Protein AF-A0A962QPH1-F1 (afdb_monomer)

pLDDT: mean 70.01, std 15.35, range [24.09, 95.12]

Structure (mmCIF, N/CA/C/O backbone):
data_AF-A0A962QPH1-F1
#
_entry.id   AF-A0A962QPH1-F1
#
loop_
_atom_site.group_PDB
_atom_site.id
_atom_site.type_symbol
_atom_site.label_atom_id
_atom_site.label_alt_id
_atom_site.label_comp_id
_atom_site.label_asym_id
_atom_site.label_entity_id
_atom_site.label_seq_id
_atom_site.pdbx_PDB_ins_code
_atom_site.Cartn_x
_atom_site.Cartn_y
_atom_site.Cartn_z
_atom_site.occupancy
_atom_site.B_iso_or_equiv
_atom_site.auth_seq_id
_atom_site.auth_comp_id
_atom_site.auth_asym_id
_atom_site.auth_atom_id
_atom_site.pdbx_PDB_model_num
ATOM 1 N N . MET A 1 1 ? -40.836 22.077 -41.519 1.00 28.80 1 MET A N 1
ATOM 2 C CA . MET A 1 1 ? -39.819 23.009 -41.000 1.00 28.80 1 MET A CA 1
ATOM 3 C C . MET A 1 1 ? -38.719 22.123 -40.472 1.00 28.80 1 MET A C 1
ATOM 5 O O . MET A 1 1 ? -39.053 21.139 -39.829 1.00 28.80 1 MET A O 1
ATOM 9 N N . SER A 1 2 ? -37.485 22.363 -40.892 1.00 32.47 2 SER A N 1
ATOM 10 C CA . SER A 1 2 ? -36.321 21.589 -40.469 1.00 32.47 2 SER A CA 1
ATOM 11 C C . SER A 1 2 ? -35.942 22.021 -39.058 1.00 32.47 2 SER A C 1
ATOM 13 O O . SER A 1 2 ? -35.520 23.163 -38.880 1.00 32.47 2 SER A O 1
ATOM 15 N N . ASP A 1 3 ? -36.113 21.134 -38.082 1.00 41.00 3 ASP A N 1
ATOM 16 C CA . ASP A 1 3 ? -35.457 21.298 -36.787 1.00 41.00 3 ASP A CA 1
ATOM 17 C C . ASP A 1 3 ? -33.961 21.064 -37.017 1.00 41.00 3 ASP A C 1
ATOM 19 O O . ASP A 1 3 ? -33.535 19.955 -37.335 1.00 41.00 3 ASP A O 1
ATOM 23 N N . SER A 1 4 ? -33.175 22.136 -36.934 1.00 51.09 4 SER A N 1
ATOM 24 C CA . SER A 1 4 ? -31.719 22.057 -36.835 1.00 51.09 4 SER A CA 1
ATOM 25 C C . SER A 1 4 ? -31.343 21.414 -35.502 1.00 51.09 4 SER A C 1
ATOM 27 O O . SER A 1 4 ? -31.945 21.767 -34.485 1.00 51.09 4 SER A O 1
ATOM 29 N N . ALA A 1 5 ? -30.344 20.529 -35.499 1.00 55.12 5 ALA A N 1
ATOM 30 C CA . ALA A 1 5 ? -29.856 19.886 -34.281 1.00 55.12 5 ALA A CA 1
ATOM 31 C C . ALA A 1 5 ? -29.507 20.924 -33.199 1.00 55.12 5 ALA A C 1
ATOM 33 O O . ALA A 1 5 ? -28.904 21.965 -33.478 1.00 55.12 5 ALA A O 1
ATOM 34 N N . SER A 1 6 ? -29.909 20.648 -31.961 1.00 59.88 6 SER A N 1
ATOM 35 C CA . SER A 1 6 ? -29.541 21.462 -30.803 1.00 59.88 6 SER A CA 1
ATOM 36 C C . SER A 1 6 ? -28.065 21.271 -30.428 1.00 59.88 6 SER A C 1
ATOM 38 O O . SER A 1 6 ? -27.432 20.282 -30.798 1.00 59.88 6 SER A O 1
ATOM 40 N N . SER A 1 7 ? -27.500 22.212 -29.663 1.00 57.78 7 SER A N 1
ATOM 41 C CA . SER A 1 7 ? -26.081 22.159 -29.270 1.00 57.78 7 SER A CA 1
ATOM 42 C C . SER A 1 7 ? -25.725 20.916 -28.440 1.00 57.78 7 SER A C 1
ATOM 44 O O . SER A 1 7 ? -24.586 20.463 -28.489 1.00 57.78 7 SER A O 1
ATOM 46 N N . GLU A 1 8 ? -26.688 20.352 -27.705 1.00 59.31 8 GLU A N 1
ATOM 47 C CA . GLU A 1 8 ? -26.529 19.108 -26.936 1.00 59.31 8 GLU A CA 1
ATOM 48 C C . GLU A 1 8 ? -26.624 17.858 -27.832 1.00 59.31 8 GLU A C 1
ATOM 50 O O . GLU A 1 8 ? -25.923 16.871 -27.600 1.00 59.31 8 GLU A O 1
ATOM 55 N N . GLU A 1 9 ? -27.433 17.907 -28.898 1.00 64.00 9 GLU A N 1
ATOM 56 C CA . GLU A 1 9 ? -27.499 16.843 -29.909 1.00 64.00 9 GLU A CA 1
ATOM 57 C C . GLU A 1 9 ? -26.217 16.776 -30.745 1.00 64.00 9 GLU A C 1
ATOM 59 O O . GLU A 1 9 ? -25.763 15.678 -31.044 1.00 64.00 9 GLU A O 1
ATOM 64 N N . MET A 1 10 ? -25.588 17.912 -31.070 1.00 66.62 10 MET A N 1
ATOM 65 C CA . MET A 1 10 ? -24.279 17.929 -31.745 1.00 66.62 10 MET A CA 1
ATOM 66 C C . MET A 1 10 ? -23.187 17.245 -30.909 1.00 66.62 10 MET A C 1
ATOM 68 O O . MET A 1 10 ? -22.389 16.486 -31.456 1.00 66.62 10 MET A O 1
ATOM 72 N N . ALA A 1 11 ? -23.183 17.455 -29.588 1.00 67.81 11 ALA A N 1
ATOM 73 C CA . ALA A 1 11 ? -22.262 16.773 -28.679 1.00 67.81 11 ALA A CA 1
ATOM 74 C C . ALA A 1 11 ? -22.521 15.254 -28.627 1.00 67.81 11 ALA A C 1
ATOM 76 O O . ALA A 1 11 ? -21.581 14.471 -28.727 1.00 67.81 11 ALA A O 1
ATOM 77 N N . HIS A 1 12 ? -23.789 14.827 -28.562 1.00 71.81 12 HIS A N 1
ATOM 78 C CA . HIS A 1 12 ? -24.142 13.402 -28.633 1.00 71.81 12 HIS A CA 1
ATOM 79 C C . HIS A 1 12 ? -23.788 12.764 -29.984 1.00 71.81 12 HIS A C 1
ATOM 81 O O . HIS A 1 12 ? -23.304 11.639 -30.010 1.00 71.81 12 HIS A O 1
ATOM 87 N N . LEU A 1 13 ? -23.996 13.463 -31.104 1.00 77.69 13 LEU A N 1
ATOM 88 C CA . LEU A 1 13 ? -23.674 12.966 -32.447 1.00 77.69 13 LEU A CA 1
ATOM 89 C C . LEU A 1 13 ? -22.158 12.826 -32.665 1.00 77.69 13 LEU A C 1
ATOM 91 O O . LEU A 1 13 ? -21.734 11.867 -33.308 1.00 77.69 13 LEU A O 1
ATOM 95 N N . ARG A 1 14 ? -21.348 13.721 -32.082 1.00 80.44 14 ARG A N 1
ATOM 96 C CA . ARG A 1 14 ? -19.876 13.615 -32.047 1.00 80.44 14 ARG A CA 1
ATOM 97 C C . ARG A 1 14 ? -19.361 12.421 -31.229 1.00 80.44 14 ARG A C 1
ATOM 99 O O . ARG A 1 14 ? -18.218 12.039 -31.427 1.00 80.44 14 ARG A O 1
ATOM 106 N N . ALA A 1 15 ? -20.183 11.803 -30.376 1.00 76.94 15 ALA A N 1
ATOM 107 C CA . ALA A 1 15 ? -19.844 10.575 -29.646 1.00 76.94 15 ALA A CA 1
ATOM 108 C C . ALA A 1 15 ? -20.251 9.275 -30.381 1.00 76.94 15 ALA A C 1
ATOM 110 O O . ALA A 1 15 ? -20.117 8.184 -29.827 1.00 76.94 15 ALA A O 1
ATOM 111 N N . LEU A 1 16 ? -20.782 9.364 -31.609 1.00 81.94 16 LEU A N 1
ATOM 112 C CA . LEU A 1 16 ? -21.211 8.202 -32.396 1.00 81.94 16 LEU A CA 1
ATOM 113 C C . LEU A 1 16 ? -20.153 7.788 -33.425 1.00 81.94 16 LEU A C 1
ATOM 115 O O . LEU A 1 16 ? -19.468 8.611 -34.031 1.00 81.94 16 LEU A O 1
ATOM 119 N N . VAL A 1 17 ? -20.064 6.489 -33.692 1.00 79.31 17 VAL A N 1
ATOM 120 C CA . VAL A 1 17 ? -19.130 5.893 -34.653 1.00 79.31 17 VAL A CA 1
ATOM 121 C C . VAL A 1 17 ? -19.835 5.658 -35.997 1.00 79.31 17 VAL A C 1
ATOM 123 O O . VAL A 1 17 ? -20.943 5.108 -36.017 1.00 79.31 17 VAL A O 1
ATOM 126 N N . PRO A 1 18 ? -19.244 6.023 -37.150 1.00 76.50 18 PRO A N 1
ATOM 127 C CA . PRO A 1 18 ? -17.973 6.730 -37.368 1.00 76.50 18 PRO A CA 1
ATOM 128 C C . PRO A 1 18 ? -18.123 8.266 -37.490 1.00 76.50 18 PRO A C 1
ATOM 130 O O . PRO A 1 18 ? -17.310 8.911 -38.143 1.00 76.50 18 PRO A O 1
ATOM 133 N N . LEU A 1 19 ? -19.174 8.875 -36.924 1.00 82.38 19 LEU A N 1
ATOM 134 C CA . LEU A 1 19 ? -19.415 10.323 -37.048 1.00 82.38 19 LEU A CA 1
ATOM 135 C C . LEU A 1 19 ? -18.350 11.178 -36.341 1.00 82.38 19 LEU A C 1
ATOM 137 O O . LEU A 1 19 ? -18.074 12.279 -36.807 1.00 82.38 19 LEU A O 1
ATOM 141 N N . HIS A 1 20 ? -17.736 10.668 -35.269 1.00 77.25 20 HIS A N 1
ATOM 142 C CA . HIS A 1 20 ? -16.643 11.331 -34.545 1.00 77.25 20 HIS A CA 1
ATOM 143 C C . HIS A 1 20 ? -15.417 11.641 -35.426 1.00 77.25 20 HIS A C 1
ATOM 145 O O . HIS A 1 20 ? -14.725 12.622 -35.176 1.00 77.25 20 HIS A O 1
ATOM 151 N N . ALA A 1 21 ? -15.166 10.832 -36.464 1.00 71.00 21 ALA A N 1
ATOM 152 C CA . ALA A 1 21 ? -14.008 10.957 -37.351 1.00 71.00 21 ALA A CA 1
ATOM 153 C C . ALA A 1 21 ? -14.200 12.001 -38.472 1.00 71.00 21 ALA A C 1
ATOM 155 O O . ALA A 1 21 ? -13.317 12.192 -39.308 1.00 71.00 21 ALA A O 1
ATOM 156 N N . LEU A 1 22 ? -15.362 12.665 -38.534 1.00 78.06 22 LEU A N 1
ATOM 157 C CA . LEU A 1 22 ? -15.633 13.720 -39.508 1.00 78.06 22 LEU A CA 1
ATOM 158 C C . LEU A 1 22 ? -15.338 15.107 -38.906 1.00 78.06 22 LEU A C 1
ATOM 160 O O . LEU A 1 22 ? -15.873 15.423 -37.842 1.00 78.06 22 LEU A O 1
ATOM 164 N N . PRO A 1 23 ? -14.576 15.982 -39.594 1.00 79.81 23 PRO A N 1
ATOM 165 C CA . PRO A 1 23 ? -14.408 17.372 -39.173 1.00 79.81 23 PRO A CA 1
ATOM 166 C C . PRO A 1 23 ? -15.752 18.116 -39.200 1.00 79.81 23 PRO A C 1
ATOM 168 O O . PRO A 1 23 ? -16.632 17.782 -39.999 1.00 79.81 23 PRO A O 1
ATOM 171 N N . ASP A 1 24 ? -15.901 19.146 -38.357 1.00 76.69 24 ASP A N 1
ATOM 172 C CA . ASP A 1 24 ? -17.190 19.816 -38.099 1.00 76.69 24 ASP A CA 1
ATOM 173 C C . ASP A 1 24 ? -17.921 20.279 -39.368 1.00 76.69 24 ASP A C 1
ATOM 175 O O . ASP A 1 24 ? -19.138 20.123 -39.459 1.00 76.69 24 ASP A O 1
ATOM 179 N N . ASP A 1 25 ? -17.196 20.783 -40.370 1.00 77.19 25 ASP A N 1
ATOM 180 C CA . ASP A 1 25 ? -17.778 21.222 -41.644 1.00 77.19 25 ASP A CA 1
ATOM 181 C C . ASP A 1 25 ? -18.417 20.049 -42.418 1.00 77.19 25 ASP A C 1
ATOM 183 O O . ASP A 1 25 ? -19.544 20.147 -42.912 1.00 77.19 25 ASP A O 1
ATOM 187 N N . ALA A 1 26 ? -17.728 18.904 -42.480 1.00 78.75 26 ALA A N 1
ATOM 188 C CA . ALA A 1 26 ? -18.207 17.699 -43.161 1.00 78.75 26 ALA A CA 1
ATOM 189 C C . ALA A 1 26 ? -19.339 17.009 -42.382 1.00 78.75 26 ALA A C 1
ATOM 191 O O . ALA A 1 26 ? -20.299 16.515 -42.982 1.00 78.75 26 ALA A O 1
ATOM 192 N N . LEU A 1 27 ? -19.254 17.011 -41.047 1.00 83.31 27 LEU A N 1
ATOM 193 C CA . LEU A 1 27 ? -20.319 16.533 -40.170 1.00 83.31 27 LEU A CA 1
ATOM 194 C C . LEU A 1 27 ? -21.574 17.412 -40.314 1.00 83.31 27 LEU A C 1
ATOM 196 O O . LEU A 1 27 ? -22.674 16.885 -40.482 1.00 83.31 27 LEU A O 1
ATOM 200 N N . GLY A 1 28 ? -21.420 18.738 -40.351 1.00 81.06 28 GLY A N 1
ATOM 201 C CA . GLY A 1 28 ? -22.505 19.691 -40.593 1.00 81.06 28 GLY A CA 1
ATOM 202 C C . GLY A 1 28 ? -23.234 19.438 -41.918 1.00 81.06 28 GLY A C 1
ATOM 203 O O . GLY A 1 28 ? -24.456 19.269 -41.926 1.00 81.06 28 GLY A O 1
ATOM 204 N N . GLU A 1 29 ? -22.496 19.309 -43.028 1.00 80.81 29 GLU A N 1
ATOM 205 C CA . GLU A 1 29 ? -23.070 18.997 -44.350 1.00 80.81 29 GLU A CA 1
ATOM 206 C C . GLU A 1 29 ? -23.838 17.664 -44.406 1.00 80.81 29 GLU A C 1
ATOM 208 O O . GLU A 1 29 ? -24.753 17.505 -45.232 1.00 80.81 29 GLU A O 1
ATOM 213 N N . LEU A 1 30 ? -23.429 16.679 -43.601 1.00 84.88 30 LEU A N 1
ATOM 214 C CA . LEU A 1 30 ? -24.085 15.377 -43.507 1.00 84.88 30 LEU A CA 1
ATOM 215 C C . LEU A 1 30 ? -25.366 15.470 -42.667 1.00 84.88 30 LEU A C 1
ATOM 217 O O . LEU A 1 30 ? -26.404 14.932 -43.062 1.00 84.88 30 LEU A O 1
ATOM 221 N N . LEU A 1 31 ? -25.318 16.190 -41.545 1.00 82.62 31 LEU A N 1
ATOM 222 C CA . LEU A 1 31 ? -26.444 16.347 -40.625 1.00 82.62 31 LEU A CA 1
ATOM 223 C C . LEU A 1 31 ? -27.575 17.218 -41.195 1.00 82.62 31 LEU A C 1
ATOM 225 O O . LEU A 1 31 ? -28.736 16.932 -40.910 1.00 82.62 31 LEU A O 1
ATOM 229 N N . GLU A 1 32 ? -27.292 18.176 -42.088 1.00 81.25 32 GLU A N 1
ATOM 230 C CA . GLU A 1 32 ? -28.337 18.870 -42.871 1.00 81.25 32 GLU A CA 1
ATOM 231 C C . GLU A 1 32 ? -29.208 17.913 -43.712 1.00 81.25 32 GLU A C 1
ATOM 233 O O . GLU A 1 32 ? -30.347 18.238 -44.061 1.00 81.25 32 GLU A O 1
ATOM 238 N N . LYS A 1 33 ? -28.673 16.734 -44.059 1.00 81.94 33 LYS A N 1
ATOM 239 C CA . LYS A 1 33 ? -29.328 15.713 -44.895 1.00 81.94 33 LYS A CA 1
ATOM 240 C C . LYS A 1 33 ? -29.845 14.520 -44.077 1.00 81.94 33 LYS A C 1
ATOM 242 O O . LYS A 1 33 ? -30.539 13.664 -44.631 1.00 81.94 33 LYS A O 1
ATOM 247 N N . ALA A 1 34 ? -29.540 14.463 -42.781 1.00 86.12 34 ALA A N 1
ATOM 248 C CA . ALA A 1 34 ? -30.037 13.445 -41.863 1.00 86.12 34 ALA A CA 1
ATOM 249 C C . ALA A 1 34 ? -31.529 13.652 -41.541 1.00 86.12 34 ALA A C 1
ATOM 251 O O . ALA A 1 34 ? -32.063 14.761 -41.620 1.00 86.12 34 ALA A O 1
ATOM 252 N N . ARG A 1 35 ? -32.226 12.578 -41.150 1.00 88.88 35 ARG A N 1
ATOM 253 C CA . ARG A 1 35 ? -33.617 12.651 -40.672 1.00 88.88 35 ARG A CA 1
ATOM 254 C C . ARG A 1 35 ? -33.708 12.245 -39.210 1.00 88.88 35 ARG A C 1
ATOM 256 O O . ARG A 1 35 ? -33.376 11.118 -38.858 1.00 88.88 35 ARG A O 1
ATOM 263 N N . PHE A 1 36 ? -34.211 13.150 -38.381 1.00 87.50 36 PHE A N 1
ATOM 264 C CA . PHE A 1 36 ? -34.447 12.910 -36.961 1.00 87.50 36 PHE A CA 1
ATOM 265 C C . PHE A 1 36 ? -35.917 12.549 -36.732 1.00 87.50 36 PHE A C 1
ATOM 267 O O . PHE A 1 36 ? -36.816 13.263 -37.179 1.00 87.50 36 PHE A O 1
ATOM 274 N N . GLU A 1 37 ? -36.172 11.431 -36.054 1.00 89.06 37 GLU A N 1
ATOM 275 C CA . GLU A 1 37 ? -37.522 10.897 -35.848 1.00 89.06 37 GLU A CA 1
ATOM 276 C C . GLU A 1 37 ? -37.738 10.511 -34.376 1.00 89.06 37 GLU A C 1
ATOM 278 O O . GLU A 1 37 ? -36.904 9.845 -33.761 1.00 89.06 37 GLU A O 1
ATOM 283 N N . SER A 1 38 ? -38.881 10.902 -33.803 1.00 90.69 38 SER A N 1
ATOM 284 C CA . SER A 1 38 ? -39.322 10.443 -32.479 1.00 90.69 38 SER A CA 1
ATOM 285 C C . SER A 1 38 ? -40.368 9.342 -32.629 1.00 90.69 38 SER A C 1
ATOM 287 O O . SER A 1 38 ? -41.447 9.556 -33.188 1.00 90.69 38 SER A O 1
ATOM 289 N N . ILE A 1 39 ? -40.051 8.151 -32.126 1.00 90.81 39 ILE A N 1
ATOM 290 C CA . ILE A 1 39 ? -40.844 6.933 -32.289 1.00 90.81 39 ILE A CA 1
ATOM 291 C C . ILE A 1 39 ? -41.424 6.526 -30.936 1.00 90.81 39 ILE A C 1
ATOM 293 O O . ILE A 1 39 ? -40.703 6.260 -29.977 1.00 90.81 39 ILE A O 1
ATOM 297 N N . ALA A 1 40 ? -42.753 6.455 -30.871 1.00 90.25 40 ALA A N 1
ATOM 298 C CA . ALA A 1 40 ? -43.462 6.084 -29.654 1.00 90.25 40 ALA A CA 1
ATOM 299 C C . ALA A 1 40 ? -43.276 4.600 -29.283 1.00 90.25 40 ALA A C 1
ATOM 301 O O . ALA A 1 40 ? -43.168 3.719 -30.147 1.00 90.25 40 ALA A O 1
ATOM 302 N N . LYS A 1 41 ? -43.334 4.322 -27.980 1.00 91.25 41 LYS A N 1
ATOM 303 C CA . LYS A 1 41 ? -43.199 3.001 -27.365 1.00 91.25 41 LYS A CA 1
ATOM 304 C C . LYS A 1 41 ? -43.996 1.906 -28.077 1.00 91.25 41 LYS A C 1
ATOM 306 O O . LYS A 1 41 ? -45.202 2.007 -28.296 1.00 91.25 41 LYS A O 1
ATOM 311 N N . GLY A 1 42 ? -43.316 0.797 -28.362 1.00 85.00 42 GLY A N 1
ATOM 312 C CA . GLY A 1 42 ? -43.878 -0.411 -28.965 1.00 85.00 42 GLY A CA 1
ATOM 313 C C . GLY A 1 42 ? -43.905 -0.427 -30.496 1.00 85.00 42 GLY A C 1
ATOM 314 O O . GLY A 1 42 ? -44.264 -1.458 -31.066 1.00 85.00 42 GLY A O 1
ATOM 315 N N . ARG A 1 43 ? -43.523 0.665 -31.172 1.00 93.19 43 ARG A N 1
ATOM 316 C CA . ARG A 1 43 ? -43.414 0.728 -32.641 1.00 93.19 43 ARG A CA 1
ATOM 317 C C . ARG A 1 43 ? -42.089 0.125 -33.125 1.00 93.19 43 ARG A C 1
ATOM 319 O O . ARG A 1 43 ? -41.092 0.149 -32.406 1.00 93.19 43 ARG A O 1
ATOM 326 N N . MET A 1 44 ? -42.094 -0.426 -34.338 1.00 90.06 44 MET A N 1
ATOM 327 C CA . MET A 1 44 ? -40.883 -0.912 -35.009 1.00 90.06 44 MET A CA 1
ATOM 328 C C . MET A 1 44 ? -40.111 0.274 -35.601 1.00 90.06 44 MET A C 1
ATOM 330 O O . MET A 1 44 ? -40.731 1.175 -36.163 1.00 90.06 44 MET A O 1
ATOM 334 N N . LEU A 1 45 ? -38.784 0.265 -35.468 1.00 90.62 45 LEU A N 1
ATOM 335 C CA . LEU A 1 45 ? -37.865 1.209 -36.119 1.00 90.62 45 LEU A CA 1
ATOM 336 C C . LEU A 1 45 ? -37.498 0.717 -37.529 1.00 90.62 45 LEU A C 1
ATOM 338 O O . LEU A 1 45 ? -37.338 1.523 -38.446 1.00 90.62 45 LEU A O 1
ATOM 342 N N . PHE A 1 46 ? -37.357 -0.606 -37.660 1.00 90.94 46 PHE A N 1
ATOM 343 C CA . PHE A 1 46 ? -37.101 -1.363 -38.885 1.00 90.94 46 PHE A CA 1
ATOM 344 C C . PHE A 1 46 ? -37.396 -2.857 -38.664 1.00 90.94 46 PHE A C 1
ATOM 346 O O . PHE A 1 46 ? -37.452 -3.323 -37.517 1.00 90.94 46 PHE A O 1
ATOM 353 N N . GLU A 1 47 ? -37.562 -3.607 -39.751 1.00 90.25 47 GLU A N 1
ATOM 354 C CA . GLU A 1 47 ? -37.855 -5.042 -39.758 1.00 90.25 47 GLU A CA 1
ATOM 355 C C . GLU A 1 47 ? -36.702 -5.879 -40.346 1.00 90.25 47 GLU A C 1
ATOM 357 O O . GLU A 1 47 ? -35.856 -5.416 -41.112 1.00 90.25 47 GLU A O 1
ATOM 362 N N . GLN A 1 48 ? -36.649 -7.148 -39.941 1.00 89.38 48 GLN A N 1
ATOM 363 C CA . GLN A 1 48 ? -35.694 -8.130 -40.444 1.00 89.38 48 GLN A CA 1
ATOM 364 C C . GLN A 1 48 ? -35.965 -8.392 -41.932 1.00 89.38 48 GLN A C 1
ATOM 366 O O . GLN A 1 48 ? -37.066 -8.792 -42.308 1.00 89.38 48 GLN A O 1
ATOM 371 N N . GLY A 1 49 ? -34.948 -8.192 -42.769 1.00 83.12 49 GLY A N 1
ATOM 372 C CA . GLY A 1 49 ? -35.043 -8.236 -44.228 1.00 83.12 49 GLY A CA 1
ATOM 373 C C . GLY A 1 49 ? -34.977 -6.867 -44.912 1.00 83.12 49 GLY A C 1
ATOM 374 O O . GLY A 1 49 ? -34.813 -6.835 -46.130 1.00 83.12 49 GLY A O 1
ATOM 375 N N . ASP A 1 50 ? -35.059 -5.759 -44.168 1.00 86.88 50 ASP A N 1
ATOM 376 C CA . ASP A 1 50 ? -34.995 -4.408 -44.738 1.00 86.88 50 ASP A CA 1
ATOM 377 C C . ASP A 1 50 ? -33.659 -4.132 -45.460 1.00 86.88 50 ASP A C 1
ATOM 379 O O . ASP A 1 50 ? -32.586 -4.532 -45.000 1.00 86.88 50 ASP A O 1
ATOM 383 N N . THR A 1 51 ? -33.730 -3.425 -46.594 1.00 85.62 51 THR A N 1
ATOM 384 C CA . THR A 1 51 ? -32.581 -3.033 -47.439 1.00 85.62 51 THR A CA 1
ATOM 385 C C . THR A 1 51 ? -32.562 -1.532 -47.757 1.00 85.62 51 THR A C 1
ATOM 387 O O . THR A 1 51 ? -32.064 -1.123 -48.807 1.00 85.62 51 THR A O 1
ATOM 390 N N . ASP A 1 52 ? -33.149 -0.693 -46.905 1.00 79.94 52 ASP A N 1
ATOM 391 C CA . ASP A 1 52 ? -32.920 0.753 -46.933 1.00 79.94 52 ASP A CA 1
ATOM 392 C C . ASP A 1 52 ? -31.451 1.037 -46.599 1.00 79.94 52 ASP A C 1
ATOM 394 O O . ASP A 1 52 ? -30.924 0.580 -45.586 1.00 79.94 52 ASP A O 1
ATOM 398 N N . HIS A 1 53 ? -30.785 1.803 -47.465 1.00 83.06 53 HIS A N 1
ATOM 399 C CA . HIS A 1 53 ? -29.381 2.202 -47.324 1.00 83.06 53 HIS A CA 1
ATOM 400 C C . HIS A 1 53 ? -29.211 3.319 -46.278 1.00 83.06 53 HIS A C 1
ATOM 402 O O . HIS A 1 53 ? -28.590 4.346 -46.531 1.00 83.06 53 HIS A O 1
ATOM 408 N N . GLU A 1 54 ? -29.827 3.136 -45.112 1.00 87.44 54 GLU A N 1
ATOM 409 C CA . GLU A 1 54 ? -29.868 4.104 -44.024 1.00 87.44 54 GLU A CA 1
ATOM 410 C C . GLU A 1 54 ? -29.342 3.469 -42.736 1.00 87.44 54 GLU A C 1
ATOM 412 O O . GLU A 1 54 ? -29.848 2.447 -42.253 1.00 87.44 54 GLU A O 1
ATOM 417 N N . HIS A 1 55 ? -28.333 4.112 -42.160 1.00 89.81 55 HIS A N 1
ATOM 418 C CA . HIS A 1 55 ? -27.865 3.839 -40.815 1.00 89.81 55 HIS A CA 1
ATOM 419 C C . HIS A 1 55 ? -28.793 4.511 -39.806 1.00 89.81 55 HIS A C 1
ATOM 421 O O . HIS A 1 55 ? -29.153 5.680 -39.954 1.00 89.81 55 HIS A O 1
ATOM 427 N N . VAL A 1 56 ? -29.200 3.745 -38.792 1.00 90.94 56 VAL A N 1
ATOM 428 C CA . VAL A 1 56 ? -30.136 4.183 -37.755 1.00 90.94 56 VAL A CA 1
ATOM 429 C C . VAL A 1 56 ? -29.393 4.253 -36.430 1.00 90.94 56 VAL A C 1
ATOM 431 O O . VAL A 1 56 ? -28.953 3.227 -35.918 1.00 90.94 56 VAL A O 1
ATOM 434 N N . TYR A 1 57 ? -29.280 5.453 -35.874 1.00 91.38 57 TYR A N 1
ATOM 435 C CA . TYR A 1 57 ? -28.643 5.719 -34.586 1.00 91.38 57 TYR A CA 1
ATOM 436 C C . TYR A 1 57 ? -29.691 6.011 -33.514 1.00 91.38 57 TYR A C 1
ATOM 438 O O . TYR A 1 57 ? -30.705 6.655 -33.797 1.00 91.38 57 TYR A O 1
ATOM 446 N N . LEU A 1 58 ? -29.450 5.549 -32.285 1.00 91.44 58 LEU A N 1
ATOM 447 C CA . LEU A 1 58 ? -30.315 5.793 -31.130 1.00 91.44 58 LEU A CA 1
ATOM 448 C C . LEU A 1 58 ? -29.771 6.974 -30.321 1.00 91.44 58 LEU A C 1
ATOM 450 O O . LEU A 1 58 ? -28.736 6.847 -29.678 1.00 91.44 58 LEU A O 1
ATOM 454 N N . LEU A 1 59 ? -30.480 8.103 -30.346 1.00 88.94 59 LEU A N 1
ATOM 455 C CA . LEU A 1 59 ? -30.077 9.321 -29.635 1.00 88.94 59 LEU A CA 1
ATOM 456 C C . LEU A 1 59 ? -30.641 9.380 -28.214 1.00 88.94 59 LEU A C 1
ATOM 458 O O . LEU A 1 59 ? -29.964 9.845 -27.309 1.00 88.94 59 LEU A O 1
ATOM 462 N N . ASP A 1 60 ? -31.880 8.919 -28.022 1.00 88.31 60 ASP A N 1
ATOM 463 C CA . ASP A 1 60 ? -32.545 8.898 -26.714 1.00 88.31 60 ASP A CA 1
ATOM 464 C C . ASP A 1 60 ? -33.510 7.705 -26.596 1.00 88.31 60 ASP A C 1
ATOM 466 O O . ASP A 1 60 ? -34.091 7.240 -27.585 1.00 88.31 60 ASP A O 1
ATOM 470 N N . GLY A 1 61 ? -33.703 7.232 -25.366 1.00 88.94 61 GLY A N 1
ATOM 471 C CA . GLY A 1 61 ? -34.573 6.123 -24.994 1.00 88.94 61 GLY A CA 1
ATOM 472 C C . GLY A 1 61 ? -33.928 4.738 -25.131 1.00 88.94 61 GLY A C 1
ATOM 473 O O . GLY A 1 61 ? -32.712 4.576 -25.171 1.00 88.94 61 GLY A O 1
ATOM 474 N N . SER A 1 62 ? -34.758 3.693 -25.155 1.00 91.12 62 SER A N 1
ATOM 475 C CA . SER A 1 62 ? -34.314 2.296 -25.247 1.00 91.12 62 SER A CA 1
ATOM 476 C C . SER A 1 62 ? -35.147 1.479 -26.228 1.00 91.12 62 SER A C 1
ATOM 478 O O . SER A 1 62 ? -36.356 1.689 -26.393 1.00 91.12 62 SER A O 1
ATOM 480 N N . ILE A 1 63 ? -34.502 0.498 -26.855 1.00 94.69 63 ILE A N 1
ATOM 481 C CA . ILE A 1 63 ? -35.087 -0.402 -27.848 1.00 94.69 63 ILE A CA 1
ATOM 482 C C . ILE A 1 63 ? -34.882 -1.872 -27.459 1.00 94.69 63 ILE A C 1
ATOM 484 O O . ILE A 1 63 ? -34.284 -2.209 -26.437 1.00 94.69 63 ILE A O 1
ATOM 488 N N . VAL A 1 64 ? -35.429 -2.763 -28.279 1.00 92.88 64 VAL A N 1
ATOM 489 C CA . VAL A 1 64 ? -35.215 -4.207 -28.217 1.00 92.88 64 VAL A CA 1
ATOM 490 C C . VAL A 1 64 ? -34.954 -4.719 -29.628 1.00 92.88 64 VAL A C 1
ATOM 492 O O . VAL A 1 64 ? -35.759 -4.454 -30.527 1.00 92.88 64 VAL A O 1
ATOM 495 N N . LEU A 1 65 ? -33.863 -5.460 -29.806 1.00 91.50 65 LEU A N 1
ATOM 496 C CA . LEU A 1 65 ? -33.533 -6.165 -31.041 1.00 91.50 65 LEU A CA 1
ATOM 497 C C . LEU A 1 65 ? -34.163 -7.563 -31.029 1.00 91.50 65 LEU A C 1
ATOM 499 O O . LEU A 1 65 ? -34.175 -8.265 -30.013 1.00 91.50 65 LEU A O 1
ATOM 503 N N . LEU A 1 66 ? -34.751 -7.939 -32.162 1.00 87.00 66 LEU A N 1
ATOM 504 C CA . LEU A 1 66 ? -35.600 -9.114 -32.323 1.00 87.00 66 LEU A CA 1
ATOM 505 C C . LEU A 1 66 ? -35.132 -9.948 -33.522 1.00 87.00 66 LEU A C 1
ATOM 507 O O . LEU A 1 66 ? -35.018 -9.423 -34.628 1.00 87.00 66 LEU A O 1
ATOM 511 N N . SER A 1 67 ? -34.958 -11.253 -33.326 1.00 86.00 67 SER A N 1
ATOM 512 C CA . SER A 1 67 ? -34.755 -12.237 -34.399 1.00 86.00 67 SER A CA 1
ATOM 513 C C . SER A 1 67 ? -35.816 -13.323 -34.253 1.00 86.00 67 SER A C 1
ATOM 515 O O . SER A 1 67 ? -36.068 -13.783 -33.140 1.00 86.00 67 SER A O 1
ATOM 517 N N . ASP A 1 68 ? -36.542 -13.640 -35.329 1.00 78.19 68 ASP A N 1
ATOM 518 C CA . ASP A 1 68 ? -37.668 -14.595 -35.324 1.00 78.19 68 ASP A CA 1
ATOM 519 C C . ASP A 1 68 ? -38.696 -14.371 -34.188 1.00 78.19 68 ASP A C 1
ATOM 521 O O . ASP A 1 68 ? -39.348 -15.291 -33.690 1.00 78.19 68 ASP A O 1
ATOM 525 N N . ARG A 1 69 ? -38.886 -13.097 -33.803 1.00 71.50 69 ARG A N 1
ATOM 526 C CA . ARG A 1 69 ? -39.714 -12.601 -32.676 1.00 71.50 69 ARG A CA 1
ATOM 527 C C . ARG A 1 69 ? -39.192 -12.914 -31.266 1.00 71.50 69 ARG A C 1
ATOM 529 O O . ARG A 1 69 ? -39.812 -12.453 -30.305 1.00 71.50 69 ARG A O 1
ATOM 536 N N . ALA A 1 70 ? -38.077 -13.624 -31.120 1.00 71.25 70 ALA A N 1
ATOM 537 C CA . ALA A 1 70 ? -37.347 -13.711 -29.860 1.00 71.25 70 ALA A CA 1
ATOM 538 C C . ALA A 1 70 ? -36.576 -12.407 -29.607 1.00 71.25 70 ALA A C 1
ATOM 540 O O . ALA A 1 70 ? -36.088 -11.773 -30.541 1.00 71.25 70 ALA A O 1
ATOM 541 N N . VAL A 1 71 ? -36.480 -11.994 -28.341 1.00 86.38 71 VAL A N 1
ATOM 542 C CA . VAL A 1 71 ? -35.628 -10.870 -27.929 1.00 86.38 71 VAL A CA 1
ATOM 543 C C . VAL A 1 71 ? -34.189 -11.355 -27.911 1.00 86.38 71 VAL A C 1
ATOM 545 O O . VAL A 1 71 ? -33.871 -12.233 -27.115 1.00 86.38 71 VAL A O 1
ATOM 548 N N . VAL A 1 72 ? -33.356 -10.782 -28.777 1.00 83.06 72 VAL A N 1
ATOM 549 C CA . VAL A 1 72 ? -31.917 -11.063 -28.815 1.00 83.06 72 VAL A CA 1
ATOM 550 C C . VAL A 1 72 ? -31.187 -10.121 -27.865 1.00 83.06 72 VAL A C 1
ATOM 552 O O . VAL A 1 72 ? -30.398 -10.581 -27.053 1.00 83.06 72 VAL A O 1
ATOM 555 N N . ASP A 1 73 ? -31.502 -8.822 -27.920 1.00 80.50 73 ASP A N 1
ATOM 556 C CA . ASP A 1 73 ? -30.756 -7.797 -27.184 1.00 80.50 73 ASP A CA 1
ATOM 557 C C . ASP A 1 73 ? -31.607 -6.544 -26.853 1.00 80.50 73 ASP A C 1
ATOM 559 O O . ASP A 1 73 ? -32.730 -6.385 -27.352 1.00 80.50 73 ASP A O 1
ATOM 563 N N . LYS A 1 74 ? -31.114 -5.663 -25.971 1.00 88.31 74 LYS A N 1
ATOM 564 C CA . LYS A 1 74 ? -31.774 -4.447 -25.466 1.00 88.31 74 LYS A CA 1
ATOM 565 C C . LYS A 1 74 ? -30.803 -3.258 -25.409 1.00 88.31 74 LYS A C 1
ATOM 567 O O . LYS A 1 74 ? -30.250 -2.952 -24.356 1.00 88.31 74 LYS A O 1
ATOM 572 N N . VAL A 1 75 ? -30.702 -2.523 -26.509 1.00 88.25 75 VAL A N 1
ATOM 573 C CA . VAL A 1 75 ? -29.863 -1.319 -26.613 1.00 88.25 75 VAL A CA 1
ATOM 574 C C . VAL A 1 75 ? -30.551 -0.101 -25.974 1.00 88.25 75 VAL A C 1
ATOM 576 O O . VAL A 1 75 ? -31.760 0.099 -26.142 1.00 88.25 75 VAL A O 1
ATOM 579 N N . SER A 1 76 ? -29.791 0.722 -25.246 1.00 89.94 76 SER A N 1
ATOM 580 C CA . SER A 1 76 ? -30.251 1.988 -24.644 1.00 89.94 76 SER A CA 1
ATOM 581 C C . SER A 1 76 ? -29.320 3.135 -25.046 1.00 89.94 76 SER A C 1
ATOM 583 O O . SER A 1 76 ? -28.119 2.916 -25.179 1.00 89.94 76 SER A O 1
ATOM 585 N N . ALA A 1 77 ? -29.854 4.339 -25.251 1.00 84.31 77 ALA A N 1
ATOM 586 C CA . ALA A 1 77 ? -29.048 5.515 -25.577 1.00 84.31 77 ALA A CA 1
ATOM 587 C C . ALA A 1 77 ? -27.943 5.738 -24.527 1.00 84.31 77 ALA A C 1
ATOM 589 O O . ALA A 1 77 ? -28.169 5.513 -23.337 1.00 84.31 77 ALA A O 1
ATOM 590 N N . GLY A 1 78 ? -26.750 6.127 -24.981 1.00 77.69 78 GLY A N 1
ATOM 591 C CA . GLY A 1 78 ? -25.566 6.301 -24.131 1.00 77.69 78 GLY A CA 1
ATOM 592 C C . GLY A 1 78 ? -24.827 5.015 -23.731 1.00 77.69 78 GLY A C 1
ATOM 593 O O . GLY A 1 78 ? -23.777 5.121 -23.114 1.00 77.69 78 GLY A O 1
ATOM 594 N N . SER A 1 79 ? -25.322 3.818 -24.079 1.00 80.69 79 SER A N 1
ATOM 595 C CA . SER A 1 79 ? -24.532 2.576 -23.959 1.00 80.69 79 SER A CA 1
ATOM 596 C C . SER A 1 79 ? -23.602 2.378 -25.158 1.00 80.69 79 SER A C 1
ATOM 598 O O . SER A 1 79 ? -23.894 2.873 -26.249 1.00 80.69 79 SER A O 1
ATOM 600 N N . ASP A 1 80 ? -22.534 1.597 -25.001 1.00 71.25 80 ASP A N 1
ATOM 601 C CA . ASP A 1 80 ? -21.510 1.415 -26.044 1.00 71.25 80 ASP A CA 1
ATOM 602 C C . ASP A 1 80 ? -22.092 0.829 -27.335 1.00 71.25 80 ASP A C 1
ATOM 604 O O . ASP A 1 80 ? -21.805 1.293 -28.435 1.00 71.25 80 ASP A O 1
ATOM 608 N N . THR A 1 81 ? -23.042 -0.102 -27.212 1.00 75.69 81 THR A N 1
ATOM 609 C CA . THR A 1 81 ? -23.790 -0.652 -28.359 1.00 75.69 81 THR A CA 1
ATOM 610 C C . THR A 1 81 ? -24.655 0.382 -29.096 1.00 75.69 81 THR A C 1
ATOM 612 O O . THR A 1 81 ? -24.983 0.174 -30.264 1.00 75.69 81 THR A O 1
ATOM 615 N N . ALA A 1 82 ? -25.011 1.504 -28.458 1.00 83.25 82 ALA A N 1
ATOM 616 C CA . ALA A 1 82 ? -25.734 2.616 -29.079 1.00 83.25 82 ALA A CA 1
ATOM 617 C C . ALA A 1 82 ? -24.815 3.648 -29.758 1.00 83.25 82 ALA A C 1
ATOM 619 O O . ALA A 1 82 ? -25.315 4.439 -30.561 1.00 83.25 82 ALA A O 1
ATOM 620 N N . ARG A 1 83 ? -23.494 3.623 -29.498 1.00 81.50 83 ARG A N 1
ATOM 621 C CA . ARG A 1 83 ? -22.506 4.439 -30.233 1.00 81.50 83 ARG A CA 1
ATOM 622 C C . ARG A 1 83 ? -22.436 4.052 -31.720 1.00 81.50 83 ARG A C 1
ATOM 624 O O . ARG A 1 83 ? -22.084 4.883 -32.554 1.00 81.50 83 ARG A O 1
ATOM 631 N N . PHE A 1 84 ? -22.816 2.821 -32.069 1.00 82.12 84 PHE A N 1
ATOM 632 C CA . PHE A 1 84 ? -22.769 2.263 -33.427 1.00 82.12 84 PHE A CA 1
ATOM 633 C C . PHE A 1 84 ? -24.148 2.237 -34.124 1.00 82.12 84 PHE A C 1
ATOM 635 O O . PHE A 1 84 ? -25.189 2.192 -33.462 1.00 82.12 84 PHE A O 1
ATOM 642 N N . PRO A 1 85 ? -24.201 2.206 -35.473 1.00 87.44 85 PRO A N 1
ATOM 643 C CA . PRO A 1 85 ? -25.462 2.124 -36.203 1.00 87.44 85 PRO A CA 1
ATOM 644 C C . PRO A 1 85 ? -26.148 0.760 -36.030 1.00 87.44 85 PRO A C 1
ATOM 646 O O . PRO A 1 85 ? -25.590 -0.305 -36.323 1.00 87.44 85 PRO A O 1
ATOM 649 N N . LEU A 1 86 ? -27.412 0.810 -35.606 1.00 87.25 86 LEU A N 1
ATOM 650 C CA . LEU A 1 86 ? -28.221 -0.345 -35.227 1.00 87.25 86 LEU A CA 1
ATOM 651 C C . LEU A 1 86 ? -28.446 -1.306 -36.403 1.00 87.25 86 LEU A C 1
ATOM 653 O O . LEU A 1 86 ? -29.056 -0.937 -37.408 1.00 87.25 86 LEU A O 1
ATOM 657 N N . ALA A 1 87 ? -28.014 -2.562 -36.241 1.00 80.38 87 ALA A N 1
ATOM 658 C CA . ALA A 1 87 ? -28.191 -3.650 -37.211 1.00 80.38 87 ALA A CA 1
ATOM 659 C C . ALA A 1 87 ? -27.839 -3.252 -38.666 1.00 80.38 87 ALA A C 1
ATOM 661 O O . ALA A 1 87 ? -28.586 -3.538 -39.602 1.00 80.38 87 ALA A O 1
ATOM 662 N N . HIS A 1 88 ? -26.691 -2.590 -38.846 1.00 78.38 88 HIS A N 1
ATOM 663 C CA . HIS A 1 88 ? -26.240 -1.981 -40.106 1.00 78.38 88 HIS A CA 1
ATOM 664 C C . HIS A 1 88 ? -26.050 -2.945 -41.299 1.00 78.38 88 HIS A C 1
ATOM 666 O O . HIS A 1 88 ? -25.956 -2.488 -42.436 1.00 78.38 88 HIS A O 1
ATOM 672 N N . GLN A 1 89 ? -25.970 -4.261 -41.072 1.00 75.75 89 GLN A N 1
ATOM 673 C CA . GLN A 1 89 ? -25.768 -5.259 -42.130 1.00 75.75 89 GLN A CA 1
ATOM 674 C C . GLN A 1 89 ? -27.051 -5.452 -42.951 1.00 75.75 89 GLN A C 1
ATOM 676 O O . GLN A 1 89 ? -28.051 -5.916 -42.411 1.00 75.75 89 GLN A O 1
ATOM 681 N N . LEU A 1 90 ? -27.018 -5.144 -44.252 1.00 78.69 90 LEU A N 1
ATOM 682 C CA . LEU A 1 90 ? -28.162 -5.292 -45.165 1.00 78.69 90 LEU A CA 1
ATOM 683 C C . LEU A 1 90 ? -28.101 -6.626 -45.944 1.00 78.69 90 LEU A C 1
ATOM 685 O O . LEU A 1 90 ? -27.024 -6.982 -46.423 1.00 78.69 90 LEU A O 1
ATOM 689 N N . PRO A 1 91 ? -29.227 -7.344 -46.153 1.00 82.75 91 PRO A N 1
ATOM 690 C CA . PRO A 1 91 ? -30.549 -7.111 -45.565 1.00 82.75 91 PRO A CA 1
ATOM 691 C C . PRO A 1 91 ? -30.538 -7.298 -44.041 1.00 82.75 91 PRO A C 1
ATOM 693 O O . PRO A 1 91 ? -29.908 -8.234 -43.543 1.00 82.75 91 PRO A O 1
ATOM 696 N N . ARG A 1 92 ? -31.248 -6.427 -43.306 1.00 85.31 92 ARG A N 1
ATOM 697 C CA . ARG A 1 92 ? -31.183 -6.369 -41.835 1.00 85.31 92 ARG A CA 1
ATOM 698 C C . ARG A 1 92 ? -31.452 -7.734 -41.205 1.00 85.31 92 ARG A C 1
ATOM 700 O O . ARG A 1 92 ? -32.544 -8.283 -41.332 1.00 85.31 92 ARG A O 1
ATOM 707 N N . LYS A 1 93 ? -30.467 -8.279 -40.485 1.00 82.19 93 LYS A N 1
ATOM 708 C CA . LYS A 1 93 ? -30.560 -9.607 -39.839 1.00 82.19 93 LYS A CA 1
ATOM 709 C C . LYS A 1 93 ? -31.528 -9.654 -38.647 1.00 82.19 93 LYS A C 1
ATOM 711 O O . LYS A 1 93 ? -31.887 -10.738 -38.196 1.00 82.19 93 LYS A O 1
ATOM 716 N N . GLN A 1 94 ? -31.940 -8.498 -38.130 1.00 90.44 94 GLN A N 1
ATOM 717 C CA . GLN A 1 94 ? -32.782 -8.348 -36.943 1.00 90.44 94 GLN A CA 1
ATOM 718 C C . GLN A 1 94 ? -33.773 -7.191 -37.132 1.00 90.44 94 GLN A C 1
ATOM 720 O O . GLN A 1 94 ? -33.527 -6.275 -37.913 1.00 90.44 94 GLN A O 1
ATOM 725 N N . SER A 1 95 ? -34.879 -7.219 -36.389 1.00 91.19 95 SER A N 1
ATOM 726 C CA . SER A 1 95 ? -35.856 -6.123 -36.313 1.00 91.19 95 SER A CA 1
ATOM 727 C C . SER A 1 95 ? -35.654 -5.317 -35.028 1.00 91.19 95 SER A C 1
ATOM 729 O O . SER A 1 95 ? -35.430 -5.913 -33.976 1.00 91.19 95 SER A O 1
ATOM 731 N N . ALA A 1 96 ? -35.818 -3.996 -35.058 1.00 92.75 96 ALA A N 1
ATOM 732 C CA . ALA A 1 96 ? -35.719 -3.148 -33.865 1.00 92.75 96 ALA A CA 1
ATOM 733 C C . ALA A 1 96 ? -37.089 -2.613 -33.432 1.00 92.75 96 ALA A C 1
ATOM 735 O O . ALA A 1 96 ? -37.856 -2.112 -34.256 1.00 92.75 96 ALA A O 1
ATOM 736 N N . ARG A 1 97 ? -37.397 -2.667 -32.129 1.00 93.81 97 ARG A N 1
ATOM 737 C CA . ARG A 1 97 ? -38.656 -2.159 -31.553 1.00 93.81 97 ARG A CA 1
ATOM 738 C C . ARG A 1 97 ? -38.420 -1.226 -30.369 1.00 93.81 97 ARG A C 1
ATOM 740 O O . ARG A 1 97 ? -37.722 -1.593 -29.430 1.00 93.81 97 ARG A O 1
ATOM 747 N N . ALA A 1 98 ? -39.085 -0.074 -30.362 1.00 95.06 98 ALA A N 1
ATOM 748 C CA . ALA A 1 98 ? -39.044 0.897 -29.272 1.00 95.06 98 ALA A CA 1
ATOM 749 C C . ALA A 1 98 ? -39.596 0.304 -27.956 1.00 95.06 98 ALA A C 1
ATOM 751 O O . ALA A 1 98 ? -40.716 -0.218 -27.920 1.00 95.06 98 ALA A O 1
ATOM 752 N N . LYS A 1 99 ? -38.818 0.369 -26.868 1.00 91.19 99 LYS A N 1
ATOM 753 C CA . LYS A 1 99 ? -39.176 -0.121 -25.518 1.00 91.19 99 LYS A CA 1
ATOM 754 C C . LYS A 1 99 ? -39.712 1.006 -24.633 1.00 91.19 99 LYS A C 1
ATOM 756 O O . LYS A 1 99 ? -40.643 0.791 -23.850 1.00 91.19 99 LYS A O 1
ATOM 761 N N . THR A 1 100 ? -39.134 2.191 -24.775 1.00 92.62 100 THR A N 1
ATOM 762 C CA . THR A 1 100 ? -39.669 3.487 -24.332 1.00 92.62 100 THR A CA 1
ATOM 763 C C . THR A 1 100 ? -40.130 4.271 -25.560 1.00 92.62 100 THR A C 1
ATOM 765 O O . THR A 1 100 ? -40.114 3.732 -26.666 1.00 92.62 100 THR A O 1
ATOM 768 N N . ASP A 1 101 ? -40.545 5.523 -25.387 1.00 90.81 101 ASP A N 1
ATOM 769 C CA . ASP A 1 101 ? -40.436 6.473 -26.494 1.00 90.81 101 ASP A CA 1
ATOM 770 C C . ASP A 1 101 ? -38.935 6.673 -26.790 1.00 90.81 101 ASP A C 1
ATOM 772 O O . ASP A 1 101 ? -38.116 6.585 -25.868 1.00 90.81 101 ASP A O 1
ATOM 776 N N . VAL A 1 102 ? -38.566 6.818 -28.064 1.00 93.38 102 VAL A N 1
ATOM 777 C CA . VAL A 1 102 ? -37.164 6.904 -28.511 1.00 93.38 102 VAL A CA 1
ATOM 778 C C . VAL A 1 102 ? -36.974 8.007 -29.547 1.00 93.38 102 VAL A C 1
ATOM 780 O O . VAL A 1 102 ? -37.881 8.275 -30.340 1.00 93.38 102 VAL A O 1
ATOM 783 N N . ARG A 1 103 ? -35.789 8.618 -29.579 1.00 91.19 103 ARG A N 1
ATOM 784 C CA . ARG A 1 103 ? -35.363 9.576 -30.614 1.00 91.19 103 ARG A CA 1
ATOM 785 C C . ARG A 1 103 ? -34.236 8.937 -31.419 1.00 91.19 103 ARG A C 1
ATOM 787 O O . ARG A 1 103 ? -33.285 8.419 -30.836 1.00 91.19 103 ARG A O 1
ATOM 794 N N . ILE A 1 104 ? -34.358 8.938 -32.742 1.00 92.06 104 ILE A N 1
ATOM 795 C CA . ILE A 1 104 ? -33.385 8.324 -33.653 1.00 92.06 104 ILE A CA 1
ATOM 796 C C . ILE A 1 104 ? -32.916 9.305 -34.725 1.00 92.06 104 ILE A C 1
ATOM 798 O O . ILE A 1 104 ? -33.661 10.210 -35.107 1.00 92.06 104 ILE A O 1
ATOM 802 N N . ALA A 1 105 ? -31.714 9.074 -35.249 1.00 90.31 105 ALA A N 1
ATOM 803 C CA . ALA A 1 105 ? -31.224 9.688 -36.480 1.00 90.31 105 ALA A CA 1
ATOM 804 C C . ALA A 1 105 ? -31.102 8.630 -37.584 1.00 90.31 105 ALA A C 1
ATOM 806 O O . ALA A 1 105 ? -30.522 7.565 -37.371 1.00 90.31 105 ALA A O 1
ATOM 807 N N . ARG A 1 106 ? -31.644 8.929 -38.767 1.00 91.38 106 ARG A N 1
ATOM 808 C CA . ARG A 1 106 ? -31.467 8.169 -40.009 1.00 91.38 106 ARG A CA 1
ATOM 809 C C . ARG A 1 106 ? -30.515 8.933 -40.924 1.00 91.38 106 ARG A C 1
ATOM 811 O O . ARG A 1 106 ? -30.821 10.057 -41.325 1.00 91.38 106 ARG A O 1
ATOM 818 N N . ILE A 1 107 ? -29.378 8.323 -41.242 1.00 91.06 107 ILE A N 1
ATOM 819 C CA . ILE A 1 107 ? -28.312 8.892 -42.078 1.00 91.06 107 ILE A CA 1
ATOM 820 C C . ILE A 1 107 ? -28.108 7.967 -43.283 1.00 91.06 107 ILE A C 1
ATOM 822 O O . ILE A 1 107 ? -28.041 6.750 -43.116 1.00 91.06 107 ILE A O 1
ATOM 826 N N . ASP A 1 108 ? -28.031 8.520 -44.495 1.00 88.81 108 ASP A N 1
ATOM 827 C CA . ASP A 1 108 ? -27.764 7.731 -45.704 1.00 88.81 108 ASP A CA 1
ATOM 828 C C . ASP A 1 108 ? -26.344 7.147 -45.640 1.00 88.81 108 ASP A C 1
ATOM 830 O O . ASP A 1 108 ? -25.363 7.880 -45.480 1.00 88.81 108 ASP A O 1
ATOM 834 N N . SER A 1 109 ? -26.234 5.822 -45.755 1.00 82.81 109 SER A N 1
ATOM 835 C CA . SER A 1 109 ? -24.963 5.113 -45.601 1.00 82.81 109 SER A CA 1
ATOM 836 C C . SER A 1 109 ? -23.942 5.508 -46.668 1.00 82.81 109 SER A C 1
ATOM 838 O O . SER A 1 109 ? -22.748 5.515 -46.395 1.00 82.81 109 SER A O 1
ATOM 840 N N . ARG A 1 110 ? -24.395 5.864 -47.878 1.00 82.44 110 ARG A N 1
ATOM 841 C CA . ARG A 1 110 ? -23.514 6.252 -48.988 1.00 82.44 110 ARG A CA 1
ATOM 842 C C . ARG A 1 110 ? -22.971 7.656 -48.775 1.00 82.44 110 ARG A C 1
ATOM 844 O O . ARG A 1 110 ? -21.780 7.859 -48.942 1.00 82.44 110 ARG A O 1
ATOM 851 N N . LEU A 1 111 ? -23.814 8.594 -48.334 1.00 82.62 111 LEU A N 1
ATOM 852 C CA . LEU A 1 111 ? -23.361 9.953 -48.011 1.00 82.62 111 LEU A CA 1
ATOM 853 C C . LEU A 1 111 ? -22.357 9.965 -46.850 1.00 82.62 111 LEU A C 1
ATOM 855 O O . LEU A 1 111 ? -21.428 10.769 -46.873 1.00 82.62 111 LEU A O 1
ATOM 859 N N . LEU A 1 112 ? -22.520 9.069 -45.870 1.00 82.38 112 LEU A N 1
ATOM 860 C CA . LEU A 1 112 ? -21.549 8.880 -44.792 1.00 82.38 112 LEU A CA 1
ATOM 861 C C . LEU A 1 112 ? -20.227 8.289 -45.311 1.00 82.38 112 LEU A C 1
ATOM 863 O O . LEU A 1 112 ? -19.171 8.850 -45.031 1.00 82.38 112 LEU A O 1
ATOM 867 N N . SER A 1 113 ? -20.265 7.215 -46.108 1.00 76.25 113 SER A N 1
ATOM 868 C CA . SER A 1 113 ? -19.054 6.651 -46.729 1.00 76.25 113 SER A CA 1
ATOM 869 C C . SER A 1 113 ? -18.328 7.663 -47.625 1.00 76.25 113 SER A C 1
ATOM 871 O O . SER A 1 113 ? -17.113 7.798 -47.523 1.00 76.25 113 SER A O 1
ATOM 873 N N . ASP A 1 114 ? -19.062 8.422 -48.443 1.00 75.69 114 ASP A N 1
ATOM 874 C CA . ASP A 1 114 ? -18.511 9.471 -49.308 1.00 75.69 114 ASP A CA 1
ATOM 875 C C . ASP A 1 114 ? -17.938 10.651 -48.505 1.00 75.69 114 ASP A C 1
ATOM 877 O O . ASP A 1 114 ? -17.084 11.374 -49.013 1.00 75.69 114 ASP A O 1
ATOM 881 N N . ALA A 1 115 ? -18.429 10.917 -47.289 1.00 75.94 115 ALA A N 1
ATOM 882 C CA . ALA A 1 115 ? -17.859 11.928 -46.397 1.00 75.94 115 ALA A CA 1
ATOM 883 C C . ALA A 1 115 ? -16.528 11.444 -45.804 1.00 75.94 115 ALA A C 1
ATOM 885 O O . ALA A 1 115 ? -15.524 12.130 -45.957 1.00 75.94 115 ALA A O 1
ATOM 886 N N . LEU A 1 116 ? -16.500 10.233 -45.238 1.00 71.75 116 LEU A N 1
ATOM 887 C CA . LEU A 1 116 ? -15.292 9.627 -44.660 1.00 71.75 116 LEU A CA 1
ATOM 888 C C . LEU A 1 116 ? -14.178 9.466 -45.705 1.00 71.75 116 LEU A C 1
ATOM 890 O O . LEU A 1 116 ? -13.035 9.835 -45.460 1.00 71.75 116 LEU A O 1
ATOM 894 N N . ALA A 1 117 ? -14.516 8.994 -46.909 1.00 68.88 117 ALA A N 1
ATOM 895 C CA . ALA A 1 117 ? -13.553 8.811 -47.997 1.00 68.88 117 ALA A CA 1
ATOM 896 C C . ALA A 1 117 ? -12.964 10.128 -48.541 1.00 68.88 117 ALA A C 1
ATOM 898 O O . ALA A 1 117 ? -11.919 10.104 -49.187 1.00 68.88 117 ALA A O 1
ATOM 899 N N . ARG A 1 118 ? -13.611 11.280 -48.300 1.00 63.78 118 ARG A N 1
ATOM 900 C CA . ARG A 1 118 ? -13.076 12.606 -48.663 1.00 63.78 118 ARG A CA 1
ATOM 901 C C . ARG A 1 118 ? -12.116 13.176 -47.615 1.00 63.78 118 ARG A C 1
ATOM 903 O O . ARG A 1 118 ? -11.391 14.113 -47.932 1.00 63.78 118 ARG A O 1
ATOM 910 N N . THR A 1 119 ? -12.076 12.604 -46.414 1.00 58.03 119 THR A N 1
ATOM 911 C CA . THR A 1 119 ? -11.232 13.039 -45.292 1.00 58.03 119 THR A CA 1
ATOM 912 C C . THR A 1 119 ? -9.999 12.135 -45.164 1.00 58.03 119 THR A C 1
ATOM 914 O O . THR A 1 119 ? -9.696 11.628 -44.092 1.00 58.03 119 THR A O 1
ATOM 917 N N . GLN A 1 120 ? -9.270 11.900 -46.266 1.00 48.22 120 GLN A N 1
ATOM 918 C CA . GLN A 1 120 ? -8.041 11.079 -46.290 1.00 48.22 120 GLN A CA 1
ATOM 919 C C . GLN A 1 120 ? -6.810 11.782 -45.674 1.00 48.22 120 GLN A C 1
ATOM 921 O O . GLN A 1 120 ? -5.722 11.808 -46.238 1.00 48.22 120 GLN A O 1
ATOM 926 N N . THR A 1 121 ? -6.995 12.308 -44.469 1.00 39.12 121 THR A N 1
ATOM 927 C CA . THR A 1 121 ? -5.959 12.519 -43.454 1.00 39.12 121 THR A CA 1
ATOM 928 C C . THR A 1 121 ? -6.466 11.822 -42.196 1.00 39.12 121 THR A C 1
ATOM 930 O O . THR A 1 121 ? -6.977 12.466 -41.282 1.00 39.12 121 THR A O 1
ATOM 933 N N . VAL A 1 122 ? -6.432 10.487 -42.209 1.00 33.25 122 VAL A N 1
ATOM 934 C CA . VAL A 1 122 ? -6.809 9.673 -41.049 1.00 33.25 122 VAL A CA 1
ATOM 935 C C . VAL A 1 122 ? -5.550 9.418 -40.240 1.00 33.25 122 VAL A C 1
ATOM 937 O O . VAL A 1 122 ? -4.839 8.441 -40.463 1.00 33.25 122 VAL A O 1
ATOM 940 N N . ASP A 1 123 ? -5.299 10.330 -39.309 1.00 29.94 123 ASP A N 1
ATOM 941 C CA . ASP A 1 123 ? -4.644 9.975 -38.058 1.00 29.94 123 ASP A CA 1
ATOM 942 C C . ASP A 1 123 ? -5.524 8.921 -37.363 1.00 29.94 123 ASP A C 1
ATOM 944 O O . ASP A 1 123 ? -6.727 9.133 -37.170 1.00 29.94 123 ASP A O 1
ATOM 948 N N . TYR A 1 124 ? -4.966 7.744 -37.080 1.00 34.53 124 TYR A N 1
ATOM 949 C CA . TYR A 1 124 ? -5.721 6.599 -36.564 1.00 34.53 124 TYR A CA 1
ATOM 950 C C . TYR A 1 124 ? -5.786 6.669 -35.033 1.00 34.53 124 TYR A C 1
ATOM 952 O O . TYR A 1 124 ? -5.296 5.787 -34.331 1.00 34.53 124 TYR A O 1
ATOM 960 N N . GLN A 1 125 ? -6.392 7.738 -34.505 1.00 31.58 125 GLN A N 1
ATOM 961 C CA . GLN A 1 125 ? -6.567 7.903 -33.062 1.00 31.58 125 GLN A CA 1
ATOM 962 C C . GLN A 1 125 ? -7.541 6.853 -32.516 1.00 31.58 125 GLN A C 1
ATOM 964 O O . GLN A 1 125 ? -8.763 6.998 -32.582 1.00 31.58 125 GLN A O 1
ATOM 969 N N . VAL A 1 126 ? -6.981 5.783 -31.951 1.00 36.47 126 VAL A N 1
ATOM 970 C CA . VAL A 1 126 ? -7.704 4.799 -31.140 1.00 36.47 126 VAL A CA 1
ATOM 971 C C . VAL A 1 126 ? -7.898 5.388 -29.740 1.00 36.47 126 VAL A C 1
ATOM 973 O O . VAL A 1 126 ? -7.193 5.051 -28.796 1.00 36.47 126 VAL A O 1
ATOM 976 N N . SER A 1 127 ? -8.852 6.310 -29.612 1.00 33.50 127 SER A N 1
ATOM 977 C CA . SER A 1 127 ? -9.196 6.989 -28.357 1.00 33.50 127 SER A CA 1
ATOM 978 C C . SER A 1 127 ? -10.610 6.634 -27.881 1.00 33.50 127 SER A C 1
ATOM 980 O O . SER A 1 127 ? -11.512 7.464 -27.892 1.00 33.50 127 SER A O 1
ATOM 982 N N . ASP A 1 128 ? -10.794 5.359 -27.506 1.00 33.31 128 ASP A N 1
ATOM 983 C CA . ASP A 1 128 ? -11.753 4.879 -26.486 1.00 33.31 128 ASP A CA 1
ATOM 984 C C . ASP A 1 128 ? -11.669 3.334 -26.359 1.00 33.31 128 ASP A C 1
ATOM 986 O O . ASP A 1 128 ? -12.591 2.600 -26.720 1.00 33.31 128 ASP A O 1
ATOM 990 N N . LEU A 1 129 ? -10.548 2.822 -25.834 1.00 37.41 129 LEU A N 1
ATOM 991 C CA . LEU A 1 129 ? -10.478 1.476 -25.243 1.00 37.41 129 LEU A CA 1
ATOM 992 C C . LEU A 1 129 ? -10.582 1.609 -23.718 1.00 37.41 129 LEU A C 1
ATOM 994 O O . LEU A 1 129 ? -9.584 1.600 -23.005 1.00 37.41 129 LEU A O 1
ATOM 998 N N . GLY A 1 130 ? -11.810 1.784 -23.229 1.00 33.38 130 GLY A N 1
ATOM 999 C CA . GLY A 1 130 ? -12.116 1.665 -21.804 1.00 33.38 130 GLY A CA 1
ATOM 1000 C C . GLY A 1 130 ? -12.371 0.203 -21.433 1.00 33.38 130 GLY A C 1
ATOM 1001 O O . GLY A 1 130 ? -13.216 -0.429 -22.063 1.00 33.38 130 GLY A O 1
ATOM 1002 N N . ASP A 1 131 ? -11.650 -0.299 -20.426 1.00 45.12 131 ASP A N 1
ATOM 1003 C CA . ASP A 1 131 ? -11.819 -1.590 -19.736 1.00 45.12 131 ASP A CA 1
ATOM 1004 C C . ASP A 1 131 ? -12.363 -2.763 -20.578 1.00 45.12 131 ASP A C 1
ATOM 1006 O O . ASP A 1 131 ? -13.514 -3.189 -20.439 1.00 45.12 131 ASP A O 1
ATOM 1010 N N . ALA A 1 132 ? -11.484 -3.363 -21.382 1.00 32.62 132 ALA A N 1
ATOM 1011 C CA . ALA A 1 132 ? -11.678 -4.707 -21.919 1.00 32.62 132 ALA A CA 1
ATOM 1012 C C . ALA A 1 132 ? -10.369 -5.509 -21.848 1.00 32.62 132 ALA A C 1
ATOM 1014 O O . ALA A 1 132 ? -9.487 -5.364 -22.691 1.00 32.62 132 ALA A O 1
ATOM 1015 N N . SER A 1 133 ? -10.248 -6.371 -20.836 1.00 44.69 133 SER A N 1
ATOM 1016 C CA . SER A 1 133 ? -9.337 -7.517 -20.905 1.00 44.69 133 SER A CA 1
ATOM 1017 C C . SER A 1 133 ? -9.883 -8.552 -21.894 1.00 44.69 133 SER A C 1
ATOM 1019 O O . SER A 1 133 ? -11.099 -8.718 -21.968 1.00 44.69 133 SER A O 1
ATOM 1021 N N . GLU A 1 134 ? -8.975 -9.311 -22.513 1.00 40.19 134 GLU A N 1
ATOM 1022 C CA . GLU A 1 134 ? -9.189 -10.265 -23.620 1.00 40.19 134 GLU A CA 1
ATOM 1023 C C . GLU A 1 134 ? -9.175 -9.601 -25.022 1.00 40.19 134 GLU A C 1
ATOM 1025 O O . GLU A 1 134 ? -10.064 -8.842 -25.399 1.00 40.19 134 GLU A O 1
ATOM 1030 N N . ASP A 1 135 ? -8.139 -9.970 -25.794 1.00 47.88 135 ASP A N 1
ATOM 1031 C CA . ASP A 1 135 ? -8.018 -9.893 -27.263 1.00 47.88 135 ASP A CA 1
ATOM 1032 C C . ASP A 1 135 ? -7.484 -8.628 -27.979 1.00 47.88 135 ASP A C 1
ATOM 1034 O O . ASP A 1 135 ? -7.995 -8.202 -29.018 1.00 47.88 135 ASP A O 1
ATOM 1038 N N . ASP A 1 136 ? -6.299 -8.160 -27.563 1.00 64.75 136 ASP A N 1
ATOM 1039 C CA . ASP A 1 136 ? -5.442 -7.259 -28.370 1.00 64.75 136 ASP A CA 1
ATOM 1040 C C . ASP A 1 136 ? -4.907 -7.906 -29.678 1.00 64.75 136 ASP A C 1
ATOM 1042 O O . ASP A 1 136 ? -4.386 -7.232 -30.570 1.00 64.75 136 ASP A O 1
ATOM 1046 N N . TRP A 1 137 ? -5.109 -9.218 -29.881 1.00 66.19 137 TRP A N 1
ATOM 1047 C CA . TRP A 1 137 ? -4.764 -9.878 -31.149 1.00 66.19 137 TRP A CA 1
ATOM 1048 C C . TRP A 1 137 ? -5.508 -9.282 -32.349 1.00 66.19 137 TRP A C 1
ATOM 1050 O O . TRP A 1 137 ? -5.000 -9.342 -33.469 1.00 66.19 137 TRP A O 1
ATOM 1060 N N . MET A 1 138 ? -6.684 -8.679 -32.139 1.00 64.75 138 MET A N 1
ATOM 1061 C CA . MET A 1 138 ? -7.413 -7.975 -33.196 1.00 64.75 138 MET A CA 1
ATOM 1062 C C . MET A 1 138 ? -6.644 -6.746 -33.697 1.00 64.75 138 MET A C 1
ATOM 1064 O O . MET A 1 138 ? -6.606 -6.512 -34.907 1.00 64.75 138 MET A O 1
ATOM 1068 N N . SER A 1 139 ? -5.998 -6.000 -32.793 1.00 68.38 139 SER A N 1
ATOM 1069 C CA . SER A 1 139 ? -5.123 -4.869 -33.120 1.00 68.38 139 SER A CA 1
ATOM 1070 C C . SER A 1 139 ? -3.925 -5.352 -33.932 1.00 68.38 139 SER A C 1
ATOM 1072 O O . SER A 1 139 ? -3.697 -4.868 -35.041 1.00 68.38 139 SER A O 1
ATOM 1074 N N . MET A 1 140 ? -3.220 -6.376 -33.436 1.00 68.94 140 MET A N 1
ATOM 1075 C CA . MET A 1 140 ? -2.042 -6.952 -34.099 1.00 68.94 140 MET A CA 1
ATOM 1076 C C . MET A 1 140 ? -2.375 -7.491 -35.500 1.00 68.94 140 MET A C 1
ATOM 1078 O O . MET A 1 140 ? -1.654 -7.242 -36.469 1.00 68.94 140 MET A O 1
ATOM 1082 N N . LEU A 1 141 ? -3.511 -8.183 -35.639 1.00 70.50 141 LEU A N 1
ATOM 1083 C CA . LEU A 1 141 ? -3.970 -8.739 -36.910 1.00 70.50 141 LEU A CA 1
ATOM 1084 C C . LEU A 1 141 ? -4.329 -7.636 -37.926 1.00 70.50 141 LEU A C 1
ATOM 1086 O O . LEU A 1 141 ? -4.041 -7.786 -39.112 1.00 70.50 141 LEU A O 1
ATOM 1090 N N . LEU A 1 142 ? -4.918 -6.520 -37.479 1.00 71.75 142 LEU A N 1
ATOM 1091 C CA . LEU A 1 142 ? -5.225 -5.356 -38.326 1.00 71.75 142 LEU A CA 1
ATOM 1092 C C . LEU A 1 142 ? -3.989 -4.505 -38.670 1.00 71.75 142 LEU A C 1
ATOM 1094 O O . LEU A 1 142 ? -3.951 -3.882 -39.732 1.00 71.75 142 LEU A O 1
ATOM 1098 N N . GLN A 1 143 ? -2.978 -4.484 -37.801 1.00 69.06 143 GLN A N 1
ATOM 1099 C CA . GLN A 1 143 ? -1.707 -3.789 -38.028 1.00 69.06 143 GLN A CA 1
ATOM 1100 C C . GLN A 1 143 ? -0.766 -4.551 -38.979 1.00 69.06 143 GLN A C 1
ATOM 1102 O O . GLN A 1 143 ? 0.134 -3.948 -39.562 1.00 69.06 143 GLN A O 1
ATOM 1107 N N . SER A 1 144 ? -0.988 -5.852 -39.200 1.00 68.69 144 SER A N 1
ATOM 1108 C CA . SER A 1 144 ? -0.208 -6.651 -40.152 1.00 68.69 144 SER A CA 1
ATOM 1109 C C . SER A 1 144 ? -0.289 -6.093 -41.583 1.00 68.69 144 SER A C 1
ATOM 1111 O O . SER A 1 144 ? -1.370 -6.006 -42.176 1.00 68.69 144 SER A O 1
ATOM 1113 N N . ARG A 1 145 ? 0.873 -5.786 -42.183 1.00 65.62 145 ARG A N 1
ATOM 1114 C CA . ARG A 1 145 ? 0.998 -5.225 -43.548 1.00 65.62 145 ARG A CA 1
ATOM 1115 C C . ARG A 1 145 ? 0.251 -6.038 -44.611 1.00 65.62 145 ARG A C 1
ATOM 1117 O O . ARG A 1 145 ? -0.336 -5.465 -45.524 1.00 65.62 145 ARG A O 1
ATOM 1124 N N . VAL A 1 146 ? 0.233 -7.365 -44.467 1.00 66.44 146 VAL A N 1
ATOM 1125 C CA . VAL A 1 146 ? -0.465 -8.281 -45.382 1.00 66.44 146 VAL A CA 1
ATOM 1126 C C . VAL A 1 146 ? -1.983 -8.067 -45.336 1.00 66.44 146 VAL A C 1
ATOM 1128 O O . VAL A 1 146 ? -2.639 -8.126 -46.372 1.00 66.44 146 VAL A O 1
ATOM 1131 N N . LEU A 1 147 ? -2.558 -7.779 -44.164 1.00 69.88 147 LEU A N 1
ATOM 1132 C CA . LEU A 1 147 ? -4.006 -7.607 -43.996 1.00 69.88 147 LEU A CA 1
ATOM 1133 C C . LEU A 1 147 ? -4.493 -6.178 -44.242 1.00 69.88 147 LEU A C 1
ATOM 1135 O O . LEU A 1 147 ? -5.632 -6.017 -44.675 1.00 69.88 147 LEU A O 1
ATOM 1139 N N . GLN A 1 148 ? -3.633 -5.166 -44.102 1.00 69.31 148 GLN A N 1
ATOM 1140 C CA . GLN A 1 148 ? -3.919 -3.802 -44.575 1.00 69.31 148 GLN A CA 1
ATOM 1141 C C . GLN A 1 148 ? -4.197 -3.747 -46.089 1.00 69.31 148 GLN A C 1
ATOM 1143 O O . GLN A 1 148 ? -4.947 -2.891 -46.556 1.00 69.31 148 GLN A O 1
ATOM 1148 N N . GLN A 1 149 ? -3.616 -4.674 -46.857 1.00 67.56 149 GLN A N 1
ATOM 1149 C CA . GLN A 1 149 ? -3.794 -4.782 -48.308 1.00 67.56 149 GLN A CA 1
ATOM 1150 C C . GLN A 1 149 ? -4.954 -5.713 -48.718 1.00 67.56 149 GLN A C 1
ATOM 1152 O O . GLN A 1 149 ? -5.372 -5.715 -49.878 1.00 67.56 149 GLN A O 1
ATOM 1157 N N . VAL A 1 150 ? -5.515 -6.494 -47.786 1.00 74.25 150 VAL A N 1
ATOM 1158 C CA . VAL A 1 150 ? -6.665 -7.370 -48.056 1.00 74.25 150 VAL A CA 1
ATOM 1159 C C . VAL A 1 150 ? -7.957 -6.537 -48.097 1.00 74.25 150 VAL A C 1
ATOM 1161 O O . VAL A 1 150 ? -8.199 -5.730 -47.200 1.00 74.25 150 VAL A O 1
ATOM 1164 N N . PRO A 1 151 ? -8.855 -6.735 -49.085 1.00 72.25 151 PRO A N 1
ATOM 1165 C CA . PRO A 1 151 ? -10.116 -5.998 -49.145 1.00 72.25 151 PRO A CA 1
ATOM 1166 C C . PRO A 1 151 ? -10.938 -6.129 -47.855 1.00 72.25 151 PRO A C 1
ATOM 1168 O O . PRO A 1 151 ? -11.139 -7.234 -47.352 1.00 72.25 151 PRO A O 1
ATOM 1171 N N . ALA A 1 152 ? -11.505 -5.025 -47.360 1.00 67.81 152 ALA A N 1
ATOM 1172 C CA . ALA A 1 152 ? -12.215 -4.984 -46.074 1.00 67.81 152 ALA A CA 1
ATOM 1173 C C . ALA A 1 152 ? -13.356 -6.021 -45.925 1.00 67.81 152 ALA A C 1
ATOM 1175 O O . ALA A 1 152 ? -13.630 -6.493 -44.822 1.00 67.81 152 ALA A O 1
ATOM 1176 N N . SER A 1 153 ? -13.992 -6.444 -47.027 1.00 69.19 153 SER A N 1
ATOM 1177 C CA . SER A 1 153 ? -14.996 -7.525 -47.023 1.00 69.19 153 SER A CA 1
ATOM 1178 C C . SER A 1 153 ? -14.432 -8.903 -46.655 1.00 69.19 153 SER A C 1
ATOM 1180 O O . SER A 1 153 ? -15.183 -9.788 -46.242 1.00 69.19 153 SER A O 1
ATOM 1182 N N . ASN A 1 154 ? -13.127 -9.100 -46.834 1.00 73.44 154 ASN A N 1
ATOM 1183 C CA . ASN A 1 154 ? -12.417 -10.326 -46.500 1.00 73.44 154 ASN A CA 1
ATOM 1184 C C . ASN A 1 154 ? -11.825 -10.272 -45.092 1.00 73.44 154 ASN A C 1
ATOM 1186 O O . ASN A 1 154 ? -11.863 -11.299 -44.427 1.00 73.44 154 ASN A O 1
ATOM 1190 N N . ILE A 1 155 ? -11.390 -9.106 -44.597 1.00 76.25 155 ILE A N 1
ATOM 1191 C CA . ILE A 1 155 ? -10.890 -8.941 -43.216 1.00 76.25 155 ILE A CA 1
ATOM 1192 C C . ILE A 1 155 ? -11.915 -9.471 -42.198 1.00 76.25 155 ILE A C 1
ATOM 1194 O O . ILE A 1 155 ? -11.580 -10.314 -41.369 1.00 76.25 155 ILE A O 1
ATOM 1198 N N . GLN A 1 156 ? -13.197 -9.103 -42.335 1.00 71.81 156 GLN A N 1
ATOM 1199 C CA . GLN A 1 156 ? -14.264 -9.642 -41.475 1.00 71.81 156 GLN A CA 1
ATOM 1200 C C . GLN A 1 156 ? -14.387 -11.177 -41.567 1.00 71.81 156 GLN A C 1
ATOM 1202 O O . GLN A 1 156 ? -14.715 -11.836 -40.583 1.00 71.81 156 GLN A O 1
ATOM 1207 N N . ARG A 1 157 ? -14.139 -11.771 -42.740 1.00 74.12 157 ARG A N 1
ATOM 1208 C CA . ARG A 1 157 ? -14.175 -13.231 -42.919 1.00 74.12 157 ARG A CA 1
ATOM 1209 C C . ARG A 1 157 ? -12.943 -13.905 -42.315 1.00 74.12 157 ARG A C 1
ATOM 1211 O O . ARG A 1 157 ? -13.104 -14.978 -41.748 1.00 74.12 157 ARG A O 1
ATOM 1218 N N . VAL A 1 158 ? -11.763 -13.281 -42.383 1.00 78.50 158 VAL A N 1
ATOM 1219 C CA . VAL A 1 158 ? -10.539 -13.753 -41.709 1.00 78.50 158 VAL A CA 1
ATOM 1220 C C . VAL A 1 158 ? -10.766 -13.776 -40.198 1.00 78.50 158 VAL A C 1
ATOM 1222 O O . VAL A 1 158 ? -10.601 -14.826 -39.586 1.00 78.50 158 VAL A O 1
ATOM 1225 N N . MET A 1 159 ? -11.277 -12.681 -39.623 1.00 76.69 159 MET A N 1
ATOM 1226 C CA . MET A 1 159 ? -11.651 -12.595 -38.201 1.00 76.69 159 MET A CA 1
ATOM 1227 C C . MET A 1 159 ? -12.645 -13.684 -37.763 1.00 76.69 159 MET A C 1
ATOM 1229 O O . MET A 1 159 ? -12.601 -14.133 -36.627 1.00 76.69 159 MET A O 1
ATOM 1233 N N . MET A 1 160 ? -13.543 -14.122 -38.652 1.00 75.94 160 MET A N 1
ATOM 1234 C CA . MET A 1 160 ? -14.516 -15.188 -38.367 1.00 75.94 160 MET A CA 1
ATOM 1235 C C . MET A 1 160 ? -14.001 -16.617 -38.618 1.00 75.94 160 MET A C 1
ATOM 1237 O O . MET A 1 160 ? -14.731 -17.560 -38.314 1.00 75.94 160 MET A O 1
ATOM 1241 N N . SER A 1 161 ? -12.811 -16.785 -39.207 1.00 80.44 161 SER A N 1
ATOM 1242 C CA . SER A 1 161 ? -12.274 -18.093 -39.638 1.00 80.44 161 SER A CA 1
ATOM 1243 C C . SER A 1 161 ? -10.924 -18.440 -38.999 1.00 80.44 161 SER A C 1
ATOM 1245 O O . SER A 1 161 ? -10.398 -19.526 -39.233 1.00 80.44 161 SER A O 1
ATOM 1247 N N . VAL A 1 162 ? -10.351 -17.525 -38.215 1.00 85.62 162 VAL A N 1
ATOM 1248 C CA . VAL A 1 162 ? -9.113 -17.743 -37.464 1.00 85.62 162 VAL A CA 1
ATOM 1249 C C . VAL A 1 162 ? -9.406 -18.466 -36.145 1.00 85.62 162 VAL A C 1
ATOM 1251 O O . VAL A 1 162 ? -10.405 -18.192 -35.483 1.00 85.62 162 VAL A O 1
ATOM 1254 N N . GLU A 1 163 ? -8.543 -19.405 -35.764 1.00 87.62 163 GLU A N 1
ATOM 1255 C CA . GLU A 1 163 ? -8.624 -20.148 -34.504 1.00 87.62 163 GLU A CA 1
ATOM 1256 C C . GLU A 1 163 ? -7.447 -19.764 -33.597 1.00 87.62 163 GLU A C 1
ATOM 1258 O O . GLU A 1 163 ? -6.294 -19.911 -33.998 1.00 87.62 163 GLU A O 1
ATOM 1263 N N . GLN A 1 164 ? -7.719 -19.317 -32.371 1.00 87.75 164 GLN A N 1
ATOM 1264 C CA . GLN A 1 164 ? -6.702 -19.104 -31.334 1.00 87.75 164 GLN A CA 1
ATOM 1265 C C . GLN A 1 164 ? -6.376 -20.434 -30.641 1.00 87.75 164 GLN A C 1
ATOM 1267 O O . GLN A 1 164 ? -7.272 -21.226 -30.336 1.00 87.75 164 GLN A O 1
ATOM 1272 N N . VAL A 1 165 ? -5.088 -20.703 -30.433 1.00 91.00 165 VAL A N 1
ATOM 1273 C CA . VAL A 1 165 ? -4.575 -21.956 -29.870 1.00 91.00 165 VAL A CA 1
ATOM 1274 C C . VAL A 1 165 ? -3.462 -21.647 -28.870 1.00 91.00 165 VAL A C 1
ATOM 1276 O O . VAL A 1 165 ? -2.421 -21.110 -29.243 1.00 91.00 165 VAL A O 1
ATOM 1279 N N . GLU A 1 166 ? -3.673 -22.023 -27.610 1.00 90.19 166 GLU A N 1
ATOM 1280 C CA . GLU A 1 166 ? -2.636 -22.039 -26.570 1.00 90.19 166 GLU A CA 1
ATOM 1281 C C . GLU A 1 166 ? -1.585 -23.118 -26.874 1.00 90.19 166 GLU A C 1
ATOM 1283 O O . GLU A 1 166 ? -1.925 -24.234 -27.284 1.00 90.19 166 GLU A O 1
ATOM 1288 N N . VAL A 1 167 ? -0.307 -22.791 -26.673 1.00 90.94 167 VAL A N 1
ATOM 1289 C CA . VAL A 1 167 ? 0.844 -23.641 -27.008 1.00 90.94 167 VAL A CA 1
ATOM 1290 C C . VAL A 1 167 ? 1.922 -23.542 -25.923 1.00 90.94 167 VAL A C 1
ATOM 1292 O O . VAL A 1 167 ? 2.202 -22.456 -25.418 1.00 90.94 167 VAL A O 1
ATOM 1295 N N . ALA A 1 168 ? 2.528 -24.666 -25.535 1.00 91.31 168 ALA A N 1
ATOM 1296 C CA . ALA A 1 168 ? 3.493 -24.711 -24.435 1.00 91.31 168 ALA A CA 1
ATOM 1297 C C . ALA A 1 168 ? 4.949 -24.656 -24.927 1.00 91.31 168 ALA A C 1
ATOM 1299 O O . ALA A 1 168 ? 5.268 -25.053 -26.049 1.00 91.31 168 ALA A O 1
ATOM 1300 N N . SER A 1 169 ? 5.866 -24.217 -24.062 1.00 92.19 169 SER A N 1
ATOM 1301 C CA . SER A 1 169 ? 7.309 -24.261 -24.307 1.00 92.19 169 SER A CA 1
ATOM 1302 C C . SER A 1 169 ? 7.759 -25.685 -24.661 1.00 92.19 169 SER A C 1
ATOM 1304 O O . SER A 1 169 ? 7.519 -26.645 -23.925 1.00 92.19 169 SER A O 1
ATOM 1306 N N . GLY A 1 170 ? 8.434 -25.823 -25.803 1.00 87.69 170 GLY A N 1
ATOM 1307 C CA . GLY A 1 170 ? 8.870 -27.102 -26.363 1.00 87.69 170 GLY A CA 1
ATOM 1308 C C . GLY A 1 170 ? 7.892 -27.769 -27.338 1.00 87.69 170 GLY A C 1
ATOM 1309 O O . GLY A 1 170 ? 8.276 -28.778 -27.933 1.00 87.69 170 GLY A O 1
ATOM 1310 N N . ASP A 1 171 ? 6.684 -27.235 -27.552 1.00 90.31 171 ASP A N 1
ATOM 1311 C CA . ASP A 1 171 ? 5.763 -27.761 -28.568 1.00 90.31 171 ASP A CA 1
ATOM 1312 C C . ASP A 1 171 ? 6.254 -27.452 -29.992 1.00 90.31 171 ASP A C 1
ATOM 1314 O O . ASP A 1 171 ? 6.543 -26.306 -30.340 1.00 90.31 171 ASP A O 1
ATOM 1318 N N . ASP A 1 172 ? 6.305 -28.476 -30.850 1.00 91.50 172 ASP A N 1
ATOM 1319 C CA . ASP A 1 172 ? 6.555 -28.313 -32.285 1.00 91.50 172 ASP A CA 1
ATOM 1320 C C . ASP A 1 172 ? 5.242 -27.979 -33.008 1.00 91.50 172 ASP A C 1
ATOM 1322 O O . ASP A 1 172 ? 4.423 -28.865 -33.266 1.00 91.50 172 ASP A O 1
ATOM 1326 N N . LEU A 1 173 ? 5.053 -26.712 -33.372 1.00 90.00 173 LEU A N 1
ATOM 1327 C CA . LEU A 1 173 ? 3.866 -26.234 -34.096 1.00 90.00 173 LEU A CA 1
ATOM 1328 C C . LEU A 1 173 ? 3.846 -26.701 -35.552 1.00 90.00 173 LEU A C 1
ATOM 1330 O O . LEU A 1 173 ? 2.793 -26.943 -36.142 1.00 90.00 173 LEU A O 1
ATOM 1334 N N . ILE A 1 174 ? 5.039 -26.813 -36.131 1.00 90.88 174 ILE A N 1
ATOM 1335 C CA . ILE A 1 174 ? 5.301 -27.295 -37.482 1.00 90.88 174 ILE A CA 1
ATOM 1336 C C . ILE A 1 174 ? 6.539 -28.183 -37.406 1.00 90.88 174 ILE A C 1
ATOM 1338 O O . ILE A 1 174 ? 7.512 -27.809 -36.758 1.00 90.88 174 ILE A O 1
ATOM 1342 N N . ARG A 1 175 ? 6.556 -29.316 -38.114 1.00 89.81 175 ARG A N 1
ATOM 1343 C CA . ARG A 1 175 ? 7.755 -30.154 -38.269 1.00 89.81 175 ARG A CA 1
ATOM 1344 C C . ARG A 1 175 ? 8.196 -30.238 -39.720 1.00 89.81 175 ARG A C 1
ATOM 1346 O O . ARG A 1 175 ? 7.371 -30.347 -40.623 1.00 89.81 175 ARG A O 1
ATOM 1353 N N . GLN A 1 176 ? 9.506 -30.220 -39.943 1.00 87.56 176 GLN A N 1
ATOM 1354 C CA . GLN A 1 176 ? 10.094 -30.390 -41.267 1.00 87.56 176 GLN A CA 1
ATOM 1355 C C . GLN A 1 176 ? 9.681 -31.740 -41.883 1.00 87.56 176 GLN A C 1
ATOM 1357 O O . GLN A 1 176 ? 9.855 -32.794 -41.274 1.00 87.56 176 GLN A O 1
ATOM 1362 N N . GLY A 1 177 ? 9.170 -31.708 -43.115 1.00 83.19 177 GLY A N 1
ATOM 1363 C CA . GLY A 1 177 ? 8.704 -32.882 -43.860 1.00 83.19 177 GLY A CA 1
ATOM 1364 C C . GLY A 1 177 ? 7.207 -33.196 -43.745 1.00 83.19 177 GLY A C 1
ATOM 1365 O O . GLY A 1 177 ? 6.719 -33.994 -44.547 1.00 83.19 177 GLY A O 1
ATOM 1366 N N . ASP A 1 178 ? 6.473 -32.558 -42.830 1.00 85.06 178 ASP A N 1
ATOM 1367 C CA . ASP A 1 178 ? 5.014 -32.708 -42.717 1.00 85.06 178 ASP A CA 1
ATOM 1368 C C . ASP A 1 178 ? 4.265 -31.961 -43.848 1.00 85.06 178 ASP A C 1
ATOM 1370 O O . ASP A 1 178 ? 4.857 -31.131 -44.550 1.00 85.06 178 ASP A O 1
ATOM 1374 N N . PRO A 1 179 ? 2.969 -32.245 -44.088 1.00 82.56 179 PRO A N 1
ATOM 1375 C CA . PRO A 1 179 ? 2.145 -31.467 -45.015 1.00 82.56 179 PRO A CA 1
ATOM 1376 C C . PRO A 1 179 ? 1.851 -30.034 -44.520 1.00 82.56 179 PRO A C 1
ATOM 1378 O O . PRO A 1 179 ? 1.994 -29.686 -43.345 1.00 82.56 179 PRO A O 1
ATOM 1381 N N . GLY A 1 180 ? 1.465 -29.168 -45.461 1.00 81.50 180 GLY A N 1
ATOM 1382 C CA . GLY A 1 180 ? 1.035 -27.798 -45.191 1.00 81.50 180 GLY A CA 1
ATOM 1383 C C . GLY A 1 180 ? -0.471 -27.707 -44.948 1.00 81.50 180 GLY A C 1
ATOM 1384 O O . GLY A 1 180 ? -1.226 -27.647 -45.917 1.00 81.50 180 GLY A O 1
ATOM 1385 N N . ASP A 1 181 ? -0.879 -27.642 -43.677 1.00 83.75 181 ASP A N 1
ATOM 1386 C CA . ASP A 1 181 ? -2.298 -27.708 -43.281 1.00 83.75 181 ASP A CA 1
ATOM 1387 C C . ASP A 1 181 ? -2.885 -26.351 -42.828 1.00 83.75 181 ASP A C 1
ATOM 1389 O O . ASP A 1 181 ? -4.024 -26.022 -43.162 1.00 83.75 181 ASP A O 1
ATOM 1393 N N . TYR A 1 182 ? -2.096 -25.549 -42.101 1.00 90.94 182 TYR A N 1
ATOM 1394 C CA . TYR A 1 182 ? -2.484 -24.243 -41.543 1.00 90.94 182 TYR A CA 1
ATOM 1395 C C . TYR A 1 182 ? -1.403 -23.172 -41.762 1.00 90.94 182 TYR A C 1
ATOM 1397 O O . TYR A 1 182 ? -0.207 -23.488 -41.841 1.00 90.94 182 TYR A O 1
ATOM 1405 N N . TYR A 1 183 ? -1.840 -21.916 -41.826 1.00 88.88 183 TYR A N 1
ATOM 1406 C CA . TYR A 1 183 ? -1.037 -20.701 -41.662 1.00 88.88 183 TYR A CA 1
ATOM 1407 C C . TYR A 1 183 ? -1.092 -20.280 -40.194 1.00 88.88 183 TYR A C 1
ATOM 1409 O O . TYR A 1 183 ? -2.153 -20.421 -39.588 1.00 88.88 183 TYR A O 1
ATOM 1417 N N . TYR A 1 184 ? 0.004 -19.773 -39.633 1.00 90.75 184 TYR A N 1
ATOM 1418 C CA . TYR A 1 184 ? 0.087 -19.389 -38.224 1.00 90.75 184 TYR A CA 1
ATOM 1419 C C . TYR A 1 184 ? 0.576 -17.949 -38.068 1.00 90.75 184 TYR A C 1
ATOM 1421 O O . TYR A 1 184 ? 1.388 -17.473 -38.859 1.00 90.75 184 TYR A O 1
ATOM 1429 N N . MET A 1 185 ? 0.113 -17.285 -37.015 1.00 88.06 185 MET A N 1
ATOM 1430 C CA . MET A 1 185 ? 0.610 -16.002 -36.527 1.00 88.06 185 MET A CA 1
ATOM 1431 C C . MET A 1 185 ? 0.772 -16.106 -35.013 1.00 88.06 185 MET A C 1
ATOM 1433 O O . MET A 1 185 ? -0.148 -16.536 -34.318 1.00 88.06 185 MET A O 1
ATOM 1437 N N . LEU A 1 186 ? 1.949 -15.757 -34.507 1.00 87.88 186 LEU A N 1
ATOM 1438 C CA . LEU A 1 186 ? 2.252 -15.789 -33.082 1.00 87.88 186 LEU A CA 1
ATOM 1439 C C . LEU A 1 186 ? 1.649 -14.543 -32.427 1.00 87.88 186 LEU A C 1
ATOM 1441 O O . LEU A 1 186 ? 1.990 -13.433 -32.816 1.00 87.88 186 LEU A O 1
ATOM 1445 N N . THR A 1 187 ? 0.742 -14.695 -31.463 1.00 85.81 187 THR A N 1
ATOM 1446 C CA . THR A 1 187 ? 0.176 -13.554 -30.715 1.00 85.81 187 THR A CA 1
ATOM 1447 C C . THR A 1 187 ? 0.846 -13.365 -29.364 1.00 85.81 187 THR A C 1
ATOM 1449 O O . THR A 1 187 ? 0.819 -12.268 -28.816 1.00 85.81 187 THR A O 1
ATOM 1452 N N . LYS A 1 188 ? 1.475 -14.413 -28.819 1.00 84.56 188 LYS A N 1
ATOM 1453 C CA . LYS A 1 188 ? 2.112 -14.384 -27.499 1.00 84.56 188 LYS A CA 1
ATOM 1454 C C . LYS A 1 188 ? 3.202 -15.445 -27.388 1.00 84.56 188 LYS A C 1
ATOM 1456 O O . LYS A 1 188 ? 3.056 -16.537 -27.931 1.00 84.56 188 LYS A O 1
ATOM 1461 N N . GLY A 1 189 ? 4.256 -15.148 -26.631 1.00 88.19 189 GLY A N 1
ATOM 1462 C CA . GLY A 1 189 ? 5.427 -16.018 -26.479 1.00 88.19 189 GLY A CA 1
ATOM 1463 C C . GLY A 1 189 ? 6.437 -15.862 -27.622 1.00 88.19 189 GLY A C 1
ATOM 1464 O O . GLY A 1 189 ? 6.348 -14.939 -28.430 1.00 88.19 189 GLY A O 1
ATOM 1465 N N . ARG A 1 190 ? 7.423 -16.763 -27.678 1.00 90.06 190 ARG A N 1
ATOM 1466 C CA . ARG A 1 190 ? 8.469 -16.801 -28.716 1.00 90.06 190 ARG A CA 1
ATOM 1467 C C . ARG A 1 190 ? 8.635 -18.214 -29.266 1.00 90.06 190 ARG A C 1
ATOM 1469 O O . ARG A 1 190 ? 8.568 -19.183 -28.507 1.00 90.06 190 ARG A O 1
ATOM 1476 N N . ALA A 1 191 ? 8.919 -18.330 -30.559 1.00 91.56 191 ALA A N 1
ATOM 1477 C CA . ALA A 1 191 ? 9.181 -19.598 -31.242 1.00 91.56 191 ALA A CA 1
ATOM 1478 C C . ALA A 1 191 ? 10.525 -19.573 -31.982 1.00 91.56 191 ALA A C 1
ATOM 1480 O O . ALA A 1 191 ? 11.083 -18.514 -32.247 1.00 91.56 191 ALA A O 1
ATOM 1481 N N . VAL A 1 192 ? 11.052 -20.743 -32.332 1.00 90.75 192 VAL A N 1
ATOM 1482 C CA . VAL A 1 192 ? 12.325 -20.891 -33.041 1.00 90.75 192 VAL A CA 1
ATOM 1483 C C . VAL A 1 192 ? 12.170 -21.747 -34.289 1.00 90.75 192 VAL A C 1
ATOM 1485 O O . VAL A 1 192 ? 11.601 -22.838 -34.246 1.00 90.75 192 VAL A O 1
ATOM 1488 N N . VAL A 1 193 ? 12.700 -21.258 -35.408 1.00 89.25 193 VAL A N 1
ATOM 1489 C CA . VAL A 1 193 ? 12.705 -21.950 -36.699 1.00 89.25 193 VAL A CA 1
ATOM 1490 C C . VAL A 1 193 ? 14.023 -22.700 -36.850 1.00 89.25 193 VAL A C 1
ATOM 1492 O O . VAL A 1 193 ? 15.097 -22.099 -36.875 1.00 89.25 193 VAL A O 1
ATOM 1495 N N . ARG A 1 194 ? 13.955 -24.024 -36.980 1.00 87.62 194 ARG A N 1
ATOM 1496 C CA . ARG A 1 194 ? 15.114 -24.914 -37.123 1.00 87.62 194 ARG A CA 1
ATOM 1497 C C . ARG A 1 194 ? 14.984 -25.779 -38.366 1.00 87.62 194 ARG A C 1
ATOM 1499 O O . ARG A 1 194 ? 13.904 -26.272 -38.674 1.00 87.62 194 ARG A O 1
ATOM 1506 N N . ARG A 1 195 ? 16.093 -26.016 -39.062 1.00 83.44 195 ARG A N 1
ATOM 1507 C CA . ARG A 1 195 ? 16.155 -26.918 -40.216 1.00 83.44 195 ARG A CA 1
ATOM 1508 C C . ARG A 1 195 ? 17.214 -27.987 -40.001 1.00 83.44 195 ARG A C 1
ATOM 1510 O O . ARG A 1 195 ? 18.380 -27.680 -39.755 1.00 83.44 195 ARG A O 1
ATOM 1517 N N . ASP A 1 196 ? 16.815 -29.242 -40.141 1.00 79.38 196 ASP A N 1
ATOM 1518 C CA . ASP A 1 196 ? 17.721 -30.382 -40.113 1.00 79.38 196 ASP A CA 1
ATOM 1519 C C . ASP A 1 196 ? 18.573 -30.413 -41.386 1.00 79.38 196 ASP A C 1
ATOM 1521 O O . ASP A 1 196 ? 18.063 -30.477 -42.511 1.00 79.38 196 ASP A O 1
ATOM 1525 N N . ALA A 1 197 ? 19.895 -30.377 -41.207 1.00 64.88 197 ALA A N 1
ATOM 1526 C CA . ALA A 1 197 ? 20.849 -30.464 -42.302 1.00 64.88 197 ALA A CA 1
ATOM 1527 C C . ALA A 1 197 ? 20.984 -31.911 -42.811 1.00 64.88 197 ALA A C 1
ATOM 1529 O O . ALA A 1 197 ? 21.284 -32.827 -42.040 1.00 64.88 197 ALA A O 1
ATOM 1530 N N . ALA A 1 198 ? 20.875 -32.102 -44.132 1.00 56.91 198 ALA A N 1
ATOM 1531 C CA . ALA A 1 198 ? 21.021 -33.407 -44.795 1.00 56.91 198 ALA A CA 1
ATOM 1532 C C . ALA A 1 198 ? 22.368 -34.113 -44.506 1.00 56.91 198 ALA A C 1
ATOM 1534 O O . ALA A 1 198 ? 22.463 -35.337 -44.583 1.00 56.91 198 ALA A O 1
ATOM 1535 N N . ASP A 1 199 ? 23.392 -33.343 -44.128 1.00 55.19 199 ASP A N 1
ATOM 1536 C CA . ASP A 1 199 ? 24.753 -33.791 -43.808 1.00 55.19 199 ASP A CA 1
ATOM 1537 C C . ASP A 1 199 ? 24.892 -34.492 -42.438 1.00 55.19 199 ASP A C 1
ATOM 1539 O O . ASP A 1 199 ? 25.984 -34.947 -42.093 1.00 55.19 199 ASP A O 1
ATOM 1543 N N . GLY A 1 200 ? 23.840 -34.524 -41.610 1.00 54.03 200 GLY A N 1
ATOM 1544 C CA . GLY A 1 200 ? 23.898 -35.100 -40.258 1.00 54.03 200 GLY A CA 1
ATOM 1545 C C . GLY A 1 200 ? 24.655 -34.250 -39.225 1.00 54.03 200 GLY A C 1
ATOM 1546 O O . GLY A 1 200 ? 25.084 -34.773 -38.198 1.00 54.03 200 GLY A O 1
ATOM 1547 N N . LYS A 1 201 ? 24.820 -32.942 -39.476 1.00 54.34 201 LYS A N 1
ATOM 1548 C CA . LYS A 1 201 ? 25.498 -31.981 -38.577 1.00 54.34 201 LYS A CA 1
ATOM 1549 C C . LYS A 1 201 ? 24.614 -31.433 -37.439 1.00 54.34 201 LYS A C 1
ATOM 1551 O O . LYS A 1 201 ? 25.075 -30.588 -36.681 1.00 54.34 201 LYS A O 1
ATOM 1556 N N . GLY A 1 202 ? 23.387 -31.937 -37.300 1.00 56.28 202 GLY A N 1
ATOM 1557 C CA . GLY A 1 202 ? 22.384 -31.457 -36.342 1.00 56.28 202 GLY A CA 1
ATOM 1558 C C . GLY A 1 202 ? 21.472 -30.357 -36.910 1.00 56.28 202 GLY A C 1
ATOM 1559 O O . GLY A 1 202 ? 21.699 -29.900 -38.036 1.00 56.28 202 GLY A O 1
ATOM 1560 N N . PRO A 1 203 ? 20.429 -29.958 -36.157 1.00 71.25 203 PRO A N 1
ATOM 1561 C CA . PRO A 1 203 ? 19.524 -28.882 -36.545 1.00 71.25 203 PRO A CA 1
ATOM 1562 C C . PRO A 1 203 ? 20.250 -27.534 -36.552 1.00 71.25 203 PRO A C 1
ATOM 1564 O O . PRO A 1 203 ? 20.939 -27.178 -35.596 1.00 71.25 203 PRO A O 1
ATOM 1567 N N . CYS A 1 204 ? 20.072 -26.776 -37.630 1.00 75.81 204 CYS A N 1
ATOM 1568 C CA . CYS A 1 204 ? 20.547 -25.405 -37.765 1.00 75.81 204 CYS A CA 1
ATOM 1569 C C . CYS A 1 204 ? 19.396 -24.442 -37.454 1.00 75.81 204 CYS A C 1
ATOM 1571 O O . CYS A 1 204 ? 18.311 -24.564 -38.023 1.00 75.81 204 CYS A O 1
ATOM 1573 N N . GLU A 1 205 ? 19.625 -23.511 -36.534 1.00 80.38 205 GLU A N 1
ATOM 1574 C CA . GLU A 1 205 ? 18.679 -22.447 -36.197 1.00 80.38 205 GLU A CA 1
ATOM 1575 C C . GLU A 1 205 ? 18.705 -21.364 -37.283 1.00 80.38 205 GLU A C 1
ATOM 1577 O O . GLU A 1 205 ? 19.781 -20.927 -37.690 1.00 80.38 205 GLU A O 1
ATOM 1582 N N . LEU A 1 206 ? 17.531 -20.993 -37.798 1.00 76.38 206 LEU A N 1
ATOM 1583 C CA . LEU A 1 206 ? 17.378 -20.094 -38.947 1.00 76.38 206 LEU A CA 1
ATOM 1584 C C . LEU A 1 206 ? 16.829 -18.718 -38.564 1.00 76.38 206 LEU A C 1
ATOM 1586 O O . LEU A 1 206 ? 17.216 -17.728 -39.177 1.00 76.38 206 LEU A O 1
ATOM 1590 N N . ALA A 1 207 ? 15.901 -18.673 -37.607 1.00 77.12 207 ALA A N 1
ATOM 1591 C CA . ALA A 1 207 ? 15.249 -17.460 -37.123 1.00 77.12 207 ALA A CA 1
ATOM 1592 C C . ALA A 1 207 ? 14.558 -17.724 -35.776 1.00 77.12 207 ALA A C 1
ATOM 1594 O O . ALA A 1 207 ? 14.197 -18.864 -35.473 1.00 77.12 207 ALA A O 1
ATOM 1595 N N . THR A 1 208 ? 14.306 -16.656 -35.025 1.00 85.00 208 THR A N 1
ATOM 1596 C CA . THR A 1 208 ? 13.434 -16.642 -33.844 1.00 85.00 208 THR A CA 1
ATOM 1597 C C . THR A 1 208 ? 12.245 -15.745 -34.162 1.00 85.00 208 THR A C 1
ATOM 1599 O O . THR A 1 208 ? 12.438 -14.688 -34.752 1.00 85.00 208 THR A O 1
ATOM 1602 N N . LEU A 1 209 ? 11.042 -16.186 -33.803 1.00 86.06 209 LEU A N 1
ATOM 1603 C CA . LEU A 1 209 ? 9.773 -15.506 -34.064 1.00 86.06 209 LEU A CA 1
ATOM 1604 C C . LEU A 1 209 ? 9.203 -14.957 -32.751 1.00 86.06 209 LEU A C 1
ATOM 1606 O O . LEU A 1 209 ? 9.269 -15.640 -31.720 1.00 86.06 209 LEU A O 1
ATOM 1610 N N . GLY A 1 210 ? 8.639 -13.755 -32.795 1.00 84.88 210 GLY A N 1
ATOM 1611 C CA . GLY A 1 210 ? 7.958 -13.083 -31.689 1.00 84.88 210 GLY A CA 1
ATOM 1612 C C . GLY A 1 210 ? 6.493 -12.738 -31.997 1.00 84.88 210 GLY A C 1
ATOM 1613 O O . GLY A 1 210 ? 5.978 -13.078 -33.063 1.00 84.88 210 GLY A O 1
ATOM 1614 N N . PRO A 1 211 ? 5.789 -12.087 -31.056 1.00 84.38 211 PRO A N 1
ATOM 1615 C CA . PRO A 1 211 ? 4.406 -11.663 -31.252 1.00 84.38 211 PRO A CA 1
ATOM 1616 C C . PRO A 1 211 ? 4.252 -10.737 -32.470 1.00 84.38 211 PRO A C 1
ATOM 1618 O O . PRO A 1 211 ? 5.001 -9.777 -32.622 1.00 84.38 211 PRO A O 1
ATOM 1621 N N . GLY A 1 212 ? 3.281 -11.030 -33.335 1.00 76.31 212 GLY A N 1
ATOM 1622 C CA . GLY A 1 212 ? 3.063 -10.381 -34.631 1.00 76.31 212 GLY A CA 1
ATOM 1623 C C . GLY A 1 212 ? 3.657 -11.143 -35.824 1.00 76.31 212 GLY A C 1
ATOM 1624 O O . GLY A 1 212 ? 3.133 -11.015 -36.934 1.00 76.31 212 GLY A O 1
ATOM 1625 N N . ASP A 1 213 ? 4.681 -11.981 -35.618 1.00 80.31 213 ASP A N 1
ATOM 1626 C CA . ASP A 1 213 ? 5.298 -12.750 -36.703 1.00 80.31 213 ASP A CA 1
ATOM 1627 C C . ASP A 1 213 ? 4.378 -13.865 -37.211 1.00 80.31 213 ASP A C 1
ATOM 1629 O O . ASP A 1 213 ? 3.763 -14.615 -36.443 1.00 80.31 213 ASP A O 1
ATOM 1633 N N . ALA A 1 214 ? 4.344 -14.027 -38.533 1.00 84.06 214 ALA A N 1
ATOM 1634 C CA . ALA A 1 214 ? 3.601 -15.083 -39.202 1.00 84.06 214 ALA A CA 1
ATOM 1635 C C . ALA A 1 214 ? 4.518 -16.118 -39.861 1.00 84.06 214 ALA A C 1
ATOM 1637 O O . ALA A 1 214 ? 5.642 -15.827 -40.273 1.00 84.06 214 ALA A O 1
ATOM 1638 N N . PHE A 1 215 ? 4.039 -17.360 -39.936 1.00 87.00 215 PHE A N 1
ATOM 1639 C CA . PHE A 1 215 ? 4.816 -18.481 -40.446 1.00 87.00 215 PHE A CA 1
ATOM 1640 C C . PHE A 1 215 ? 3.945 -19.633 -40.964 1.00 87.00 215 PHE A C 1
ATOM 1642 O O . PHE A 1 215 ? 2.798 -19.853 -40.567 1.00 87.00 215 PHE A O 1
ATOM 1649 N N . GLY A 1 216 ? 4.533 -20.437 -41.848 1.00 82.25 216 GLY A N 1
ATOM 1650 C CA . GLY A 1 216 ? 3.899 -21.627 -42.410 1.00 82.25 216 GLY A CA 1
ATOM 1651 C C . GLY A 1 216 ? 3.141 -21.384 -43.717 1.00 82.25 216 GLY A C 1
ATOM 1652 O O . GLY A 1 216 ? 2.562 -22.325 -44.247 1.00 82.25 216 GLY A O 1
ATOM 1653 N N . GLU A 1 217 ? 3.195 -20.187 -44.285 1.00 82.50 217 GLU A N 1
ATOM 1654 C CA . GLU A 1 217 ? 2.708 -19.835 -45.621 1.00 82.50 217 GLU A CA 1
ATOM 1655 C C . GLU A 1 217 ? 3.321 -20.709 -46.732 1.00 82.50 217 GLU A C 1
ATOM 1657 O O . GLU A 1 217 ? 2.617 -21.201 -47.615 1.00 82.50 217 GLU A O 1
ATOM 1662 N N . GLU A 1 218 ? 4.627 -20.986 -46.662 1.00 77.00 218 GLU A N 1
ATOM 1663 C CA . GLU A 1 218 ? 5.402 -21.551 -47.775 1.00 77.00 218 GLU A CA 1
ATOM 1664 C C . GLU A 1 218 ? 4.869 -22.909 -48.276 1.00 77.00 218 GLU A C 1
ATOM 1666 O O . GLU A 1 218 ? 4.734 -23.130 -49.481 1.00 77.00 218 GLU A O 1
ATOM 1671 N N . ALA A 1 219 ? 4.492 -23.810 -47.362 1.00 79.12 219 ALA A N 1
ATOM 1672 C CA . ALA A 1 219 ? 3.957 -25.139 -47.693 1.00 79.12 219 ALA A CA 1
ATOM 1673 C C . ALA A 1 219 ? 2.483 -25.117 -48.149 1.00 79.12 219 ALA A C 1
ATOM 1675 O O . ALA A 1 219 ? 2.000 -26.067 -48.769 1.00 79.12 219 ALA A O 1
ATOM 1676 N N . LEU A 1 220 ? 1.754 -24.034 -47.865 1.00 81.69 220 LEU A N 1
ATOM 1677 C CA . LEU A 1 220 ? 0.383 -23.845 -48.349 1.00 81.69 220 LEU A CA 1
ATOM 1678 C C . LEU A 1 220 ? 0.388 -23.418 -49.817 1.00 81.69 220 LEU A C 1
ATOM 1680 O O . LEU A 1 220 ? -0.480 -23.847 -50.573 1.00 81.69 220 LEU A O 1
ATOM 1684 N N . LEU A 1 221 ? 1.384 -22.615 -50.206 1.00 74.62 221 LEU A N 1
ATOM 1685 C CA . LEU A 1 221 ? 1.478 -21.975 -51.520 1.00 74.62 221 LEU A CA 1
ATOM 1686 C C . LEU A 1 221 ? 2.303 -22.771 -52.546 1.00 74.62 221 LEU A C 1
ATOM 1688 O O . LEU A 1 221 ? 2.030 -22.704 -53.742 1.00 74.62 221 LEU A O 1
ATOM 1692 N N . SER A 1 222 ? 3.305 -23.535 -52.099 1.00 65.25 222 SER A N 1
ATOM 1693 C CA . SER A 1 222 ? 4.238 -24.260 -52.982 1.00 65.25 222 SER A CA 1
ATOM 1694 C C . SER A 1 222 ? 3.893 -25.739 -53.231 1.00 65.25 222 SER A C 1
ATOM 1696 O O . SER A 1 222 ? 4.649 -26.421 -53.929 1.00 65.25 222 SER A O 1
ATOM 1698 N N . ASP A 1 223 ? 2.810 -26.251 -52.626 1.00 64.38 223 ASP A N 1
ATOM 1699 C CA . ASP A 1 223 ? 2.430 -27.682 -52.560 1.00 64.38 223 ASP A CA 1
ATOM 1700 C C . ASP A 1 223 ? 3.593 -28.634 -52.190 1.00 64.38 223 ASP A C 1
ATOM 1702 O O . ASP A 1 223 ? 3.596 -29.826 -52.511 1.00 64.38 223 ASP A O 1
ATOM 1706 N N . SER A 1 224 ? 4.591 -28.101 -51.482 1.00 72.50 224 SER A N 1
ATOM 1707 C CA . SER A 1 224 ? 5.767 -28.820 -50.995 1.00 72.50 224 SER A CA 1
ATOM 1708 C C . SER A 1 224 ? 5.654 -29.061 -49.481 1.00 72.50 224 SER A C 1
ATOM 1710 O O . SER A 1 224 ? 4.989 -28.281 -48.794 1.00 72.50 224 SER A O 1
ATOM 1712 N N . PRO A 1 225 ? 6.281 -30.117 -48.926 1.00 81.50 225 PRO A N 1
ATOM 1713 C CA . PRO A 1 225 ? 6.297 -30.342 -47.481 1.00 81.50 225 PRO A CA 1
ATOM 1714 C C . PRO A 1 225 ? 6.943 -29.183 -46.713 1.00 81.50 225 PRO A C 1
ATOM 1716 O O . PRO A 1 225 ? 7.755 -28.435 -47.260 1.00 81.50 225 PRO A O 1
ATOM 1719 N N . ARG A 1 226 ? 6.628 -29.074 -45.419 1.00 85.88 226 ARG A N 1
ATOM 1720 C CA . ARG A 1 226 ? 7.221 -28.100 -44.490 1.00 85.88 226 ARG A CA 1
ATOM 1721 C C . ARG A 1 226 ? 8.754 -28.133 -44.570 1.00 85.88 226 ARG A C 1
ATOM 1723 O O . ARG A 1 226 ? 9.368 -29.185 -44.393 1.00 85.88 226 ARG A O 1
ATOM 1730 N N . ASN A 1 227 ? 9.377 -26.984 -44.828 1.00 79.94 227 ASN A N 1
ATOM 1731 C CA . ASN A 1 227 ? 10.817 -26.881 -45.102 1.00 79.94 227 ASN A CA 1
ATOM 1732 C C . ASN A 1 227 ? 11.705 -26.796 -43.840 1.00 79.94 227 ASN A C 1
ATOM 1734 O O . ASN A 1 227 ? 12.930 -26.891 -43.941 1.00 79.94 227 ASN A O 1
ATOM 1738 N N . SER A 1 228 ? 11.088 -26.573 -42.678 1.00 84.38 228 SER A N 1
ATOM 1739 C CA . SER A 1 228 ? 11.719 -26.312 -41.381 1.00 84.38 228 SER A CA 1
ATOM 1740 C C . SER A 1 228 ? 10.746 -26.724 -40.266 1.00 84.38 228 SER A C 1
ATOM 1742 O O . SER A 1 228 ? 9.533 -26.761 -40.483 1.00 84.38 228 SER A O 1
ATOM 1744 N N . THR A 1 229 ? 11.271 -27.026 -39.085 1.00 90.06 229 THR A N 1
ATOM 1745 C CA . THR A 1 229 ? 10.519 -27.226 -37.840 1.00 90.06 229 THR A CA 1
ATOM 1746 C C . THR A 1 229 ? 10.399 -25.886 -37.113 1.00 90.06 229 THR A C 1
ATOM 1748 O O . THR A 1 229 ? 11.367 -25.129 -37.072 1.00 90.06 229 THR A O 1
ATOM 1751 N N . VAL A 1 230 ? 9.234 -25.588 -36.539 1.00 92.56 230 VAL A N 1
ATOM 1752 C CA . VAL A 1 230 ? 9.004 -24.412 -35.689 1.00 92.56 230 VAL A CA 1
ATOM 1753 C C . VAL A 1 230 ? 8.588 -24.903 -34.309 1.00 92.56 230 VAL A C 1
ATOM 1755 O O . VAL A 1 230 ? 7.529 -25.516 -34.177 1.00 92.56 230 VAL A O 1
ATOM 1758 N N . SER A 1 231 ? 9.426 -24.650 -33.305 1.00 92.81 231 SER A N 1
ATOM 1759 C CA . SER A 1 231 ? 9.216 -25.091 -31.919 1.00 92.81 231 SER A CA 1
ATOM 1760 C C . SER A 1 231 ? 9.025 -23.886 -31.000 1.00 92.81 231 SER A C 1
ATOM 1762 O O . SER A 1 231 ? 9.753 -22.902 -31.123 1.00 92.81 231 SER A O 1
ATOM 1764 N N . MET A 1 232 ? 8.102 -23.951 -30.046 1.00 95.12 232 MET A N 1
ATOM 1765 C CA . MET A 1 232 ? 7.945 -22.910 -29.028 1.00 95.12 232 MET A CA 1
ATOM 1766 C C . MET A 1 232 ? 9.151 -22.877 -28.079 1.00 95.12 232 MET A C 1
ATOM 1768 O O . MET A 1 232 ? 9.605 -23.915 -27.596 1.00 95.12 232 MET A O 1
ATOM 1772 N N . LEU A 1 233 ? 9.663 -21.680 -27.786 1.00 89.19 233 LEU A N 1
ATOM 1773 C CA . LEU A 1 233 ? 10.679 -21.443 -26.753 1.00 89.19 233 LEU A CA 1
ATOM 1774 C C . LEU A 1 233 ? 10.041 -21.124 -25.394 1.00 89.19 233 LEU A C 1
ATOM 1776 O O . LEU A 1 233 ? 10.597 -21.462 -24.352 1.00 89.19 233 LEU A O 1
ATOM 1780 N N . GLN A 1 234 ? 8.873 -20.488 -25.404 1.00 89.19 234 GLN A N 1
ATOM 1781 C CA . GLN A 1 234 ? 8.117 -20.055 -24.227 1.00 89.19 234 GLN A CA 1
ATOM 1782 C C . GLN A 1 234 ? 6.656 -20.489 -24.371 1.00 89.19 234 GLN A C 1
ATOM 1784 O O . GLN A 1 234 ? 6.210 -20.749 -25.487 1.00 89.19 234 GLN A O 1
ATOM 1789 N N . ASP A 1 235 ? 5.919 -20.551 -23.263 1.00 89.31 235 ASP A N 1
ATOM 1790 C CA . ASP A 1 235 ? 4.462 -20.702 -23.311 1.00 89.31 235 ASP A CA 1
ATOM 1791 C C . ASP A 1 235 ? 3.854 -19.489 -24.034 1.00 89.31 235 ASP A C 1
ATOM 1793 O O . ASP A 1 235 ? 4.334 -18.358 -23.893 1.00 89.31 235 ASP A O 1
ATOM 1797 N N . GLY A 1 236 ? 2.831 -19.719 -24.851 1.00 90.19 236 GLY A N 1
ATOM 1798 C CA . GLY A 1 236 ? 2.341 -18.716 -25.783 1.00 90.19 236 GLY A CA 1
ATOM 1799 C C . GLY A 1 236 ? 1.010 -19.068 -26.430 1.00 90.19 236 GLY A C 1
ATOM 1800 O O . GLY A 1 236 ? 0.346 -20.042 -26.080 1.00 90.19 236 GLY A O 1
ATOM 1801 N N . GLU A 1 237 ? 0.624 -18.244 -27.394 1.00 90.56 237 GLU A N 1
ATOM 1802 C CA . GLU A 1 237 ? -0.636 -18.356 -28.121 1.00 90.56 237 GLU A CA 1
ATOM 1803 C C . GLU A 1 237 ? -0.374 -18.087 -29.602 1.00 90.56 237 GLU A C 1
ATOM 1805 O O . GLU A 1 237 ? 0.391 -17.187 -29.964 1.00 90.56 237 GLU A O 1
ATOM 1810 N N . VAL A 1 238 ? -1.005 -18.884 -30.462 1.00 91.44 238 VAL A N 1
ATOM 1811 C CA . VAL A 1 238 ? -0.971 -18.700 -31.913 1.00 91.44 238 VAL A CA 1
ATOM 1812 C C . VAL A 1 238 ? -2.378 -18.605 -32.473 1.00 91.44 238 VAL A C 1
ATOM 1814 O O . VAL A 1 238 ? -3.258 -19.400 -32.145 1.00 91.44 238 VAL A O 1
ATOM 1817 N N . LEU A 1 239 ? -2.571 -17.668 -33.390 1.00 90.38 239 LEU A N 1
ATOM 1818 C CA . LEU A 1 239 ? -3.678 -17.694 -34.329 1.00 90.38 239 LEU A CA 1
ATOM 1819 C C . LEU A 1 239 ? -3.320 -18.647 -35.469 1.00 90.38 239 LEU A C 1
ATOM 1821 O O . LEU A 1 239 ? -2.225 -18.563 -36.026 1.00 90.38 239 LEU A O 1
ATOM 1825 N N . ARG A 1 240 ? -4.242 -19.529 -35.856 1.00 91.88 240 ARG A N 1
ATOM 1826 C CA . ARG A 1 240 ? -4.109 -20.369 -37.051 1.00 91.88 240 ARG A CA 1
ATOM 1827 C C . ARG A 1 240 ? -5.287 -20.198 -38.003 1.00 91.88 240 ARG A C 1
ATOM 1829 O O . ARG A 1 240 ? -6.431 -20.071 -37.580 1.00 91.88 240 ARG A O 1
ATOM 1836 N N . LEU A 1 241 ? -5.004 -20.241 -39.300 1.00 89.44 241 LEU A N 1
ATOM 1837 C CA . LEU A 1 241 ? -5.988 -20.165 -40.381 1.00 89.44 241 LEU A CA 1
ATOM 1838 C C . LEU A 1 241 ? -5.828 -21.385 -41.297 1.00 89.44 241 LEU A C 1
ATOM 1840 O O . LEU A 1 241 ? -4.703 -21.794 -41.590 1.00 89.44 241 LEU A O 1
ATOM 1844 N N . SER A 1 242 ? -6.936 -21.995 -41.726 1.00 89.75 242 SER A N 1
ATOM 1845 C CA . SER A 1 242 ? -6.898 -23.203 -42.565 1.00 89.75 242 SER A CA 1
ATOM 1846 C C . SER A 1 242 ? -6.256 -22.928 -43.936 1.00 89.75 242 SER A C 1
ATOM 1848 O O . SER A 1 242 ? -6.308 -21.798 -44.427 1.00 89.75 242 SER A O 1
ATOM 1850 N N . LYS A 1 243 ? -5.681 -23.946 -44.602 1.00 84.69 243 LYS A N 1
ATOM 1851 C CA . LYS A 1 243 ? -5.164 -23.796 -45.981 1.00 84.69 243 LYS A CA 1
ATOM 1852 C C . LYS A 1 243 ? -6.218 -23.236 -46.949 1.00 84.69 243 LYS A C 1
ATOM 1854 O O . LYS A 1 243 ? -5.870 -22.435 -47.812 1.00 84.69 243 LYS A O 1
ATOM 1859 N N . GLU A 1 244 ? -7.478 -23.653 -46.820 1.00 83.12 244 GLU A N 1
ATOM 1860 C CA . GLU A 1 244 ? -8.569 -23.205 -47.699 1.00 83.12 244 GLU A CA 1
ATOM 1861 C C . GLU A 1 244 ? -8.901 -21.724 -47.452 1.00 83.12 244 GLU A C 1
ATOM 1863 O O . GLU A 1 244 ? -8.898 -20.929 -48.393 1.00 83.12 244 GLU A O 1
ATOM 1868 N N . ASP A 1 245 ? -9.077 -21.324 -46.190 1.00 85.44 245 ASP A N 1
ATOM 1869 C CA . ASP A 1 245 ? -9.399 -19.940 -45.826 1.00 85.44 245 ASP A CA 1
ATOM 1870 C C . ASP A 1 245 ? -8.224 -18.983 -46.079 1.00 85.44 245 ASP A C 1
ATOM 1872 O O . ASP A 1 245 ? -8.424 -17.866 -46.551 1.00 85.44 245 ASP A O 1
ATOM 1876 N N . PHE A 1 246 ? -6.981 -19.413 -45.842 1.00 85.12 246 PHE A N 1
ATOM 1877 C CA . PHE A 1 246 ? -5.787 -18.629 -46.171 1.00 85.12 246 PHE A CA 1
ATOM 1878 C C . PHE A 1 246 ? -5.697 -18.336 -47.676 1.00 85.12 246 PHE A C 1
ATOM 1880 O O . PHE A 1 246 ? -5.444 -17.194 -48.074 1.00 85.12 246 PHE A O 1
ATOM 1887 N N . LEU A 1 247 ? -5.960 -19.342 -48.518 1.00 79.75 247 LEU A N 1
ATOM 1888 C CA . LEU A 1 247 ? -5.961 -19.178 -49.969 1.00 79.75 247 LEU A CA 1
ATOM 1889 C C . LEU A 1 247 ? -7.088 -18.249 -50.442 1.00 79.75 247 LEU A C 1
ATOM 1891 O O . LEU A 1 247 ? -6.823 -17.340 -51.228 1.00 79.75 247 LEU A O 1
ATOM 1895 N N . ASP A 1 248 ? -8.317 -18.434 -49.960 1.00 80.12 248 ASP A N 1
ATOM 1896 C CA . ASP A 1 248 ? -9.490 -17.691 -50.444 1.00 80.12 248 ASP A CA 1
ATOM 1897 C C . ASP A 1 248 ? -9.643 -16.279 -49.857 1.00 80.12 248 ASP A C 1
ATOM 1899 O O . ASP A 1 248 ? -10.189 -15.394 -50.525 1.00 80.12 248 ASP A O 1
ATOM 1903 N N . LEU A 1 249 ? -9.206 -16.051 -48.615 1.00 80.31 249 LEU A N 1
ATOM 1904 C CA . LEU A 1 249 ? -9.435 -14.790 -47.899 1.00 80.31 249 LEU A CA 1
ATOM 1905 C C . LEU A 1 249 ? -8.254 -13.825 -47.968 1.00 80.31 249 LEU A C 1
ATOM 1907 O O . LEU A 1 249 ? -8.490 -12.617 -48.032 1.00 80.31 249 LEU A O 1
ATOM 1911 N N . ILE A 1 250 ? -7.023 -14.349 -47.952 1.00 79.00 250 ILE A N 1
ATOM 1912 C CA . ILE A 1 250 ? -5.788 -13.556 -47.861 1.00 79.00 250 ILE A CA 1
ATOM 1913 C C . ILE A 1 250 ? -5.009 -13.627 -49.175 1.00 79.00 250 ILE A C 1
ATOM 1915 O O . ILE A 1 250 ? -4.840 -12.613 -49.841 1.00 79.00 250 ILE A O 1
ATOM 1919 N N . HIS A 1 251 ? -4.576 -14.815 -49.594 1.00 76.69 251 HIS A N 1
ATOM 1920 C CA . HIS A 1 251 ? -3.613 -14.947 -50.688 1.00 76.69 251 HIS A CA 1
ATOM 1921 C C . HIS A 1 251 ? -4.194 -14.627 -52.078 1.00 76.69 251 HIS A C 1
ATOM 1923 O O . HIS A 1 251 ? -3.668 -13.765 -52.775 1.00 76.69 251 HIS A O 1
ATOM 1929 N N . ASN A 1 252 ? -5.285 -15.276 -52.505 1.00 77.69 252 ASN A N 1
ATOM 1930 C CA . ASN A 1 252 ? -5.853 -15.050 -53.844 1.00 77.69 252 ASN A CA 1
ATOM 1931 C C . ASN A 1 252 ? -6.297 -13.586 -54.101 1.00 77.69 252 ASN A C 1
ATOM 1933 O O . ASN A 1 252 ? -6.107 -13.124 -55.225 1.00 77.69 252 ASN A O 1
ATOM 1937 N N . PRO A 1 253 ? -6.858 -12.844 -53.121 1.00 71.88 253 PRO A N 1
ATOM 1938 C CA . PRO A 1 253 ? -7.193 -11.422 -53.272 1.00 71.88 253 PRO A CA 1
ATOM 1939 C C . PRO A 1 253 ? -6.001 -10.464 -53.405 1.00 71.88 253 PRO A C 1
ATOM 1941 O O . PRO A 1 253 ? -6.190 -9.379 -53.948 1.00 71.88 253 PRO A O 1
ATOM 1944 N N . LEU A 1 254 ? -4.814 -10.835 -52.908 1.00 71.62 254 LEU A N 1
ATOM 1945 C CA . LEU A 1 254 ? -3.607 -9.993 -52.932 1.00 71.62 254 LEU A CA 1
ATOM 1946 C C . LEU A 1 254 ? -2.808 -10.091 -54.244 1.00 71.62 254 LEU A C 1
ATOM 1948 O O . LEU A 1 254 ? -1.918 -9.281 -54.481 1.00 71.62 254 LEU A O 1
ATOM 1952 N N . LEU A 1 255 ? -3.083 -11.082 -55.097 1.00 77.88 255 LEU A N 1
ATOM 1953 C CA . LEU A 1 255 ? -2.275 -11.346 -56.289 1.00 77.88 255 LEU A CA 1
ATOM 1954 C C . LEU A 1 255 ? -2.815 -10.657 -57.549 1.00 77.88 255 LEU A C 1
ATOM 1956 O O . LEU A 1 255 ? -3.832 -11.085 -58.104 1.00 77.88 255 LEU A O 1
ATOM 1960 N N . ASP A 1 256 ? -2.058 -9.699 -58.096 1.00 81.94 256 ASP A N 1
ATOM 1961 C CA . ASP A 1 256 ? -2.257 -9.229 -59.475 1.00 81.94 256 ASP A CA 1
ATOM 1962 C C . ASP A 1 256 ? -1.784 -10.305 -60.471 1.00 81.94 256 ASP A C 1
ATOM 1964 O O . ASP A 1 256 ? -0.598 -10.441 -60.793 1.00 81.94 256 ASP A O 1
ATOM 1968 N N . ARG A 1 257 ? -2.729 -11.142 -60.911 1.00 84.62 257 ARG A N 1
ATOM 1969 C CA . ARG A 1 257 ? -2.508 -12.214 -61.890 1.00 84.62 257 ARG A CA 1
ATOM 1970 C C . ARG A 1 257 ? -2.717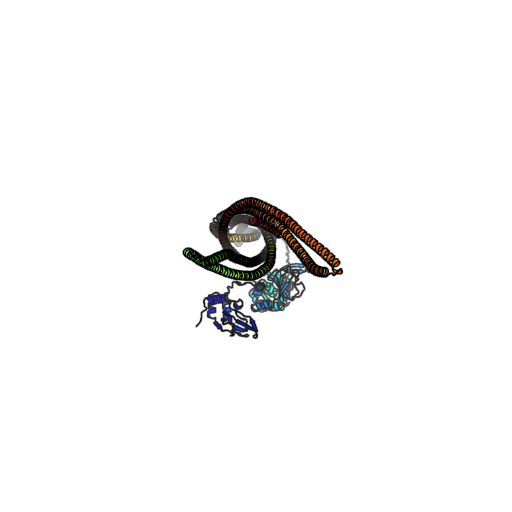 -11.677 -63.298 1.00 84.62 257 ARG A C 1
ATOM 1972 O O . ARG A 1 257 ? -3.828 -11.294 -63.661 1.00 84.62 257 ARG A O 1
ATOM 1979 N N . ILE A 1 258 ? -1.663 -11.727 -64.105 1.00 86.44 258 ILE A N 1
ATOM 1980 C CA . ILE A 1 258 ? -1.646 -11.164 -65.455 1.00 86.44 258 ILE A CA 1
ATOM 1981 C C . ILE A 1 258 ? -1.252 -12.213 -66.496 1.00 86.44 258 ILE A C 1
ATOM 1983 O O . ILE A 1 258 ? -0.435 -13.098 -66.238 1.00 86.44 258 ILE A O 1
ATOM 1987 N N . ASP A 1 259 ? -1.838 -12.122 -67.691 1.00 86.81 259 ASP A N 1
ATOM 1988 C CA . ASP A 1 259 ? -1.452 -12.976 -68.817 1.00 86.81 259 ASP A CA 1
ATOM 1989 C C . ASP A 1 259 ? -0.111 -12.535 -69.436 1.00 86.81 259 ASP A C 1
ATOM 1991 O O . ASP A 1 259 ? 0.404 -11.452 -69.157 1.00 86.81 259 ASP A O 1
ATOM 1995 N N . MET A 1 260 ? 0.461 -13.369 -70.311 1.00 83.31 260 MET A N 1
ATOM 1996 C CA . MET A 1 260 ? 1.747 -13.089 -70.969 1.00 83.31 260 MET A CA 1
ATOM 1997 C C . MET A 1 260 ? 1.754 -11.771 -71.770 1.00 83.31 260 MET A C 1
ATOM 1999 O O . MET A 1 260 ? 2.799 -11.136 -71.904 1.00 83.31 260 MET A O 1
ATOM 2003 N N . GLN A 1 261 ? 0.608 -11.334 -72.303 1.00 81.12 261 GLN A N 1
ATOM 2004 C CA . GLN A 1 261 ? 0.523 -10.109 -73.096 1.00 81.12 261 GLN A CA 1
ATOM 2005 C C . GLN A 1 261 ? 0.517 -8.863 -72.197 1.00 81.12 261 GLN A C 1
ATOM 2007 O O . GLN A 1 261 ? 1.200 -7.884 -72.505 1.00 81.12 261 GLN A O 1
ATOM 2012 N N . ALA A 1 262 ? -0.212 -8.903 -71.081 1.00 83.38 262 ALA A N 1
ATOM 2013 C CA . ALA A 1 262 ? -0.191 -7.862 -70.057 1.00 83.38 262 ALA A CA 1
ATOM 2014 C C . ALA A 1 262 ? 1.163 -7.805 -69.326 1.00 83.38 262 ALA A C 1
ATOM 2016 O O . ALA A 1 262 ? 1.690 -6.718 -69.095 1.00 83.38 262 ALA A O 1
ATOM 2017 N N . ALA A 1 263 ? 1.762 -8.962 -69.039 1.00 85.50 263 ALA A N 1
ATOM 2018 C CA . ALA A 1 263 ? 3.084 -9.089 -68.436 1.00 85.50 263 ALA A CA 1
ATOM 2019 C C . ALA A 1 263 ? 4.184 -8.442 -69.289 1.00 85.50 263 ALA A C 1
ATOM 2021 O O . ALA A 1 263 ? 4.909 -7.577 -68.798 1.00 85.50 263 ALA A O 1
ATOM 2022 N N . GLN A 1 264 ? 4.243 -8.765 -70.587 1.00 82.19 264 GLN A N 1
ATOM 2023 C CA . GLN A 1 264 ? 5.183 -8.108 -71.498 1.00 82.19 264 GLN A CA 1
ATOM 2024 C C . GLN A 1 264 ? 4.929 -6.595 -71.576 1.00 82.19 264 GLN A C 1
ATOM 2026 O O . GLN A 1 264 ? 5.879 -5.822 -71.560 1.00 82.19 264 GLN A O 1
ATOM 2031 N N . ALA A 1 265 ? 3.666 -6.152 -71.579 1.00 83.38 265 ALA A N 1
ATOM 2032 C CA . ALA A 1 265 ? 3.346 -4.726 -71.591 1.00 83.38 265 ALA A CA 1
ATOM 2033 C C . ALA A 1 265 ? 3.803 -3.986 -70.318 1.00 83.38 265 ALA A C 1
ATOM 2035 O O . ALA A 1 265 ? 4.158 -2.813 -70.420 1.00 83.38 265 ALA A O 1
ATOM 2036 N N . LYS A 1 266 ? 3.817 -4.630 -69.138 1.00 83.56 266 LYS A N 1
ATOM 2037 C CA . LYS A 1 266 ? 4.411 -4.050 -67.917 1.00 83.56 266 LYS A CA 1
ATOM 2038 C C . LYS A 1 266 ? 5.941 -3.988 -68.006 1.00 83.56 266 LYS A C 1
ATOM 2040 O O . LYS A 1 266 ? 6.528 -2.977 -67.631 1.00 83.56 266 LYS A O 1
ATOM 2045 N N . VAL A 1 267 ? 6.589 -5.018 -68.553 1.00 86.25 267 VAL A N 1
ATOM 2046 C CA . VAL A 1 267 ? 8.054 -5.036 -68.748 1.00 86.25 267 VAL A CA 1
ATOM 2047 C C . VAL A 1 267 ? 8.506 -3.991 -69.771 1.00 86.25 267 VAL A C 1
ATOM 2049 O O . VAL A 1 267 ? 9.463 -3.262 -69.524 1.00 86.25 267 VAL A O 1
ATOM 2052 N N . ASP A 1 268 ? 7.750 -3.799 -70.854 1.00 82.94 268 ASP A N 1
ATOM 2053 C CA . ASP A 1 268 ? 7.971 -2.719 -71.828 1.00 82.94 268 ASP A CA 1
ATOM 2054 C C . ASP A 1 268 ? 7.819 -1.307 -71.206 1.00 82.94 268 ASP A C 1
ATOM 2056 O O . ASP A 1 268 ? 8.292 -0.324 -71.780 1.00 82.94 268 ASP A O 1
ATOM 2060 N N . GLN A 1 269 ? 7.169 -1.195 -70.039 1.00 80.19 269 GLN A N 1
ATOM 2061 C CA . GLN A 1 269 ? 7.022 0.035 -69.245 1.00 80.19 269 GLN A CA 1
ATOM 2062 C C . GLN A 1 269 ? 8.074 0.178 -68.127 1.00 80.19 269 GLN A C 1
ATOM 2064 O O . GLN A 1 269 ? 8.062 1.188 -67.427 1.00 80.19 269 GLN A O 1
ATOM 2069 N N . GLY A 1 270 ? 8.998 -0.780 -67.980 1.00 79.88 270 GLY A N 1
ATOM 2070 C CA . GLY A 1 270 ? 10.099 -0.734 -67.009 1.00 79.88 270 GLY A CA 1
ATOM 2071 C C . GLY A 1 270 ? 10.053 -1.790 -65.901 1.00 79.88 270 GLY A C 1
ATOM 2072 O O . GLY A 1 270 ? 10.950 -1.799 -65.062 1.00 79.88 270 GLY A O 1
ATOM 2073 N N . ALA A 1 271 ? 9.057 -2.683 -65.883 1.00 85.94 271 ALA A N 1
ATOM 2074 C CA . ALA A 1 271 ? 9.048 -3.809 -64.949 1.00 85.94 271 ALA A CA 1
ATOM 2075 C C . ALA A 1 271 ? 10.138 -4.850 -65.274 1.00 85.94 271 ALA A C 1
ATOM 2077 O O . ALA A 1 271 ? 10.564 -4.984 -66.421 1.00 85.94 271 ALA A O 1
ATOM 2078 N N . ILE A 1 272 ? 10.554 -5.631 -64.276 1.00 88.56 272 ILE A N 1
ATOM 2079 C CA . ILE A 1 272 ? 11.632 -6.625 -64.401 1.00 88.56 272 ILE A CA 1
ATOM 2080 C C . ILE A 1 272 ? 11.063 -8.044 -64.286 1.00 88.56 272 ILE A C 1
ATOM 2082 O O . ILE A 1 272 ? 10.290 -8.347 -63.379 1.00 88.56 272 ILE A O 1
ATOM 2086 N N . TRP A 1 273 ? 11.456 -8.946 -65.188 1.00 91.19 273 TRP A N 1
ATOM 2087 C CA . TRP A 1 273 ? 11.104 -10.367 -65.095 1.00 91.19 273 TRP A CA 1
ATOM 2088 C C . TRP A 1 273 ? 11.877 -11.053 -63.953 1.00 91.19 273 TRP A C 1
ATOM 2090 O O . TRP A 1 273 ? 13.104 -10.968 -63.901 1.00 91.19 273 TRP A O 1
ATOM 2100 N N . LEU A 1 274 ? 11.187 -11.796 -63.085 1.00 90.00 274 LEU A N 1
ATOM 2101 C CA . LEU A 1 274 ? 11.792 -12.535 -61.971 1.00 90.00 274 LEU A CA 1
ATOM 2102 C C . LEU A 1 274 ? 11.521 -14.042 -62.114 1.00 90.00 274 LEU A C 1
ATOM 2104 O O . LEU A 1 274 ? 10.376 -14.492 -62.030 1.00 90.00 274 LEU A O 1
ATOM 2108 N N . ASP A 1 275 ? 12.575 -14.825 -62.353 1.00 89.00 275 ASP A N 1
ATOM 2109 C CA . ASP A 1 275 ? 12.484 -16.279 -62.526 1.00 89.00 275 ASP A CA 1
ATOM 2110 C C . ASP A 1 275 ? 12.792 -17.009 -61.214 1.00 89.00 275 ASP A C 1
ATOM 2112 O O . ASP A 1 275 ? 13.930 -16.974 -60.737 1.00 89.00 275 ASP A O 1
ATOM 2116 N N . LEU A 1 276 ? 11.788 -17.702 -60.664 1.00 88.38 276 LEU A N 1
ATOM 2117 C CA . LEU A 1 276 ? 11.892 -18.435 -59.396 1.00 88.38 276 LEU A CA 1
ATOM 2118 C C . LEU A 1 276 ? 12.219 -19.933 -59.556 1.00 88.38 276 LEU A C 1
ATOM 2120 O O . LEU A 1 276 ? 12.055 -20.722 -58.617 1.00 88.38 276 LEU A O 1
ATOM 2124 N N . ARG A 1 277 ? 12.631 -20.357 -60.754 1.00 87.00 277 ARG A N 1
ATOM 2125 C CA . ARG A 1 277 ? 13.116 -21.719 -61.036 1.00 87.00 277 ARG A CA 1
ATOM 2126 C C . ARG A 1 277 ? 14.571 -21.890 -60.585 1.00 87.00 277 ARG A C 1
ATOM 2128 O O . ARG A 1 277 ? 15.238 -20.915 -60.239 1.00 87.00 277 ARG A O 1
ATOM 2135 N N . SER A 1 278 ? 15.071 -23.128 -60.566 1.00 81.56 278 SER A N 1
ATOM 2136 C CA . SER A 1 278 ? 16.479 -23.360 -60.221 1.00 81.56 278 SER A CA 1
ATOM 2137 C C . SER A 1 278 ? 17.406 -22.730 -61.265 1.00 81.56 278 SER A C 1
ATOM 2139 O O . SER A 1 278 ? 17.043 -22.610 -62.436 1.00 81.56 278 SER A O 1
ATOM 2141 N N . SER A 1 279 ? 18.624 -22.366 -60.863 1.00 82.56 279 SER A N 1
ATOM 2142 C CA . SER A 1 279 ? 19.594 -21.755 -61.781 1.00 82.56 279 SER A CA 1
ATOM 2143 C C . SER A 1 279 ? 19.953 -22.671 -62.956 1.00 82.56 279 SER A C 1
ATOM 2145 O O . SER A 1 279 ? 20.150 -22.185 -64.060 1.00 82.56 279 SER A O 1
ATOM 2147 N N . GLU A 1 280 ? 19.909 -23.995 -62.768 1.00 75.25 280 GLU A N 1
ATOM 2148 C CA . GLU A 1 280 ? 20.041 -24.973 -63.860 1.00 75.25 280 GLU A CA 1
ATOM 2149 C C . GLU A 1 280 ? 18.925 -24.819 -64.915 1.00 75.25 280 GLU A C 1
ATOM 2151 O O . GLU A 1 280 ? 19.200 -24.816 -66.111 1.00 75.25 280 GLU A O 1
ATOM 2156 N N . GLN A 1 281 ? 17.668 -24.633 -64.491 1.00 78.62 281 GLN A N 1
ATOM 2157 C CA . GLN A 1 281 ? 16.528 -24.439 -65.401 1.00 78.62 281 GLN A CA 1
ATOM 2158 C C . GLN A 1 281 ? 16.560 -23.070 -66.093 1.00 78.62 281 GLN A C 1
ATOM 2160 O O . GLN A 1 281 ? 16.153 -22.950 -67.250 1.00 78.62 281 GLN A O 1
ATOM 2165 N N . TYR A 1 282 ? 17.050 -22.047 -65.392 1.00 82.06 282 TYR A N 1
ATOM 2166 C CA . TYR A 1 282 ? 17.274 -20.716 -65.947 1.00 82.06 282 TYR A CA 1
ATOM 2167 C C . TYR A 1 282 ? 18.381 -20.731 -67.016 1.00 82.06 282 TYR A C 1
ATOM 2169 O O . TYR A 1 282 ? 18.182 -20.202 -68.112 1.00 82.06 282 TYR A O 1
ATOM 2177 N N . ASP A 1 283 ? 19.513 -21.387 -66.743 1.00 79.69 283 ASP A N 1
ATOM 2178 C CA . ASP A 1 283 ? 20.627 -21.543 -67.688 1.00 79.69 283 ASP A CA 1
ATOM 2179 C C . ASP A 1 283 ? 20.226 -22.351 -68.938 1.00 79.69 283 ASP A C 1
ATOM 2181 O O . ASP A 1 283 ? 20.713 -22.075 -70.038 1.00 79.69 283 ASP A O 1
ATOM 2185 N N . GLU A 1 284 ? 19.314 -23.323 -68.801 1.00 78.62 284 GLU A N 1
ATOM 2186 C CA . GLU A 1 284 ? 18.740 -24.062 -69.933 1.00 78.62 284 GLU A CA 1
ATOM 2187 C C . GLU A 1 284 ? 17.834 -23.186 -70.819 1.00 78.62 284 GLU A C 1
ATOM 2189 O O . GLU A 1 284 ? 17.951 -23.232 -72.049 1.00 78.62 284 GLU A O 1
ATOM 2194 N N . SER A 1 285 ? 16.926 -22.394 -70.230 1.00 79.50 285 SER A N 1
ATOM 2195 C CA . SER A 1 285 ? 16.119 -21.395 -70.953 1.00 79.50 285 SER A CA 1
ATOM 2196 C C . SER A 1 285 ? 15.419 -20.412 -70.009 1.00 79.50 285 SER A C 1
ATOM 2198 O O . SER A 1 285 ? 14.792 -20.838 -69.046 1.00 79.50 285 SER A O 1
ATOM 2200 N N . HIS A 1 286 ? 15.429 -19.113 -70.321 1.00 86.19 286 HIS A N 1
ATOM 2201 C CA . HIS A 1 286 ? 14.760 -18.055 -69.546 1.00 86.19 286 HIS A CA 1
ATOM 2202 C C . HIS A 1 286 ? 14.231 -16.929 -70.450 1.00 86.19 286 HIS A C 1
ATOM 2204 O O . HIS A 1 286 ? 14.668 -16.779 -71.595 1.00 86.19 286 HIS A O 1
ATOM 2210 N N . LEU A 1 287 ? 13.300 -16.113 -69.937 1.00 83.44 287 LEU A N 1
ATOM 2211 C CA . LEU A 1 287 ? 12.834 -14.912 -70.640 1.00 83.44 287 LEU A CA 1
ATOM 2212 C C . LEU A 1 287 ? 13.946 -13.850 -70.748 1.00 83.44 287 LEU A C 1
ATOM 2214 O O . LEU A 1 287 ? 14.620 -13.584 -69.752 1.00 83.44 287 LEU A O 1
ATOM 2218 N N . PRO A 1 288 ? 14.128 -13.189 -71.909 1.00 77.19 288 PRO A N 1
ATOM 2219 C CA . PRO A 1 288 ? 15.139 -12.145 -72.069 1.00 77.19 288 PRO A CA 1
ATOM 2220 C C . PRO A 1 288 ? 14.983 -11.008 -71.050 1.00 77.19 288 PRO A C 1
ATOM 2222 O O . PRO A 1 288 ? 13.911 -10.419 -70.930 1.00 77.19 288 PRO A O 1
ATOM 2225 N N . GLY A 1 289 ? 16.068 -10.683 -70.342 1.00 78.56 289 GLY A N 1
ATOM 2226 C CA . GLY A 1 289 ? 16.071 -9.651 -69.299 1.00 78.56 289 GLY A CA 1
ATOM 2227 C C . GLY A 1 289 ? 15.516 -10.103 -67.944 1.00 78.56 289 GLY A C 1
ATOM 2228 O O . GLY A 1 289 ? 15.356 -9.264 -67.063 1.00 78.56 289 GLY A O 1
ATOM 2229 N N . ALA A 1 290 ? 15.227 -11.395 -67.761 1.00 85.88 290 ALA A N 1
ATOM 2230 C CA . ALA A 1 290 ? 14.907 -11.939 -66.447 1.00 85.88 290 ALA A CA 1
ATOM 2231 C C . ALA A 1 290 ? 16.120 -11.971 -65.514 1.00 85.88 290 ALA A C 1
ATOM 2233 O O . ALA A 1 290 ? 17.257 -12.117 -65.958 1.00 85.88 290 ALA A O 1
ATOM 2234 N N . ILE A 1 291 ? 15.852 -11.878 -64.212 1.00 87.38 291 ILE A N 1
ATOM 2235 C CA . ILE A 1 291 ? 16.823 -12.146 -63.152 1.00 87.38 291 ILE A CA 1
ATOM 2236 C C . ILE A 1 291 ? 16.397 -13.433 -62.441 1.00 87.38 291 ILE A C 1
ATOM 2238 O O . ILE A 1 291 ? 15.221 -13.603 -62.110 1.00 87.38 291 ILE A O 1
ATOM 2242 N N . ASN A 1 292 ? 17.336 -14.355 -62.221 1.00 88.50 292 ASN A N 1
ATOM 2243 C CA . ASN A 1 292 ? 17.066 -15.590 -61.491 1.00 88.50 292 ASN A CA 1
ATOM 2244 C C . ASN A 1 292 ? 17.237 -15.383 -59.986 1.00 88.50 292 ASN A C 1
ATOM 2246 O O . ASN A 1 292 ? 18.335 -15.092 -59.520 1.00 88.50 292 ASN A O 1
ATOM 2250 N N . PHE A 1 293 ? 16.162 -15.616 -59.241 1.00 85.38 293 PHE A N 1
ATOM 2251 C CA . PHE A 1 293 ? 16.186 -15.773 -57.792 1.00 85.38 293 PHE A CA 1
ATOM 2252 C C . PHE A 1 293 ? 15.437 -17.067 -57.470 1.00 85.38 293 PHE A C 1
ATOM 2254 O O . PHE A 1 293 ? 14.216 -17.027 -57.318 1.00 85.38 293 PHE A O 1
ATOM 2261 N N . PRO A 1 294 ? 16.123 -18.225 -57.414 1.00 83.62 294 PRO A N 1
ATOM 2262 C CA . PRO A 1 294 ? 15.487 -19.496 -57.091 1.00 83.62 294 PRO A CA 1
ATOM 2263 C C . PRO A 1 294 ? 14.618 -19.374 -55.838 1.00 83.62 294 PRO A C 1
ATOM 2265 O O . PRO A 1 294 ? 15.026 -18.762 -54.849 1.00 83.62 294 PRO A O 1
ATOM 2268 N N . PHE A 1 295 ? 13.411 -19.944 -55.874 1.00 81.12 295 PHE A N 1
ATOM 2269 C CA . PHE A 1 295 ? 12.435 -19.796 -54.789 1.00 81.12 295 PHE A CA 1
ATOM 2270 C C . PHE A 1 295 ? 13.031 -20.126 -53.407 1.00 81.12 295 PHE A C 1
ATOM 2272 O O . PHE A 1 295 ? 12.778 -19.431 -52.427 1.00 81.12 295 PHE A O 1
ATOM 2279 N N . GLU A 1 296 ? 13.889 -21.144 -53.357 1.00 69.00 296 GLU A N 1
ATOM 2280 C CA . GLU A 1 296 ? 14.568 -21.633 -52.160 1.00 69.00 296 GLU A CA 1
ATOM 2281 C C . GLU A 1 296 ? 15.566 -20.626 -51.534 1.00 69.00 296 GLU A C 1
ATOM 2283 O O . GLU A 1 296 ? 15.900 -20.763 -50.355 1.00 69.00 296 GLU A O 1
ATOM 2288 N N . SER A 1 297 ? 16.038 -19.617 -52.281 1.00 69.06 297 SER A N 1
ATOM 2289 C CA . SER A 1 297 ? 16.932 -18.549 -51.793 1.00 69.06 297 SER A CA 1
ATOM 2290 C C . SER A 1 297 ? 16.281 -17.160 -51.732 1.00 69.06 297 SER A C 1
ATOM 2292 O O . SER A 1 297 ? 16.826 -16.264 -51.081 1.00 69.06 297 SER A O 1
ATOM 2294 N N . LEU A 1 298 ? 15.093 -16.987 -52.328 1.00 77.25 298 LEU A N 1
ATOM 2295 C CA . LEU A 1 298 ? 14.363 -15.715 -52.409 1.00 77.25 298 LEU A CA 1
ATOM 2296 C C . LEU A 1 298 ? 14.219 -15.017 -51.044 1.00 77.25 298 LEU A C 1
ATOM 2298 O O . LEU A 1 298 ? 14.485 -13.823 -50.944 1.00 77.25 298 LEU A O 1
ATOM 2302 N N . ARG A 1 299 ? 13.889 -15.758 -49.975 1.00 69.75 299 ARG A N 1
ATOM 2303 C CA . ARG A 1 299 ? 13.670 -15.205 -48.618 1.00 69.75 299 ARG A CA 1
ATOM 2304 C C . ARG A 1 299 ? 14.891 -14.471 -48.038 1.00 69.75 299 ARG A C 1
ATOM 2306 O O . ARG A 1 299 ? 14.717 -13.547 -47.251 1.00 69.75 299 ARG A O 1
ATOM 2313 N N . TYR A 1 300 ? 16.103 -14.865 -48.436 1.00 63.38 300 TYR A N 1
ATOM 2314 C CA . TYR A 1 300 ? 17.364 -14.265 -47.974 1.00 63.38 300 TYR A CA 1
ATOM 2315 C C . TYR A 1 300 ? 17.921 -13.222 -48.947 1.00 63.38 300 TYR A C 1
ATOM 2317 O O . TYR A 1 300 ? 18.686 -12.352 -48.547 1.00 63.38 300 TYR A O 1
ATOM 2325 N N . GLN A 1 301 ? 17.562 -13.317 -50.228 1.00 66.75 301 GLN A N 1
ATOM 2326 C CA . GLN A 1 301 ? 18.130 -12.486 -51.291 1.00 66.75 301 GLN A CA 1
ATOM 2327 C C . GLN A 1 301 ? 17.189 -11.361 -51.757 1.00 66.75 301 GLN A C 1
ATOM 2329 O O . GLN A 1 301 ? 17.646 -10.444 -52.436 1.00 66.75 301 GLN A O 1
ATOM 2334 N N . ALA A 1 302 ? 15.911 -11.372 -51.360 1.00 66.00 302 ALA A N 1
ATOM 2335 C CA . ALA A 1 302 ? 14.931 -10.332 -51.691 1.00 66.00 302 ALA A CA 1
ATOM 2336 C C . ALA A 1 302 ? 15.365 -8.912 -51.278 1.00 66.00 302 ALA A C 1
ATOM 2338 O O . ALA A 1 302 ? 14.993 -7.956 -51.944 1.00 66.00 302 ALA A O 1
ATOM 2339 N N . ALA A 1 303 ? 16.206 -8.768 -50.246 1.00 66.62 303 ALA A N 1
ATOM 2340 C CA . ALA A 1 303 ? 16.778 -7.481 -49.831 1.00 66.62 303 ALA A CA 1
ATOM 2341 C C . ALA A 1 303 ? 17.728 -6.843 -50.872 1.00 66.62 303 ALA A C 1
ATOM 2343 O O . ALA A 1 303 ? 18.084 -5.679 -50.738 1.00 66.62 303 ALA A O 1
ATOM 2344 N N . SER A 1 304 ? 18.141 -7.588 -51.907 1.00 68.62 304 SER A N 1
ATOM 2345 C CA . SER A 1 304 ? 18.924 -7.062 -53.039 1.00 68.62 304 SER A CA 1
ATOM 2346 C C . SER A 1 304 ? 18.069 -6.583 -54.222 1.00 68.62 304 SER A C 1
ATOM 2348 O O . SER A 1 304 ? 18.612 -6.103 -55.217 1.00 68.62 304 SER A O 1
ATOM 2350 N N . LEU A 1 305 ? 16.740 -6.711 -54.134 1.00 75.44 305 LEU A N 1
ATOM 2351 C CA . LEU A 1 305 ? 15.806 -6.148 -55.106 1.00 75.44 305 LEU A CA 1
ATOM 2352 C C . LEU A 1 305 ? 15.567 -4.666 -54.785 1.00 75.44 305 LEU A C 1
ATOM 2354 O O . LEU A 1 305 ? 15.400 -4.295 -53.626 1.00 75.44 305 LEU A O 1
ATOM 2358 N N . ALA A 1 306 ? 15.526 -3.816 -55.813 1.00 72.44 306 ALA A N 1
ATOM 2359 C CA . ALA A 1 306 ? 15.192 -2.402 -55.655 1.00 72.44 306 ALA A CA 1
ATOM 2360 C C . ALA A 1 306 ? 13.743 -2.250 -55.132 1.00 72.44 306 ALA A C 1
ATOM 2362 O O . ALA A 1 306 ? 12.850 -2.805 -55.785 1.00 72.44 306 ALA A O 1
ATOM 2363 N N . PRO A 1 307 ? 13.498 -1.510 -54.025 1.00 64.75 307 PRO A N 1
ATOM 2364 C CA . PRO A 1 307 ? 12.174 -1.403 -53.398 1.00 64.75 307 PRO A CA 1
ATOM 2365 C C . PRO A 1 307 ? 11.081 -0.834 -54.312 1.00 64.75 307 PRO A C 1
ATOM 2367 O O . PRO A 1 307 ? 9.980 -1.373 -54.353 1.00 64.75 307 PRO A O 1
ATOM 2370 N N . ASP A 1 308 ? 11.410 0.191 -55.105 1.00 69.50 308 ASP A N 1
ATOM 2371 C CA . ASP A 1 308 ? 10.472 0.868 -56.018 1.00 69.50 308 ASP A CA 1
ATOM 2372 C C . ASP A 1 308 ? 10.288 0.143 -57.371 1.00 69.50 308 ASP A C 1
ATOM 2374 O O . ASP A 1 308 ? 9.648 0.657 -58.292 1.00 69.50 308 ASP A O 1
ATOM 2378 N N . GLY A 1 309 ? 10.905 -1.030 -57.545 1.00 72.00 309 GLY A N 1
ATOM 2379 C CA . GLY A 1 309 ? 10.826 -1.807 -58.780 1.00 72.00 309 GLY A CA 1
ATOM 2380 C C . GLY A 1 309 ? 9.541 -2.631 -58.869 1.00 72.00 309 GLY A C 1
ATOM 2381 O O . GLY A 1 309 ? 9.199 -3.343 -57.931 1.00 72.00 309 GLY A O 1
ATOM 2382 N N . HIS A 1 310 ? 8.869 -2.609 -60.024 1.00 85.94 310 HIS A N 1
ATOM 2383 C CA . HIS A 1 310 ? 7.777 -3.545 -60.314 1.00 85.94 310 HIS A CA 1
ATOM 2384 C C . HIS A 1 310 ? 8.340 -4.855 -60.884 1.00 85.94 310 HIS A C 1
ATOM 2386 O O . HIS A 1 310 ? 9.002 -4.832 -61.929 1.00 85.94 310 HIS A O 1
ATOM 2392 N N . TYR A 1 311 ? 8.057 -6.002 -60.260 1.00 90.44 311 TYR A N 1
ATOM 2393 C CA . TYR A 1 311 ? 8.574 -7.305 -60.715 1.00 90.44 311 TYR A CA 1
ATOM 2394 C C . TYR A 1 311 ? 7.472 -8.238 -61.222 1.00 90.44 311 TYR A C 1
ATOM 2396 O O . TYR A 1 311 ? 6.438 -8.419 -60.583 1.00 90.44 311 TYR A O 1
ATOM 2404 N N . VAL A 1 312 ? 7.712 -8.902 -62.354 1.00 90.50 312 VAL A N 1
ATOM 2405 C CA . VAL A 1 312 ? 6.793 -9.904 -62.908 1.00 90.50 312 VAL A CA 1
ATOM 2406 C C . VAL A 1 312 ? 7.357 -11.307 -62.702 1.00 90.50 312 VAL A C 1
ATOM 2408 O O . VAL A 1 312 ? 8.329 -11.710 -63.346 1.00 90.50 312 VAL A O 1
ATOM 2411 N N . LEU A 1 313 ? 6.740 -12.054 -61.790 1.00 91.75 313 LEU A N 1
ATOM 2412 C CA . LEU A 1 313 ? 7.209 -13.348 -61.305 1.00 91.75 313 LEU A CA 1
ATOM 2413 C C . LEU A 1 313 ? 6.686 -14.504 -62.159 1.00 91.75 313 LEU A C 1
ATOM 2415 O O . LEU A 1 313 ? 5.492 -14.576 -62.469 1.00 91.75 313 LEU A O 1
ATOM 2419 N N . TYR A 1 314 ? 7.557 -15.472 -62.458 1.00 90.56 314 TYR A N 1
ATOM 2420 C CA . TYR A 1 314 ? 7.167 -16.712 -63.131 1.00 90.56 314 TYR A CA 1
ATOM 2421 C C . TYR A 1 314 ? 7.876 -17.971 -62.606 1.00 90.56 314 TYR A C 1
ATOM 2423 O O . TYR A 1 314 ? 8.866 -17.935 -61.878 1.00 90.56 314 TYR A O 1
ATOM 2431 N N . SER A 1 315 ? 7.287 -19.121 -62.942 1.00 86.12 315 SER A N 1
ATOM 2432 C CA . SER A 1 315 ? 7.783 -20.472 -62.648 1.00 86.12 315 SER A CA 1
ATOM 2433 C C . SER A 1 315 ? 7.126 -21.485 -63.602 1.00 86.12 315 SER A C 1
ATOM 2435 O O . SER A 1 315 ? 6.259 -21.106 -64.388 1.00 86.12 315 SER A O 1
ATOM 2437 N N . ASN A 1 316 ? 7.475 -22.776 -63.525 1.00 77.56 316 ASN A N 1
ATOM 2438 C CA . ASN A 1 316 ? 6.957 -23.811 -64.443 1.00 77.56 316 ASN A CA 1
ATOM 2439 C C . ASN A 1 316 ? 5.426 -24.001 -64.423 1.00 77.56 316 ASN A C 1
ATOM 2441 O O . ASN A 1 316 ? 4.839 -24.441 -65.410 1.00 77.56 316 ASN A O 1
ATOM 2445 N N . THR A 1 317 ? 4.775 -23.734 -63.288 1.00 67.62 317 THR A N 1
ATOM 2446 C CA . THR A 1 317 ? 3.338 -24.011 -63.071 1.00 67.62 317 THR A CA 1
ATOM 2447 C C . THR A 1 317 ? 2.589 -22.862 -62.391 1.00 67.62 317 THR A C 1
ATOM 2449 O O . THR A 1 317 ? 1.426 -23.017 -62.028 1.00 67.62 317 THR A O 1
ATOM 2452 N N . GLY A 1 318 ? 3.242 -21.718 -62.173 1.00 68.75 318 GLY A N 1
ATOM 2453 C CA . GLY A 1 318 ? 2.680 -20.565 -61.462 1.00 68.75 318 GLY A CA 1
ATOM 2454 C C . GLY A 1 318 ? 2.724 -20.671 -59.931 1.00 68.75 318 GLY A C 1
ATOM 2455 O O . GLY A 1 318 ? 2.985 -19.665 -59.286 1.00 68.75 318 GLY A O 1
ATOM 2456 N N . GLY A 1 319 ? 2.574 -21.860 -59.333 1.00 71.81 319 GLY A N 1
ATOM 2457 C CA . GLY A 1 319 ? 2.481 -22.020 -57.866 1.00 71.81 319 GLY A CA 1
ATOM 2458 C C . GLY A 1 319 ? 3.650 -21.410 -57.076 1.00 71.81 319 GLY A C 1
ATOM 2459 O O . GLY A 1 319 ? 3.435 -20.626 -56.156 1.00 71.81 319 GLY A O 1
ATOM 2460 N N . ARG A 1 320 ? 4.901 -21.657 -57.497 1.00 79.00 320 ARG A N 1
ATOM 2461 C CA . ARG A 1 320 ? 6.087 -21.024 -56.881 1.00 79.00 320 ARG A CA 1
ATOM 2462 C C . ARG A 1 320 ? 6.133 -19.505 -57.090 1.00 79.00 320 ARG A C 1
ATOM 2464 O O . ARG A 1 320 ? 6.624 -18.797 -56.224 1.00 79.00 320 ARG A O 1
ATOM 2471 N N . ALA A 1 321 ? 5.608 -19.006 -58.212 1.00 82.69 321 ALA A N 1
ATOM 2472 C CA . ALA A 1 321 ? 5.518 -17.569 -58.490 1.00 82.69 321 ALA A CA 1
ATOM 2473 C C . ALA A 1 321 ? 4.470 -16.876 -57.607 1.00 82.69 321 ALA A C 1
ATOM 2475 O O . ALA A 1 321 ? 4.713 -15.774 -57.135 1.00 82.69 321 ALA A O 1
ATOM 2476 N N . MET A 1 322 ? 3.354 -17.551 -57.317 1.00 79.50 322 MET A N 1
ATOM 2477 C CA . MET A 1 322 ? 2.344 -17.095 -56.355 1.00 79.50 322 MET A CA 1
ATOM 2478 C C . MET A 1 322 ? 2.921 -17.060 -54.929 1.00 79.50 322 MET A C 1
ATOM 2480 O O . MET A 1 322 ? 2.833 -16.037 -54.256 1.00 79.50 322 MET A O 1
ATOM 2484 N N . ALA A 1 323 ? 3.621 -18.125 -54.519 1.00 75.25 323 ALA A N 1
ATOM 2485 C CA . ALA A 1 323 ? 4.326 -18.178 -53.238 1.00 75.25 323 ALA A CA 1
ATOM 2486 C C . ALA A 1 323 ? 5.400 -17.081 -53.095 1.00 75.25 323 ALA A C 1
ATOM 2488 O O . ALA A 1 323 ? 5.502 -16.442 -52.052 1.00 75.25 323 ALA A O 1
ATOM 2489 N N . GLY A 1 324 ? 6.189 -16.842 -54.149 1.00 80.19 324 GLY A N 1
ATOM 2490 C CA . GLY A 1 324 ? 7.212 -15.796 -54.158 1.00 80.19 324 GLY A CA 1
ATOM 2491 C C . GLY A 1 324 ? 6.629 -14.384 -54.152 1.00 80.19 324 GLY A C 1
ATOM 2492 O O . GLY A 1 324 ? 7.182 -13.512 -53.493 1.00 80.19 324 GLY A O 1
ATOM 2493 N N . ALA A 1 325 ? 5.492 -14.164 -54.820 1.00 85.00 325 ALA A N 1
ATOM 2494 C CA . ALA A 1 325 ? 4.810 -12.875 -54.804 1.00 85.00 325 ALA A CA 1
ATOM 2495 C C . ALA A 1 325 ? 4.346 -12.508 -53.391 1.00 85.00 325 ALA A C 1
ATOM 2497 O O . ALA A 1 325 ? 4.607 -11.397 -52.948 1.00 85.00 325 ALA A O 1
ATOM 2498 N N . PHE A 1 326 ? 3.763 -13.453 -52.647 1.00 80.25 326 PHE A N 1
ATOM 2499 C CA . PHE A 1 326 ? 3.367 -13.228 -51.253 1.00 80.25 326 PHE A CA 1
ATOM 2500 C C . PHE A 1 326 ? 4.547 -12.770 -50.367 1.00 80.25 326 PHE A C 1
ATOM 2502 O O . PHE A 1 326 ? 4.423 -11.782 -49.648 1.00 80.25 326 PHE A O 1
ATOM 2509 N N . LEU A 1 327 ? 5.715 -13.418 -50.488 1.00 77.19 327 LEU A N 1
ATOM 2510 C CA . LEU A 1 327 ? 6.935 -13.077 -49.731 1.00 77.19 327 LEU A CA 1
ATOM 2511 C C . LEU A 1 327 ? 7.539 -11.700 -50.081 1.00 77.19 327 LEU A C 1
ATOM 2513 O O . LEU A 1 327 ? 8.270 -11.123 -49.272 1.00 77.19 327 LEU A O 1
ATOM 2517 N N . LEU A 1 328 ? 7.280 -11.191 -51.290 1.00 82.00 328 LEU A N 1
ATOM 2518 C CA . LEU A 1 328 ? 7.728 -9.866 -51.736 1.00 82.00 328 LEU A CA 1
ATOM 2519 C C . LEU A 1 328 ? 6.715 -8.770 -51.365 1.00 82.00 328 LEU A C 1
ATOM 2521 O O . LEU A 1 328 ? 7.122 -7.703 -50.908 1.00 82.00 328 LEU A O 1
ATOM 2525 N N . ILE A 1 329 ? 5.414 -9.069 -51.446 1.00 80.94 329 ILE A N 1
ATOM 2526 C CA . ILE A 1 329 ? 4.318 -8.193 -50.998 1.00 80.94 329 ILE A CA 1
ATOM 2527 C C . ILE A 1 329 ? 4.416 -7.914 -49.491 1.00 80.94 329 ILE A C 1
ATOM 2529 O O . ILE A 1 329 ? 4.289 -6.768 -49.068 1.00 80.94 329 ILE A O 1
ATOM 2533 N N . GLU A 1 330 ? 4.725 -8.933 -48.681 1.00 72.81 330 GLU A N 1
ATOM 2534 C CA . GLU A 1 330 ? 4.995 -8.799 -47.238 1.00 72.81 330 GLU A CA 1
ATOM 2535 C C . GLU A 1 330 ? 6.106 -7.767 -46.941 1.00 72.81 330 GLU A C 1
ATOM 2537 O O . GLU A 1 330 ? 6.042 -7.026 -45.958 1.00 72.81 330 GLU A O 1
ATOM 2542 N N . ARG A 1 331 ? 7.099 -7.666 -47.837 1.00 72.94 331 ARG A N 1
ATOM 2543 C CA . ARG A 1 331 ? 8.210 -6.701 -47.773 1.00 72.94 331 ARG A CA 1
ATOM 2544 C C . ARG A 1 331 ? 7.896 -5.337 -48.395 1.00 72.94 331 ARG A C 1
ATOM 2546 O O . ARG A 1 331 ? 8.737 -4.449 -48.319 1.00 72.94 331 ARG A O 1
ATOM 2553 N N . GLY A 1 332 ? 6.703 -5.148 -48.960 1.00 73.25 332 GLY A N 1
ATOM 2554 C CA . GLY A 1 332 ? 6.286 -3.903 -49.612 1.00 73.25 332 GLY A CA 1
ATOM 2555 C C . GLY A 1 332 ? 6.774 -3.734 -51.055 1.00 73.25 332 GLY A C 1
ATOM 2556 O O . GLY A 1 332 ? 6.687 -2.630 -51.580 1.00 73.25 332 GLY A O 1
ATOM 2557 N N . ILE A 1 333 ? 7.273 -4.796 -51.697 1.00 81.38 333 ILE A N 1
ATOM 2558 C CA . ILE A 1 333 ? 7.714 -4.765 -53.100 1.00 81.38 333 ILE A CA 1
ATOM 2559 C C . ILE A 1 333 ? 6.510 -5.040 -54.012 1.00 81.38 333 ILE A C 1
ATOM 2561 O O . ILE A 1 333 ? 5.800 -6.031 -53.827 1.00 81.38 333 ILE A O 1
ATOM 2565 N N . ASP A 1 334 ? 6.297 -4.185 -55.015 1.00 81.81 334 ASP A N 1
ATOM 2566 C CA . ASP A 1 334 ? 5.192 -4.314 -55.971 1.00 81.81 334 ASP A CA 1
ATOM 2567 C C . ASP A 1 334 ? 5.480 -5.394 -57.030 1.00 81.81 334 ASP A C 1
ATOM 2569 O O . ASP A 1 334 ? 6.526 -5.412 -57.691 1.00 81.81 334 ASP A O 1
ATOM 2573 N N . VAL A 1 335 ? 4.546 -6.333 -57.185 1.00 89.06 335 VAL A N 1
ATOM 2574 C CA . VAL A 1 335 ? 4.738 -7.543 -57.988 1.00 89.06 335 VAL A CA 1
ATOM 2575 C C . VAL A 1 335 ? 3.481 -7.970 -58.733 1.00 89.06 335 VAL A C 1
ATOM 2577 O O . VAL A 1 335 ? 2.346 -7.719 -58.333 1.00 89.06 335 VAL A O 1
ATOM 2580 N N . SER A 1 336 ? 3.670 -8.704 -59.824 1.00 89.38 336 SER A N 1
ATOM 2581 C CA . SER A 1 336 ? 2.588 -9.390 -60.533 1.00 89.38 336 SER A CA 1
ATOM 2582 C C . SER A 1 336 ? 2.987 -10.803 -60.916 1.00 89.38 336 SER A C 1
ATOM 2584 O O . SER A 1 336 ? 4.154 -11.087 -61.175 1.00 89.38 336 SER A O 1
ATOM 2586 N N . VAL A 1 337 ? 2.011 -11.705 -60.973 1.00 89.00 337 VAL A N 1
ATOM 2587 C CA . VAL A 1 337 ? 2.253 -13.124 -61.254 1.00 89.00 337 VAL A CA 1
ATOM 2588 C C . VAL A 1 337 ? 1.818 -13.462 -62.670 1.00 89.00 337 VAL A C 1
ATOM 2590 O O . VAL A 1 337 ? 0.656 -13.270 -63.033 1.00 89.00 337 VAL A O 1
ATOM 2593 N N . LEU A 1 338 ? 2.738 -14.035 -63.450 1.00 87.56 338 LEU A N 1
ATOM 2594 C CA . LEU A 1 338 ? 2.437 -14.558 -64.778 1.00 87.56 338 LEU A CA 1
ATOM 2595 C C . LEU A 1 338 ? 1.528 -15.794 -64.681 1.00 87.56 338 LEU A C 1
ATOM 2597 O O . LEU A 1 338 ? 1.929 -16.867 -64.213 1.00 87.56 338 LEU A O 1
ATOM 2601 N N . GLU A 1 339 ? 0.296 -15.657 -65.162 1.00 80.69 339 GLU A N 1
ATOM 2602 C CA . GLU A 1 339 ? -0.708 -16.712 -65.105 1.00 80.69 339 GLU A CA 1
ATOM 2603 C C . GLU A 1 339 ? -0.354 -17.904 -66.013 1.00 80.69 339 GLU A C 1
ATOM 2605 O O . GLU A 1 339 ? -0.128 -17.767 -67.213 1.00 80.69 339 GLU A O 1
ATOM 2610 N N . GLY A 1 340 ? -0.344 -19.107 -65.430 1.00 71.81 340 GLY A N 1
ATOM 2611 C CA . GLY A 1 340 ? -0.072 -20.367 -66.134 1.00 71.81 340 GLY A CA 1
ATOM 2612 C C . GLY A 1 340 ? 1.402 -20.785 -66.188 1.00 71.81 340 GLY A C 1
ATOM 2613 O O . GLY A 1 340 ? 1.671 -21.945 -66.504 1.00 71.81 340 GLY A O 1
ATOM 2614 N N . GLY A 1 341 ? 2.331 -19.898 -65.815 1.00 78.88 341 GLY A N 1
ATOM 2615 C CA . GLY A 1 341 ? 3.769 -20.173 -65.826 1.00 78.88 341 GLY A CA 1
ATOM 2616 C C . GLY A 1 341 ? 4.383 -20.252 -67.229 1.00 78.88 341 GLY A C 1
ATOM 2617 O O . GLY A 1 341 ? 3.760 -19.872 -68.218 1.00 78.88 341 GLY A O 1
ATOM 2618 N N . ILE A 1 342 ? 5.618 -20.755 -67.315 1.00 77.62 342 ILE A N 1
ATOM 2619 C CA . ILE A 1 342 ? 6.353 -20.949 -68.580 1.00 77.62 342 ILE A CA 1
ATOM 2620 C C . ILE A 1 342 ? 6.706 -22.424 -68.757 1.00 77.62 342 ILE A C 1
ATOM 2622 O O . ILE A 1 342 ? 7.019 -23.116 -67.791 1.00 77.62 342 ILE A O 1
ATOM 2626 N N . ARG A 1 343 ? 6.640 -22.915 -69.998 1.00 65.62 343 ARG A N 1
ATOM 2627 C CA . ARG A 1 343 ? 6.975 -24.299 -70.356 1.00 65.62 343 ARG A CA 1
ATOM 2628 C C . ARG A 1 343 ? 8.315 -24.369 -71.075 1.00 65.62 343 ARG A C 1
ATOM 2630 O O . ARG A 1 343 ? 8.601 -23.543 -71.942 1.00 65.62 343 ARG A O 1
ATOM 2637 N N . ASP A 1 344 ? 9.086 -25.406 -70.766 1.00 52.25 344 ASP A N 1
ATOM 2638 C CA . ASP A 1 344 ? 10.393 -25.650 -71.375 1.00 52.25 344 ASP A CA 1
ATOM 2639 C C . ASP A 1 344 ? 10.280 -25.723 -72.912 1.00 52.25 344 ASP A C 1
ATOM 2641 O O . ASP A 1 344 ? 9.584 -26.581 -73.466 1.00 52.25 344 ASP A O 1
ATOM 2645 N N . GLY A 1 345 ? 10.961 -24.801 -73.603 1.00 52.44 345 GLY A N 1
ATOM 2646 C CA . GLY A 1 345 ? 10.983 -24.697 -75.068 1.00 52.44 345 GLY A CA 1
ATOM 2647 C C . GLY A 1 345 ? 10.318 -23.453 -75.681 1.00 52.44 345 GLY A C 1
ATOM 2648 O O . GLY A 1 345 ? 10.391 -23.287 -76.901 1.00 52.44 345 GLY A O 1
ATOM 2649 N N . GLU A 1 346 ? 9.709 -22.561 -74.894 1.00 46.56 346 GLU A N 1
ATOM 2650 C CA . GLU A 1 346 ? 9.113 -21.307 -75.391 1.00 46.56 346 GLU A CA 1
ATOM 2651 C C . GLU A 1 346 ? 10.066 -20.094 -75.278 1.00 46.56 346 GLU A C 1
ATOM 2653 O O . GLU A 1 346 ? 9.886 -19.245 -74.415 1.00 46.56 346 GLU A O 1
ATOM 2658 N N . THR A 1 347 ? 11.089 -20.026 -76.151 1.00 39.16 347 THR A N 1
ATOM 2659 C CA . THR A 1 347 ? 11.865 -18.844 -76.658 1.00 39.16 347 THR A CA 1
ATOM 2660 C C . THR A 1 347 ? 13.254 -19.304 -77.160 1.00 39.16 347 THR A C 1
ATOM 2662 O O . THR A 1 347 ? 13.678 -20.414 -76.847 1.00 39.16 347 THR A O 1
ATOM 2665 N N . GLY A 1 348 ? 13.980 -18.525 -77.987 1.00 34.16 348 GLY A N 1
ATOM 2666 C CA . GLY A 1 348 ? 15.349 -18.927 -78.375 1.00 34.16 348 GLY A CA 1
ATOM 2667 C C . GLY A 1 348 ? 16.106 -18.089 -79.420 1.00 34.16 348 GLY A C 1
ATOM 2668 O O . GLY A 1 348 ? 15.565 -17.146 -79.990 1.00 34.16 348 GLY A O 1
ATOM 2669 N N . SER A 1 349 ? 17.336 -18.553 -79.729 1.00 29.55 349 SER A N 1
ATOM 2670 C CA . SER A 1 349 ? 18.271 -18.100 -80.796 1.00 29.55 349 SER A CA 1
ATOM 2671 C C . SER A 1 349 ? 18.994 -16.752 -80.537 1.00 29.55 349 SER A C 1
ATOM 2673 O O . SER A 1 349 ? 18.343 -15.788 -80.170 1.00 29.55 349 SER A O 1
ATOM 2675 N N . THR A 1 350 ? 20.299 -16.510 -80.780 1.00 31.25 350 THR A N 1
ATOM 2676 C CA . THR A 1 350 ? 21.490 -17.302 -81.214 1.00 31.25 350 THR A CA 1
ATOM 2677 C C . THR A 1 350 ? 22.746 -16.401 -81.175 1.00 31.25 350 THR A C 1
ATOM 2679 O O . THR A 1 350 ? 22.621 -15.216 -81.472 1.00 31.25 350 THR A O 1
ATOM 2682 N N . ALA A 1 351 ? 23.962 -16.954 -81.025 1.00 26.22 351 ALA A N 1
ATOM 2683 C CA . ALA A 1 351 ? 25.212 -16.303 -81.475 1.00 26.22 351 ALA A CA 1
ATOM 2684 C C . ALA A 1 351 ? 26.271 -17.337 -81.933 1.00 26.22 351 ALA A C 1
ATOM 2686 O O . ALA A 1 351 ? 26.314 -18.447 -81.408 1.00 26.22 351 ALA A O 1
ATOM 2687 N N . ALA A 1 352 ? 27.105 -16.999 -82.930 1.00 25.75 352 ALA A N 1
ATOM 2688 C CA . ALA A 1 352 ? 28.049 -17.927 -83.580 1.00 25.75 352 ALA A CA 1
ATOM 2689 C C . ALA A 1 352 ? 29.384 -17.260 -83.996 1.00 25.75 352 ALA A C 1
ATOM 2691 O O . ALA A 1 352 ? 29.437 -16.052 -84.216 1.00 25.75 352 ALA A O 1
ATOM 2692 N N . ALA A 1 353 ? 30.446 -18.064 -84.155 1.00 29.06 353 ALA A N 1
ATOM 2693 C CA . ALA A 1 353 ? 31.823 -17.632 -84.458 1.00 29.06 353 ALA A CA 1
ATOM 2694 C C . ALA A 1 353 ? 32.349 -18.106 -85.845 1.00 29.06 353 ALA A C 1
ATOM 2696 O O . ALA A 1 353 ? 31.868 -19.117 -86.360 1.00 29.06 353 ALA A O 1
ATOM 2697 N N . PRO A 1 354 ? 33.364 -17.430 -86.440 1.00 34.88 354 PRO A N 1
ATOM 2698 C CA . PRO A 1 354 ? 34.212 -17.986 -87.512 1.00 34.88 354 PRO A CA 1
ATOM 2699 C C . PRO A 1 354 ? 35.735 -17.991 -87.186 1.00 34.88 354 PRO A C 1
ATOM 2701 O O . PRO A 1 354 ? 36.116 -18.002 -86.019 1.00 34.88 354 PRO A O 1
ATOM 2704 N N . THR A 1 355 ? 36.632 -18.168 -88.178 1.00 25.92 355 THR A N 1
ATOM 2705 C CA . THR A 1 355 ? 37.901 -18.926 -87.990 1.00 25.92 355 THR A CA 1
ATOM 2706 C C . THR A 1 355 ? 39.068 -18.524 -88.930 1.00 25.92 355 THR A C 1
ATOM 2708 O O . THR A 1 355 ? 38.840 -18.341 -90.117 1.00 25.92 355 THR A O 1
ATOM 2711 N N . GLN A 1 356 ? 40.298 -18.461 -88.374 1.00 29.59 356 GLN A N 1
ATOM 2712 C CA . GLN A 1 356 ? 41.675 -18.635 -88.939 1.00 29.59 356 GLN A CA 1
ATOM 2713 C C . GLN A 1 356 ? 42.031 -18.316 -90.424 1.00 29.59 356 GLN A C 1
ATOM 2715 O O . GLN A 1 356 ? 41.384 -18.800 -91.345 1.00 29.59 356 GLN A O 1
ATOM 2720 N N . SER A 1 357 ? 43.244 -17.761 -90.660 1.00 26.66 357 SER A N 1
ATOM 2721 C CA . SER A 1 357 ? 44.426 -18.455 -91.276 1.00 26.66 357 SER A CA 1
ATOM 2722 C C . SER A 1 357 ? 45.394 -17.543 -92.091 1.00 26.66 357 SER A C 1
ATOM 2724 O O . SER A 1 357 ? 45.081 -16.393 -92.381 1.00 26.66 357 SER A O 1
ATOM 2726 N N . ALA A 1 358 ? 46.597 -18.044 -92.431 1.00 26.59 358 ALA A N 1
ATOM 2727 C CA . ALA A 1 358 ? 47.799 -17.301 -92.879 1.00 26.59 358 ALA A CA 1
ATOM 2728 C C . ALA A 1 358 ? 48.286 -17.593 -94.332 1.00 26.59 358 ALA A C 1
ATOM 2730 O O . ALA A 1 358 ? 47.859 -18.584 -94.918 1.00 26.59 358 ALA A O 1
ATOM 2731 N N . ALA A 1 359 ? 49.257 -16.800 -94.856 1.00 25.64 359 ALA A N 1
ATOM 2732 C CA . ALA A 1 359 ? 50.606 -17.255 -95.323 1.00 25.64 359 ALA A CA 1
ATOM 2733 C C . ALA A 1 359 ? 51.267 -16.559 -96.567 1.00 25.64 359 ALA A C 1
ATOM 2735 O O . ALA A 1 359 ? 50.699 -16.527 -97.652 1.00 25.64 359 ALA A O 1
ATOM 2736 N N . ALA A 1 360 ? 52.561 -16.210 -96.397 1.00 24.09 360 ALA A N 1
ATOM 2737 C CA . ALA A 1 360 ? 53.733 -16.360 -97.307 1.00 24.09 360 ALA A CA 1
ATOM 2738 C C . ALA A 1 360 ? 53.984 -15.519 -98.605 1.00 24.09 360 ALA A C 1
ATOM 2740 O O . ALA A 1 360 ? 53.115 -15.294 -99.439 1.00 24.09 360 ALA A O 1
ATOM 2741 N N . ALA A 1 361 ? 55.276 -15.184 -98.811 1.00 30.36 361 ALA A N 1
ATOM 2742 C CA . ALA A 1 361 ? 55.940 -14.694 -100.046 1.00 30.36 361 ALA A CA 1
ATOM 2743 C C . ALA A 1 361 ? 56.968 -15.743 -100.565 1.00 30.36 361 ALA A C 1
ATOM 2745 O O . ALA A 1 361 ? 57.170 -16.731 -99.849 1.00 30.36 361 ALA A O 1
ATOM 2746 N N . PRO A 1 362 ? 57.621 -15.607 -101.758 1.00 37.31 362 PRO A N 1
ATOM 2747 C CA . PRO A 1 362 ? 59.058 -15.204 -101.757 1.00 37.31 362 PRO A CA 1
ATOM 2748 C C . PRO A 1 362 ? 59.722 -14.670 -103.079 1.00 37.31 362 PRO A C 1
ATOM 2750 O O . PRO A 1 362 ? 59.211 -14.831 -104.183 1.00 37.31 362 PRO A O 1
ATOM 2753 N N . SER A 1 363 ? 61.000 -14.259 -102.939 1.00 26.64 363 SER A N 1
ATOM 2754 C CA . SER A 1 363 ? 62.174 -14.479 -103.842 1.00 26.64 363 SER A CA 1
ATOM 2755 C C . SER A 1 363 ? 62.552 -13.529 -105.008 1.00 26.64 363 SER A C 1
ATOM 2757 O O . SER A 1 363 ? 61.730 -13.084 -105.801 1.00 26.64 363 SER A O 1
ATOM 2759 N N . VAL A 1 364 ? 63.876 -13.310 -105.108 1.00 36.00 364 VAL A N 1
ATOM 2760 C CA . VAL A 1 364 ? 64.681 -12.540 -106.091 1.00 36.00 364 VAL A CA 1
ATOM 2761 C C . VAL A 1 364 ? 65.688 -13.500 -106.763 1.00 36.00 364 VAL A C 1
ATOM 2763 O O . VAL A 1 364 ? 65.955 -14.561 -106.192 1.00 36.00 364 VAL A O 1
ATOM 2766 N N . PRO A 1 365 ? 66.260 -13.170 -107.940 1.00 33.56 365 PRO A N 1
ATOM 2767 C CA . PRO A 1 365 ? 67.660 -13.551 -108.209 1.00 33.56 365 PRO A CA 1
ATOM 2768 C C . PRO A 1 365 ? 68.540 -12.478 -108.903 1.00 33.56 365 PRO A C 1
ATOM 2770 O O . PRO A 1 365 ? 68.045 -11.559 -109.555 1.00 33.56 365 PRO A O 1
ATOM 2773 N N . ASP A 1 366 ? 69.858 -12.648 -108.745 1.00 26.62 366 ASP A N 1
ATOM 2774 C CA . ASP A 1 366 ? 70.981 -11.755 -109.111 1.00 26.62 366 ASP A CA 1
ATOM 2775 C C . ASP A 1 366 ? 71.385 -11.738 -110.612 1.00 26.62 366 ASP A C 1
ATOM 2777 O O . ASP A 1 366 ? 70.910 -12.569 -111.384 1.00 26.62 366 ASP A O 1
ATOM 2781 N N . ASP A 1 367 ? 72.302 -10.833 -111.026 1.00 28.75 367 ASP A N 1
ATOM 2782 C CA . ASP A 1 367 ? 73.719 -11.176 -111.362 1.00 28.75 367 ASP A CA 1
ATOM 2783 C C . ASP A 1 367 ? 74.607 -9.923 -111.682 1.00 28.75 367 ASP A C 1
ATOM 2785 O O . ASP A 1 367 ? 74.119 -8.799 -111.819 1.00 28.75 367 ASP A O 1
ATOM 2789 N N . HIS A 1 368 ? 75.934 -10.103 -111.757 1.00 28.22 368 HIS A N 1
ATOM 2790 C CA . HIS A 1 368 ? 76.998 -9.098 -111.561 1.00 28.22 368 HIS A CA 1
ATOM 2791 C C . HIS A 1 368 ? 77.627 -8.424 -112.811 1.00 28.22 368 HIS A C 1
ATOM 2793 O O . HIS A 1 368 ? 77.760 -9.049 -113.859 1.00 28.22 368 HIS A O 1
ATOM 2799 N N . LEU A 1 369 ? 78.164 -7.192 -112.626 1.00 32.12 369 LEU A N 1
ATOM 2800 C CA . LEU A 1 369 ? 79.498 -6.630 -113.031 1.00 32.12 369 LEU A CA 1
ATOM 2801 C C . LEU A 1 369 ? 79.496 -5.079 -112.839 1.00 32.12 369 LEU A C 1
ATOM 2803 O O . LEU A 1 369 ? 78.427 -4.483 -112.849 1.00 32.12 369 LEU A O 1
ATOM 2807 N N . ALA A 1 370 ? 80.580 -4.292 -112.691 1.00 32.94 370 ALA A N 1
ATOM 2808 C CA . ALA A 1 370 ? 82.024 -4.492 -112.448 1.00 32.94 370 ALA A CA 1
ATOM 2809 C C . ALA A 1 370 ? 82.575 -3.244 -111.684 1.00 32.94 370 ALA A C 1
ATOM 2811 O O . ALA A 1 370 ? 82.267 -2.107 -112.028 1.00 32.94 370 ALA A O 1
ATOM 2812 N N . HIS A 1 371 ? 83.322 -3.351 -110.581 1.00 36.41 371 HIS A N 1
ATOM 2813 C CA . HIS A 1 371 ? 84.764 -3.664 -110.490 1.00 36.41 371 HIS A CA 1
ATOM 2814 C C . HIS A 1 371 ? 85.773 -2.682 -111.146 1.00 36.41 371 HIS A C 1
ATOM 2816 O O . HIS A 1 371 ? 86.903 -3.055 -111.446 1.00 36.41 371 HIS A O 1
ATOM 2822 N N . ALA A 1 372 ? 85.419 -1.394 -111.261 1.00 41.81 372 ALA A N 1
ATOM 2823 C CA . ALA A 1 372 ? 86.407 -0.298 -111.374 1.00 41.81 372 ALA A CA 1
ATOM 2824 C C . ALA A 1 372 ? 86.191 0.879 -110.393 1.00 41.81 372 ALA A C 1
ATOM 2826 O O . ALA A 1 372 ? 87.091 1.692 -110.216 1.00 41.81 372 ALA A O 1
ATOM 2827 N N . ARG A 1 373 ? 85.032 0.956 -109.719 1.00 45.03 373 ARG A N 1
ATOM 2828 C CA . ARG A 1 373 ? 84.690 2.009 -108.734 1.00 45.03 373 ARG A CA 1
ATOM 2829 C C . ARG A 1 373 ? 84.946 1.621 -107.270 1.00 45.03 373 ARG A C 1
ATOM 2831 O O . ARG A 1 373 ? 84.736 2.428 -106.376 1.00 45.03 373 ARG A O 1
ATOM 2838 N N . ILE A 1 374 ? 85.371 0.383 -107.022 1.00 46.28 374 ILE A N 1
ATOM 2839 C CA . ILE A 1 374 ? 85.330 -0.215 -105.682 1.00 46.28 374 ILE A CA 1
ATOM 2840 C C . ILE A 1 374 ? 86.433 0.316 -104.753 1.00 46.28 374 ILE A C 1
ATOM 2842 O O . ILE A 1 374 ? 86.130 0.595 -103.607 1.00 46.28 374 ILE A O 1
ATOM 2846 N N . ARG A 1 375 ? 87.654 0.604 -105.227 1.00 43.16 375 ARG A N 1
ATOM 2847 C CA . ARG A 1 375 ? 88.746 1.049 -104.329 1.00 43.16 375 ARG A CA 1
ATOM 2848 C C . ARG A 1 375 ? 88.598 2.456 -103.739 1.00 43.16 375 ARG A C 1
ATOM 2850 O O . ARG A 1 375 ? 89.146 2.714 -102.676 1.00 43.16 375 ARG A O 1
ATOM 2857 N N . GLU A 1 376 ? 87.868 3.359 -104.397 1.00 46.88 376 GLU A N 1
ATOM 2858 C CA . GLU A 1 376 ? 87.487 4.653 -103.793 1.00 46.88 376 GLU A CA 1
ATOM 2859 C C . GLU A 1 376 ? 86.231 4.536 -102.917 1.00 46.88 376 GLU A C 1
ATOM 2861 O O . GLU A 1 376 ? 86.029 5.355 -102.021 1.00 46.88 376 GLU A O 1
ATOM 2866 N N . ALA A 1 377 ? 85.395 3.519 -103.154 1.00 48.44 377 ALA A N 1
ATOM 2867 C CA . ALA A 1 377 ? 84.262 3.206 -102.292 1.00 48.44 377 ALA A CA 1
ATOM 2868 C C . ALA A 1 377 ? 84.712 2.500 -101.002 1.00 48.44 377 ALA A C 1
ATOM 2870 O O . ALA A 1 377 ? 84.188 2.826 -99.950 1.00 48.44 377 ALA A O 1
ATOM 2871 N N . GLU A 1 378 ? 85.710 1.611 -101.056 1.00 46.28 378 GLU A N 1
ATOM 2872 C CA . GLU A 1 378 ? 86.265 0.879 -99.905 1.00 46.28 378 GLU A CA 1
ATOM 2873 C C . GLU A 1 378 ? 86.832 1.833 -98.840 1.00 46.28 378 GLU A C 1
ATOM 2875 O O . GLU A 1 378 ? 86.456 1.727 -97.678 1.00 46.28 378 GLU A O 1
ATOM 2880 N N . GLN A 1 379 ? 87.635 2.837 -99.221 1.00 51.00 379 GLN A N 1
ATOM 2881 C CA . GLN A 1 379 ? 88.185 3.796 -98.245 1.00 51.00 379 GLN A CA 1
ATOM 2882 C C . GLN A 1 379 ? 87.123 4.723 -97.632 1.00 51.00 379 GLN A C 1
ATOM 2884 O O . GLN A 1 379 ? 87.226 5.085 -96.464 1.00 51.00 379 GLN A O 1
ATOM 2889 N N . ARG A 1 380 ? 86.082 5.096 -98.393 1.00 51.41 380 ARG A N 1
ATOM 2890 C CA . ARG A 1 380 ? 84.937 5.846 -97.845 1.00 51.41 380 ARG A CA 1
ATOM 2891 C C . ARG A 1 380 ? 84.003 4.966 -97.018 1.00 51.41 380 ARG A C 1
ATOM 2893 O O . ARG A 1 380 ? 83.379 5.476 -96.096 1.00 51.41 380 ARG A O 1
ATOM 2900 N N . ALA A 1 381 ? 83.908 3.676 -97.334 1.00 50.78 381 ALA A N 1
ATOM 2901 C CA . ALA A 1 381 ? 83.133 2.710 -96.570 1.00 50.78 381 ALA A CA 1
ATOM 2902 C C . ALA A 1 381 ? 83.771 2.466 -95.200 1.00 50.78 381 ALA A C 1
ATOM 2904 O O . ALA A 1 381 ? 83.056 2.577 -94.218 1.00 50.78 381 ALA A O 1
ATOM 2905 N N . GLU A 1 382 ? 85.090 2.254 -95.102 1.00 55.59 382 GLU A N 1
ATOM 2906 C CA . GLU A 1 382 ? 85.774 2.106 -93.802 1.00 55.59 382 GLU A CA 1
ATOM 2907 C C . GLU A 1 382 ? 85.591 3.349 -92.902 1.00 55.59 382 GLU A C 1
ATOM 2909 O O . GLU A 1 382 ? 85.287 3.221 -91.715 1.00 55.59 382 GLU A O 1
ATOM 2914 N N . GLU A 1 383 ? 85.697 4.559 -93.465 1.00 55.91 383 GLU A N 1
ATOM 2915 C CA . GLU A 1 383 ? 85.537 5.824 -92.724 1.00 55.91 383 GLU A CA 1
ATOM 2916 C C . GLU A 1 383 ? 84.068 6.111 -92.325 1.00 55.91 383 GLU A C 1
ATOM 2918 O O . GLU A 1 383 ? 83.801 6.709 -91.278 1.00 55.91 383 GLU A O 1
ATOM 2923 N N . LEU A 1 384 ? 83.097 5.641 -93.120 1.00 53.41 384 LEU A N 1
ATOM 2924 C CA . LEU A 1 384 ? 81.674 5.637 -92.760 1.00 53.41 384 LEU A CA 1
ATOM 2925 C C . LEU A 1 384 ? 81.328 4.532 -91.752 1.00 53.41 384 LEU A C 1
ATOM 2927 O O . LEU A 1 384 ? 80.471 4.753 -90.904 1.00 53.41 384 LEU A O 1
ATOM 2931 N N . GLU A 1 385 ? 81.987 3.375 -91.803 1.00 56.22 385 GLU A N 1
ATOM 2932 C CA . GLU A 1 385 ? 81.716 2.218 -90.945 1.00 56.22 385 GLU A CA 1
ATOM 2933 C C . GLU A 1 385 ? 82.233 2.433 -89.511 1.00 56.22 385 GLU A C 1
ATOM 2935 O O . GLU A 1 385 ? 81.548 2.059 -88.559 1.00 56.22 385 GLU A O 1
ATOM 2940 N N . GLU A 1 386 ? 83.379 3.102 -89.315 1.00 59.69 386 GLU A N 1
ATOM 2941 C CA . GLU A 1 386 ? 83.775 3.576 -87.974 1.00 59.69 386 GLU A CA 1
ATOM 2942 C C . GLU A 1 386 ? 82.791 4.616 -87.418 1.00 59.69 386 GLU A C 1
ATOM 2944 O O . GLU A 1 386 ? 82.437 4.565 -86.238 1.00 59.69 386 GLU A O 1
ATOM 2949 N N . ARG A 1 387 ? 82.300 5.535 -88.261 1.00 56.91 387 ARG A N 1
ATOM 2950 C CA . ARG A 1 387 ? 81.295 6.528 -87.852 1.00 56.91 387 ARG A CA 1
ATOM 2951 C C . ARG A 1 387 ? 79.944 5.893 -87.523 1.00 56.91 387 ARG A C 1
ATOM 2953 O O . ARG A 1 387 ? 79.340 6.294 -86.532 1.00 56.91 387 ARG A O 1
ATOM 2960 N N . LEU A 1 388 ? 79.502 4.889 -88.283 1.00 54.75 388 LEU A N 1
ATOM 2961 C CA . LEU A 1 388 ? 78.288 4.129 -87.975 1.00 54.75 388 LEU A CA 1
ATOM 2962 C C . LEU A 1 388 ? 78.427 3.424 -86.625 1.00 54.75 388 LEU A C 1
ATOM 2964 O O . LEU A 1 388 ? 77.592 3.633 -85.755 1.00 54.75 388 LEU A O 1
ATOM 2968 N N . LYS A 1 389 ? 79.536 2.708 -86.394 1.00 58.31 389 LYS A N 1
ATOM 2969 C CA . LYS A 1 389 ? 79.804 2.011 -85.123 1.00 58.31 389 LYS A CA 1
ATOM 2970 C C . LYS A 1 389 ? 79.893 2.955 -83.922 1.00 58.31 389 LYS A C 1
ATOM 2972 O O . LYS A 1 389 ? 79.571 2.552 -82.807 1.00 58.31 389 LYS A O 1
ATOM 2977 N N . ALA A 1 390 ? 80.329 4.200 -84.119 1.00 60.81 390 ALA A N 1
ATOM 2978 C CA . ALA A 1 390 ? 80.300 5.222 -83.074 1.00 60.81 390 ALA A CA 1
ATOM 2979 C C . ALA A 1 390 ? 78.864 5.686 -82.758 1.00 60.81 390 ALA A C 1
ATOM 2981 O O . ALA A 1 390 ? 78.511 5.804 -81.588 1.00 60.81 390 ALA A O 1
ATOM 2982 N N . VAL A 1 391 ? 78.025 5.894 -83.779 1.00 52.84 391 VAL A N 1
ATOM 2983 C CA . VAL A 1 391 ? 76.607 6.271 -83.616 1.00 52.84 391 VAL A CA 1
ATOM 2984 C C . VAL A 1 391 ? 75.771 5.117 -83.046 1.00 52.84 391 VAL A C 1
ATOM 2986 O O . VAL A 1 391 ? 74.916 5.344 -82.194 1.00 52.84 391 VAL A O 1
ATOM 2989 N N . GLU A 1 392 ? 76.035 3.878 -83.460 1.00 54.06 392 GLU A N 1
ATOM 2990 C CA . GLU A 1 392 ? 75.358 2.677 -82.956 1.00 54.06 392 GLU A CA 1
ATOM 2991 C C . GLU A 1 392 ? 75.660 2.423 -81.476 1.00 54.06 392 GLU A C 1
ATOM 2993 O O . GLU A 1 392 ? 74.748 2.057 -80.744 1.00 54.06 392 GLU A O 1
ATOM 2998 N N . ARG A 1 393 ? 76.887 2.699 -81.006 1.00 59.91 393 ARG A N 1
ATOM 2999 C CA . ARG A 1 393 ? 77.212 2.657 -79.569 1.00 59.91 393 ARG A CA 1
ATOM 3000 C C . ARG A 1 393 ? 76.434 3.696 -78.771 1.00 59.91 393 ARG A C 1
ATOM 3002 O O . ARG A 1 393 ? 75.786 3.329 -77.807 1.00 59.91 393 ARG A O 1
ATOM 3009 N N . VAL A 1 394 ? 76.407 4.954 -79.221 1.00 59.56 394 VAL A N 1
ATOM 3010 C CA . VAL A 1 394 ? 75.627 6.011 -78.547 1.00 59.56 394 VAL A CA 1
ATOM 3011 C C . VAL A 1 394 ? 74.128 5.678 -78.524 1.00 59.56 394 VAL A C 1
ATOM 3013 O O . VAL A 1 394 ? 73.456 5.965 -77.538 1.00 59.56 394 VAL A O 1
ATOM 3016 N N . LYS A 1 395 ? 73.598 5.026 -79.571 1.00 49.12 395 LYS A N 1
ATOM 3017 C CA . LYS A 1 395 ? 72.230 4.486 -79.556 1.00 49.12 395 LYS A CA 1
ATOM 3018 C C . LYS A 1 395 ? 72.051 3.352 -78.546 1.00 49.12 395 LYS A C 1
ATOM 3020 O O . LYS A 1 395 ? 71.058 3.369 -77.833 1.00 49.12 395 LYS A O 1
ATOM 3025 N N . GLN A 1 396 ? 72.974 2.392 -78.489 1.00 56.31 396 GLN A N 1
ATOM 3026 C CA . GLN A 1 396 ? 72.904 1.266 -77.551 1.00 56.31 396 GLN A CA 1
ATOM 3027 C C . GLN A 1 396 ? 73.001 1.728 -76.096 1.00 56.31 396 GLN A C 1
ATOM 3029 O O . GLN A 1 396 ? 72.154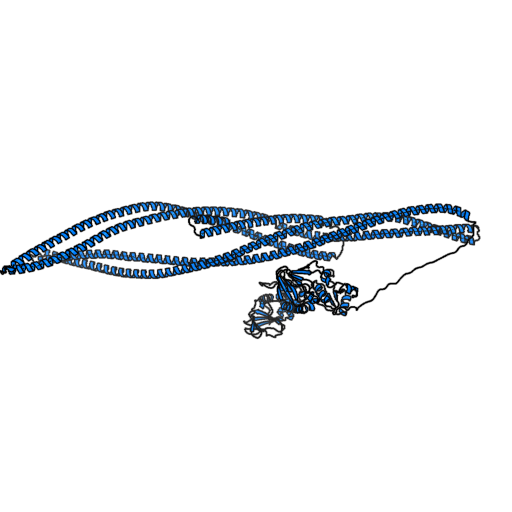 1.339 -75.302 1.00 56.31 396 GLN A O 1
ATOM 3034 N N . ASP A 1 397 ? 73.945 2.613 -75.772 1.00 58.59 397 ASP A N 1
ATOM 3035 C CA . ASP A 1 397 ? 74.111 3.169 -74.425 1.00 58.59 397 ASP A CA 1
ATOM 3036 C C . ASP A 1 397 ? 72.821 3.898 -73.977 1.00 58.59 397 ASP A C 1
ATOM 3038 O O . ASP A 1 397 ? 72.284 3.621 -72.905 1.00 58.59 397 ASP A O 1
ATOM 3042 N N . ALA A 1 398 ? 72.243 4.746 -74.841 1.00 54.19 398 ALA A N 1
ATOM 3043 C CA . ALA A 1 398 ? 70.979 5.440 -74.563 1.00 54.19 398 ALA A CA 1
ATOM 3044 C C . ALA A 1 398 ? 69.757 4.498 -74.484 1.00 54.19 398 ALA A C 1
ATOM 3046 O O . ALA A 1 398 ? 68.783 4.784 -73.785 1.00 54.19 398 ALA A O 1
ATOM 3047 N N . GLU A 1 399 ? 69.772 3.377 -75.208 1.00 50.12 399 GLU A N 1
ATOM 3048 C CA . GLU A 1 399 ? 68.688 2.392 -75.199 1.00 50.12 399 GLU A CA 1
ATOM 3049 C C . GLU A 1 399 ? 68.767 1.452 -73.981 1.00 50.12 399 GLU A C 1
ATOM 3051 O O . GLU A 1 399 ? 67.723 1.080 -73.440 1.00 50.12 399 GLU A O 1
ATOM 3056 N N . GLU A 1 400 ? 69.971 1.152 -73.480 1.00 60.53 400 GLU A N 1
ATOM 3057 C CA . GLU A 1 400 ? 70.188 0.480 -72.191 1.00 60.53 400 GLU A CA 1
ATOM 3058 C C . GLU A 1 400 ? 69.791 1.378 -71.006 1.00 60.53 400 GLU A C 1
ATOM 3060 O O . GLU A 1 400 ? 69.067 0.916 -70.119 1.00 60.53 400 GLU A O 1
ATOM 3065 N N . GLU A 1 401 ? 70.167 2.665 -71.007 1.00 59.28 401 GLU A N 1
ATOM 3066 C CA . GLU A 1 401 ? 69.712 3.636 -69.995 1.00 59.28 401 GLU A CA 1
ATOM 3067 C C . GLU A 1 401 ? 68.176 3.759 -69.987 1.00 59.28 401 GLU A C 1
ATOM 3069 O O . GLU A 1 401 ? 67.549 3.665 -68.926 1.00 59.28 401 GLU A O 1
ATOM 3074 N N . ARG A 1 402 ? 67.542 3.851 -71.167 1.00 53.84 402 ARG A N 1
ATOM 3075 C CA . ARG A 1 402 ? 66.073 3.872 -71.296 1.00 53.84 402 ARG A CA 1
ATOM 3076 C C . ARG A 1 402 ? 65.417 2.597 -70.757 1.00 53.84 402 ARG A C 1
ATOM 3078 O O . ARG A 1 402 ? 64.386 2.678 -70.090 1.00 53.84 402 ARG A O 1
ATOM 3085 N N . GLN A 1 403 ? 65.992 1.419 -71.019 1.00 57.81 403 GLN A N 1
ATOM 3086 C CA . GLN A 1 403 ? 65.461 0.157 -70.488 1.00 57.81 403 GLN A CA 1
ATOM 3087 C C . GLN A 1 403 ? 65.602 0.053 -68.965 1.00 57.81 403 GLN A C 1
ATOM 3089 O O . GLN A 1 403 ? 64.676 -0.436 -68.315 1.00 57.81 403 GLN A O 1
ATOM 3094 N N . GLN A 1 404 ? 66.704 0.537 -68.380 1.00 62.91 404 GLN A N 1
ATOM 3095 C CA . GLN A 1 404 ? 66.847 0.595 -66.921 1.00 62.91 404 GLN A CA 1
ATOM 3096 C C . GLN A 1 404 ? 65.823 1.545 -66.289 1.00 62.91 404 GLN A C 1
ATOM 3098 O O . GLN A 1 404 ? 65.221 1.194 -65.273 1.00 62.91 404 GLN A O 1
ATOM 3103 N N . HIS A 1 405 ? 65.567 2.704 -66.902 1.00 56.25 405 HIS A N 1
ATOM 3104 C CA . HIS A 1 405 ? 64.582 3.657 -66.388 1.00 56.25 405 HIS A CA 1
ATOM 3105 C C . HIS A 1 405 ? 63.149 3.093 -66.441 1.00 56.25 405 HIS A C 1
ATOM 3107 O O . HIS A 1 405 ? 62.463 3.066 -65.420 1.00 56.25 405 HIS A O 1
ATOM 3113 N N . LEU A 1 406 ? 62.741 2.503 -67.572 1.00 52.28 406 LEU A N 1
ATOM 3114 C CA . LEU A 1 406 ? 61.445 1.816 -67.710 1.00 52.28 406 LEU A CA 1
ATOM 3115 C C . LEU A 1 406 ? 61.259 0.659 -66.710 1.00 52.28 406 LEU A C 1
ATOM 3117 O O . LEU A 1 406 ? 60.140 0.396 -66.269 1.00 52.28 406 LEU A O 1
ATOM 3121 N N . GLN A 1 407 ? 62.333 -0.042 -66.329 1.00 61.91 407 GLN A N 1
ATOM 3122 C CA . GLN A 1 407 ? 62.268 -1.066 -65.279 1.00 61.91 407 GLN A CA 1
ATOM 3123 C C . GLN A 1 407 ? 62.078 -0.463 -63.880 1.00 61.91 407 GLN A C 1
ATOM 3125 O O . GLN A 1 407 ? 61.326 -1.025 -63.084 1.00 61.91 407 GLN A O 1
ATOM 3130 N N . GLN A 1 408 ? 62.708 0.678 -63.581 1.00 59.09 408 GLN A N 1
ATOM 3131 C CA . GLN A 1 408 ? 62.526 1.383 -62.306 1.00 59.09 408 GLN A CA 1
ATOM 3132 C C . GLN A 1 408 ? 61.099 1.925 -62.153 1.00 59.09 408 GLN A C 1
ATOM 3134 O O . GLN A 1 408 ? 60.491 1.724 -61.101 1.00 59.09 408 GLN A O 1
ATOM 3139 N N . VAL A 1 409 ? 60.533 2.536 -63.202 1.00 50.97 409 VAL A N 1
ATOM 3140 C CA . VAL A 1 409 ? 59.151 3.049 -63.174 1.00 50.97 409 VAL A CA 1
ATOM 3141 C C . VAL A 1 409 ? 58.144 1.908 -63.004 1.00 50.97 409 VAL A C 1
ATOM 3143 O O . VAL A 1 409 ? 57.294 1.972 -62.118 1.00 50.97 409 VAL A O 1
ATOM 3146 N N . ARG A 1 410 ? 58.283 0.806 -63.757 1.00 56.69 410 ARG A N 1
ATOM 3147 C CA . ARG A 1 410 ? 57.413 -0.376 -63.594 1.00 56.69 410 ARG A CA 1
ATOM 3148 C C . ARG A 1 410 ? 57.476 -0.967 -62.186 1.00 56.69 410 ARG A C 1
ATOM 3150 O O . ARG A 1 410 ? 56.434 -1.284 -61.623 1.00 56.69 410 ARG A O 1
ATOM 3157 N N . ALA A 1 411 ? 58.666 -1.057 -61.590 1.00 62.94 411 ALA A N 1
ATOM 3158 C CA . ALA A 1 411 ? 58.815 -1.528 -60.214 1.00 62.94 411 ALA A CA 1
ATOM 3159 C C . ALA A 1 411 ? 58.121 -0.604 -59.192 1.00 62.94 411 ALA A C 1
ATOM 3161 O O . ALA A 1 411 ? 57.531 -1.099 -58.232 1.00 62.94 411 ALA A O 1
ATOM 3162 N N . ALA A 1 412 ? 58.146 0.717 -59.407 1.00 55.88 412 ALA A N 1
ATOM 3163 C CA . ALA A 1 412 ? 57.434 1.678 -58.564 1.00 55.88 412 ALA A CA 1
ATOM 3164 C C . ALA A 1 412 ? 55.903 1.560 -58.707 1.00 55.88 412 ALA A C 1
ATOM 3166 O O . ALA A 1 412 ? 55.197 1.557 -57.698 1.00 55.88 412 ALA A O 1
ATOM 3167 N N . VAL A 1 413 ? 55.392 1.386 -59.933 1.00 55.03 413 VAL A N 1
ATOM 3168 C CA . VAL A 1 413 ? 53.957 1.165 -60.202 1.00 55.03 413 VAL A CA 1
ATOM 3169 C C . VAL A 1 413 ? 53.470 -0.154 -59.590 1.00 55.03 413 VAL A C 1
ATOM 3171 O O . VAL A 1 413 ? 52.426 -0.177 -58.939 1.00 55.03 413 VAL A O 1
ATOM 3174 N N . ASP A 1 414 ? 54.234 -1.241 -59.721 1.00 59.53 414 ASP A N 1
ATOM 3175 C CA . ASP A 1 414 ? 53.910 -2.528 -59.089 1.00 59.53 414 ASP A CA 1
ATOM 3176 C C . ASP A 1 414 ? 53.920 -2.435 -57.553 1.00 59.53 414 ASP A C 1
ATOM 3178 O O . ASP A 1 414 ? 53.104 -3.077 -56.887 1.00 59.53 414 ASP A O 1
ATOM 3182 N N . GLN A 1 415 ? 54.814 -1.628 -56.971 1.00 59.34 415 GLN A N 1
ATOM 3183 C CA . GLN A 1 415 ? 54.845 -1.383 -55.528 1.00 59.34 415 GLN A CA 1
ATOM 3184 C C . GLN A 1 415 ? 53.630 -0.566 -55.056 1.00 59.34 415 GLN A C 1
ATOM 3186 O O . GLN A 1 415 ? 53.063 -0.884 -54.011 1.00 59.34 415 GLN A O 1
ATOM 3191 N N . ALA A 1 416 ? 53.204 0.442 -55.823 1.00 53.41 416 ALA A N 1
ATOM 3192 C CA . ALA A 1 416 ? 51.997 1.216 -55.532 1.00 53.41 416 ALA A CA 1
ATOM 3193 C C . ALA A 1 416 ? 50.728 0.348 -55.624 1.00 53.41 416 ALA A C 1
ATOM 3195 O O . ALA A 1 416 ? 49.912 0.362 -54.705 1.00 53.41 416 ALA A O 1
ATOM 3196 N N . ARG A 1 417 ? 50.605 -0.486 -56.669 1.00 55.03 417 ARG A N 1
ATOM 3197 C CA . ARG A 1 417 ? 49.482 -1.431 -56.830 1.00 55.03 417 ARG A CA 1
ATOM 3198 C C . ARG A 1 417 ? 49.368 -2.422 -55.669 1.00 55.03 417 ARG A C 1
ATOM 3200 O O . ARG A 1 417 ? 48.259 -2.715 -55.245 1.00 55.03 417 ARG A O 1
ATOM 3207 N N . ARG A 1 418 ? 50.488 -2.928 -55.137 1.00 63.78 418 ARG A N 1
ATOM 3208 C CA . ARG A 1 418 ? 50.466 -3.840 -53.974 1.00 63.78 418 ARG A CA 1
ATOM 3209 C C . ARG A 1 418 ? 49.976 -3.153 -52.706 1.00 63.78 418 ARG A C 1
ATOM 3211 O O . ARG A 1 418 ? 49.109 -3.707 -52.046 1.00 63.78 418 ARG A O 1
ATOM 3218 N N . LYS A 1 419 ? 50.467 -1.942 -52.418 1.00 60.66 419 LYS A N 1
ATOM 3219 C CA . LYS A 1 419 ? 49.970 -1.145 -51.287 1.00 60.66 419 LYS A CA 1
ATOM 3220 C C . LYS A 1 419 ? 48.472 -0.864 -51.403 1.00 60.66 419 LYS A C 1
ATOM 3222 O O . LYS A 1 419 ? 47.778 -0.944 -50.400 1.00 60.66 419 LYS A O 1
ATOM 3227 N N . LEU A 1 420 ? 47.974 -0.555 -52.605 1.00 53.22 420 LEU A N 1
ATOM 3228 C CA . LEU A 1 420 ? 46.546 -0.314 -52.823 1.00 53.22 420 LEU A CA 1
ATOM 3229 C C . LEU A 1 420 ? 45.715 -1.550 -52.446 1.00 53.22 420 LEU A C 1
ATOM 3231 O O . LEU A 1 420 ? 44.803 -1.431 -51.641 1.00 53.22 420 LEU A O 1
ATOM 3235 N N . VAL A 1 421 ? 46.101 -2.737 -52.929 1.00 65.25 421 VAL A N 1
ATOM 3236 C CA . VAL A 1 421 ? 45.423 -4.006 -52.595 1.00 65.25 421 VAL A CA 1
ATOM 3237 C C . VAL A 1 421 ? 45.512 -4.334 -51.099 1.00 65.25 421 VAL A C 1
ATOM 3239 O O . VAL A 1 421 ? 44.507 -4.713 -50.511 1.00 65.25 421 VAL A O 1
ATOM 3242 N N . GLU A 1 422 ? 46.673 -4.142 -50.460 1.00 61.00 422 GLU A N 1
ATOM 3243 C CA . GLU A 1 422 ? 46.825 -4.318 -49.002 1.00 61.00 422 GLU A CA 1
ATOM 3244 C C . GLU A 1 422 ? 45.899 -3.367 -48.211 1.00 61.00 422 GLU A C 1
ATOM 3246 O O . GLU A 1 422 ? 45.342 -3.762 -47.190 1.00 61.00 422 GLU A O 1
ATOM 3251 N N . THR A 1 423 ? 45.682 -2.141 -48.703 1.00 55.34 423 THR A N 1
ATOM 3252 C CA . THR A 1 423 ? 44.794 -1.148 -48.064 1.00 55.34 423 THR A CA 1
ATOM 3253 C C . THR A 1 423 ? 43.309 -1.453 -48.318 1.00 55.34 423 THR A C 1
ATOM 3255 O O . THR A 1 423 ? 42.482 -1.277 -47.428 1.00 55.34 423 THR A O 1
ATOM 3258 N N . GLU A 1 424 ? 42.949 -1.952 -49.507 1.00 52.28 424 GLU A N 1
ATOM 3259 C CA . GLU A 1 424 ? 41.594 -2.446 -49.814 1.00 52.28 424 GLU A CA 1
ATOM 3260 C C . GLU A 1 424 ? 41.220 -3.681 -48.978 1.00 52.28 424 GLU A C 1
ATOM 3262 O O . GLU A 1 424 ? 40.060 -3.841 -48.591 1.00 52.28 424 GLU A O 1
ATOM 3267 N N . GLU A 1 425 ? 42.189 -4.557 -48.696 1.00 63.16 425 GLU A N 1
ATOM 3268 C CA . GLU A 1 425 ? 42.003 -5.744 -47.857 1.00 63.16 425 GLU A CA 1
ATOM 3269 C C . GLU A 1 425 ? 41.816 -5.352 -46.380 1.00 63.16 425 GLU A C 1
ATOM 3271 O O . GLU A 1 425 ? 40.862 -5.814 -45.755 1.00 63.16 425 GLU A O 1
ATOM 3276 N N . GLN A 1 426 ? 42.610 -4.404 -45.864 1.00 54.88 426 GLN A N 1
ATOM 3277 C CA . GLN A 1 426 ? 42.427 -3.817 -44.525 1.00 54.88 426 GLN A CA 1
ATOM 3278 C C . GLN A 1 426 ? 41.062 -3.129 -44.368 1.00 54.88 426 GLN A C 1
ATOM 3280 O O . GLN A 1 426 ? 40.306 -3.482 -43.464 1.00 54.88 426 GLN A O 1
ATOM 3285 N N . LYS A 1 427 ? 40.673 -2.273 -45.325 1.00 53.75 427 LYS A N 1
ATOM 3286 C CA . LYS A 1 427 ? 39.345 -1.633 -45.356 1.00 53.75 427 LYS A CA 1
ATOM 3287 C C . LYS A 1 427 ? 38.200 -2.656 -45.339 1.00 53.75 427 LYS A C 1
ATOM 3289 O O . LYS A 1 427 ? 37.154 -2.404 -44.744 1.00 53.75 427 LYS A O 1
ATOM 3294 N N . ARG A 1 428 ? 38.372 -3.817 -45.984 1.00 55.41 428 ARG A N 1
ATOM 3295 C CA . ARG A 1 428 ? 37.396 -4.922 -45.941 1.00 55.41 428 ARG A CA 1
ATOM 3296 C C . ARG A 1 428 ? 37.313 -5.589 -44.572 1.00 55.41 428 ARG A C 1
ATOM 3298 O O . ARG A 1 428 ? 36.209 -5.914 -44.144 1.00 55.41 428 ARG A O 1
ATOM 3305 N N . GLU A 1 429 ? 38.440 -5.801 -43.899 1.00 54.00 429 GLU A N 1
ATOM 3306 C CA . GLU A 1 429 ? 38.454 -6.345 -42.536 1.00 54.00 429 GLU A CA 1
ATOM 3307 C C . GLU A 1 429 ? 37.844 -5.354 -41.529 1.00 54.00 429 GLU A C 1
ATOM 3309 O O . GLU A 1 429 ? 37.053 -5.770 -40.681 1.00 54.00 429 GLU A O 1
ATOM 3314 N N . ALA A 1 430 ? 38.116 -4.052 -41.677 1.00 51.81 430 ALA A N 1
ATOM 3315 C CA . ALA A 1 430 ? 37.511 -2.986 -40.877 1.00 51.81 430 ALA A CA 1
ATOM 3316 C C . ALA A 1 430 ? 35.986 -2.893 -41.081 1.00 51.81 430 ALA A C 1
ATOM 3318 O O . ALA A 1 430 ? 35.238 -2.914 -40.103 1.00 51.81 430 ALA A O 1
ATOM 3319 N N . LEU A 1 431 ? 35.505 -2.898 -42.332 1.00 50.53 431 LEU A N 1
ATOM 3320 C CA . LEU A 1 431 ? 34.067 -2.938 -42.647 1.00 50.53 431 LEU A CA 1
ATOM 3321 C C . LEU A 1 431 ? 33.381 -4.189 -42.076 1.00 50.53 431 LEU A C 1
ATOM 3323 O O . LEU A 1 431 ? 32.324 -4.077 -41.462 1.00 50.53 431 LEU A O 1
ATOM 3327 N N . ALA A 1 432 ? 33.994 -5.370 -42.190 1.00 56.34 432 ALA A N 1
ATOM 3328 C CA . ALA A 1 432 ? 33.439 -6.599 -41.616 1.00 56.34 432 ALA A CA 1
ATOM 3329 C C . ALA A 1 432 ? 33.419 -6.585 -40.071 1.00 56.34 432 ALA A C 1
ATOM 3331 O O . ALA A 1 432 ? 32.525 -7.163 -39.447 1.00 56.34 432 ALA A O 1
ATOM 3332 N N . ALA A 1 433 ? 34.389 -5.922 -39.430 1.00 51.16 433 ALA A N 1
ATOM 3333 C CA . ALA A 1 433 ? 34.380 -5.692 -37.986 1.00 51.16 433 ALA A CA 1
ATOM 3334 C C . ALA A 1 433 ? 33.288 -4.688 -37.574 1.00 51.16 433 ALA A C 1
ATOM 3336 O O . ALA A 1 433 ? 32.622 -4.898 -36.557 1.00 51.16 433 ALA A O 1
ATOM 3337 N N . GLN A 1 434 ? 33.067 -3.650 -38.385 1.00 51.06 434 GLN A N 1
ATOM 3338 C CA . GLN A 1 434 ? 32.022 -2.648 -38.203 1.00 51.06 434 GLN A CA 1
ATOM 3339 C C . GLN A 1 434 ? 30.618 -3.258 -38.341 1.00 51.06 434 GLN A C 1
ATOM 3341 O O . GLN A 1 434 ? 29.821 -3.132 -37.416 1.00 51.06 434 GLN A O 1
ATOM 3346 N N . GLU A 1 435 ? 30.335 -3.997 -39.420 1.00 54.47 435 GLU A N 1
ATOM 3347 C CA . GLU A 1 435 ? 29.075 -4.739 -39.615 1.00 54.47 435 GLU A CA 1
ATOM 3348 C C . GLU A 1 435 ? 28.785 -5.685 -38.440 1.00 54.47 435 GLU A C 1
ATOM 3350 O O . GLU A 1 435 ? 27.671 -5.730 -37.917 1.00 54.47 435 GLU A O 1
ATOM 3355 N N . LYS A 1 436 ? 29.806 -6.410 -37.965 1.00 53.47 436 LYS A N 1
ATOM 3356 C CA . LYS A 1 436 ? 29.670 -7.303 -36.810 1.00 53.47 436 LYS A CA 1
ATOM 3357 C C . LYS A 1 436 ? 29.345 -6.548 -35.517 1.00 53.47 436 LYS A C 1
ATOM 3359 O O . LYS A 1 436 ? 28.608 -7.070 -34.685 1.00 53.47 436 LYS A O 1
ATOM 3364 N N . ALA A 1 437 ? 29.903 -5.358 -35.319 1.00 51.53 437 ALA A N 1
ATOM 3365 C CA . ALA A 1 437 ? 29.615 -4.547 -34.144 1.00 51.53 437 ALA A CA 1
ATOM 3366 C C . ALA A 1 437 ? 28.217 -3.913 -34.199 1.00 51.53 437 ALA A C 1
ATOM 3368 O O . ALA A 1 437 ? 27.539 -3.925 -33.177 1.00 51.53 437 ALA A O 1
ATOM 3369 N N . TYR A 1 438 ? 27.751 -3.467 -35.372 1.00 53.81 438 TYR A N 1
ATOM 3370 C CA . TYR A 1 438 ? 26.355 -3.057 -35.563 1.00 53.81 438 TYR A CA 1
ATOM 3371 C C . TYR A 1 438 ? 25.384 -4.210 -35.268 1.00 53.81 438 TYR A C 1
ATOM 3373 O O . TYR A 1 438 ? 24.444 -4.022 -34.506 1.00 53.81 438 TYR A O 1
ATOM 3381 N N . ALA A 1 439 ? 25.660 -5.423 -35.758 1.00 57.31 439 ALA A N 1
ATOM 3382 C CA . ALA A 1 439 ? 24.832 -6.600 -35.473 1.00 57.31 439 ALA A CA 1
ATOM 3383 C C . ALA A 1 439 ? 24.865 -7.044 -33.993 1.00 57.31 439 ALA A C 1
ATOM 3385 O O . ALA A 1 439 ? 23.890 -7.598 -33.486 1.00 57.31 439 ALA A O 1
ATOM 3386 N N . ASP A 1 440 ? 25.978 -6.835 -33.280 1.00 52.78 440 ASP A N 1
ATOM 3387 C CA . ASP A 1 440 ? 26.041 -7.063 -31.829 1.00 52.78 440 ASP A CA 1
ATOM 3388 C C . ASP A 1 440 ? 25.299 -5.959 -31.047 1.00 52.78 440 ASP A C 1
ATOM 3390 O O . ASP A 1 440 ? 24.671 -6.264 -30.033 1.00 52.78 440 ASP A O 1
ATOM 3394 N N . MET A 1 441 ? 25.328 -4.709 -31.525 1.00 52.97 441 MET A N 1
ATOM 3395 C CA . MET A 1 441 ? 24.591 -3.580 -30.947 1.00 52.97 441 MET A CA 1
ATOM 3396 C C . MET A 1 441 ? 23.079 -3.754 -31.116 1.00 52.97 441 MET A C 1
ATOM 3398 O O . MET A 1 441 ? 22.366 -3.709 -30.125 1.00 52.97 441 MET A O 1
ATOM 3402 N N . GLU A 1 442 ? 22.605 -4.069 -32.322 1.00 56.62 442 GLU A N 1
ATOM 3403 C CA . GLU A 1 442 ? 21.190 -4.336 -32.628 1.00 56.62 442 GLU A CA 1
ATOM 3404 C C . GLU A 1 442 ? 20.613 -5.445 -31.727 1.00 56.62 442 GLU A C 1
ATOM 3406 O O . GLU A 1 442 ? 19.549 -5.286 -31.135 1.00 56.62 442 GLU A O 1
ATOM 3411 N N . ARG A 1 443 ? 21.371 -6.529 -31.501 1.00 58.53 443 ARG A N 1
ATOM 3412 C CA . ARG A 1 443 ? 21.001 -7.592 -30.545 1.00 58.53 443 ARG A CA 1
ATOM 3413 C C . ARG A 1 443 ? 20.930 -7.124 -29.094 1.00 58.53 443 ARG A C 1
ATOM 3415 O O . ARG A 1 443 ? 20.125 -7.657 -28.330 1.00 58.53 443 ARG A O 1
ATOM 3422 N N . LEU A 1 444 ? 21.808 -6.209 -28.687 1.00 55.84 444 LEU A N 1
ATOM 3423 C CA . LEU A 1 444 ? 21.815 -5.660 -27.333 1.00 55.84 444 LEU A CA 1
ATOM 3424 C C . LEU A 1 444 ? 20.666 -4.664 -27.141 1.00 55.84 444 LEU A C 1
ATOM 3426 O O . LEU A 1 444 ? 20.005 -4.752 -26.112 1.00 55.84 444 LEU A O 1
ATOM 3430 N N . THR A 1 445 ? 20.346 -3.839 -28.142 1.00 56.75 445 THR A N 1
ATOM 3431 C CA . THR A 1 445 ? 19.148 -2.983 -28.163 1.00 56.75 445 THR A CA 1
ATOM 3432 C C . THR A 1 445 ? 17.872 -3.820 -28.074 1.00 56.75 445 THR A C 1
ATOM 3434 O O . THR A 1 445 ? 17.088 -3.614 -27.155 1.00 56.75 445 THR A O 1
ATOM 3437 N N . SER A 1 446 ? 17.708 -4.866 -28.896 1.00 59.00 446 SER A N 1
ATOM 3438 C CA . SER A 1 446 ? 16.550 -5.774 -28.783 1.00 59.00 446 SER A CA 1
ATOM 3439 C C . SER A 1 446 ? 16.471 -6.502 -27.431 1.00 59.00 446 SER A C 1
ATOM 3441 O O . SER A 1 446 ? 15.388 -6.867 -26.975 1.00 59.00 446 SER A O 1
ATOM 3443 N N . SER A 1 447 ? 17.613 -6.744 -26.774 1.00 56.19 447 SER A N 1
ATOM 3444 C CA . SER A 1 447 ? 17.655 -7.307 -25.417 1.00 56.19 447 SER A CA 1
ATOM 3445 C C . SER A 1 447 ? 17.349 -6.272 -24.329 1.00 56.19 447 SER A C 1
ATOM 3447 O O . SER A 1 447 ? 16.966 -6.683 -23.232 1.00 56.19 447 SER A O 1
ATOM 3449 N N . LEU A 1 448 ? 17.549 -4.981 -24.601 1.00 57.88 448 LEU A N 1
ATOM 3450 C CA . LEU A 1 448 ? 17.220 -3.865 -23.718 1.00 57.88 448 LEU A CA 1
ATOM 3451 C C . LEU A 1 448 ? 15.716 -3.576 -23.789 1.00 57.88 448 LEU A C 1
ATOM 3453 O O . LEU A 1 448 ? 15.052 -3.637 -22.763 1.00 57.88 448 LEU A O 1
ATOM 3457 N N . GLU A 1 449 ? 15.164 -3.432 -24.997 1.00 62.81 449 GLU A N 1
ATOM 3458 C CA . GLU A 1 449 ? 13.721 -3.287 -25.254 1.00 62.81 449 GLU A CA 1
ATOM 3459 C C . GLU A 1 449 ? 12.909 -4.434 -24.627 1.00 62.81 449 GLU A C 1
ATOM 3461 O O . GLU A 1 449 ? 11.851 -4.217 -24.033 1.00 62.81 449 GLU A O 1
ATOM 3466 N N . GLN A 1 450 ? 13.415 -5.674 -24.698 1.00 63.94 450 GLN A N 1
ATOM 3467 C CA . GLN A 1 450 ? 12.773 -6.805 -24.024 1.00 63.94 450 GLN A CA 1
ATOM 3468 C C . GLN A 1 450 ? 12.784 -6.644 -22.492 1.00 63.94 450 GLN A C 1
ATOM 3470 O O . GLN A 1 450 ? 11.771 -6.927 -21.853 1.00 63.94 450 GLN A O 1
ATOM 3475 N N . ALA A 1 451 ? 13.891 -6.189 -21.898 1.00 60.53 451 ALA A N 1
ATOM 3476 C CA . ALA A 1 451 ? 13.975 -5.958 -20.456 1.00 60.53 451 ALA A CA 1
ATOM 3477 C C . ALA A 1 451 ? 13.088 -4.780 -20.007 1.00 60.53 451 ALA A C 1
ATOM 3479 O O . ALA A 1 451 ? 12.469 -4.847 -18.949 1.00 60.53 451 ALA A O 1
ATOM 3480 N N . GLU A 1 452 ? 12.961 -3.733 -20.824 1.00 62.25 452 GLU A N 1
ATOM 3481 C CA . GLU A 1 452 ? 12.055 -2.604 -20.580 1.00 62.25 452 GLU A CA 1
ATOM 3482 C C . GLU A 1 452 ? 10.578 -3.012 -20.681 1.00 62.25 452 GLU A C 1
ATOM 3484 O O . GLU A 1 452 ? 9.765 -2.601 -19.852 1.00 62.25 452 GLU A O 1
ATOM 3489 N N . SER A 1 453 ? 10.229 -3.888 -21.628 1.00 66.69 453 SER A N 1
ATOM 3490 C CA . SER A 1 453 ? 8.886 -4.472 -21.738 1.00 66.69 453 SER A CA 1
ATOM 3491 C C . SER A 1 453 ? 8.544 -5.372 -20.540 1.00 66.69 453 SER A C 1
ATOM 3493 O O . SER A 1 453 ? 7.457 -5.261 -19.964 1.00 66.69 453 SER A O 1
ATOM 3495 N N . GLU A 1 454 ? 9.483 -6.222 -20.107 1.00 66.81 454 GLU A N 1
ATOM 3496 C CA . GLU A 1 454 ? 9.335 -7.044 -18.898 1.00 66.81 454 GLU A CA 1
ATOM 3497 C C . GLU A 1 454 ? 9.179 -6.162 -17.643 1.00 66.81 454 GLU A C 1
ATOM 3499 O O . GLU A 1 454 ? 8.247 -6.369 -16.860 1.00 66.81 454 GLU A O 1
ATOM 3504 N N . ARG A 1 455 ? 9.994 -5.108 -17.503 1.00 67.81 455 ARG A N 1
ATOM 3505 C CA . ARG A 1 455 ? 9.876 -4.084 -16.451 1.00 67.81 455 ARG A CA 1
ATOM 3506 C C . ARG A 1 455 ? 8.501 -3.413 -16.442 1.00 67.81 455 ARG A C 1
ATOM 3508 O O . ARG A 1 455 ? 7.882 -3.342 -15.381 1.00 67.81 455 ARG A O 1
ATOM 3515 N N . ALA A 1 456 ? 8.003 -2.955 -17.591 1.00 67.75 456 ALA A N 1
ATOM 3516 C CA . ALA A 1 456 ? 6.694 -2.308 -17.696 1.00 67.75 456 ALA A CA 1
ATOM 3517 C C . ALA A 1 456 ? 5.549 -3.254 -17.282 1.00 67.75 456 ALA A C 1
ATOM 3519 O O . ALA A 1 456 ? 4.627 -2.849 -16.572 1.00 67.75 456 ALA A O 1
ATOM 3520 N N . SER A 1 457 ? 5.636 -4.540 -17.643 1.00 68.88 457 SER A N 1
ATOM 3521 C CA . SER A 1 457 ? 4.674 -5.563 -17.210 1.00 68.88 457 SER A CA 1
ATOM 3522 C C . SER A 1 457 ? 4.698 -5.792 -15.690 1.00 68.88 457 SER A C 1
ATOM 3524 O O . SER A 1 457 ? 3.642 -5.892 -15.057 1.00 68.88 457 SER A O 1
ATOM 3526 N N . LEU A 1 458 ? 5.889 -5.825 -15.080 1.00 68.31 458 LEU A N 1
ATOM 3527 C CA . LEU A 1 458 ? 6.047 -5.950 -13.626 1.00 68.31 458 LEU A CA 1
ATOM 3528 C C . LEU A 1 458 ? 5.512 -4.710 -12.886 1.00 68.31 458 LEU A C 1
ATOM 3530 O O . LEU A 1 458 ? 4.820 -4.861 -11.879 1.00 68.31 458 LEU A O 1
ATOM 3534 N N . GLN A 1 459 ? 5.752 -3.503 -13.413 1.00 68.62 459 GLN A N 1
ATOM 3535 C CA . GLN A 1 459 ? 5.199 -2.250 -12.879 1.00 68.62 459 GLN A CA 1
ATOM 3536 C C . GLN A 1 459 ? 3.663 -2.209 -12.959 1.00 68.62 459 GLN A C 1
ATOM 3538 O O . GLN A 1 459 ? 3.014 -1.810 -11.992 1.00 68.62 459 GLN A O 1
ATOM 3543 N N . GLY A 1 460 ? 3.067 -2.691 -14.058 1.00 70.19 460 GLY A N 1
ATOM 3544 C CA . GLY A 1 460 ? 1.611 -2.824 -14.184 1.00 70.19 460 GLY A CA 1
ATOM 3545 C C . GLY A 1 460 ? 1.004 -3.714 -13.092 1.00 70.19 460 GLY A C 1
ATOM 3546 O O . GLY A 1 460 ? 0.053 -3.314 -12.422 1.00 70.19 460 GLY A O 1
ATOM 3547 N N . ARG A 1 461 ? 1.616 -4.877 -12.825 1.00 70.69 461 ARG A N 1
ATOM 3548 C CA . ARG A 1 461 ? 1.192 -5.766 -11.725 1.00 70.69 461 ARG A CA 1
ATOM 3549 C C . ARG A 1 461 ? 1.357 -5.142 -10.339 1.00 70.69 461 ARG A C 1
ATOM 3551 O O . ARG A 1 461 ? 0.528 -5.398 -9.469 1.00 70.69 461 ARG A O 1
ATOM 3558 N N . MET A 1 462 ? 2.391 -4.330 -10.111 1.00 70.69 462 MET A N 1
ATOM 3559 C CA . MET A 1 462 ? 2.533 -3.598 -8.845 1.00 70.69 462 MET A CA 1
ATOM 3560 C C . MET A 1 462 ? 1.386 -2.601 -8.645 1.00 70.69 462 MET A C 1
ATOM 3562 O O . MET A 1 462 ? 0.800 -2.572 -7.565 1.00 70.69 462 MET A O 1
ATOM 3566 N N . ALA A 1 463 ? 0.997 -1.859 -9.687 1.00 68.06 463 ALA A N 1
ATOM 3567 C CA . ALA A 1 463 ? -0.129 -0.926 -9.622 1.00 68.06 463 ALA A CA 1
ATOM 3568 C C . ALA A 1 463 ? -1.478 -1.629 -9.346 1.00 68.06 463 ALA A C 1
ATOM 3570 O O . ALA A 1 463 ? -2.289 -1.123 -8.565 1.00 68.06 463 ALA A O 1
ATOM 3571 N N . GLU A 1 464 ? -1.710 -2.819 -9.916 1.00 70.62 464 GLU A N 1
ATOM 3572 C CA . GLU A 1 464 ? -2.876 -3.653 -9.576 1.00 70.62 464 GLU A CA 1
ATOM 3573 C C . GLU A 1 464 ? -2.866 -4.084 -8.099 1.00 70.62 464 GLU A C 1
ATOM 3575 O O . GLU A 1 464 ? -3.885 -3.973 -7.410 1.00 70.62 464 GLU A O 1
ATOM 3580 N N . ILE A 1 465 ? -1.711 -4.530 -7.591 1.00 69.31 465 ILE A N 1
ATOM 3581 C CA . ILE A 1 465 ? -1.534 -4.949 -6.193 1.00 69.31 465 ILE A CA 1
ATOM 3582 C C . ILE A 1 465 ? -1.753 -3.774 -5.226 1.00 69.31 465 ILE A C 1
ATOM 3584 O O . ILE A 1 465 ? -2.474 -3.934 -4.239 1.00 69.31 465 ILE A O 1
ATOM 3588 N N . GLU A 1 466 ? -1.234 -2.579 -5.522 1.00 68.62 466 GLU A N 1
ATOM 3589 C CA . GLU A 1 466 ? -1.530 -1.367 -4.743 1.00 68.62 466 GLU A CA 1
ATOM 3590 C C . GLU A 1 466 ? -3.024 -1.007 -4.750 1.00 68.62 466 GLU A C 1
ATOM 3592 O O . GLU A 1 466 ? -3.572 -0.553 -3.739 1.00 68.62 466 GLU A O 1
ATOM 3597 N N . GLY A 1 467 ? -3.695 -1.184 -5.892 1.00 70.69 467 GLY A N 1
ATOM 3598 C CA . GLY A 1 467 ? -5.136 -0.980 -6.018 1.00 70.69 467 GLY A CA 1
ATOM 3599 C C . GLY A 1 467 ? -5.929 -1.925 -5.112 1.00 70.69 467 GLY A C 1
ATOM 3600 O O . GLY A 1 467 ? -6.865 -1.495 -4.432 1.00 70.69 467 GLY A O 1
ATOM 3601 N N . LEU A 1 468 ? -5.524 -3.197 -5.053 1.00 72.00 468 LEU A N 1
ATOM 3602 C CA . LEU A 1 468 ? -6.112 -4.208 -4.172 1.00 72.00 468 LEU A CA 1
ATOM 3603 C C . LEU A 1 468 ? -5.823 -3.933 -2.688 1.00 72.00 468 LEU A C 1
ATOM 3605 O O . LEU A 1 468 ? -6.747 -4.024 -1.877 1.00 72.00 468 LEU A O 1
ATOM 3609 N N . ASP A 1 469 ? -4.601 -3.528 -2.327 1.00 73.25 469 ASP A N 1
ATOM 3610 C CA . ASP A 1 469 ? -4.237 -3.148 -0.953 1.00 73.25 469 ASP A CA 1
ATOM 3611 C C . ASP A 1 469 ? -5.111 -1.976 -0.457 1.00 73.25 469 ASP A C 1
ATOM 3613 O O . ASP A 1 469 ? -5.801 -2.106 0.559 1.00 73.25 469 ASP A O 1
ATOM 3617 N N . LYS A 1 470 ? -5.236 -0.892 -1.241 1.00 72.69 470 LYS A N 1
ATOM 3618 C CA . LYS A 1 470 ? -6.122 0.255 -0.936 1.00 72.69 470 LYS A CA 1
ATOM 3619 C C . LYS A 1 470 ? -7.592 -0.164 -0.760 1.00 72.69 470 LYS A C 1
ATOM 3621 O O . LYS A 1 470 ? -8.287 0.341 0.134 1.00 72.69 470 LYS A O 1
ATOM 3626 N N . GLN A 1 471 ? -8.089 -1.104 -1.570 1.00 72.81 471 GLN A N 1
ATOM 3627 C CA . GLN A 1 471 ? -9.445 -1.648 -1.417 1.00 72.81 471 GLN A CA 1
ATOM 3628 C C . GLN A 1 471 ? -9.604 -2.479 -0.134 1.00 72.81 471 GLN A C 1
ATOM 3630 O O . GLN A 1 471 ? -10.625 -2.351 0.549 1.00 72.81 471 GLN A O 1
ATOM 3635 N N . LEU A 1 472 ? -8.618 -3.306 0.223 1.00 73.00 472 LEU A N 1
ATOM 3636 C CA . LEU A 1 472 ? -8.635 -4.115 1.446 1.00 73.00 472 LEU A CA 1
ATOM 3637 C C . LEU A 1 472 ? -8.542 -3.242 2.705 1.00 73.00 472 LEU A C 1
ATOM 3639 O O . LEU A 1 472 ? -9.373 -3.411 3.599 1.00 73.00 472 LEU A O 1
ATOM 3643 N N . GLN A 1 473 ? -7.650 -2.244 2.737 1.00 69.44 473 GLN A N 1
ATOM 3644 C CA . GLN A 1 473 ? -7.575 -1.252 3.821 1.00 69.44 473 GLN A CA 1
ATOM 3645 C C . GLN A 1 473 ? -8.920 -0.539 4.034 1.00 69.44 473 GLN A C 1
ATOM 3647 O O . GLN A 1 473 ? -9.401 -0.410 5.161 1.00 69.44 473 GLN A O 1
ATOM 3652 N N . THR A 1 474 ? -9.589 -0.137 2.947 1.00 76.81 474 THR A N 1
ATOM 3653 C CA . THR A 1 474 ? -10.911 0.511 3.014 1.00 76.81 474 THR A CA 1
ATOM 3654 C C . THR A 1 474 ? -11.981 -0.414 3.611 1.00 76.81 474 THR A C 1
ATOM 3656 O O . THR A 1 474 ? -12.874 0.043 4.330 1.00 76.81 474 THR A O 1
ATOM 3659 N N . ARG A 1 475 ? -11.904 -1.725 3.342 1.00 73.69 475 ARG A N 1
ATOM 3660 C CA . ARG A 1 475 ? -12.822 -2.730 3.906 1.00 73.69 475 ARG A CA 1
ATOM 3661 C C . ARG A 1 475 ? -12.527 -3.010 5.380 1.00 73.69 475 ARG A C 1
ATOM 3663 O O . ARG A 1 475 ? -13.482 -3.110 6.148 1.00 73.69 475 ARG A O 1
ATOM 3670 N N . LEU A 1 476 ? -11.252 -3.054 5.774 1.00 73.31 476 LEU A N 1
ATOM 3671 C CA . LEU A 1 476 ? -10.816 -3.184 7.169 1.00 73.31 476 LEU A CA 1
ATOM 3672 C C . LEU A 1 476 ? -11.329 -2.003 8.012 1.00 73.31 476 LEU A C 1
ATOM 3674 O O . LEU A 1 476 ? -12.107 -2.200 8.943 1.00 73.31 476 LEU A O 1
ATOM 3678 N N . ALA A 1 477 ? -11.036 -0.770 7.588 1.00 72.88 477 ALA A N 1
ATOM 3679 C CA . ALA A 1 477 ? -11.471 0.452 8.272 1.00 72.88 477 ALA A CA 1
ATOM 3680 C C . ALA A 1 477 ? -13.004 0.621 8.323 1.00 72.88 477 ALA A C 1
ATOM 3682 O O . ALA A 1 477 ? -13.532 1.359 9.158 1.00 72.88 477 ALA A O 1
ATOM 3683 N N . LYS A 1 478 ? -13.749 -0.038 7.422 1.00 75.19 478 LYS A N 1
ATOM 3684 C CA . LYS A 1 478 ? -15.215 -0.115 7.498 1.00 75.19 478 LYS A CA 1
ATOM 3685 C C . LYS A 1 478 ? -15.669 -1.091 8.588 1.00 75.19 478 LYS A C 1
ATOM 3687 O O . LYS A 1 478 ? -16.569 -0.738 9.346 1.00 75.19 478 LYS A O 1
ATOM 3692 N N . ALA A 1 479 ? -15.061 -2.276 8.664 1.00 71.00 479 ALA A N 1
ATOM 3693 C CA . ALA A 1 479 ? -15.380 -3.286 9.672 1.00 71.00 479 ALA A CA 1
ATOM 3694 C C . ALA A 1 479 ? -15.094 -2.775 11.096 1.00 71.00 479 ALA A C 1
ATOM 3696 O O . ALA A 1 479 ? -15.955 -2.887 11.966 1.00 71.00 479 ALA A O 1
ATOM 3697 N N . GLU A 1 480 ? -13.953 -2.112 11.307 1.00 73.19 480 GLU A N 1
ATOM 3698 C CA . GLU A 1 480 ? -13.583 -1.494 12.591 1.00 73.19 480 GLU A CA 1
ATOM 3699 C C . GLU A 1 480 ? -14.629 -0.477 13.078 1.00 73.19 480 GLU A C 1
ATOM 3701 O O . GLU A 1 480 ? -15.059 -0.521 14.229 1.00 73.19 480 GLU A O 1
ATOM 3706 N N . ARG A 1 481 ? -15.107 0.414 12.195 1.00 77.00 481 ARG A N 1
ATOM 3707 C CA . ARG A 1 481 ? -16.157 1.394 12.541 1.00 77.00 481 ARG A CA 1
ATOM 3708 C C . ARG A 1 481 ? -17.501 0.744 12.847 1.00 77.00 481 ARG A C 1
ATOM 3710 O O . ARG A 1 481 ? -18.242 1.257 13.683 1.00 77.00 481 ARG A O 1
ATOM 3717 N N . GLU A 1 482 ? -17.844 -0.340 12.152 1.00 75.50 482 GLU A N 1
ATOM 3718 C CA . GLU A 1 482 ? -19.071 -1.092 12.428 1.00 75.50 482 GLU A CA 1
ATOM 3719 C C . GLU A 1 482 ? -18.995 -1.741 13.822 1.00 75.50 482 GLU A C 1
ATOM 3721 O O . GLU A 1 482 ? -19.945 -1.597 14.589 1.00 75.50 482 GLU A O 1
ATOM 3726 N N . LEU A 1 483 ? -17.841 -2.314 14.188 1.00 73.25 483 LEU A N 1
ATOM 3727 C CA . LEU A 1 483 ? -17.557 -2.921 15.496 1.00 73.25 483 LEU A CA 1
ATOM 3728 C C . LEU A 1 483 ? -17.603 -1.886 16.642 1.00 73.25 483 LEU A C 1
ATOM 3730 O O . LEU A 1 483 ? -18.359 -2.063 17.599 1.00 73.25 483 LEU A O 1
ATOM 3734 N N . ILE A 1 484 ? -16.887 -0.759 16.511 1.00 75.12 484 ILE A N 1
ATOM 3735 C CA . ILE A 1 484 ? -16.932 0.362 17.475 1.00 75.12 484 ILE A CA 1
ATOM 3736 C C . ILE A 1 484 ? -18.380 0.831 17.681 1.00 75.12 484 ILE A C 1
ATOM 3738 O O . ILE A 1 484 ? -18.845 0.968 18.812 1.00 75.12 484 ILE A O 1
ATOM 3742 N N . GLY A 1 485 ? -19.126 0.999 16.585 1.00 74.12 485 GLY A N 1
ATOM 3743 C CA . GLY A 1 485 ? -20.519 1.429 16.631 1.00 74.12 485 GLY A CA 1
ATOM 3744 C C . GLY A 1 485 ? -21.487 0.414 17.253 1.00 74.12 485 GLY A C 1
ATOM 3745 O O . GLY A 1 485 ? -22.573 0.818 17.664 1.00 74.12 485 GLY A O 1
ATOM 3746 N N . GLU A 1 486 ? -21.158 -0.881 17.327 1.00 71.62 486 GLU A N 1
ATOM 3747 C CA . GLU A 1 486 ? -21.943 -1.855 18.105 1.00 71.62 486 GLU A CA 1
ATOM 3748 C C . GLU A 1 486 ? -21.589 -1.798 19.595 1.00 71.62 486 GLU A C 1
ATOM 3750 O O . GLU A 1 486 ? -22.496 -1.779 20.432 1.00 71.62 486 GLU A O 1
ATOM 3755 N N . ARG A 1 487 ? -20.300 -1.659 19.927 1.00 73.69 487 ARG A N 1
ATOM 3756 C CA . ARG A 1 487 ? -19.818 -1.532 21.308 1.00 73.69 487 ARG A CA 1
ATOM 3757 C C . ARG A 1 487 ? -20.379 -0.299 22.023 1.00 73.69 487 ARG A C 1
ATOM 3759 O O . ARG A 1 487 ? -20.918 -0.433 23.119 1.00 73.69 487 ARG A O 1
ATOM 3766 N N . GLU A 1 488 ? -20.373 0.870 21.379 1.00 77.12 488 GLU A N 1
ATOM 3767 C CA . GLU A 1 488 ? -20.982 2.098 21.927 1.00 77.12 488 GLU A CA 1
ATOM 3768 C C . GLU A 1 488 ? -22.476 1.918 22.269 1.00 77.12 488 GLU A C 1
ATOM 3770 O O . GLU A 1 488 ? -22.978 2.474 23.249 1.00 77.12 488 GLU A O 1
ATOM 3775 N N . ARG A 1 489 ? -23.213 1.121 21.478 1.00 72.19 489 ARG A N 1
ATOM 3776 C CA . ARG A 1 489 ? -24.640 0.838 21.727 1.00 72.19 489 ARG A CA 1
ATOM 3777 C C . ARG A 1 489 ? -24.842 -0.103 22.910 1.00 72.19 489 ARG A C 1
ATOM 3779 O O . ARG A 1 489 ? -25.844 0.045 23.609 1.00 72.19 489 ARG A O 1
ATOM 3786 N N . ALA A 1 490 ? -23.929 -1.050 23.121 1.00 69.75 490 ALA A N 1
ATOM 3787 C CA . ALA A 1 490 ? -23.943 -1.921 24.290 1.00 69.75 490 ALA A CA 1
ATOM 3788 C C . ALA A 1 490 ? -23.628 -1.121 25.564 1.00 69.75 490 ALA A C 1
ATOM 3790 O O . ALA A 1 490 ? -24.459 -1.081 26.469 1.00 69.75 490 ALA A O 1
ATOM 3791 N N . GLU A 1 491 ? -22.517 -0.377 25.588 1.00 73.56 491 GLU A N 1
ATOM 3792 C CA . GLU A 1 491 ? -22.116 0.464 26.728 1.00 73.56 491 GLU A CA 1
ATOM 3793 C C . GLU A 1 491 ? -23.207 1.498 27.091 1.00 73.56 491 GLU A C 1
ATOM 3795 O O . GLU A 1 491 ? -23.560 1.659 28.264 1.00 73.56 491 GLU A O 1
ATOM 3800 N N . SER A 1 492 ? -23.843 2.127 26.092 1.00 73.56 492 SER A N 1
ATOM 3801 C CA . SER A 1 492 ? -24.985 3.030 26.307 1.00 73.56 492 SER A CA 1
ATOM 3802 C C . SER A 1 492 ? -26.217 2.336 26.908 1.00 73.56 492 SER A C 1
ATOM 3804 O O . SER A 1 492 ? -26.955 2.971 27.669 1.00 73.56 492 SER A O 1
ATOM 3806 N N . ALA A 1 493 ? -26.470 1.067 26.575 1.00 70.12 493 ALA A N 1
ATOM 3807 C CA . ALA A 1 493 ? -27.588 0.310 27.132 1.00 70.12 493 ALA A CA 1
ATOM 3808 C C . ALA A 1 493 ? -27.338 -0.065 28.601 1.00 70.12 493 ALA A C 1
ATOM 3810 O O . ALA A 1 493 ? -28.259 0.049 29.413 1.00 70.12 493 ALA A O 1
ATOM 3811 N N . THR A 1 494 ? -26.104 -0.442 28.947 1.00 74.06 494 THR A N 1
ATOM 3812 C CA . THR A 1 494 ? -25.687 -0.772 30.319 1.00 74.06 494 THR A CA 1
ATOM 3813 C C . THR A 1 494 ? -25.733 0.461 31.224 1.00 74.06 494 THR A C 1
ATOM 3815 O O . THR A 1 494 ? -26.374 0.426 32.273 1.00 74.06 494 THR A O 1
ATOM 3818 N N . SER A 1 495 ? -25.189 1.595 30.766 1.00 73.88 495 SER A N 1
ATOM 3819 C CA . SER A 1 495 ? -25.268 2.880 31.481 1.00 73.88 495 SER A CA 1
ATOM 3820 C C . SER A 1 495 ? -26.717 3.304 31.765 1.00 73.88 495 SER A C 1
ATOM 3822 O O . SER A 1 495 ? -27.051 3.678 32.888 1.00 73.88 495 SER A O 1
ATOM 3824 N N . SER A 1 496 ? -27.626 3.173 30.788 1.00 73.75 496 SER A N 1
ATOM 3825 C CA . SER A 1 496 ? -29.048 3.496 30.993 1.00 73.75 496 SER A CA 1
ATOM 3826 C C . SER A 1 496 ? -29.758 2.566 31.991 1.00 73.75 496 SER A C 1
ATOM 3828 O O . SER A 1 496 ? -30.851 2.903 32.459 1.00 73.75 496 SER A O 1
ATOM 3830 N N . LEU A 1 497 ? -29.183 1.398 32.281 1.00 75.06 497 LEU A N 1
ATOM 3831 C CA . LEU A 1 497 ? -29.682 0.407 33.234 1.00 75.06 497 LEU A CA 1
ATOM 3832 C C . LEU A 1 497 ? -29.246 0.758 34.666 1.00 75.06 497 LEU A C 1
ATOM 3834 O O . LEU A 1 497 ? -30.072 0.750 35.582 1.00 75.06 497 LEU A O 1
ATOM 3838 N N . GLU A 1 498 ? -27.985 1.159 34.838 1.00 75.19 498 GLU A N 1
ATOM 3839 C CA . GLU A 1 498 ? -27.445 1.691 36.097 1.00 75.19 498 GLU A CA 1
ATOM 3840 C C . GLU A 1 498 ? -28.198 2.958 36.536 1.00 75.19 498 GLU A C 1
ATOM 3842 O O . GLU A 1 498 ? -28.643 3.055 37.682 1.00 75.19 498 GLU A O 1
ATOM 3847 N N . ASP A 1 499 ? -28.452 3.875 35.597 1.00 76.44 499 ASP A N 1
ATOM 3848 C CA . ASP A 1 499 ? -29.188 5.127 35.827 1.00 76.44 499 ASP A CA 1
ATOM 3849 C C . ASP A 1 499 ? -30.643 4.883 36.295 1.00 76.44 499 ASP A C 1
ATOM 3851 O O . ASP A 1 499 ? -31.201 5.647 37.090 1.00 76.44 499 ASP A O 1
ATOM 3855 N N . LEU A 1 500 ? -31.270 3.794 35.829 1.00 75.44 500 LEU A N 1
ATOM 3856 C CA . LEU A 1 500 ? -32.598 3.355 36.277 1.00 75.44 500 LEU A CA 1
ATOM 3857 C C . LEU A 1 500 ? -32.557 2.701 37.665 1.00 75.44 500 LEU A C 1
ATOM 3859 O O . LEU A 1 500 ? -33.437 2.970 38.485 1.00 75.44 500 LEU A O 1
ATOM 3863 N N . SER A 1 501 ? -31.539 1.881 37.936 1.00 76.12 501 SER A N 1
ATOM 3864 C CA . SER A 1 501 ? -31.329 1.218 39.230 1.00 76.12 501 SER A CA 1
ATOM 3865 C C . SER A 1 501 ? -31.084 2.230 40.360 1.00 76.12 501 SER A C 1
ATOM 3867 O O . SER A 1 501 ? -31.723 2.167 41.416 1.00 76.12 501 SER A O 1
ATOM 3869 N N . ALA A 1 502 ? -30.242 3.239 40.107 1.00 76.25 502 ALA A N 1
ATOM 3870 C CA . ALA A 1 502 ? -29.954 4.315 41.053 1.00 76.25 502 ALA A CA 1
ATOM 3871 C C . ALA A 1 502 ? -31.220 5.106 41.433 1.00 76.25 502 ALA A C 1
ATOM 3873 O O . ALA A 1 502 ? -31.524 5.266 42.615 1.00 76.25 502 ALA A O 1
ATOM 3874 N N . ARG A 1 503 ? -32.021 5.520 40.439 1.00 78.88 503 ARG A N 1
ATOM 3875 C CA . ARG A 1 503 ? -33.288 6.243 40.675 1.00 78.88 503 ARG A CA 1
ATOM 3876 C C . ARG A 1 503 ? -34.332 5.400 41.406 1.00 78.88 503 ARG A C 1
ATOM 3878 O O . ARG A 1 503 ? -35.114 5.942 42.182 1.00 78.88 503 ARG A O 1
ATOM 3885 N N . LEU A 1 504 ? -34.377 4.090 41.157 1.00 79.50 504 LEU A N 1
ATOM 3886 C CA . LEU A 1 504 ? -35.262 3.182 41.890 1.00 79.50 504 LEU A CA 1
ATOM 3887 C C . LEU A 1 504 ? -34.857 3.062 43.361 1.00 79.50 504 LEU A C 1
ATOM 3889 O O . LEU A 1 504 ? -35.729 3.088 44.227 1.00 79.50 504 LEU A O 1
ATOM 3893 N N . SER A 1 505 ? -33.554 2.995 43.633 1.00 78.25 505 SER A N 1
ATOM 3894 C CA . SER A 1 505 ? -33.009 2.937 44.993 1.00 78.25 505 SER A CA 1
ATOM 3895 C C . SER A 1 505 ? -33.331 4.217 45.775 1.00 78.25 505 SER A C 1
ATOM 3897 O O . SER A 1 505 ? -33.883 4.135 46.868 1.00 78.25 505 SER A O 1
ATOM 3899 N N . GLU A 1 506 ? -33.118 5.390 45.168 1.00 81.56 506 GLU A N 1
ATOM 3900 C CA . GLU A 1 506 ? -33.458 6.697 45.757 1.00 81.56 506 GLU A CA 1
ATOM 3901 C C . GLU A 1 506 ? -34.963 6.824 46.080 1.00 81.56 506 GLU A C 1
ATOM 3903 O O . GLU A 1 506 ? -35.347 7.311 47.145 1.00 81.56 506 GLU A O 1
ATOM 3908 N N . ILE A 1 507 ? -35.842 6.346 45.188 1.00 80.44 507 ILE A N 1
ATOM 3909 C CA . ILE A 1 507 ? -37.298 6.356 45.415 1.00 80.44 507 ILE A CA 1
ATOM 3910 C C . ILE A 1 507 ? -37.703 5.411 46.555 1.00 80.44 507 ILE A C 1
ATOM 3912 O O . ILE A 1 507 ? -38.645 5.725 47.285 1.00 80.44 507 ILE A O 1
ATOM 3916 N N . LEU A 1 508 ? -37.044 4.259 46.706 1.00 79.44 508 LEU A N 1
ATOM 3917 C CA . LEU A 1 508 ? -37.332 3.318 47.793 1.00 79.44 508 LEU A CA 1
ATOM 3918 C C . LEU A 1 508 ? -36.854 3.868 49.143 1.00 79.44 508 LEU A C 1
ATOM 3920 O O . LEU A 1 508 ? -37.635 3.862 50.093 1.00 79.44 508 LEU A O 1
ATOM 3924 N N . GLU A 1 509 ? -35.645 4.429 49.206 1.00 82.06 509 GLU A N 1
ATOM 3925 C CA . GLU A 1 509 ? -35.078 5.046 50.414 1.00 82.06 509 GLU A CA 1
ATOM 3926 C C . GLU A 1 509 ? -35.986 6.167 50.955 1.00 82.06 509 GLU A C 1
ATOM 3928 O O . GLU A 1 509 ? -36.412 6.119 52.110 1.00 82.06 509 GLU A O 1
ATOM 3933 N N . GLN A 1 510 ? -36.426 7.093 50.090 1.00 80.88 510 GLN A N 1
ATOM 3934 C CA . GLN A 1 510 ? -37.379 8.155 50.458 1.00 80.88 510 GLN A CA 1
ATOM 3935 C C . GLN A 1 510 ? -38.709 7.614 51.024 1.00 80.88 510 GLN A C 1
ATOM 3937 O O . GLN A 1 510 ? -39.341 8.257 51.863 1.00 80.88 510 GLN A O 1
ATOM 3942 N N . ARG A 1 511 ? -39.169 6.438 50.572 1.00 80.25 511 ARG A N 1
ATOM 3943 C CA . ARG A 1 511 ? -40.422 5.820 51.046 1.00 80.25 511 ARG A CA 1
ATOM 3944 C C . ARG A 1 511 ? -40.240 5.013 52.330 1.00 80.25 511 ARG A C 1
ATOM 3946 O O . ARG A 1 511 ? -41.177 4.949 53.131 1.00 80.25 511 ARG A O 1
ATOM 3953 N N . GLU A 1 512 ? -39.060 4.447 52.566 1.00 78.50 512 GLU A N 1
ATOM 3954 C CA . GLU A 1 512 ? -38.712 3.878 53.868 1.00 78.50 512 GLU A CA 1
ATOM 3955 C C . GLU A 1 512 ? -38.599 4.968 54.943 1.00 78.50 512 GLU A C 1
ATOM 3957 O O . GLU A 1 512 ? -39.133 4.781 56.037 1.00 78.50 512 GLU A O 1
ATOM 3962 N N . GLU A 1 513 ? -38.025 6.135 54.624 1.00 82.81 513 GLU A N 1
ATOM 3963 C CA . GLU A 1 513 ? -38.003 7.288 55.536 1.00 82.81 513 GLU A CA 1
ATOM 3964 C C . GLU A 1 513 ? -39.419 7.761 55.918 1.00 82.81 513 GLU A C 1
ATOM 3966 O O . GLU A 1 513 ? -39.709 7.923 57.107 1.00 82.81 513 GLU A O 1
ATOM 3971 N N . GLU A 1 514 ? -40.334 7.912 54.947 1.00 81.75 514 GLU A N 1
ATOM 3972 C CA . GLU A 1 514 ? -41.752 8.228 55.208 1.00 81.75 514 GLU A CA 1
ATOM 3973 C C . GLU A 1 514 ? -42.419 7.175 56.120 1.00 81.75 514 GLU A C 1
ATOM 3975 O O . GLU A 1 514 ? -43.117 7.513 57.082 1.00 81.75 514 GLU A O 1
ATOM 3980 N N . ARG A 1 515 ? -42.195 5.879 55.848 1.00 79.56 515 ARG A N 1
ATOM 3981 C CA . ARG A 1 515 ? -42.736 4.769 56.652 1.00 79.56 515 ARG A CA 1
ATOM 3982 C C . ARG A 1 515 ? -42.237 4.829 58.096 1.00 79.56 515 ARG A C 1
ATOM 3984 O O . ARG A 1 515 ? -43.022 4.630 59.029 1.00 79.56 515 ARG A O 1
ATOM 3991 N N . ASP A 1 516 ? -40.948 5.082 58.280 1.00 81.38 516 ASP A N 1
ATOM 3992 C CA . ASP A 1 516 ? -40.304 5.117 59.588 1.00 81.38 516 ASP A CA 1
ATOM 3993 C C . ASP A 1 516 ? -40.674 6.385 60.369 1.00 81.38 516 ASP A C 1
ATOM 3995 O O . ASP A 1 516 ? -40.846 6.319 61.590 1.00 81.38 516 ASP A O 1
ATOM 3999 N N . GLN A 1 517 ? -40.909 7.513 59.690 1.00 82.38 517 GLN A N 1
ATOM 4000 C CA . GLN A 1 517 ? -41.507 8.702 60.299 1.00 82.38 517 GLN A CA 1
ATOM 4001 C C . GLN A 1 517 ? -42.916 8.400 60.835 1.00 82.38 517 GLN A C 1
ATOM 4003 O O . GLN A 1 517 ? -43.167 8.605 62.025 1.00 82.38 517 GLN A O 1
ATOM 4008 N N . HIS A 1 518 ? -43.808 7.825 60.022 1.00 81.50 518 HIS A N 1
ATOM 4009 C CA . HIS A 1 518 ? -45.148 7.438 60.482 1.00 81.50 518 HIS A CA 1
ATOM 4010 C C . HIS A 1 518 ? -45.117 6.403 61.621 1.00 81.50 518 HIS A C 1
ATOM 4012 O O . HIS A 1 518 ? -46.001 6.382 62.481 1.00 81.50 518 HIS A O 1
ATOM 4018 N N . ALA A 1 519 ? -44.097 5.539 61.670 1.00 79.44 519 ALA A N 1
ATOM 4019 C CA . ALA A 1 519 ? -43.904 4.613 62.78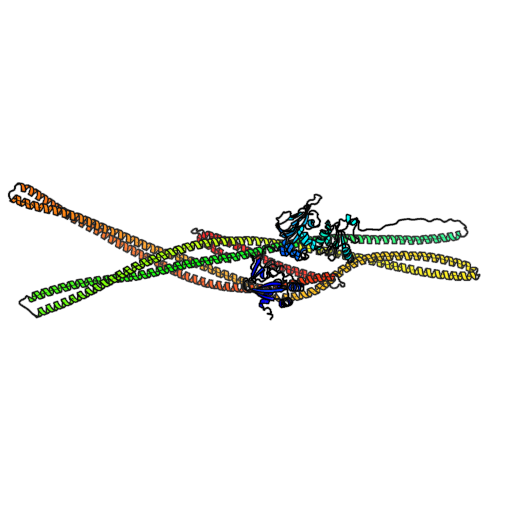1 1.00 79.44 519 ALA A CA 1
ATOM 4020 C C . ALA A 1 519 ? -43.547 5.332 64.099 1.00 79.44 519 ALA A C 1
ATOM 4022 O O . ALA A 1 519 ? -44.037 4.907 65.151 1.00 79.44 519 ALA A O 1
ATOM 4023 N N . ARG A 1 520 ? -42.756 6.417 64.043 1.00 83.94 520 ARG A N 1
ATOM 4024 C CA . ARG A 1 520 ? -42.412 7.278 65.194 1.00 83.94 520 ARG A CA 1
ATOM 4025 C C . ARG A 1 520 ? -43.625 8.073 65.681 1.00 83.94 520 ARG A C 1
ATOM 4027 O O . ARG A 1 520 ? -43.987 7.940 66.846 1.00 83.94 520 ARG A O 1
ATOM 4034 N N . GLU A 1 521 ? -44.314 8.780 64.784 1.00 83.56 521 GLU A N 1
ATOM 4035 C CA . GLU A 1 521 ? -45.531 9.565 65.085 1.00 83.56 521 GLU A CA 1
ATOM 4036 C C . GLU A 1 521 ? -46.616 8.701 65.755 1.00 83.56 521 GLU A C 1
ATOM 4038 O O . GLU A 1 521 ? -47.241 9.087 66.745 1.00 83.56 521 GLU A O 1
ATOM 4043 N N . ARG A 1 522 ? -46.800 7.466 65.268 1.00 85.50 522 ARG A N 1
ATOM 4044 C CA . ARG A 1 522 ? -47.718 6.487 65.868 1.00 85.50 522 ARG A CA 1
ATOM 4045 C C . ARG A 1 522 ? -47.240 5.972 67.235 1.00 85.50 522 ARG A C 1
ATOM 4047 O O . ARG A 1 522 ? -48.064 5.539 68.038 1.00 85.50 522 ARG A O 1
ATOM 4054 N N . GLY A 1 523 ? -45.933 5.961 67.492 1.00 83.12 523 GLY A N 1
ATOM 4055 C CA . GLY A 1 523 ? -45.362 5.665 68.808 1.00 83.12 523 GLY A CA 1
ATOM 4056 C C . GLY A 1 523 ? -45.720 6.750 69.820 1.00 83.12 523 GLY A C 1
ATOM 4057 O O . GLY A 1 523 ? -46.322 6.445 70.847 1.00 83.12 523 GLY A O 1
ATOM 4058 N N . GLU A 1 524 ? -45.454 8.008 69.469 1.00 85.75 524 GLU A N 1
ATOM 4059 C CA . GLU A 1 524 ? -45.747 9.192 70.288 1.00 85.75 524 GLU A CA 1
ATOM 4060 C C . GLU A 1 524 ? -47.243 9.297 70.629 1.00 85.75 524 GLU A C 1
ATOM 4062 O O . GLU A 1 524 ? -47.605 9.356 71.804 1.00 85.75 524 GLU A O 1
ATOM 4067 N N . LEU A 1 525 ? -48.133 9.184 69.633 1.00 84.62 525 LEU A N 1
ATOM 4068 C CA . LEU A 1 525 ? -49.590 9.181 69.852 1.00 84.62 525 LEU A CA 1
ATOM 4069 C C . LEU A 1 525 ? -50.070 8.022 70.735 1.00 84.62 525 LEU A C 1
ATOM 4071 O O . LEU A 1 525 ? -51.066 8.148 71.448 1.00 84.62 525 LEU A O 1
ATOM 4075 N N . LYS A 1 526 ? -49.387 6.873 70.700 1.00 84.81 526 LYS A N 1
ATOM 4076 C CA . LYS A 1 526 ? -49.729 5.728 71.550 1.00 84.81 526 LYS A CA 1
ATOM 4077 C C . LYS A 1 526 ? -49.308 5.966 73.000 1.00 84.81 526 LYS A C 1
ATOM 4079 O O . LYS A 1 526 ? -50.057 5.586 73.899 1.00 84.81 526 LYS A O 1
ATOM 4084 N N . GLU A 1 527 ? -48.160 6.602 73.226 1.00 85.50 527 GLU A N 1
ATOM 4085 C CA . GLU A 1 527 ? -47.726 7.037 74.557 1.00 85.50 527 GLU A CA 1
ATOM 4086 C C . GLU A 1 527 ? -48.667 8.115 75.117 1.00 85.50 527 GLU A C 1
ATOM 4088 O O . GLU A 1 527 ? -49.180 7.956 76.229 1.00 85.50 527 GLU A O 1
ATOM 4093 N N . GLU A 1 528 ? -49.003 9.135 74.320 1.00 86.88 528 GLU A N 1
ATOM 4094 C CA . GLU A 1 528 ? -49.968 10.184 74.677 1.00 86.88 528 GLU A CA 1
ATOM 4095 C C . GLU A 1 528 ? -51.350 9.598 75.011 1.00 86.88 528 GLU A C 1
ATOM 4097 O O . GLU A 1 528 ? -51.915 9.899 76.064 1.00 86.88 528 GLU A O 1
ATOM 4102 N N . MET A 1 529 ? -51.862 8.672 74.191 1.00 87.69 529 MET A N 1
ATOM 4103 C CA . MET A 1 529 ? -53.111 7.958 74.472 1.00 87.69 529 MET A CA 1
ATOM 4104 C C . MET A 1 529 ? -53.042 7.179 75.796 1.00 87.69 529 MET A C 1
ATOM 4106 O O . MET A 1 529 ? -54.016 7.186 76.549 1.00 87.69 529 MET A O 1
ATOM 4110 N N . THR A 1 530 ? -51.918 6.524 76.122 1.00 84.94 530 THR A N 1
ATOM 4111 C CA . THR A 1 530 ? -51.774 5.830 77.418 1.00 84.94 530 THR A CA 1
ATOM 4112 C C . THR A 1 530 ? -51.688 6.781 78.611 1.00 84.94 530 THR A C 1
ATOM 4114 O O . THR A 1 530 ? -52.235 6.458 79.666 1.00 84.94 530 THR A O 1
ATOM 4117 N N . ALA A 1 531 ? -51.084 7.962 78.451 1.00 85.81 531 ALA A N 1
ATOM 4118 C CA . ALA A 1 531 ? -51.070 8.996 79.483 1.00 85.81 531 ALA A CA 1
ATOM 4119 C C . ALA A 1 531 ? -52.483 9.560 79.723 1.00 85.81 531 ALA A C 1
ATOM 4121 O O . ALA A 1 531 ? -52.976 9.522 80.849 1.00 85.81 531 ALA A O 1
ATOM 4122 N N . LEU A 1 532 ? -53.183 9.961 78.654 1.00 88.25 532 LEU A N 1
ATOM 4123 C CA . LEU A 1 532 ? -54.565 10.456 78.709 1.00 88.25 532 LEU A CA 1
ATOM 4124 C C . LEU A 1 532 ? -55.540 9.419 79.288 1.00 88.25 532 LEU A C 1
ATOM 4126 O O . LEU A 1 532 ? -56.461 9.778 80.019 1.00 88.25 532 LEU A O 1
ATOM 4130 N N . GLN A 1 533 ? -55.339 8.132 78.993 1.00 88.50 533 GLN A N 1
ATOM 4131 C CA . GLN A 1 533 ? -56.102 7.030 79.583 1.00 88.50 533 GLN A CA 1
ATOM 4132 C C . GLN A 1 533 ? -55.877 6.942 81.105 1.00 88.50 533 GLN A C 1
ATOM 4134 O O . GLN A 1 533 ? -56.850 6.813 81.849 1.00 88.50 533 GLN A O 1
ATOM 4139 N N . MET A 1 534 ? -54.630 7.053 81.580 1.00 85.88 534 MET A N 1
ATOM 4140 C CA . MET A 1 534 ? -54.312 7.001 83.014 1.00 85.88 534 MET A CA 1
ATOM 4141 C C . MET A 1 534 ? -54.844 8.231 83.768 1.00 85.88 534 MET A C 1
ATOM 4143 O O . MET A 1 534 ? -55.433 8.088 84.840 1.00 85.88 534 MET A O 1
ATOM 4147 N N . ASP A 1 535 ? -54.716 9.425 83.186 1.00 86.56 535 ASP A N 1
ATOM 4148 C CA . ASP A 1 535 ? -55.272 10.665 83.743 1.00 86.56 535 ASP A CA 1
ATOM 4149 C C . ASP A 1 535 ? -56.809 10.634 83.785 1.00 86.56 535 ASP A C 1
ATOM 4151 O O . ASP A 1 535 ? -57.421 11.090 84.754 1.00 86.56 535 ASP A O 1
ATOM 4155 N N . LEU A 1 536 ? -57.455 10.042 82.772 1.00 88.81 536 LEU A N 1
ATOM 4156 C CA . LEU A 1 536 ? -58.904 9.835 82.745 1.00 88.81 536 LEU A CA 1
ATOM 4157 C C . LEU A 1 536 ? -59.365 8.866 83.847 1.00 88.81 536 LEU A C 1
ATOM 4159 O O . LEU A 1 536 ? -60.384 9.124 84.490 1.00 88.81 536 LEU A O 1
ATOM 4163 N N . GLU A 1 537 ? -58.630 7.777 84.086 1.00 86.50 537 GLU A N 1
ATOM 4164 C CA . GLU A 1 537 ? -58.914 6.821 85.167 1.00 86.50 537 GLU A CA 1
ATOM 4165 C C . GLU A 1 537 ? -58.752 7.467 86.557 1.00 86.50 537 GLU A C 1
ATOM 4167 O O . GLU A 1 537 ? -59.612 7.280 87.424 1.00 86.50 537 GLU A O 1
ATOM 4172 N N . LEU A 1 538 ? -57.724 8.303 86.750 1.00 86.44 538 LEU A N 1
ATOM 4173 C CA . LEU A 1 538 ? -57.534 9.100 87.968 1.00 86.44 538 LEU A CA 1
ATOM 4174 C C . LEU A 1 538 ? -58.673 10.113 88.176 1.00 86.44 538 LEU A C 1
ATOM 4176 O O . LEU A 1 538 ? -59.283 10.139 89.245 1.00 86.44 538 LEU A O 1
ATOM 4180 N N . ALA A 1 539 ? -59.035 10.886 87.148 1.00 84.56 539 ALA A N 1
ATOM 4181 C CA . ALA A 1 539 ? -60.137 11.849 87.221 1.00 84.56 539 ALA A CA 1
ATOM 4182 C C . ALA A 1 539 ? -61.492 11.174 87.520 1.00 84.56 539 ALA A C 1
ATOM 4184 O O . ALA A 1 539 ? -62.321 11.721 88.252 1.00 84.56 539 ALA A O 1
ATOM 4185 N N . GLN A 1 540 ? -61.721 9.963 86.999 1.00 85.00 540 GLN A N 1
ATOM 4186 C CA . GLN A 1 540 ? -62.912 9.168 87.313 1.00 85.00 540 GLN A CA 1
ATOM 4187 C C . GLN A 1 540 ? -62.912 8.645 88.757 1.00 85.00 540 GLN A C 1
ATOM 4189 O O . GLN A 1 540 ? -63.981 8.586 89.370 1.00 85.00 540 GLN A O 1
ATOM 4194 N N . ALA A 1 541 ? -61.751 8.292 89.316 1.00 83.00 541 ALA A N 1
ATOM 4195 C CA . ALA A 1 541 ? -61.624 7.907 90.721 1.00 83.00 541 ALA A CA 1
ATOM 4196 C C . ALA A 1 541 ? -61.901 9.096 91.662 1.00 83.00 541 ALA A C 1
ATOM 4198 O O . ALA A 1 541 ? -62.739 8.975 92.559 1.00 83.00 541 ALA A O 1
ATOM 4199 N N . ASP A 1 542 ? -61.305 10.262 91.392 1.00 83.00 542 ASP A N 1
ATOM 4200 C CA . ASP A 1 542 ? -61.554 11.514 92.124 1.00 83.00 542 ASP A CA 1
ATOM 4201 C C . ASP A 1 542 ? -63.041 11.907 92.081 1.00 83.00 542 ASP A C 1
ATOM 4203 O O . ASP A 1 542 ? -63.646 12.238 93.105 1.00 83.00 542 ASP A O 1
ATOM 4207 N N . MET A 1 543 ? -63.670 11.813 90.904 1.00 84.94 543 MET A N 1
ATOM 4208 C CA . MET A 1 543 ? -65.106 12.044 90.732 1.00 84.94 543 MET A CA 1
ATOM 4209 C C . MET A 1 543 ? -65.942 11.067 91.576 1.00 84.94 543 MET A C 1
ATOM 4211 O O . MET A 1 543 ? -66.909 11.484 92.214 1.00 84.94 543 MET A O 1
ATOM 4215 N N . GLN A 1 544 ? -65.578 9.780 91.637 1.00 83.00 544 GLN A N 1
ATOM 4216 C CA . GLN A 1 544 ? -66.266 8.801 92.489 1.00 83.00 544 GLN A CA 1
ATOM 4217 C C . GLN A 1 544 ? -66.096 9.099 93.987 1.00 83.00 544 GLN A C 1
ATOM 4219 O O . GLN A 1 544 ? -67.067 8.963 94.736 1.00 83.00 544 GLN A O 1
ATOM 4224 N N . GLU A 1 545 ? -64.915 9.530 94.437 1.00 84.00 545 GLU A N 1
ATOM 4225 C CA . GLU A 1 545 ? -64.683 9.919 95.834 1.00 84.00 545 GLU A CA 1
ATOM 4226 C C . GLU A 1 545 ? -65.466 11.189 96.207 1.00 84.00 545 GLU A C 1
ATOM 4228 O O . GLU A 1 545 ? -66.106 11.239 97.265 1.00 84.00 545 GLU A O 1
ATOM 4233 N N . LEU A 1 546 ? -65.507 12.188 95.318 1.00 84.81 546 LEU A N 1
ATOM 4234 C CA . LEU A 1 546 ? -66.327 13.393 95.477 1.00 84.81 546 LEU A CA 1
ATOM 4235 C C . LEU A 1 546 ? -67.825 13.054 95.517 1.00 84.81 546 LEU A C 1
ATOM 4237 O O . LEU A 1 546 ? -68.534 13.541 96.399 1.00 84.81 546 LEU A O 1
ATOM 4241 N N . GLN A 1 547 ? -68.299 12.160 94.643 1.00 82.69 547 GLN A N 1
ATOM 4242 C CA . GLN A 1 547 ? -69.684 11.672 94.613 1.00 82.69 547 GLN A CA 1
ATOM 4243 C C . GLN A 1 547 ? -70.064 10.966 95.928 1.00 82.69 547 GLN A C 1
ATOM 4245 O O . GLN A 1 547 ? -71.123 11.225 96.509 1.00 82.69 547 GLN A O 1
ATOM 4250 N N . GLN A 1 548 ? -69.193 10.088 96.438 1.00 81.56 548 GLN A N 1
ATOM 4251 C CA . GLN A 1 548 ? -69.389 9.397 97.718 1.00 81.56 548 GLN A CA 1
ATOM 4252 C C . GLN A 1 548 ? -69.372 10.377 98.898 1.00 81.56 548 GLN A C 1
ATOM 4254 O O . GLN A 1 548 ? -70.254 10.315 99.758 1.00 81.56 548 GLN A O 1
ATOM 4259 N N . SER A 1 549 ? -68.433 11.324 98.906 1.00 81.56 549 SER A N 1
ATOM 4260 C CA . SER A 1 549 ? -68.310 12.364 99.933 1.00 81.56 549 SER A CA 1
ATOM 4261 C C . SER A 1 549 ? -69.528 13.288 99.968 1.00 81.56 549 SER A C 1
ATOM 4263 O O . SER A 1 549 ? -70.063 13.564 101.043 1.00 81.56 549 SER A O 1
ATOM 4265 N N . LEU A 1 550 ? -70.021 13.715 98.802 1.00 80.75 550 LEU A N 1
ATOM 4266 C CA . LEU A 1 550 ? -71.228 14.529 98.657 1.00 80.75 550 LEU A CA 1
ATOM 4267 C C . LEU A 1 550 ? -72.469 13.781 99.167 1.00 80.75 550 LEU A C 1
ATOM 4269 O O . LEU A 1 550 ? -73.270 14.352 99.909 1.00 80.75 550 LEU A O 1
ATOM 4273 N N . ASN A 1 551 ? -72.607 12.494 98.834 1.00 79.75 551 ASN A N 1
ATOM 4274 C CA . ASN A 1 551 ? -73.703 11.648 99.314 1.00 79.75 551 ASN A CA 1
ATOM 4275 C C . ASN A 1 551 ? -73.641 11.409 100.833 1.00 79.75 551 ASN A C 1
ATOM 4277 O O . ASN A 1 551 ? -74.665 11.507 101.509 1.00 79.75 551 ASN A O 1
ATOM 4281 N N . ALA A 1 552 ? -72.451 11.167 101.390 1.00 77.50 552 ALA A N 1
ATOM 4282 C CA . ALA A 1 552 ? -72.252 11.026 102.832 1.00 77.50 552 ALA A CA 1
ATOM 4283 C C . ALA A 1 552 ? -72.562 12.332 103.587 1.00 77.50 552 ALA A C 1
ATOM 4285 O O . ALA A 1 552 ? -73.202 12.301 104.638 1.00 77.50 552 ALA A O 1
ATOM 4286 N N . ARG A 1 553 ? -72.177 13.493 103.035 1.00 74.50 553 ARG A N 1
ATOM 4287 C CA . ARG A 1 553 ? -72.474 14.812 103.622 1.00 74.50 553 ARG A CA 1
ATOM 4288 C C . ARG A 1 553 ? -73.969 15.144 103.571 1.00 74.50 553 ARG A C 1
ATOM 4290 O O . ARG A 1 553 ? -74.502 15.646 104.556 1.00 74.50 553 ARG A O 1
ATOM 4297 N N . LYS A 1 554 ? -74.656 14.799 102.472 1.00 71.12 554 LYS A N 1
ATOM 4298 C CA . LYS A 1 554 ? -76.119 14.936 102.300 1.00 71.12 554 LYS A CA 1
ATOM 4299 C C . LYS A 1 554 ? -76.942 14.070 103.273 1.00 71.12 554 LYS A C 1
ATOM 4301 O O . LYS A 1 554 ? -78.132 14.325 103.428 1.00 71.12 554 LYS A O 1
ATOM 4306 N N . ALA A 1 555 ? -76.333 13.076 103.927 1.00 66.00 555 ALA A N 1
ATOM 4307 C CA . ALA A 1 555 ? -76.979 12.193 104.904 1.00 66.00 555 ALA A CA 1
ATOM 4308 C C . ALA A 1 555 ? -76.780 12.609 106.384 1.00 66.00 555 ALA A C 1
ATOM 4310 O O . ALA A 1 555 ? -77.286 11.930 107.276 1.00 66.00 555 ALA A O 1
ATOM 4311 N N . SER A 1 556 ? -76.047 13.696 106.656 1.00 65.62 556 SER A N 1
ATOM 4312 C CA . SER A 1 556 ? -75.817 14.245 108.005 1.00 65.62 556 SER A CA 1
ATOM 4313 C C . SER A 1 556 ? -76.945 15.194 108.433 1.00 65.62 556 SER A C 1
ATOM 4315 O O . SER A 1 556 ? -77.371 16.024 107.635 1.00 65.62 556 SER A O 1
ATOM 4317 N N . GLU A 1 557 ? -77.399 15.127 109.692 1.00 52.91 557 GLU A N 1
ATOM 4318 C CA . GLU A 1 557 ? -78.448 16.028 110.219 1.00 52.91 557 GLU A CA 1
ATOM 4319 C C . GLU A 1 557 ? -77.952 17.468 110.483 1.00 52.91 557 GLU A C 1
ATOM 4321 O O . GLU A 1 557 ? -78.757 18.397 110.462 1.00 52.91 557 GLU A O 1
ATOM 4326 N N . ASP A 1 558 ? -76.641 17.677 110.661 1.00 57.19 558 ASP A N 1
ATOM 4327 C CA . ASP A 1 558 ? -76.015 19.009 110.665 1.00 57.19 558 ASP A CA 1
ATOM 4328 C C . ASP A 1 558 ? -75.540 19.364 109.242 1.00 57.19 558 ASP A C 1
ATOM 4330 O O . ASP A 1 558 ? -74.469 18.929 108.799 1.00 57.19 558 ASP A O 1
ATOM 4334 N N . THR A 1 559 ? -76.343 20.142 108.508 1.00 55.19 559 THR A N 1
ATOM 4335 C CA . THR A 1 559 ? -76.060 20.564 107.123 1.00 55.19 559 THR A CA 1
ATOM 4336 C C . THR A 1 559 ? -75.527 21.997 107.053 1.00 55.19 559 THR A C 1
ATOM 4338 O O . THR A 1 559 ? -76.288 22.960 107.164 1.00 55.19 559 THR A O 1
ATOM 4341 N N . ASP A 1 560 ? -74.224 22.143 106.809 1.00 63.56 560 ASP A N 1
ATOM 4342 C CA . ASP A 1 560 ? -73.592 23.431 106.505 1.00 63.56 560 ASP A CA 1
ATOM 4343 C C . ASP A 1 560 ? -73.566 23.653 104.981 1.00 63.56 560 ASP A C 1
ATOM 4345 O O . ASP A 1 560 ? -72.749 23.065 104.267 1.00 63.56 560 ASP A O 1
ATOM 4349 N N . ASN A 1 561 ? -74.511 24.451 104.470 1.00 66.31 561 ASN A N 1
ATOM 4350 C CA . ASN A 1 561 ? -74.782 24.563 103.029 1.00 66.31 561 ASN A CA 1
ATOM 4351 C C . ASN A 1 561 ? -73.565 25.023 102.208 1.00 66.31 561 ASN A C 1
ATOM 4353 O O . ASN A 1 561 ? -73.394 24.564 101.084 1.00 66.31 561 ASN A O 1
ATOM 4357 N N . ALA A 1 562 ? -72.693 25.869 102.769 1.00 70.88 562 ALA A N 1
ATOM 4358 C CA . ALA A 1 562 ? -71.523 26.382 102.051 1.00 70.88 562 ALA A CA 1
ATOM 4359 C C . ALA A 1 562 ? -70.533 25.268 101.657 1.00 70.88 562 ALA A C 1
ATOM 4361 O O . ALA A 1 562 ? -70.009 25.271 100.547 1.00 70.88 562 ALA A O 1
ATOM 4362 N N . ALA A 1 563 ? -70.330 24.277 102.532 1.00 71.00 563 ALA A N 1
ATOM 4363 C CA . ALA A 1 563 ? -69.469 23.125 102.249 1.00 71.00 563 ALA A CA 1
ATOM 4364 C C . ALA A 1 563 ? -70.113 22.127 101.266 1.00 71.00 563 ALA A C 1
ATOM 4366 O O . ALA A 1 563 ? -69.420 21.315 100.652 1.00 71.00 563 ALA A O 1
ATOM 4367 N N . LEU A 1 564 ? -71.442 22.163 101.130 1.00 74.88 564 LEU A N 1
ATOM 4368 C CA . LEU A 1 564 ? -72.188 21.315 100.203 1.00 74.88 564 LEU A CA 1
ATOM 4369 C C . LEU A 1 564 ? -72.133 21.882 98.777 1.00 74.88 564 LEU A C 1
ATOM 4371 O O . LEU A 1 564 ? -71.888 21.124 97.841 1.00 74.88 564 LEU A O 1
ATOM 4375 N N . ASP A 1 565 ? -72.263 23.206 98.639 1.00 77.62 565 ASP A N 1
ATOM 4376 C CA . ASP A 1 565 ? -72.044 23.927 97.380 1.00 77.62 565 ASP A CA 1
ATOM 4377 C C . ASP A 1 565 ? -70.581 23.798 96.906 1.00 77.62 565 ASP A C 1
ATOM 4379 O O . ASP A 1 565 ? -70.342 23.564 95.723 1.00 77.62 565 ASP A O 1
ATOM 4383 N N . GLU A 1 566 ? -69.596 23.866 97.816 1.00 80.81 566 GLU A N 1
ATOM 4384 C CA . GLU A 1 566 ? -68.170 23.677 97.487 1.00 80.81 566 GLU A CA 1
ATOM 4385 C C . GLU A 1 566 ? -67.879 22.270 96.932 1.00 80.81 566 GLU A C 1
ATOM 4387 O O . GLU A 1 566 ? -67.215 22.129 95.903 1.00 80.81 566 GLU A O 1
ATOM 4392 N N . LEU A 1 567 ? -68.404 21.215 97.570 1.00 81.56 567 LEU A N 1
ATOM 4393 C CA . LEU A 1 567 ? -68.268 19.843 97.064 1.00 81.56 567 LEU A CA 1
ATOM 4394 C C . LEU A 1 567 ? -68.976 19.652 95.718 1.00 81.56 567 LEU A C 1
ATOM 4396 O O . LEU A 1 567 ? -68.472 18.916 94.873 1.00 81.56 567 LEU A O 1
ATOM 4400 N N . GLN A 1 568 ? -70.117 20.312 95.504 1.00 82.12 568 GLN A N 1
ATOM 4401 C CA . GLN A 1 568 ? -70.862 20.200 94.254 1.00 82.12 568 GLN A CA 1
ATOM 4402 C C . GLN A 1 568 ? -70.163 20.938 93.098 1.00 82.12 568 GLN A C 1
ATOM 4404 O O . GLN A 1 568 ? -70.043 20.370 92.018 1.00 82.12 568 GLN A O 1
ATOM 4409 N N . GLN A 1 569 ? -69.584 22.121 93.335 1.00 83.25 569 GLN A N 1
ATOM 4410 C CA . GLN A 1 569 ? -68.736 22.806 92.345 1.00 83.25 569 GLN A CA 1
ATOM 4411 C C . GLN A 1 569 ? -67.468 22.011 92.005 1.00 83.25 569 GLN A C 1
ATOM 4413 O O . GLN A 1 569 ? -67.049 21.979 90.849 1.00 83.25 569 GLN A O 1
ATOM 4418 N N . ARG A 1 570 ? -66.850 21.348 92.993 1.00 84.75 570 ARG A N 1
ATOM 4419 C CA . ARG A 1 570 ? -65.686 20.478 92.755 1.00 84.75 570 ARG A CA 1
ATOM 4420 C C . ARG A 1 570 ? -66.044 19.231 91.948 1.00 84.75 570 ARG A C 1
ATOM 4422 O O . ARG A 1 570 ? -65.232 18.807 91.134 1.00 84.75 570 ARG A O 1
ATOM 4429 N N . LEU A 1 571 ? -67.240 18.676 92.146 1.00 84.56 571 LEU A N 1
ATOM 4430 C CA . LEU A 1 571 ? -67.759 17.577 91.333 1.00 84.56 571 LEU A CA 1
ATOM 4431 C C . LEU A 1 571 ? -68.026 18.028 89.888 1.00 84.56 57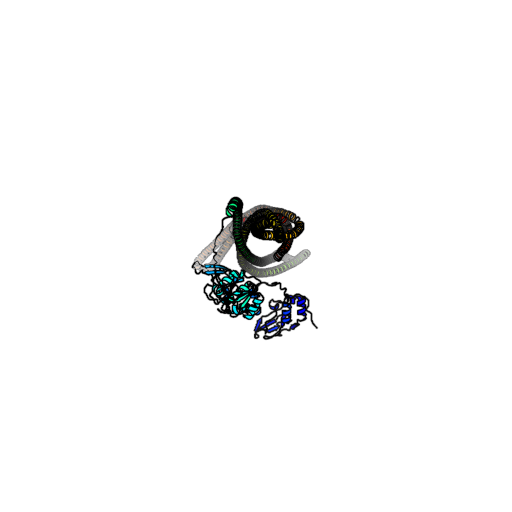1 LEU A C 1
ATOM 4433 O O . LEU A 1 571 ? -67.511 17.398 88.976 1.00 84.56 571 LEU A O 1
ATOM 4437 N N . GLU A 1 572 ? -68.732 19.144 89.679 1.00 83.38 572 GLU A N 1
ATOM 4438 C CA . GLU A 1 572 ? -68.988 19.708 88.338 1.00 83.38 572 GLU A CA 1
ATOM 4439 C C . GLU A 1 572 ? -67.674 20.021 87.586 1.00 83.38 572 GLU A C 1
ATOM 4441 O O . GLU A 1 572 ? -67.566 19.794 86.381 1.00 83.38 572 GLU A O 1
ATOM 4446 N N . ALA A 1 573 ? -66.637 20.483 88.296 1.00 83.56 573 ALA A N 1
ATOM 4447 C CA . ALA A 1 573 ? -65.304 20.691 87.727 1.00 83.56 573 ALA A CA 1
ATOM 4448 C C . ALA A 1 573 ? -64.579 19.375 87.370 1.00 83.56 573 ALA A C 1
ATOM 4450 O O . ALA A 1 573 ? -63.898 19.320 86.347 1.00 83.56 573 ALA A O 1
ATOM 4451 N N . ALA A 1 574 ? -64.729 18.320 88.180 1.00 82.31 574 ALA A N 1
ATOM 4452 C CA . ALA A 1 574 ? -64.163 16.997 87.901 1.00 82.31 574 ALA A CA 1
ATOM 4453 C C . ALA A 1 574 ? -64.881 16.291 86.734 1.00 82.31 574 ALA A C 1
ATOM 4455 O O . ALA A 1 574 ? -64.225 15.694 85.883 1.00 82.31 574 ALA A O 1
ATOM 4456 N N . GLU A 1 575 ? -66.209 16.422 86.642 1.00 83.69 575 GLU A N 1
ATOM 4457 C CA . GLU A 1 575 ? -67.009 15.958 85.501 1.00 83.69 575 GLU A CA 1
ATOM 4458 C C . GLU A 1 575 ? -66.547 16.642 84.202 1.00 83.69 575 GLU A C 1
ATOM 4460 O O . GLU A 1 575 ? -66.239 15.963 83.222 1.00 83.69 575 GLU A O 1
ATOM 4465 N N . ALA A 1 576 ? -66.389 17.972 84.210 1.00 84.44 576 ALA A N 1
ATOM 4466 C CA . ALA A 1 576 ? -65.887 18.722 83.055 1.00 84.44 576 ALA A CA 1
ATOM 4467 C C . ALA A 1 576 ? -64.447 18.336 82.655 1.00 84.44 576 ALA A C 1
ATOM 4469 O O . ALA A 1 576 ? -64.138 18.271 81.464 1.00 84.44 576 ALA A O 1
ATOM 4470 N N . ALA A 1 577 ? -63.571 18.055 83.627 1.00 84.81 577 ALA A N 1
ATOM 4471 C CA . ALA A 1 577 ? -62.211 17.581 83.363 1.00 84.81 577 ALA A CA 1
ATOM 4472 C C . ALA A 1 577 ? -62.194 16.164 82.760 1.00 84.81 577 ALA A C 1
ATOM 4474 O O . ALA A 1 577 ? -61.444 15.908 81.820 1.00 84.81 577 ALA A O 1
ATOM 4475 N N . SER A 1 578 ? -63.050 15.259 83.251 1.00 84.44 578 SER A N 1
ATOM 4476 C CA . SER A 1 578 ? -63.180 13.897 82.717 1.00 84.44 578 SER A CA 1
ATOM 4477 C C . SER A 1 578 ? -63.727 13.889 81.284 1.00 84.44 578 SER A C 1
ATOM 4479 O O . SER A 1 578 ? -63.198 13.177 80.432 1.00 84.44 578 SER A O 1
ATOM 4481 N N . GLU A 1 579 ? -64.726 14.727 80.982 1.00 86.50 579 GLU A N 1
ATOM 4482 C CA . GLU A 1 579 ? -65.271 14.884 79.625 1.00 86.50 579 GLU A CA 1
ATOM 4483 C C . GLU A 1 579 ? -64.202 15.426 78.649 1.00 86.50 579 GLU A C 1
ATOM 4485 O O . GLU A 1 579 ? -64.069 14.928 77.530 1.00 86.50 579 GLU A O 1
ATOM 4490 N N . ALA A 1 580 ? -63.380 16.390 79.088 1.00 85.69 580 ALA A N 1
ATOM 4491 C CA . ALA A 1 580 ? -62.288 16.949 78.288 1.00 85.69 580 ALA A CA 1
ATOM 4492 C C . ALA A 1 580 ? -61.159 15.935 78.017 1.00 85.69 580 ALA A C 1
ATOM 4494 O O . ALA A 1 580 ? -60.746 15.780 76.867 1.00 85.69 580 ALA A O 1
ATOM 4495 N N . LEU A 1 581 ? -60.700 15.204 79.043 1.00 88.38 581 LEU A N 1
ATOM 4496 C CA . LEU A 1 581 ? -59.696 14.137 78.898 1.00 88.38 581 LEU A CA 1
ATOM 4497 C C . LEU A 1 581 ? -60.189 13.013 77.980 1.00 88.38 581 LEU A C 1
ATOM 4499 O O . LEU A 1 581 ? -59.432 12.496 77.160 1.00 88.38 581 LEU A O 1
ATOM 4503 N N . ARG A 1 582 ? -61.478 12.668 78.070 1.00 88.44 582 ARG A N 1
ATOM 4504 C CA . ARG A 1 582 ? -62.108 11.699 77.173 1.00 88.44 582 ARG A CA 1
ATOM 4505 C C . ARG A 1 582 ? -62.117 12.182 75.722 1.00 88.44 582 ARG A C 1
ATOM 4507 O O . ARG A 1 582 ? -61.768 11.397 74.848 1.00 88.44 582 ARG A O 1
ATOM 4514 N N . SER A 1 583 ? -62.469 13.445 75.469 1.00 87.62 583 SER A N 1
ATOM 4515 C CA . SER A 1 583 ? -62.433 14.025 74.117 1.00 87.62 583 SER A CA 1
ATOM 4516 C C . SER A 1 583 ? -61.017 14.010 73.536 1.00 87.62 583 SER A C 1
ATOM 4518 O O . SER A 1 583 ? -60.833 13.560 72.411 1.00 87.62 583 SER A O 1
ATOM 4520 N N . ALA A 1 584 ? -60.012 14.418 74.320 1.00 86.06 584 ALA A N 1
ATOM 4521 C CA . ALA A 1 584 ? -58.610 14.406 73.896 1.00 86.06 584 ALA A CA 1
ATOM 4522 C C . ALA A 1 584 ? -58.105 12.986 73.582 1.00 86.06 584 ALA A C 1
ATOM 4524 O O . ALA A 1 584 ? -57.440 12.767 72.572 1.00 86.06 584 ALA A O 1
ATOM 4525 N N . ARG A 1 585 ? -58.471 11.993 74.405 1.00 90.62 585 ARG A N 1
ATOM 4526 C CA . ARG A 1 585 ? -58.151 10.582 74.144 1.00 90.62 585 ARG A CA 1
ATOM 4527 C C . ARG A 1 585 ? -58.830 10.066 72.871 1.00 90.62 585 ARG A C 1
ATOM 4529 O O . ARG A 1 585 ? -58.195 9.359 72.096 1.00 90.62 585 ARG A O 1
ATOM 4536 N N . ASP A 1 586 ? -60.104 10.393 72.663 1.00 85.56 586 ASP A N 1
ATOM 4537 C CA . ASP A 1 586 ? -60.859 9.948 71.486 1.00 85.56 586 ASP A CA 1
ATOM 4538 C C . ASP A 1 586 ? -60.308 10.603 70.193 1.00 85.56 586 ASP A C 1
ATOM 4540 O O . ASP A 1 586 ? -60.255 9.951 69.149 1.00 85.56 586 ASP A O 1
ATOM 4544 N N . GLU A 1 587 ? -59.799 11.841 70.268 1.00 86.94 587 GLU A N 1
ATOM 4545 C CA . GLU A 1 587 ? -59.047 12.505 69.189 1.00 86.94 587 GLU A CA 1
ATOM 4546 C C . GLU A 1 587 ? -57.685 11.835 68.921 1.00 86.94 587 GLU A C 1
ATOM 4548 O O . GLU A 1 587 ? -57.377 11.523 67.767 1.00 86.94 587 GLU A O 1
ATOM 4553 N N . ALA A 1 588 ? -56.901 11.529 69.963 1.00 83.12 588 ALA A N 1
ATOM 4554 C CA . ALA A 1 588 ? -55.630 10.808 69.832 1.00 83.12 588 ALA A CA 1
ATOM 4555 C C . ALA A 1 588 ? -55.819 9.395 69.244 1.00 83.12 588 ALA A C 1
ATOM 4557 O O . ALA A 1 588 ? -55.052 8.970 68.377 1.00 83.12 588 ALA A O 1
ATOM 4558 N N . GLN A 1 589 ? -56.882 8.683 69.644 1.00 86.81 589 GLN A N 1
ATOM 4559 C CA . GLN A 1 589 ? -57.241 7.384 69.068 1.00 86.81 589 GLN A CA 1
ATOM 4560 C C . GLN A 1 589 ? -57.602 7.509 67.577 1.00 86.81 589 GLN A C 1
ATOM 4562 O O . GLN A 1 589 ? -57.136 6.705 66.769 1.00 86.81 589 GLN A O 1
ATOM 4567 N N . ALA A 1 590 ? -58.379 8.524 67.186 1.00 84.00 590 ALA A N 1
ATOM 4568 C CA . ALA A 1 590 ? -58.718 8.755 65.781 1.00 84.00 590 ALA A CA 1
ATOM 4569 C C . ALA A 1 590 ? -57.475 9.076 64.924 1.00 84.00 590 ALA A C 1
ATOM 4571 O O . ALA A 1 590 ? -57.357 8.578 63.802 1.00 84.00 590 ALA A O 1
ATOM 4572 N N . GLY A 1 591 ? -56.520 9.848 65.460 1.00 85.19 591 GLY A N 1
ATOM 4573 C CA . GLY A 1 591 ? -55.222 10.094 64.818 1.00 85.19 591 GLY A CA 1
ATOM 4574 C C . GLY A 1 591 ? -54.390 8.817 64.650 1.00 85.19 591 GLY A C 1
ATOM 4575 O O . GLY A 1 591 ? -53.848 8.561 63.573 1.00 85.19 591 GLY A O 1
ATOM 4576 N N . LEU A 1 592 ? -54.360 7.964 65.679 1.00 86.62 592 LEU A N 1
ATOM 4577 C CA . LEU A 1 592 ? -53.687 6.663 65.651 1.00 86.62 592 LEU A CA 1
ATOM 4578 C C . LEU A 1 592 ? -54.277 5.726 64.577 1.00 86.62 592 LEU A C 1
ATOM 4580 O O . LEU A 1 592 ? -53.531 5.062 63.852 1.00 86.62 592 LEU A O 1
ATOM 4584 N N . GLU A 1 593 ? -55.606 5.673 64.455 1.00 85.81 593 GLU A N 1
ATOM 4585 C CA . GLU A 1 593 ? -56.314 4.873 63.444 1.00 85.81 593 GLU A CA 1
ATOM 4586 C C . GLU A 1 593 ? -56.056 5.390 62.014 1.00 85.81 593 GLU A C 1
ATOM 4588 O O . GLU A 1 593 ? -55.816 4.587 61.103 1.00 85.81 593 GLU A O 1
ATOM 4593 N N . ALA A 1 594 ? -56.016 6.714 61.820 1.00 85.56 594 ALA A N 1
ATOM 4594 C CA . ALA A 1 594 ? -55.690 7.338 60.536 1.00 85.56 594 ALA A CA 1
ATOM 4595 C C . ALA A 1 594 ? -54.258 7.006 60.075 1.00 85.56 594 ALA A C 1
ATOM 4597 O O . ALA A 1 594 ? -54.089 6.403 59.013 1.00 85.56 594 ALA A O 1
ATOM 4598 N N . LEU A 1 595 ? -53.243 7.282 60.904 1.00 85.19 595 LEU A N 1
ATOM 4599 C CA . LEU A 1 595 ? -51.835 6.988 60.591 1.00 85.19 595 LEU A CA 1
ATOM 4600 C C . LEU A 1 595 ? -51.571 5.491 60.396 1.00 85.19 595 LEU A C 1
ATOM 4602 O O . LEU A 1 595 ? -50.755 5.096 59.564 1.00 85.19 595 LEU A O 1
ATOM 4606 N N . THR A 1 596 ? -52.277 4.625 61.132 1.00 83.62 596 THR A N 1
ATOM 4607 C CA . THR A 1 596 ? -52.167 3.172 60.924 1.00 83.62 596 THR A CA 1
ATOM 4608 C C . THR A 1 596 ? -52.663 2.781 59.530 1.00 83.62 596 THR A C 1
ATOM 4610 O O . THR A 1 596 ? -51.997 1.992 58.859 1.00 83.62 596 THR A O 1
ATOM 4613 N N . THR A 1 597 ? -53.769 3.383 59.078 1.00 85.56 597 THR A N 1
ATOM 4614 C CA . THR A 1 597 ? -54.352 3.165 57.744 1.00 85.56 597 THR A CA 1
ATOM 4615 C C . THR A 1 597 ? -53.452 3.704 56.629 1.00 85.56 597 THR A C 1
ATOM 4617 O O . THR A 1 597 ? -53.239 3.011 55.633 1.00 85.56 597 THR A O 1
ATOM 4620 N N . GLU A 1 598 ? -52.881 4.902 56.796 1.00 84.81 598 GLU A N 1
ATOM 4621 C CA . GLU A 1 598 ? -51.934 5.478 55.831 1.00 84.81 598 GLU A CA 1
ATOM 4622 C C . GLU A 1 598 ? -50.685 4.603 55.702 1.00 84.81 598 GLU A C 1
ATOM 4624 O O . GLU A 1 598 ? -50.380 4.156 54.595 1.00 84.81 598 GLU A O 1
ATOM 4629 N N . ARG A 1 599 ? -50.053 4.228 56.823 1.00 83.81 599 ARG A N 1
ATOM 4630 C CA . ARG A 1 599 ? -48.919 3.289 56.868 1.00 83.81 599 ARG A CA 1
ATOM 4631 C C . ARG A 1 599 ? -49.215 1.966 56.158 1.00 83.81 599 ARG A C 1
ATOM 4633 O O . ARG A 1 599 ? -48.382 1.505 55.384 1.00 83.81 599 ARG A O 1
ATOM 4640 N N . ASP A 1 600 ? -50.368 1.339 56.407 1.00 82.50 600 ASP A N 1
ATOM 4641 C CA . ASP A 1 600 ? -50.718 0.070 55.749 1.00 82.50 600 ASP A CA 1
ATOM 4642 C C . ASP A 1 600 ? -50.923 0.249 54.235 1.00 82.50 600 ASP A C 1
ATOM 4644 O O . ASP A 1 600 ? -50.501 -0.600 53.448 1.00 82.50 600 ASP A O 1
ATOM 4648 N N . SER A 1 601 ? -51.490 1.383 53.806 1.00 83.50 601 SER A N 1
ATOM 4649 C CA . SER A 1 601 ? -51.613 1.713 52.381 1.00 83.50 601 SER A CA 1
ATOM 4650 C C . SER A 1 601 ? -50.257 1.982 51.712 1.00 83.50 601 SER A C 1
ATOM 4652 O O . SER A 1 601 ? -50.054 1.587 50.563 1.00 83.50 601 SER A O 1
ATOM 4654 N N . LEU A 1 602 ? -49.321 2.602 52.439 1.00 82.75 602 LEU A N 1
ATOM 4655 C CA . LEU A 1 602 ? -47.981 2.959 51.975 1.00 82.75 602 LEU A CA 1
ATOM 4656 C C . LEU A 1 602 ? -47.106 1.701 51.869 1.00 82.75 602 LEU A C 1
ATOM 4658 O O . LEU A 1 602 ? -46.528 1.454 50.815 1.00 82.75 602 LEU A O 1
ATOM 4662 N N . ALA A 1 603 ? -47.141 0.823 52.877 1.00 79.06 603 ALA A N 1
ATOM 4663 C CA . ALA A 1 603 ? -46.497 -0.492 52.843 1.00 79.06 603 ALA A CA 1
ATOM 4664 C C . ALA A 1 603 ? -47.023 -1.377 51.696 1.00 79.06 603 ALA A C 1
ATOM 4666 O O . ALA A 1 603 ? -46.238 -2.009 50.989 1.00 79.06 603 ALA A O 1
ATOM 4667 N N . GLN A 1 604 ? -48.340 -1.381 51.446 1.00 83.69 604 GLN A N 1
ATOM 4668 C CA . GLN A 1 604 ? -48.914 -2.096 50.301 1.00 83.69 604 GLN A CA 1
ATOM 4669 C C . GLN A 1 604 ? -48.472 -1.491 48.954 1.00 83.69 604 GLN A C 1
ATOM 4671 O O . GLN A 1 604 ? -48.344 -2.220 47.969 1.00 83.69 604 GLN A O 1
ATOM 4676 N N . ARG A 1 605 ? -48.216 -0.176 48.903 1.00 81.88 605 ARG A N 1
ATOM 4677 C CA . ARG A 1 605 ? -47.681 0.518 47.723 1.00 81.88 605 ARG A CA 1
ATOM 4678 C C . ARG A 1 605 ? -46.210 0.181 47.475 1.00 81.88 605 ARG A C 1
ATOM 4680 O O . ARG A 1 605 ? -45.867 -0.080 46.326 1.00 81.88 605 ARG A O 1
ATOM 4687 N N . MET A 1 606 ? -45.376 0.145 48.520 1.00 79.75 606 MET A N 1
ATOM 4688 C CA . MET A 1 606 ? -43.961 -0.237 48.399 1.00 79.75 606 MET A CA 1
ATOM 4689 C C . MET A 1 606 ? -43.829 -1.674 47.901 1.00 79.75 606 MET A C 1
ATOM 4691 O O . MET A 1 606 ? -43.212 -1.886 46.868 1.00 79.75 606 MET A O 1
ATOM 4695 N N . ALA A 1 607 ? -44.541 -2.629 48.509 1.00 77.81 607 ALA A N 1
ATOM 4696 C CA . ALA A 1 607 ? -44.517 -4.028 48.072 1.00 77.81 607 ALA A CA 1
ATOM 4697 C C . ALA A 1 607 ? -44.973 -4.225 46.607 1.00 77.81 607 ALA A C 1
ATOM 4699 O O . ALA A 1 607 ? -44.539 -5.160 45.935 1.00 77.81 607 ALA A O 1
ATOM 4700 N N . GLN A 1 608 ? -45.847 -3.351 46.086 1.00 81.19 608 GLN A N 1
ATOM 4701 C CA . GLN A 1 608 ? -46.192 -3.334 44.659 1.00 81.19 608 GLN A CA 1
ATOM 4702 C C . GLN A 1 608 ? -45.073 -2.746 43.791 1.00 81.19 608 GLN A C 1
ATOM 4704 O O . GLN A 1 608 ? -44.796 -3.299 42.731 1.00 81.19 608 GLN A O 1
ATOM 4709 N N . LEU A 1 609 ? -44.440 -1.652 44.221 1.00 79.19 609 LEU A N 1
ATOM 4710 C CA . LEU A 1 609 ? -43.331 -1.018 43.502 1.00 79.19 609 LEU A CA 1
ATOM 4711 C C . LEU A 1 609 ? -42.081 -1.905 43.476 1.00 79.19 609 LEU A C 1
ATOM 4713 O O . LEU A 1 609 ? -41.496 -2.059 42.413 1.00 79.19 609 LEU A O 1
ATOM 4717 N N . GLU A 1 610 ? -41.728 -2.549 44.587 1.00 77.88 610 GLU A N 1
ATOM 4718 C CA . GLU A 1 610 ? -40.636 -3.527 44.690 1.00 77.88 610 GLU A CA 1
ATOM 4719 C C . GLU A 1 610 ? -40.860 -4.719 43.750 1.00 77.88 610 GLU A C 1
ATOM 4721 O O . GLU A 1 610 ? -39.972 -5.084 42.983 1.00 77.88 610 GLU A O 1
ATOM 4726 N N . ALA A 1 611 ? -42.067 -5.300 43.744 1.00 78.19 611 ALA A N 1
ATOM 4727 C CA . ALA A 1 611 ? -42.399 -6.415 42.856 1.00 78.19 611 ALA A CA 1
ATOM 4728 C C . ALA A 1 611 ? -42.379 -6.013 41.369 1.00 78.19 611 ALA A C 1
ATOM 4730 O O . ALA A 1 611 ? -41.935 -6.790 40.519 1.00 78.19 611 ALA A O 1
ATOM 4731 N N . GLN A 1 612 ? -42.844 -4.801 41.050 1.00 78.50 612 GLN A N 1
ATOM 4732 C CA . GLN A 1 612 ? -42.796 -4.235 39.701 1.00 78.50 612 GLN A CA 1
ATOM 4733 C C . GLN A 1 612 ? -41.337 -4.002 39.267 1.00 78.50 612 GLN A C 1
ATOM 4735 O O . GLN A 1 612 ? -40.925 -4.501 38.224 1.00 78.50 612 GLN A O 1
ATOM 4740 N N . ALA A 1 613 ? -40.540 -3.341 40.110 1.00 76.38 613 ALA A N 1
ATOM 4741 C CA . ALA A 1 613 ? -39.133 -3.033 39.872 1.00 76.38 613 ALA A CA 1
ATOM 4742 C C . ALA A 1 613 ? -38.278 -4.295 39.708 1.00 76.38 613 ALA A C 1
ATOM 4744 O O . ALA A 1 613 ? -37.528 -4.383 38.745 1.00 76.38 613 ALA A O 1
ATOM 4745 N N . ALA A 1 614 ? -38.438 -5.305 40.567 1.00 75.94 614 ALA A N 1
ATOM 4746 C CA . ALA A 1 614 ? -37.729 -6.581 40.435 1.00 75.94 614 ALA A CA 1
ATOM 4747 C C . ALA A 1 614 ? -38.071 -7.313 39.122 1.00 75.94 614 ALA A C 1
ATOM 4749 O O . ALA A 1 614 ? -37.219 -7.979 38.536 1.00 75.94 614 ALA A O 1
ATOM 4750 N N . THR A 1 615 ? -39.309 -7.169 38.635 1.00 78.50 615 THR A N 1
ATOM 4751 C CA . THR A 1 615 ? -39.738 -7.750 37.353 1.00 78.50 615 THR A CA 1
ATOM 4752 C C . THR A 1 615 ? -39.139 -6.991 36.166 1.00 78.50 615 THR A C 1
ATOM 4754 O O . THR A 1 615 ? -38.649 -7.608 35.222 1.00 78.50 615 THR A O 1
ATOM 4757 N N . ASP A 1 616 ? -39.164 -5.658 36.201 1.00 74.50 616 ASP A N 1
ATOM 4758 C CA . ASP A 1 616 ? -38.659 -4.817 35.113 1.00 74.50 616 ASP A CA 1
ATOM 4759 C C . ASP A 1 616 ? -37.118 -4.821 35.051 1.00 74.50 616 ASP A C 1
ATOM 4761 O O . ASP A 1 616 ? -36.559 -4.891 33.955 1.00 74.50 616 ASP A O 1
ATOM 4765 N N . LEU A 1 617 ? -36.434 -4.859 36.204 1.00 76.81 617 LEU A N 1
ATOM 4766 C CA . LEU A 1 617 ? -34.982 -5.036 36.311 1.00 76.81 617 LEU A CA 1
ATOM 4767 C C . LEU A 1 617 ? -34.561 -6.404 35.758 1.00 76.81 617 LEU A C 1
ATOM 4769 O O . LEU A 1 617 ? -33.722 -6.453 34.867 1.00 76.81 617 LEU A O 1
ATOM 4773 N N . GLY A 1 618 ? -35.211 -7.498 36.174 1.00 75.44 618 GLY A N 1
ATOM 4774 C CA . GLY A 1 618 ? -34.899 -8.840 35.667 1.00 75.44 618 GLY A CA 1
ATOM 4775 C C . GLY A 1 618 ? -35.108 -8.990 34.153 1.00 75.44 618 GLY A C 1
ATOM 4776 O O . GLY A 1 618 ? -34.306 -9.630 33.474 1.00 75.44 618 GLY A O 1
ATOM 4777 N N . HIS A 1 619 ? -36.139 -8.353 33.579 1.00 75.25 619 HIS A N 1
ATOM 4778 C CA . HIS A 1 619 ? -36.306 -8.297 32.120 1.00 75.25 619 HIS A CA 1
ATOM 4779 C C . HIS A 1 619 ? -35.222 -7.464 31.421 1.00 75.25 619 HIS A C 1
ATOM 4781 O O . HIS A 1 619 ? -34.881 -7.754 30.273 1.00 75.25 619 HIS A O 1
ATOM 4787 N N . ALA A 1 620 ? -34.716 -6.410 32.065 1.00 70.38 620 ALA A N 1
ATOM 4788 C CA . ALA A 1 620 ? -33.663 -5.565 31.519 1.00 70.38 620 ALA A CA 1
ATOM 4789 C C . ALA A 1 620 ? -32.285 -6.247 31.611 1.00 70.38 620 ALA A C 1
ATOM 4791 O O . ALA A 1 620 ? -31.564 -6.257 30.617 1.00 70.38 620 ALA A O 1
ATOM 4792 N N . GLU A 1 621 ? -31.973 -6.919 32.721 1.00 74.44 621 GLU A N 1
ATOM 4793 C CA . GLU A 1 621 ? -30.798 -7.789 32.889 1.00 74.44 621 GLU A CA 1
ATOM 4794 C C . GLU A 1 621 ? -30.782 -8.921 31.850 1.00 74.44 621 GLU A C 1
ATOM 4796 O O . GLU A 1 621 ? -29.796 -9.095 31.136 1.00 74.44 621 GLU A O 1
ATOM 4801 N N . GLU A 1 622 ? -31.897 -9.643 31.664 1.00 76.75 622 GLU A N 1
ATOM 4802 C CA . GLU A 1 622 ? -32.001 -10.697 30.637 1.00 76.75 622 GLU A CA 1
ATOM 4803 C C . GLU A 1 622 ? -31.793 -10.143 29.212 1.00 76.75 622 GLU A C 1
ATOM 4805 O O . GLU A 1 622 ? -31.402 -10.868 28.293 1.00 76.75 622 GLU A O 1
ATOM 4810 N N . ARG A 1 623 ? -32.068 -8.851 29.005 1.00 75.06 623 ARG A N 1
ATOM 4811 C CA . ARG A 1 623 ? -31.895 -8.157 27.726 1.00 75.06 623 ARG A CA 1
ATOM 4812 C C . ARG A 1 623 ? -30.468 -7.643 27.535 1.00 75.06 623 ARG A C 1
ATOM 4814 O O . ARG A 1 623 ? -29.987 -7.720 26.409 1.00 75.06 623 ARG A O 1
ATOM 4821 N N . ALA A 1 624 ? -29.804 -7.201 28.602 1.00 70.56 624 ALA A N 1
ATOM 4822 C CA . ALA A 1 624 ? -28.384 -6.854 28.618 1.00 70.56 624 ALA A CA 1
ATOM 4823 C C . ALA A 1 624 ? -27.515 -8.091 28.351 1.00 70.56 624 ALA A C 1
ATOM 4825 O O . ALA A 1 624 ? -26.747 -8.089 27.399 1.00 70.56 624 ALA A O 1
ATOM 4826 N N . VAL A 1 625 ? -27.756 -9.207 29.052 1.00 77.06 625 VAL A N 1
ATOM 4827 C CA . VAL A 1 625 ? -27.051 -10.488 28.826 1.00 77.06 625 VAL A CA 1
ATOM 4828 C C . VAL A 1 625 ? -27.206 -10.991 27.382 1.00 77.06 625 VAL A C 1
ATOM 4830 O O . VAL A 1 625 ? -26.282 -11.573 26.816 1.00 77.06 625 VAL A O 1
ATOM 4833 N N . LYS A 1 626 ? -28.364 -10.760 26.748 1.00 75.12 626 LYS A N 1
ATOM 4834 C CA . LYS A 1 626 ? -28.572 -11.072 25.321 1.00 75.12 626 LYS A CA 1
ATOM 4835 C C . LYS A 1 626 ? -27.870 -10.095 24.379 1.00 75.12 626 LYS A C 1
ATOM 4837 O O . LYS A 1 626 ? -27.543 -10.505 23.269 1.00 75.12 626 LYS A O 1
ATOM 4842 N N . LEU A 1 627 ? -27.675 -8.839 24.785 1.00 73.56 627 LEU A N 1
ATOM 4843 C CA . LEU A 1 627 ? -26.890 -7.866 24.027 1.00 73.56 627 LEU A CA 1
ATOM 4844 C C . LEU A 1 627 ? -25.399 -8.206 24.102 1.00 73.56 627 LEU A C 1
ATOM 4846 O O . LEU A 1 627 ? -24.790 -8.318 23.050 1.00 73.56 627 LEU A O 1
ATOM 4850 N N . ASP A 1 628 ? -24.855 -8.472 25.292 1.00 72.38 628 ASP A N 1
ATOM 4851 C CA . ASP A 1 628 ? -23.458 -8.893 25.485 1.00 72.38 628 ASP A CA 1
ATOM 4852 C C . ASP A 1 628 ? -23.144 -10.173 24.707 1.00 72.38 628 ASP A C 1
ATOM 4854 O O . ASP A 1 628 ? -22.150 -10.247 23.991 1.00 72.38 628 ASP A O 1
ATOM 4858 N N . ALA A 1 629 ? -24.023 -11.180 24.771 1.00 75.12 629 ALA A N 1
ATOM 4859 C CA . ALA A 1 629 ? -23.840 -12.412 24.006 1.00 75.12 629 ALA A CA 1
ATOM 4860 C C . ALA A 1 629 ? -23.872 -12.181 22.482 1.00 75.12 629 ALA A C 1
ATOM 4862 O O . ALA A 1 629 ? -23.186 -12.888 21.746 1.00 75.12 629 ALA A O 1
ATOM 4863 N N . ALA A 1 630 ? -24.657 -11.209 22.002 1.00 71.94 630 ALA A N 1
ATOM 4864 C CA . ALA A 1 630 ? -24.686 -10.830 20.591 1.00 71.94 630 ALA A CA 1
ATOM 4865 C C . ALA A 1 630 ? -23.460 -9.991 20.193 1.00 71.94 630 ALA A C 1
ATOM 4867 O O . ALA A 1 630 ? -22.918 -10.213 19.113 1.00 71.94 630 ALA A O 1
ATOM 4868 N N . LEU A 1 631 ? -23.000 -9.094 21.072 1.00 74.88 631 LEU A N 1
ATOM 4869 C CA . LEU A 1 631 ? -21.789 -8.294 20.901 1.00 74.88 631 LEU A CA 1
ATOM 4870 C C . LEU A 1 631 ? -20.565 -9.208 20.812 1.00 74.88 631 LEU A C 1
ATOM 4872 O O . LEU A 1 631 ? -19.853 -9.152 19.822 1.00 74.88 631 LEU A O 1
ATOM 4876 N N . GLN A 1 632 ? -20.392 -10.136 21.756 1.00 76.50 632 GLN A N 1
ATOM 4877 C CA . GLN A 1 632 ? -19.301 -11.115 21.740 1.00 76.50 632 GLN A CA 1
ATOM 4878 C C . GLN A 1 632 ? -19.301 -11.965 20.455 1.00 76.50 632 GLN A C 1
ATOM 4880 O O . GLN A 1 632 ? -18.248 -12.295 19.915 1.00 76.50 632 GLN A O 1
ATOM 4885 N N . GLU A 1 633 ? -20.481 -12.330 19.937 1.00 76.25 633 GLU A N 1
ATOM 4886 C CA . GLU A 1 633 ? -20.597 -13.079 18.681 1.00 76.25 633 GLU A CA 1
ATOM 4887 C C . GLU A 1 633 ? -20.303 -12.208 17.441 1.00 76.25 633 GLU A C 1
ATOM 4889 O O . GLU A 1 633 ? -19.820 -12.722 16.430 1.00 76.25 633 GLU A O 1
ATOM 4894 N N . ALA A 1 634 ? -20.572 -10.901 17.504 1.00 69.94 634 ALA A N 1
ATOM 4895 C CA . ALA A 1 634 ? -20.200 -9.931 16.476 1.00 69.94 634 ALA A CA 1
ATOM 4896 C C . ALA A 1 634 ? -18.693 -9.623 16.502 1.00 69.94 634 ALA A C 1
ATOM 4898 O O . ALA A 1 634 ? -18.060 -9.673 15.451 1.00 69.94 634 ALA A O 1
ATOM 4899 N N . GLU A 1 635 ? -18.107 -9.406 17.683 1.00 72.56 635 GLU A N 1
ATOM 4900 C CA . GLU A 1 635 ? -16.668 -9.216 17.906 1.00 72.56 635 GLU A CA 1
ATOM 4901 C C . GLU A 1 635 ? -15.861 -10.408 17.387 1.00 72.56 635 GLU A C 1
ATOM 4903 O O . GLU A 1 635 ? -14.925 -10.216 16.617 1.00 72.56 635 GLU A O 1
ATOM 4908 N N . ASN A 1 636 ? -16.268 -11.641 17.714 1.00 76.25 636 ASN A N 1
ATOM 4909 C CA . ASN A 1 636 ? -15.597 -12.847 17.219 1.00 76.25 636 ASN A CA 1
ATOM 4910 C C . ASN A 1 636 ? -15.621 -12.925 15.681 1.00 76.25 636 ASN A C 1
ATOM 4912 O O . ASN A 1 636 ? -14.588 -13.167 15.062 1.00 76.25 636 ASN A O 1
ATOM 4916 N N . ARG A 1 637 ? -16.776 -12.671 15.045 1.00 73.69 637 ARG A N 1
ATOM 4917 C CA . ARG A 1 637 ? -16.888 -12.650 13.572 1.00 73.69 637 ARG A CA 1
ATOM 4918 C C . ARG A 1 637 ? -16.070 -11.521 12.948 1.00 73.69 637 ARG A C 1
ATOM 4920 O O . ARG A 1 637 ? -15.480 -11.715 11.890 1.00 73.69 637 ARG A O 1
ATOM 4927 N N . ALA A 1 638 ? -16.059 -10.347 13.575 1.00 70.50 638 ALA A N 1
ATOM 4928 C CA . ALA A 1 638 ? -15.303 -9.202 13.095 1.00 70.50 638 ALA A CA 1
ATOM 4929 C C . ALA A 1 638 ? -13.795 -9.477 13.184 1.00 70.50 638 ALA A C 1
ATOM 4931 O O . ALA A 1 638 ? -13.105 -9.280 12.186 1.00 70.50 638 ALA A O 1
ATOM 4932 N N . SER A 1 639 ? -13.319 -10.045 14.299 1.00 74.88 639 SER A N 1
ATOM 4933 C CA . SER A 1 639 ? -11.941 -10.523 14.475 1.00 74.88 639 SER A CA 1
ATOM 4934 C C . SER A 1 639 ? -11.559 -11.536 13.394 1.00 74.88 639 SER A C 1
ATOM 4936 O O . SER A 1 639 ? -10.596 -11.304 12.674 1.00 74.88 639 SER A O 1
ATOM 4938 N N . GLU A 1 640 ? -12.363 -12.588 13.179 1.00 77.56 640 GLU A N 1
ATOM 4939 C CA . GLU A 1 640 ? -12.129 -13.573 12.107 1.00 77.56 640 GLU A CA 1
ATOM 4940 C C . GLU A 1 640 ? -12.019 -12.913 10.718 1.00 77.56 640 GLU A C 1
ATOM 4942 O O . GLU A 1 640 ? -11.196 -13.320 9.895 1.00 77.56 640 GLU A O 1
ATOM 4947 N N . THR A 1 641 ? -12.823 -11.879 10.435 1.00 75.31 641 THR A N 1
ATOM 4948 C CA . THR A 1 641 ? -12.716 -11.133 9.169 1.00 75.31 641 THR A CA 1
ATOM 4949 C C . THR A 1 641 ? -11.528 -10.175 9.111 1.00 75.31 641 THR A C 1
ATOM 4951 O O . THR A 1 641 ? -10.980 -9.991 8.026 1.00 75.31 641 THR A O 1
ATOM 4954 N N . MET A 1 642 ? -11.113 -9.578 10.231 1.00 72.19 642 MET A N 1
ATOM 4955 C CA . MET A 1 642 ? -9.931 -8.714 10.297 1.00 72.19 642 MET A CA 1
ATOM 4956 C C . MET A 1 642 ? -8.656 -9.536 10.113 1.00 72.19 642 MET A C 1
ATOM 4958 O O . MET A 1 642 ? -7.854 -9.181 9.255 1.00 72.19 642 MET A O 1
ATOM 4962 N N . ASP A 1 643 ? -8.527 -10.675 10.799 1.00 76.69 643 ASP A N 1
ATOM 4963 C CA . ASP A 1 643 ? -7.409 -11.616 10.645 1.00 76.69 643 ASP A CA 1
ATOM 4964 C C . ASP A 1 643 ? -7.282 -12.098 9.190 1.00 76.69 643 ASP A C 1
ATOM 4966 O O . ASP A 1 643 ? -6.193 -12.108 8.612 1.00 76.69 643 ASP A O 1
ATOM 4970 N N . ALA A 1 644 ? -8.407 -12.458 8.558 1.00 75.38 644 ALA A N 1
ATOM 4971 C CA . ALA A 1 644 ? -8.428 -12.887 7.161 1.00 75.38 644 ALA A CA 1
ATOM 4972 C C . ALA A 1 644 ? -8.021 -11.762 6.190 1.00 75.38 644 ALA A C 1
ATOM 4974 O O . ALA A 1 644 ? -7.253 -12.004 5.259 1.00 75.38 644 ALA A O 1
ATOM 4975 N N . LEU A 1 645 ? -8.506 -10.532 6.409 1.00 73.44 645 LEU A N 1
ATOM 4976 C CA . LEU A 1 645 ? -8.128 -9.369 5.599 1.00 73.44 645 LEU A CA 1
ATOM 4977 C C . LEU A 1 645 ? -6.652 -8.996 5.794 1.00 73.44 645 LEU A C 1
ATOM 4979 O O . LEU A 1 645 ? -5.981 -8.698 4.811 1.00 73.44 645 LEU A O 1
ATOM 4983 N N . GLN A 1 646 ? -6.135 -9.045 7.025 1.00 73.94 646 GLN A N 1
ATOM 4984 C CA . GLN A 1 646 ? -4.726 -8.785 7.330 1.00 73.94 646 GLN A CA 1
ATOM 4985 C C . GLN A 1 646 ? -3.802 -9.823 6.685 1.00 73.94 646 GLN A C 1
ATOM 4987 O O . GLN A 1 646 ? -2.778 -9.447 6.119 1.00 73.94 646 GLN A O 1
ATOM 4992 N N . LEU A 1 647 ? -4.176 -11.107 6.694 1.00 80.50 647 LEU A N 1
ATOM 4993 C CA . LEU A 1 647 ? -3.401 -12.170 6.048 1.00 80.50 647 LEU A CA 1
ATOM 4994 C C . LEU A 1 647 ? -3.329 -11.999 4.519 1.00 80.50 647 LEU A C 1
ATOM 4996 O O . LEU A 1 647 ? -2.262 -12.172 3.931 1.00 80.50 647 LEU A O 1
ATOM 5000 N N . GLU A 1 648 ? -4.444 -11.639 3.875 1.00 75.06 648 GLU A N 1
ATOM 5001 C CA . GLU A 1 648 ? -4.493 -11.357 2.430 1.00 75.06 648 GLU A CA 1
ATOM 5002 C C . GLU A 1 648 ? -3.643 -10.122 2.075 1.00 75.06 648 GLU A C 1
ATOM 5004 O O . GLU A 1 648 ? -2.883 -10.127 1.108 1.00 75.06 648 GLU A O 1
ATOM 5009 N N . LEU A 1 649 ? -3.723 -9.078 2.903 1.00 72.31 649 LEU A N 1
ATOM 5010 C CA . LEU A 1 649 ? -2.998 -7.820 2.732 1.00 72.31 649 LEU A CA 1
ATOM 5011 C C . LEU A 1 649 ? -1.484 -8.012 2.944 1.00 72.31 649 LEU A C 1
ATOM 5013 O O . LEU A 1 649 ? -0.677 -7.512 2.163 1.00 72.31 649 LEU A O 1
ATOM 5017 N N . GLN A 1 650 ? -1.078 -8.821 3.925 1.00 75.56 650 GLN A N 1
ATOM 5018 C CA . GLN A 1 650 ? 0.326 -9.182 4.125 1.00 75.56 650 GLN A CA 1
ATOM 5019 C C . GLN A 1 650 ? 0.878 -10.027 2.967 1.00 75.56 650 GLN A C 1
ATOM 5021 O O . GLN A 1 650 ? 1.984 -9.766 2.501 1.00 75.56 650 GLN A O 1
ATOM 5026 N N . ARG A 1 651 ? 0.086 -10.962 2.424 1.00 80.31 651 ARG A N 1
ATOM 5027 C CA . ARG A 1 651 ? 0.459 -11.714 1.216 1.00 80.31 651 ARG A CA 1
ATOM 5028 C C . ARG A 1 651 ? 0.696 -10.796 0.008 1.00 80.31 651 ARG A C 1
ATOM 5030 O O . ARG A 1 651 ? 1.652 -11.014 -0.731 1.00 80.31 651 ARG A O 1
ATOM 5037 N N . LEU A 1 652 ? -0.158 -9.792 -0.201 1.00 72.81 652 LEU A N 1
ATOM 5038 C CA . LEU A 1 652 ? 0.008 -8.821 -1.290 1.00 72.81 652 LEU A CA 1
ATOM 5039 C C . LEU A 1 652 ? 1.279 -7.974 -1.117 1.00 72.81 652 LEU A C 1
ATOM 5041 O O . LEU A 1 652 ? 1.973 -7.716 -2.098 1.00 72.81 652 LEU A O 1
ATOM 5045 N N . ARG A 1 653 ? 1.629 -7.598 0.120 1.00 73.31 653 ARG A N 1
ATOM 5046 C CA . ARG A 1 653 ? 2.887 -6.894 0.429 1.00 73.31 653 ARG A CA 1
ATOM 5047 C C . ARG A 1 653 ? 4.126 -7.752 0.166 1.00 73.31 653 ARG A C 1
ATOM 5049 O O . ARG A 1 653 ? 5.090 -7.245 -0.404 1.00 73.31 653 ARG A O 1
ATOM 5056 N N . ASP A 1 654 ? 4.087 -9.037 0.517 1.00 76.94 654 ASP A N 1
ATOM 5057 C CA . ASP A 1 654 ? 5.172 -9.980 0.211 1.00 76.94 654 ASP A CA 1
ATOM 5058 C C . ASP A 1 654 ? 5.355 -10.138 -1.317 1.00 76.94 654 ASP A C 1
ATOM 5060 O O . ASP A 1 654 ? 6.481 -10.091 -1.816 1.00 76.94 654 ASP A O 1
ATOM 5064 N N . GLU A 1 655 ? 4.259 -10.245 -2.084 1.00 76.44 655 GLU A N 1
ATOM 5065 C CA . GLU A 1 655 ? 4.305 -10.309 -3.556 1.00 76.44 655 GLU A CA 1
ATOM 5066 C C . GLU A 1 655 ? 4.826 -8.998 -4.179 1.00 76.44 655 GLU A C 1
ATOM 5068 O O . GLU A 1 655 ? 5.636 -9.031 -5.107 1.00 76.44 655 GLU A O 1
ATOM 5073 N N . HIS A 1 656 ? 4.441 -7.842 -3.628 1.00 74.06 656 HIS A N 1
ATOM 5074 C CA . HIS A 1 656 ? 4.953 -6.531 -4.038 1.00 74.06 656 HIS A CA 1
ATOM 5075 C C . HIS A 1 656 ? 6.470 -6.398 -3.808 1.00 74.06 656 HIS A C 1
ATOM 5077 O O . HIS A 1 656 ? 7.191 -5.918 -4.684 1.00 74.06 656 HIS A O 1
ATOM 5083 N N . ALA A 1 657 ? 6.985 -6.869 -2.666 1.00 71.81 657 ALA A N 1
ATOM 5084 C CA . ALA A 1 657 ? 8.422 -6.884 -2.385 1.00 71.81 657 ALA A CA 1
ATOM 5085 C C . ALA A 1 657 ? 9.198 -7.813 -3.345 1.00 71.81 657 ALA A C 1
ATOM 5087 O O . ALA A 1 657 ? 10.274 -7.455 -3.839 1.00 71.81 657 ALA A O 1
ATOM 5088 N N . GLU A 1 658 ? 8.642 -8.985 -3.675 1.00 76.81 658 GLU A N 1
ATOM 5089 C CA . GLU A 1 658 ? 9.246 -9.906 -4.649 1.00 76.81 658 GLU A CA 1
ATOM 5090 C C . GLU A 1 658 ? 9.253 -9.331 -6.081 1.00 76.81 658 GLU A C 1
ATOM 5092 O O . GLU A 1 658 ? 10.163 -9.614 -6.860 1.00 76.81 658 GLU A O 1
ATOM 5097 N N . LEU A 1 659 ? 8.263 -8.510 -6.449 1.00 72.00 659 LEU A N 1
ATOM 5098 C CA . LEU A 1 659 ? 8.244 -7.793 -7.731 1.00 72.00 659 LEU A CA 1
ATOM 5099 C C . LEU A 1 659 ? 9.265 -6.647 -7.761 1.00 72.00 659 LEU A C 1
ATOM 5101 O O . LEU A 1 659 ? 10.024 -6.535 -8.725 1.00 72.00 659 LEU A O 1
ATOM 5105 N N . ASN A 1 660 ? 9.346 -5.847 -6.695 1.00 70.88 660 ASN A N 1
ATOM 5106 C CA . ASN A 1 660 ? 10.248 -4.695 -6.624 1.00 70.88 660 ASN A CA 1
ATOM 5107 C C . ASN A 1 660 ? 11.732 -5.110 -6.722 1.00 70.88 660 ASN A C 1
ATOM 5109 O O . ASN A 1 660 ? 12.510 -4.514 -7.468 1.00 70.88 660 ASN A O 1
ATOM 5113 N N . THR A 1 661 ? 12.114 -6.202 -6.048 1.00 75.69 661 THR A N 1
ATOM 5114 C CA . THR A 1 661 ? 13.477 -6.765 -6.145 1.00 75.69 661 THR A CA 1
ATOM 5115 C C . THR A 1 661 ? 13.820 -7.273 -7.551 1.00 75.69 661 THR A C 1
ATOM 5117 O O . THR A 1 661 ? 14.961 -7.122 -7.991 1.00 75.69 661 THR A O 1
ATOM 5120 N N . LYS A 1 662 ? 12.849 -7.822 -8.298 1.00 72.12 662 LYS A N 1
ATOM 5121 C CA . LYS A 1 662 ? 13.048 -8.243 -9.699 1.00 72.12 662 LYS A CA 1
ATOM 5122 C C . LYS A 1 662 ? 13.251 -7.057 -10.639 1.00 72.12 662 LYS A C 1
ATOM 5124 O O . LYS A 1 662 ? 14.117 -7.137 -11.506 1.00 72.12 662 LYS A O 1
ATOM 5129 N N . ILE A 1 663 ? 12.500 -5.970 -10.452 1.00 69.88 663 ILE A N 1
ATOM 5130 C CA . ILE A 1 663 ? 12.656 -4.742 -11.246 1.00 69.88 663 ILE A CA 1
ATOM 5131 C C . ILE A 1 663 ? 14.043 -4.136 -11.022 1.00 69.88 663 ILE A C 1
ATOM 5133 O O . ILE A 1 663 ? 14.757 -3.908 -11.993 1.00 69.88 663 ILE A O 1
ATOM 5137 N N . SER A 1 664 ? 14.460 -3.955 -9.765 1.00 66.06 664 SER A N 1
ATOM 5138 C CA . SER A 1 664 ? 15.781 -3.394 -9.433 1.00 66.06 664 SER A CA 1
ATOM 5139 C C . SER A 1 664 ? 16.935 -4.219 -10.034 1.00 66.06 664 SER A C 1
ATOM 5141 O O . SER A 1 664 ? 17.868 -3.673 -10.623 1.00 66.06 664 SER A O 1
ATOM 5143 N N . ALA A 1 665 ? 16.829 -5.555 -10.000 1.00 71.38 665 ALA A N 1
ATOM 5144 C CA . ALA A 1 665 ? 17.808 -6.440 -10.634 1.00 71.38 665 ALA A CA 1
ATOM 5145 C C . ALA A 1 665 ? 17.845 -6.320 -12.175 1.00 71.38 665 ALA A C 1
ATOM 5147 O O . ALA A 1 665 ? 18.915 -6.467 -12.770 1.00 71.38 665 ALA A O 1
ATOM 5148 N N . GLN A 1 666 ? 16.709 -6.048 -12.833 1.00 65.44 666 GLN A N 1
ATOM 5149 C CA . GLN A 1 666 ? 16.676 -5.776 -14.276 1.00 65.44 666 GLN A CA 1
ATOM 5150 C C . GLN A 1 666 ? 17.220 -4.380 -14.619 1.00 65.44 666 GLN A C 1
ATOM 5152 O O . GLN A 1 666 ? 17.954 -4.265 -15.600 1.00 65.44 666 GLN A O 1
ATOM 5157 N N . GLU A 1 667 ? 16.945 -3.351 -13.805 1.00 63.56 667 GLU A N 1
ATOM 5158 C CA . GLU A 1 667 ? 17.531 -2.007 -13.958 1.00 63.56 667 GLU A CA 1
ATOM 5159 C C . GLU A 1 667 ? 19.071 -2.066 -13.912 1.00 63.56 667 GLU A C 1
ATOM 5161 O O . GLU A 1 667 ? 19.742 -1.559 -14.812 1.00 63.56 667 GLU A O 1
ATOM 5166 N N . GLU A 1 668 ? 19.650 -2.764 -12.928 1.00 70.69 668 GLU A N 1
ATOM 5167 C CA . GLU A 1 668 ? 21.109 -2.899 -12.813 1.00 70.69 668 GLU A CA 1
ATOM 5168 C C . GLU A 1 668 ? 21.726 -3.694 -13.985 1.00 70.69 668 GLU A C 1
ATOM 5170 O O . GLU A 1 668 ? 22.800 -3.342 -14.483 1.00 70.69 668 GLU A O 1
ATOM 5175 N N . GLN A 1 669 ? 21.041 -4.733 -14.481 1.00 64.31 669 GLN A N 1
ATOM 5176 C CA . GLN A 1 669 ? 21.503 -5.513 -15.635 1.00 64.31 669 GLN A CA 1
ATOM 5177 C C . GLN A 1 669 ? 21.417 -4.734 -16.962 1.00 64.31 669 GLN A C 1
ATOM 5179 O O . GLN A 1 669 ? 22.242 -4.958 -17.856 1.00 64.31 669 GLN A O 1
ATOM 5184 N N . ALA A 1 670 ? 20.435 -3.841 -17.104 1.00 59.72 670 ALA A N 1
ATOM 5185 C CA . ALA A 1 670 ? 20.304 -2.943 -18.247 1.00 59.72 670 ALA A CA 1
ATOM 5186 C C . ALA A 1 670 ? 21.451 -1.919 -18.271 1.00 59.72 670 ALA A C 1
ATOM 5188 O O . ALA A 1 670 ? 22.185 -1.846 -19.260 1.00 59.72 670 ALA A O 1
ATOM 5189 N N . GLN A 1 671 ? 21.684 -1.224 -17.150 1.00 61.78 671 GLN A N 1
ATOM 5190 C CA . GLN A 1 671 ? 22.715 -0.186 -17.034 1.00 61.78 671 GLN A CA 1
ATOM 5191 C C . GLN A 1 671 ? 24.118 -0.724 -17.366 1.00 61.78 671 GLN A C 1
ATOM 5193 O O . GLN A 1 671 ? 24.853 -0.127 -18.151 1.00 61.78 671 GLN A O 1
ATOM 5198 N N . GLN A 1 672 ? 24.468 -1.914 -16.857 1.00 67.19 672 GLN A N 1
ATOM 5199 C CA . GLN A 1 672 ? 25.762 -2.556 -17.136 1.00 67.19 672 GLN A CA 1
ATOM 5200 C C . GLN A 1 672 ? 26.005 -2.824 -18.634 1.00 67.19 672 GLN A C 1
ATOM 5202 O O . GLN A 1 672 ? 27.153 -2.796 -19.082 1.00 67.19 672 GLN A O 1
ATOM 5207 N N . ARG A 1 673 ? 24.948 -3.080 -19.418 1.00 60.16 673 ARG A N 1
ATOM 5208 C CA . ARG A 1 673 ? 25.045 -3.337 -20.865 1.00 60.16 673 ARG A CA 1
ATOM 5209 C C . ARG A 1 673 ? 25.166 -2.068 -21.697 1.00 60.16 673 ARG A C 1
ATOM 5211 O O . ARG A 1 673 ? 25.884 -2.091 -22.694 1.00 60.16 673 ARG A O 1
ATOM 5218 N N . VAL A 1 674 ? 24.517 -0.981 -21.282 1.00 58.84 674 VAL A N 1
ATOM 5219 C CA . VAL A 1 674 ? 24.685 0.340 -21.909 1.00 58.84 674 VAL A CA 1
ATOM 5220 C C . VAL A 1 674 ? 26.153 0.773 -21.806 1.00 58.84 674 VAL A C 1
ATOM 5222 O O . VAL A 1 674 ? 26.792 1.026 -22.827 1.00 58.84 674 VAL A O 1
ATOM 5225 N N . THR A 1 675 ? 26.750 0.674 -20.613 1.00 61.91 675 THR A N 1
ATOM 5226 C CA . THR A 1 675 ? 28.176 0.992 -20.406 1.00 61.91 675 THR A CA 1
ATOM 5227 C C . THR A 1 675 ? 29.127 0.083 -21.206 1.00 61.91 675 THR A C 1
ATOM 5229 O O . THR A 1 675 ? 30.179 0.529 -21.677 1.00 61.91 675 THR A O 1
ATOM 5232 N N . GLU A 1 676 ? 28.784 -1.198 -21.406 1.00 60.78 676 GLU A N 1
ATOM 5233 C CA . GLU A 1 676 ? 29.570 -2.095 -22.270 1.00 60.78 676 GLU A CA 1
ATOM 5234 C C . GLU A 1 676 ? 29.548 -1.623 -23.738 1.00 60.78 676 GLU A C 1
ATOM 5236 O O . GLU A 1 676 ? 30.607 -1.560 -24.375 1.00 60.78 676 GLU A O 1
ATOM 5241 N N . LEU A 1 677 ? 28.377 -1.232 -24.258 1.00 52.41 677 LEU A N 1
ATOM 5242 C CA . LEU A 1 677 ? 28.206 -0.716 -25.622 1.00 52.41 677 LEU A CA 1
ATOM 5243 C C . LEU A 1 677 ? 28.999 0.574 -25.868 1.00 52.41 677 LEU A C 1
ATOM 5245 O O . LEU A 1 677 ? 29.756 0.646 -26.838 1.00 52.41 677 LEU A O 1
ATOM 5249 N N . GLU A 1 678 ? 28.885 1.559 -24.978 1.00 53.50 678 GLU A N 1
ATOM 5250 C CA . GLU A 1 678 ? 29.584 2.851 -25.070 1.00 53.50 678 GLU A CA 1
ATOM 5251 C C . GLU A 1 678 ? 31.106 2.671 -25.141 1.00 53.50 678 GLU A C 1
ATOM 5253 O O . GLU A 1 678 ? 31.790 3.262 -25.989 1.00 53.50 678 GLU A O 1
ATOM 5258 N N . SER A 1 679 ? 31.644 1.781 -24.299 1.00 57.75 679 SER A N 1
ATOM 5259 C CA . SER A 1 679 ? 33.076 1.465 -24.275 1.00 57.75 679 SER A CA 1
ATOM 5260 C C . SER A 1 679 ? 33.568 0.860 -25.596 1.00 57.75 679 SER A C 1
ATOM 5262 O O . SER A 1 679 ? 34.689 1.132 -26.039 1.00 57.75 679 SER A O 1
ATOM 5264 N N . ARG A 1 680 ? 32.715 0.068 -26.258 1.00 53.78 680 ARG A N 1
ATOM 5265 C CA . ARG A 1 680 ? 33.019 -0.644 -27.502 1.00 53.78 680 ARG A CA 1
ATOM 5266 C C . ARG A 1 680 ? 32.871 0.262 -28.727 1.00 53.78 680 ARG A C 1
ATOM 5268 O O . ARG A 1 680 ? 33.716 0.199 -29.620 1.00 53.78 680 ARG A O 1
ATOM 5275 N N . LEU A 1 681 ? 31.881 1.155 -28.732 1.00 50.22 681 LEU A N 1
ATOM 5276 C CA . LEU A 1 681 ? 31.705 2.191 -29.755 1.00 50.22 681 LEU A CA 1
ATOM 5277 C C . LEU A 1 681 ? 32.888 3.177 -29.758 1.00 50.22 681 LEU A C 1
ATOM 5279 O O . LEU A 1 681 ? 33.447 3.479 -30.813 1.00 50.22 681 LEU A O 1
ATOM 5283 N N . THR A 1 682 ? 33.341 3.589 -28.568 1.00 52.22 682 THR A N 1
ATOM 5284 C CA . THR A 1 682 ? 34.501 4.482 -28.377 1.00 52.22 682 THR A CA 1
ATOM 5285 C C . THR A 1 682 ? 35.817 3.878 -28.888 1.00 52.22 682 THR A C 1
ATOM 5287 O O . THR A 1 682 ? 36.720 4.605 -29.304 1.00 52.22 682 THR A O 1
ATOM 5290 N N . ALA A 1 683 ? 35.953 2.548 -28.878 1.00 52.47 683 ALA A N 1
ATOM 5291 C CA . ALA A 1 683 ? 37.118 1.878 -29.456 1.00 52.47 683 ALA A CA 1
ATOM 5292 C C . ALA A 1 683 ? 37.105 1.922 -30.997 1.00 52.47 683 ALA A C 1
ATOM 5294 O O . ALA A 1 683 ? 38.139 2.156 -31.616 1.00 52.47 683 ALA A O 1
ATOM 5295 N N . MET A 1 684 ? 35.936 1.755 -31.620 1.00 48.38 684 MET A N 1
ATOM 5296 C CA . MET A 1 684 ? 35.810 1.692 -33.081 1.00 48.38 684 MET A CA 1
ATOM 5297 C C . MET A 1 684 ? 36.003 3.041 -33.781 1.00 48.38 684 MET A C 1
ATOM 5299 O O . MET A 1 684 ? 36.614 3.095 -34.848 1.00 48.38 684 MET A O 1
ATOM 5303 N N . THR A 1 685 ? 35.504 4.134 -33.195 1.00 47.75 685 THR A N 1
ATOM 5304 C CA . THR A 1 685 ? 35.680 5.486 -33.759 1.00 47.75 685 THR A CA 1
ATOM 5305 C C . THR A 1 685 ? 37.150 5.897 -33.807 1.00 47.75 685 THR A C 1
ATOM 5307 O O . THR A 1 685 ? 37.579 6.578 -34.739 1.00 47.75 685 THR A O 1
ATOM 5310 N N . ARG A 1 686 ? 37.949 5.420 -32.847 1.00 51.53 686 ARG A N 1
ATOM 5311 C CA . ARG A 1 686 ? 39.402 5.587 -32.840 1.00 51.53 686 ARG A CA 1
ATOM 5312 C C . ARG A 1 686 ? 40.082 4.832 -33.984 1.00 51.53 686 ARG A C 1
ATOM 5314 O O . ARG A 1 686 ? 40.891 5.430 -34.689 1.00 51.53 686 ARG A O 1
ATOM 5321 N N . ASP A 1 687 ? 39.769 3.550 -34.161 1.00 48.28 687 ASP A N 1
ATOM 5322 C CA . ASP A 1 687 ? 40.436 2.707 -35.162 1.00 48.28 687 ASP A CA 1
ATOM 5323 C C . ASP A 1 687 ? 40.185 3.231 -36.593 1.00 48.28 687 ASP A C 1
ATOM 5325 O O . ASP A 1 687 ? 41.116 3.316 -37.396 1.00 48.28 687 ASP A O 1
ATOM 5329 N N . GLY A 1 688 ? 38.967 3.709 -36.888 1.00 47.78 688 GLY A N 1
ATOM 5330 C CA . GLY A 1 688 ? 38.644 4.339 -38.178 1.00 47.78 688 GLY A CA 1
ATOM 5331 C C . GLY A 1 688 ? 39.392 5.657 -38.448 1.00 47.78 688 GLY A C 1
ATOM 5332 O O . GLY A 1 688 ? 39.746 5.949 -39.593 1.00 47.78 688 GLY A O 1
ATOM 5333 N N . ALA A 1 689 ? 39.699 6.440 -37.407 1.00 49.88 689 ALA A N 1
ATOM 5334 C CA . ALA A 1 689 ? 40.474 7.677 -37.544 1.00 49.88 689 ALA A CA 1
ATOM 5335 C C . ALA A 1 689 ? 41.957 7.411 -37.876 1.00 49.88 689 ALA A C 1
ATOM 5337 O O . ALA A 1 689 ? 42.564 8.156 -38.652 1.00 49.88 689 ALA A O 1
ATOM 5338 N N . GLU A 1 690 ? 42.540 6.334 -37.334 1.00 52.62 690 GLU A N 1
ATOM 5339 C CA . GLU A 1 690 ? 43.905 5.903 -37.673 1.00 52.62 690 GLU A CA 1
ATOM 5340 C C . GLU A 1 690 ? 43.990 5.412 -39.143 1.00 52.62 690 GLU A C 1
ATOM 5342 O O . GLU A 1 690 ? 45.008 5.619 -39.813 1.00 52.62 690 GLU A O 1
ATOM 5347 N N . GLU A 1 691 ? 42.904 4.847 -39.685 1.00 51.69 691 GLU A N 1
ATOM 5348 C CA . GLU A 1 691 ? 42.819 4.348 -41.066 1.00 51.69 691 GLU A CA 1
ATOM 5349 C C . GLU A 1 691 ? 42.650 5.472 -42.114 1.00 51.69 691 GLU A C 1
ATOM 5351 O O . GLU A 1 691 ? 43.297 5.444 -43.167 1.00 51.69 691 GLU A O 1
ATOM 5356 N N . LEU A 1 692 ? 41.878 6.525 -41.807 1.00 50.88 692 LEU A N 1
ATOM 5357 C CA . LEU A 1 692 ? 41.742 7.712 -42.670 1.00 50.88 692 LEU A CA 1
ATOM 5358 C C . LEU A 1 692 ? 43.099 8.414 -42.887 1.00 50.88 692 LEU A C 1
ATOM 5360 O O . LEU A 1 692 ? 43.483 8.743 -44.013 1.00 50.88 692 LEU A O 1
ATOM 5364 N N . GLN A 1 693 ? 43.883 8.550 -41.811 1.00 54.22 693 GLN A N 1
ATOM 5365 C CA . GLN A 1 693 ? 45.220 9.153 -41.839 1.00 54.22 693 GLN A CA 1
ATOM 5366 C C . GLN A 1 693 ? 46.232 8.327 -42.666 1.00 54.22 693 GLN A C 1
ATOM 5368 O O . GLN A 1 693 ? 47.211 8.866 -43.199 1.00 54.22 693 GLN A O 1
ATOM 5373 N N . ALA A 1 694 ? 46.007 7.017 -42.820 1.00 54.81 694 ALA A N 1
ATOM 5374 C CA . ALA A 1 694 ? 46.805 6.179 -43.711 1.00 54.81 694 ALA A CA 1
ATOM 5375 C C . ALA A 1 694 ? 46.502 6.459 -45.197 1.00 54.81 694 ALA A C 1
ATOM 5377 O O . ALA A 1 694 ? 47.428 6.458 -46.016 1.00 54.81 694 ALA A O 1
ATOM 5378 N N . GLN A 1 695 ? 45.244 6.754 -45.545 1.00 51.72 695 GLN A N 1
ATOM 5379 C CA . GLN A 1 695 ? 44.821 7.041 -46.922 1.00 51.72 695 GLN A CA 1
ATOM 5380 C C . GLN A 1 695 ? 45.337 8.401 -47.421 1.00 51.72 695 GLN A C 1
ATOM 5382 O O . GLN A 1 695 ? 45.916 8.459 -48.512 1.00 51.72 695 GLN A O 1
ATOM 5387 N N . GLU A 1 696 ? 45.263 9.463 -46.606 1.00 56.91 696 GLU A N 1
ATOM 5388 C CA . GLU A 1 696 ? 45.853 10.780 -46.929 1.00 56.91 696 GLU A CA 1
ATOM 5389 C C . GLU A 1 696 ? 47.340 10.668 -47.310 1.00 56.91 696 GLU A C 1
ATOM 5391 O O . GLU A 1 696 ? 47.827 11.274 -48.270 1.00 56.91 696 GLU A O 1
ATOM 5396 N N . LYS A 1 697 ? 48.080 9.832 -46.574 1.00 60.28 697 LYS A N 1
ATOM 5397 C CA . LYS A 1 697 ? 49.508 9.603 -46.796 1.00 60.28 697 LYS A CA 1
ATOM 5398 C C . LYS A 1 697 ? 49.797 8.905 -48.129 1.00 60.28 697 LYS A C 1
ATOM 5400 O O . LYS A 1 697 ? 50.792 9.228 -48.777 1.00 60.28 697 LYS A O 1
ATOM 5405 N N . ILE A 1 698 ? 48.939 7.976 -48.557 1.00 58.41 698 ILE A N 1
ATOM 5406 C CA . ILE A 1 698 ? 49.053 7.305 -49.864 1.00 58.41 698 ILE A CA 1
ATOM 5407 C C . ILE A 1 698 ? 48.768 8.304 -50.998 1.00 58.41 698 ILE A C 1
ATOM 5409 O O . ILE A 1 698 ? 49.524 8.348 -51.974 1.00 58.41 698 ILE A O 1
ATOM 5413 N N . ALA A 1 699 ? 47.752 9.161 -50.850 1.00 56.19 699 ALA A N 1
ATOM 5414 C CA . ALA A 1 699 ? 47.457 10.222 -51.815 1.00 56.19 699 ALA A CA 1
ATOM 5415 C C . ALA A 1 699 ? 48.626 11.224 -51.954 1.00 56.19 699 ALA A C 1
ATOM 5417 O O . ALA A 1 699 ? 49.015 11.583 -53.072 1.00 56.19 699 ALA A O 1
ATOM 5418 N N . ALA A 1 700 ? 49.250 11.612 -50.836 1.00 61.38 700 ALA A N 1
ATOM 5419 C CA . ALA A 1 700 ? 50.428 12.477 -50.825 1.00 61.38 700 ALA A CA 1
ATOM 5420 C C . ALA A 1 700 ? 51.649 11.843 -51.529 1.00 61.38 700 ALA A C 1
ATOM 5422 O O . ALA A 1 700 ? 52.286 12.502 -52.358 1.00 61.38 700 ALA A O 1
ATOM 5423 N N . ASP A 1 701 ? 51.950 10.565 -51.259 1.00 59.00 701 ASP A N 1
ATOM 5424 C CA . ASP A 1 701 ? 53.045 9.824 -51.912 1.00 59.00 701 ASP A CA 1
ATOM 5425 C C . ASP A 1 701 ? 52.852 9.761 -53.448 1.00 59.00 701 ASP A C 1
ATOM 5427 O O . ASP A 1 701 ? 53.793 10.012 -54.211 1.00 59.00 701 ASP A O 1
ATOM 5431 N N . LEU A 1 702 ? 51.628 9.486 -53.922 1.00 58.31 702 LEU A N 1
ATOM 5432 C CA . LEU A 1 702 ? 51.292 9.441 -55.355 1.00 58.31 702 LEU A CA 1
ATOM 5433 C C . LEU A 1 702 ? 51.432 10.810 -56.040 1.00 58.31 702 LEU A C 1
ATOM 5435 O O . LEU A 1 702 ? 51.927 10.904 -57.168 1.00 58.31 702 LEU A O 1
ATOM 5439 N N . GLN A 1 703 ? 51.055 11.891 -55.354 1.00 58.28 703 GLN A N 1
ATOM 5440 C CA . GLN A 1 703 ? 51.195 13.253 -55.870 1.00 58.28 703 GLN A CA 1
ATOM 5441 C C . GLN A 1 703 ? 52.665 13.666 -56.061 1.00 58.28 703 GLN A C 1
ATOM 5443 O O . GLN A 1 703 ? 52.984 14.377 -57.020 1.00 58.28 703 GLN A O 1
ATOM 5448 N N . VAL A 1 704 ? 53.571 13.193 -55.197 1.00 67.19 704 VAL A N 1
ATOM 5449 C CA . VAL A 1 704 ? 55.023 13.388 -55.361 1.00 67.19 704 VAL A CA 1
ATOM 5450 C C . VAL A 1 704 ? 55.558 12.599 -56.560 1.00 67.19 704 VAL A C 1
ATOM 5452 O O . VAL A 1 704 ? 56.361 13.129 -57.324 1.00 67.19 704 VAL A O 1
ATOM 5455 N N . GLN A 1 705 ? 55.100 11.364 -56.784 1.00 57.59 705 GLN A N 1
ATOM 5456 C CA . GLN A 1 705 ? 55.520 10.592 -57.961 1.00 57.59 705 GLN A CA 1
ATOM 5457 C C . GLN A 1 705 ? 55.092 11.261 -59.275 1.00 57.59 705 GLN A C 1
ATOM 5459 O O . GLN A 1 705 ? 55.886 11.352 -60.213 1.00 57.59 705 GLN A O 1
ATOM 5464 N N . LEU A 1 706 ? 53.867 11.789 -59.340 1.00 59.53 706 LEU A N 1
ATOM 5465 C CA . LEU A 1 706 ? 53.351 12.391 -60.569 1.00 59.53 706 LEU A CA 1
ATOM 5466 C C . LEU A 1 706 ? 54.010 13.740 -60.913 1.00 59.53 706 LEU A C 1
ATOM 5468 O O . LEU A 1 706 ? 54.110 14.088 -62.091 1.00 59.53 706 LEU A O 1
ATOM 5472 N N . SER A 1 707 ? 54.515 14.486 -59.923 1.00 61.56 707 SER A N 1
ATOM 5473 C CA . SER A 1 707 ? 55.311 15.691 -60.194 1.00 61.56 707 SER A CA 1
ATOM 5474 C C . SER A 1 707 ? 56.664 15.352 -60.833 1.00 61.56 707 SER A C 1
ATOM 5476 O O . SER A 1 707 ? 57.055 16.018 -61.791 1.00 61.56 707 SER A O 1
ATOM 5478 N N . ALA A 1 708 ? 57.321 14.270 -60.398 1.00 61.94 708 ALA A N 1
ATOM 5479 C CA . ALA A 1 708 ? 58.571 13.794 -60.994 1.00 61.94 708 ALA A CA 1
ATOM 5480 C C . ALA A 1 708 ? 58.390 13.307 -62.446 1.00 61.94 708 ALA A C 1
ATOM 5482 O O . ALA A 1 708 ? 59.221 13.614 -63.301 1.00 61.94 708 ALA A O 1
ATOM 5483 N N . VAL A 1 709 ? 57.286 12.608 -62.748 1.00 58.53 709 VAL A N 1
ATOM 5484 C CA . VAL A 1 709 ? 56.947 12.187 -64.124 1.00 58.53 709 VAL A CA 1
ATOM 5485 C C . VAL A 1 709 ? 56.711 13.400 -65.033 1.00 58.53 709 VAL A C 1
ATOM 5487 O O . VAL A 1 709 ? 57.209 13.427 -66.156 1.00 58.53 709 VAL A O 1
ATOM 5490 N N . ARG A 1 710 ? 56.017 14.440 -64.548 1.00 60.06 710 ARG A N 1
ATOM 5491 C CA . ARG A 1 710 ? 55.811 15.685 -65.313 1.00 60.06 710 ARG A CA 1
ATOM 5492 C C . ARG A 1 710 ? 57.109 16.444 -65.574 1.00 60.06 710 ARG A C 1
ATOM 5494 O O . ARG A 1 710 ? 57.332 16.860 -66.704 1.00 60.06 710 ARG A O 1
ATOM 5501 N N . GLU A 1 711 ? 57.973 16.587 -64.570 1.00 65.88 711 GLU A N 1
ATOM 5502 C CA . GLU A 1 711 ? 59.262 17.275 -64.736 1.00 65.88 711 GLU A CA 1
ATOM 5503 C C . GLU A 1 711 ? 60.172 16.541 -65.739 1.00 65.88 711 GLU A C 1
ATOM 5505 O O . GLU A 1 711 ? 60.922 17.169 -66.486 1.00 65.88 711 GLU A O 1
ATOM 5510 N N . GLN A 1 712 ? 60.088 15.208 -65.801 1.00 60.06 712 GLN A N 1
ATOM 5511 C CA . GLN A 1 712 ? 60.794 14.424 -66.812 1.00 60.06 712 GLN A CA 1
ATOM 5512 C C . GLN A 1 712 ? 60.174 14.594 -68.209 1.00 60.06 712 GLN A C 1
ATOM 5514 O O . GLN A 1 712 ? 60.904 14.857 -69.166 1.00 60.06 712 GLN A O 1
ATOM 5519 N N . ALA A 1 713 ? 58.843 14.556 -68.321 1.00 56.06 713 ALA A N 1
ATOM 5520 C CA . ALA A 1 713 ? 58.145 14.790 -69.583 1.00 56.06 713 ALA A CA 1
ATOM 5521 C C . ALA A 1 713 ? 58.421 16.187 -70.171 1.00 56.06 713 ALA A C 1
ATOM 5523 O O . ALA A 1 713 ? 58.556 16.314 -71.384 1.00 56.06 713 ALA A O 1
ATOM 5524 N N . GLU A 1 714 ? 58.580 17.229 -69.345 1.00 62.50 714 GLU A N 1
ATOM 5525 C CA . GLU A 1 714 ? 58.980 18.568 -69.807 1.00 62.50 714 GLU A CA 1
ATOM 5526 C C . GLU A 1 714 ? 60.387 18.573 -70.440 1.00 62.50 714 GLU A C 1
ATOM 5528 O O . GLU A 1 714 ? 60.574 19.148 -71.515 1.00 62.50 714 GLU A O 1
ATOM 5533 N N . ARG A 1 715 ? 61.365 17.869 -69.851 1.00 66.12 715 ARG A N 1
ATOM 5534 C CA . ARG A 1 715 ? 62.726 17.728 -70.420 1.00 66.12 715 ARG A CA 1
ATOM 5535 C C . ARG A 1 715 ? 62.729 16.933 -71.727 1.00 66.12 715 ARG A C 1
ATOM 5537 O O . ARG A 1 715 ? 63.468 17.250 -72.665 1.00 66.12 715 ARG A O 1
ATOM 5544 N N . ASP A 1 716 ? 61.884 15.912 -71.816 1.00 60.03 716 ASP A N 1
ATOM 5545 C CA . ASP A 1 716 ? 61.749 15.124 -73.037 1.00 60.03 716 ASP A CA 1
ATOM 5546 C C . ASP A 1 716 ? 60.985 15.908 -74.129 1.00 60.03 716 ASP A C 1
ATOM 5548 O O . ASP A 1 716 ? 61.339 15.819 -75.305 1.00 60.03 716 ASP A O 1
ATOM 5552 N N . GLN A 1 717 ? 60.048 16.793 -73.759 1.00 58.44 717 GLN A N 1
ATOM 5553 C CA . GLN A 1 717 ? 59.394 17.762 -74.654 1.00 58.44 717 GLN A CA 1
ATOM 5554 C C . GLN A 1 717 ? 60.385 18.810 -75.208 1.00 58.44 717 GLN A C 1
ATOM 5556 O O . GLN A 1 717 ? 60.330 19.150 -76.397 1.00 58.44 717 GLN A O 1
ATOM 5561 N N . GLU A 1 718 ? 61.325 19.305 -74.393 1.00 65.62 718 GLU A N 1
ATOM 5562 C CA . GLU A 1 718 ? 62.448 20.147 -74.852 1.00 65.62 718 GLU A CA 1
ATOM 5563 C C . GLU A 1 718 ? 63.346 19.390 -75.850 1.00 65.62 718 GLU A C 1
ATOM 5565 O O . GLU A 1 718 ? 63.745 19.922 -76.890 1.00 65.62 718 GLU A O 1
ATOM 5570 N N . THR A 1 719 ? 63.594 18.105 -75.594 1.00 63.50 719 THR A N 1
ATOM 5571 C CA . THR A 1 719 ? 64.373 17.240 -76.494 1.00 63.50 719 THR A CA 1
ATOM 5572 C C . THR A 1 719 ? 63.640 16.989 -77.820 1.00 63.50 719 THR A C 1
ATOM 5574 O O . THR A 1 719 ? 64.242 17.091 -78.893 1.00 63.50 719 THR A O 1
ATOM 5577 N N . ILE A 1 720 ? 62.326 16.738 -77.783 1.00 63.06 720 ILE A N 1
ATOM 5578 C CA . ILE A 1 720 ? 61.478 16.599 -78.978 1.00 63.06 720 ILE A CA 1
ATOM 5579 C C . ILE A 1 720 ? 61.449 17.906 -79.774 1.00 63.06 720 ILE A C 1
ATOM 5581 O O . ILE A 1 720 ? 61.613 17.876 -80.994 1.00 63.06 720 ILE A O 1
ATOM 5585 N N . THR A 1 721 ? 61.300 19.061 -79.117 1.00 65.06 721 THR A N 1
ATOM 5586 C CA . THR A 1 721 ? 61.312 20.355 -79.817 1.00 65.06 721 THR A CA 1
ATOM 5587 C C . THR A 1 721 ? 62.663 20.638 -80.480 1.00 65.06 721 THR A C 1
ATOM 5589 O O . THR A 1 721 ? 62.669 21.092 -81.628 1.00 65.06 721 THR A O 1
ATOM 5592 N N . SER A 1 722 ? 63.788 20.248 -79.866 1.00 67.00 722 SER A N 1
ATOM 5593 C CA . SER A 1 722 ? 65.108 20.264 -80.520 1.00 67.00 722 SER A CA 1
ATOM 5594 C C . SER A 1 722 ? 65.144 19.383 -81.780 1.00 67.00 722 SER A C 1
ATOM 5596 O O . SER A 1 722 ? 65.474 19.883 -82.857 1.00 67.00 722 SER A O 1
ATOM 5598 N N . SER A 1 723 ? 64.714 18.114 -81.705 1.00 64.81 723 SER A N 1
ATOM 5599 C CA . SER A 1 723 ? 64.614 17.239 -82.892 1.00 64.81 723 SER A CA 1
ATOM 5600 C C . SER A 1 723 ? 63.674 17.814 -83.967 1.00 64.81 723 SER A C 1
ATOM 5602 O O . SER A 1 723 ? 63.965 17.704 -85.158 1.00 64.81 723 SER A O 1
ATOM 5604 N N . THR A 1 724 ? 62.572 18.490 -83.608 1.00 64.56 724 THR A N 1
ATOM 5605 C CA . THR A 1 724 ? 61.700 19.140 -84.611 1.00 64.56 724 THR A CA 1
ATOM 5606 C C . THR A 1 724 ? 62.347 20.346 -85.297 1.00 64.56 724 THR A C 1
ATOM 5608 O O . THR A 1 724 ? 62.067 20.591 -86.473 1.00 64.56 724 THR A O 1
ATOM 5611 N N . ALA A 1 725 ? 63.244 21.066 -84.616 1.00 69.69 725 ALA A N 1
ATOM 5612 C CA . ALA A 1 725 ? 64.030 22.134 -85.226 1.00 69.69 725 ALA A CA 1
ATOM 5613 C C . ALA A 1 725 ? 65.065 21.566 -86.214 1.00 69.69 725 ALA A C 1
ATOM 5615 O O . ALA A 1 725 ? 65.150 22.042 -87.347 1.00 69.69 725 ALA A O 1
ATOM 5616 N N . GLU A 1 726 ? 65.768 20.490 -85.845 1.00 70.62 726 GLU A N 1
ATOM 5617 C CA . GLU A 1 726 ? 66.687 19.784 -86.751 1.00 70.62 726 GLU A CA 1
ATOM 5618 C C . GLU A 1 726 ? 65.956 19.199 -87.974 1.00 70.62 726 GLU A C 1
ATOM 5620 O O . GLU A 1 726 ? 66.437 19.311 -89.105 1.00 70.62 726 GLU A O 1
ATOM 5625 N N . LEU A 1 727 ? 64.746 18.657 -87.790 1.00 73.12 727 LEU A N 1
ATOM 5626 C CA . LEU A 1 727 ? 63.876 18.224 -88.890 1.00 73.12 727 LEU A CA 1
ATOM 5627 C C . LEU A 1 727 ? 63.517 19.371 -89.846 1.00 73.12 727 LEU A C 1
ATOM 5629 O O . LEU A 1 727 ? 63.502 19.165 -91.063 1.00 73.12 727 LEU A O 1
ATOM 5633 N N . ALA A 1 728 ? 63.240 20.570 -89.326 1.00 71.75 728 ALA A N 1
ATOM 5634 C CA . ALA A 1 728 ? 62.946 21.747 -90.141 1.00 71.75 728 ALA A CA 1
ATOM 5635 C C . ALA A 1 728 ? 64.184 22.242 -90.914 1.00 71.75 728 ALA A C 1
ATOM 5637 O O . ALA A 1 728 ? 64.075 22.573 -92.099 1.00 71.75 728 ALA A O 1
ATOM 5638 N N . GLU A 1 729 ? 65.372 22.230 -90.297 1.00 76.12 729 GLU A N 1
ATOM 5639 C CA . GLU A 1 729 ? 66.630 22.547 -90.987 1.00 76.12 729 GLU A CA 1
ATOM 5640 C C . GLU A 1 729 ? 66.953 21.530 -92.092 1.00 76.12 729 GLU A C 1
ATOM 5642 O O . GLU A 1 729 ? 67.294 21.925 -93.211 1.00 76.12 729 GLU A O 1
ATOM 5647 N N . LEU A 1 730 ? 66.785 20.228 -91.826 1.00 77.19 730 LEU A N 1
ATOM 5648 C CA . LEU A 1 730 ? 66.977 19.163 -92.817 1.00 77.19 730 LEU A CA 1
ATOM 5649 C C . LEU A 1 730 ? 65.993 19.284 -93.991 1.00 77.19 730 LEU A C 1
ATOM 5651 O O . LEU A 1 730 ? 66.402 19.125 -95.142 1.00 77.19 730 LEU A O 1
ATOM 5655 N N . GLN A 1 731 ? 64.724 19.622 -93.733 1.00 76.00 731 GLN A N 1
ATOM 5656 C CA . GLN A 1 731 ? 63.738 19.906 -94.786 1.00 76.00 731 GLN A CA 1
ATOM 5657 C C . GLN A 1 731 ? 64.133 21.114 -95.635 1.00 76.00 731 GLN A C 1
ATOM 5659 O O . GLN A 1 731 ? 64.099 21.043 -96.863 1.00 76.00 731 GLN A O 1
ATOM 5664 N N . HIS A 1 732 ? 64.549 22.213 -95.006 1.00 77.19 732 HIS A N 1
ATOM 5665 C CA . HIS A 1 732 ? 64.958 23.414 -95.727 1.00 77.19 732 HIS A CA 1
ATOM 5666 C C . HIS A 1 732 ? 66.229 23.178 -96.563 1.00 77.19 732 HIS A C 1
ATOM 5668 O O . HIS A 1 732 ? 66.297 23.595 -97.721 1.00 77.19 732 HIS A O 1
ATOM 5674 N N . ALA A 1 733 ? 67.213 22.450 -96.025 1.00 76.81 733 ALA A N 1
ATOM 5675 C CA . ALA A 1 733 ? 68.412 22.046 -96.758 1.00 76.81 733 ALA A CA 1
ATOM 5676 C C . ALA A 1 733 ? 68.092 21.114 -97.943 1.00 76.81 733 ALA A C 1
ATOM 5678 O O . ALA A 1 733 ? 68.723 21.221 -98.997 1.00 76.81 733 ALA A O 1
ATOM 5679 N N . LEU A 1 734 ? 67.103 20.228 -97.791 1.00 80.38 734 LEU A N 1
ATOM 5680 C CA . LEU A 1 734 ? 66.622 19.345 -98.852 1.00 80.38 734 LEU A CA 1
ATOM 5681 C C . LEU A 1 734 ? 65.934 20.124 -99.983 1.00 80.38 734 LEU A C 1
ATOM 5683 O O . LEU A 1 734 ? 66.239 19.889 -101.151 1.00 80.38 734 LEU A O 1
ATOM 5687 N N . GLU A 1 735 ? 65.056 21.075 -99.658 1.00 79.81 735 GLU A N 1
ATOM 5688 C CA . GLU A 1 735 ? 64.401 21.937 -100.653 1.00 79.81 735 GLU A CA 1
ATOM 5689 C C . GLU A 1 735 ? 65.408 22.835 -101.387 1.00 79.81 735 GLU A C 1
ATOM 5691 O O . GLU A 1 735 ? 65.343 22.970 -102.610 1.00 79.81 735 GLU A O 1
ATOM 5696 N N . GLN A 1 736 ? 66.412 23.375 -100.686 1.00 78.88 736 GLN A N 1
ATOM 5697 C CA . GLN A 1 736 ? 67.521 24.085 -101.333 1.00 78.88 736 GLN A CA 1
ATOM 5698 C C . GLN A 1 736 ? 68.303 23.176 -102.291 1.00 78.88 736 GLN A C 1
ATOM 5700 O O . GLN A 1 736 ? 68.555 23.569 -103.430 1.00 78.88 736 GLN A O 1
ATOM 5705 N N . ALA A 1 737 ? 68.638 21.949 -101.878 1.00 79.25 737 ALA A N 1
ATOM 5706 C CA . ALA A 1 737 ? 69.339 20.992 -102.733 1.00 79.25 737 ALA A CA 1
ATOM 5707 C C . ALA A 1 737 ? 68.503 20.571 -103.960 1.00 79.25 737 ALA A C 1
ATOM 5709 O O . ALA A 1 737 ? 69.066 20.369 -105.038 1.00 79.25 737 ALA A O 1
ATOM 5710 N N . LYS A 1 738 ? 67.170 20.483 -103.830 1.00 78.19 738 LYS A N 1
ATOM 5711 C CA . LYS A 1 738 ? 66.229 20.249 -104.943 1.00 78.19 738 LYS A CA 1
ATOM 5712 C C . LYS A 1 738 ? 66.185 21.427 -105.917 1.00 78.19 738 LYS A C 1
ATOM 5714 O O . LYS A 1 738 ? 66.355 21.219 -107.115 1.00 78.19 738 LYS A O 1
ATOM 5719 N N . ALA A 1 739 ? 66.087 22.658 -105.418 1.00 78.38 739 ALA A N 1
ATOM 5720 C CA . ALA A 1 739 ? 66.143 23.857 -106.255 1.00 78.38 739 ALA A CA 1
ATOM 5721 C C . ALA A 1 739 ? 67.498 24.012 -106.985 1.00 78.38 739 ALA A C 1
ATOM 5723 O O . ALA A 1 739 ? 67.530 24.378 -108.163 1.00 78.38 739 ALA A O 1
ATOM 5724 N N . GLU A 1 740 ? 68.617 23.686 -106.323 1.00 80.06 740 GLU A N 1
ATOM 5725 C CA . GLU A 1 740 ? 69.941 23.582 -106.957 1.00 80.06 740 GLU A CA 1
ATOM 5726 C C . GLU A 1 740 ? 69.950 22.508 -108.061 1.00 80.06 740 GLU A C 1
ATOM 5728 O O . GLU A 1 740 ? 70.492 22.743 -109.143 1.00 80.06 740 GLU A O 1
ATOM 5733 N N . ASN A 1 741 ? 69.304 21.359 -107.830 1.00 81.19 741 ASN A N 1
ATOM 5734 C CA . ASN A 1 741 ? 69.154 20.289 -108.820 1.00 81.19 741 ASN A CA 1
ATOM 5735 C C . ASN A 1 741 ? 68.445 20.773 -110.085 1.00 81.19 741 ASN A C 1
ATOM 5737 O O . ASN A 1 741 ? 68.987 20.635 -111.179 1.00 81.19 741 ASN A O 1
ATOM 5741 N N . ASP A 1 742 ? 67.265 21.373 -109.937 1.00 79.25 742 ASP A N 1
ATOM 5742 C CA . ASP A 1 742 ? 66.427 21.818 -111.053 1.00 79.25 742 ASP A CA 1
ATOM 5743 C C . ASP A 1 742 ? 67.110 22.929 -111.869 1.00 79.25 742 ASP A C 1
ATOM 5745 O O . ASP A 1 742 ? 67.045 22.953 -113.107 1.00 79.25 742 ASP A O 1
ATOM 5749 N N . ALA A 1 743 ? 67.847 23.816 -111.191 1.00 79.75 743 ALA A N 1
ATOM 5750 C CA . ALA A 1 743 ? 68.688 24.819 -111.835 1.00 79.75 743 ALA A CA 1
ATOM 5751 C C . ALA A 1 743 ? 69.831 24.178 -112.647 1.00 79.75 743 ALA A C 1
ATOM 5753 O O . ALA A 1 743 ? 70.068 24.572 -113.793 1.00 79.75 743 ALA A O 1
ATOM 5754 N N . LEU A 1 744 ? 70.510 23.164 -112.098 1.00 78.62 744 LEU A N 1
ATOM 5755 C CA . LEU A 1 744 ? 71.587 22.435 -112.780 1.00 78.62 744 LEU A CA 1
ATOM 5756 C C . LEU A 1 744 ? 71.069 21.573 -113.946 1.00 78.62 744 LEU A C 1
ATOM 5758 O O . LEU A 1 744 ? 71.691 21.561 -115.009 1.00 78.62 744 LEU A O 1
ATOM 5762 N N . GLN A 1 745 ? 69.903 20.929 -113.813 1.00 74.44 745 GLN A N 1
ATOM 5763 C CA . GLN A 1 745 ? 69.231 20.230 -114.919 1.00 74.44 745 GLN A CA 1
ATOM 5764 C C . GLN A 1 745 ? 68.914 21.195 -116.070 1.00 74.44 745 GLN A C 1
ATOM 5766 O O . GLN A 1 745 ? 69.201 20.902 -117.233 1.00 74.44 745 GLN A O 1
ATOM 5771 N N . SER A 1 746 ? 68.392 22.381 -115.748 1.00 76.00 746 SER A N 1
ATOM 5772 C CA . SER A 1 746 ? 68.082 23.422 -116.735 1.00 76.00 746 SER A CA 1
ATOM 5773 C C . SER A 1 746 ? 69.333 23.917 -117.479 1.00 76.00 746 SER A C 1
ATOM 5775 O O . SER A 1 746 ? 69.283 24.158 -118.686 1.00 76.00 746 SER A O 1
ATOM 5777 N N . GLN A 1 747 ? 70.476 24.024 -116.791 1.00 70.50 747 GLN A N 1
ATOM 5778 C CA . GLN A 1 747 ? 71.764 24.384 -117.402 1.00 70.50 747 GLN A CA 1
ATOM 5779 C C . GLN A 1 747 ? 72.363 23.255 -118.257 1.00 70.50 747 GLN A C 1
ATOM 5781 O O . GLN A 1 747 ? 72.977 23.531 -119.290 1.00 70.50 747 GLN A O 1
ATOM 5786 N N . LEU A 1 748 ? 72.146 21.990 -117.884 1.00 68.25 748 LEU A N 1
ATOM 5787 C CA . LEU A 1 748 ? 72.582 20.831 -118.667 1.00 68.25 748 LEU A CA 1
ATOM 5788 C C . LEU A 1 748 ? 71.866 20.768 -120.029 1.00 68.25 748 LEU A C 1
ATOM 5790 O O . LEU A 1 748 ? 72.505 20.556 -121.059 1.00 68.25 748 LEU A O 1
ATOM 5794 N N . VAL A 1 749 ? 70.555 21.046 -120.057 1.00 65.94 749 VAL A N 1
ATOM 5795 C CA . VAL A 1 749 ? 69.758 21.145 -121.299 1.00 65.94 749 VAL A CA 1
ATOM 5796 C C . VAL A 1 749 ? 70.247 22.283 -122.212 1.00 65.94 749 VAL A C 1
ATOM 5798 O O . VAL A 1 749 ? 70.118 22.191 -123.433 1.00 65.94 749 VAL A O 1
ATOM 5801 N N . ALA A 1 750 ? 70.865 23.326 -121.650 1.00 64.75 750 ALA A N 1
ATOM 5802 C CA . ALA A 1 750 ? 71.467 24.430 -122.402 1.00 64.75 750 ALA A CA 1
ATOM 5803 C C . ALA A 1 750 ? 72.871 24.122 -122.980 1.00 64.75 750 ALA A C 1
ATOM 5805 O O . ALA A 1 750 ? 73.450 24.982 -123.644 1.00 64.75 750 ALA A O 1
ATOM 5806 N N . GLY A 1 751 ? 73.409 22.911 -122.777 1.00 56.81 751 GLY A N 1
ATOM 5807 C CA . GLY A 1 751 ? 74.639 22.441 -123.430 1.00 56.81 751 GLY A CA 1
ATOM 5808 C C . GLY A 1 751 ? 75.948 22.759 -122.698 1.00 56.81 751 GLY A C 1
ATOM 5809 O O . GLY A 1 751 ? 76.989 22.857 -123.346 1.00 56.81 751 GLY A O 1
ATOM 5810 N N . SER A 1 752 ? 75.920 22.928 -121.372 1.00 58.66 752 SER A N 1
ATOM 5811 C CA . SER A 1 752 ? 77.134 23.028 -120.547 1.00 58.66 752 SER A CA 1
ATOM 5812 C C . SER A 1 752 ? 77.621 21.642 -120.103 1.00 58.66 752 SER A C 1
ATOM 5814 O O . SER A 1 752 ? 76.878 20.914 -119.447 1.00 58.66 752 SER A O 1
ATOM 5816 N N . GLU A 1 753 ? 78.870 21.280 -120.422 1.00 58.78 753 GLU A N 1
ATOM 5817 C CA . GLU A 1 753 ? 79.463 19.997 -119.998 1.00 58.78 753 GLU A CA 1
ATOM 5818 C C . GLU A 1 753 ? 79.776 19.957 -118.486 1.00 58.78 753 GLU A C 1
ATOM 5820 O O . GLU A 1 753 ? 79.621 18.908 -117.859 1.00 58.78 753 GLU A O 1
ATOM 5825 N N . ASP A 1 754 ? 80.116 21.097 -117.870 1.00 61.44 754 ASP A N 1
ATOM 5826 C CA . ASP A 1 754 ? 80.422 21.190 -116.430 1.00 61.44 754 ASP A CA 1
ATOM 5827 C C . ASP A 1 754 ? 79.188 20.937 -115.536 1.00 61.44 754 ASP A C 1
ATOM 5829 O O . ASP A 1 754 ? 79.311 20.440 -114.412 1.00 61.44 754 ASP A O 1
ATOM 5833 N N . ALA A 1 755 ? 77.979 21.217 -116.040 1.00 62.25 755 ALA A N 1
ATOM 5834 C CA . ALA A 1 755 ? 76.731 21.043 -115.292 1.00 62.25 755 ALA A CA 1
ATOM 5835 C C . ALA A 1 755 ? 76.433 19.572 -114.934 1.00 62.25 755 ALA A C 1
ATOM 5837 O O . ALA A 1 755 ? 75.761 19.302 -113.938 1.00 62.25 755 ALA A O 1
ATOM 5838 N N . GLY A 1 756 ? 76.945 18.605 -115.709 1.00 66.81 756 GLY A N 1
ATOM 5839 C CA . GLY A 1 756 ? 76.628 17.183 -115.526 1.00 66.81 756 GLY A CA 1
ATOM 5840 C C . GLY A 1 756 ? 77.213 16.576 -114.246 1.00 66.81 756 GLY A C 1
ATOM 5841 O O . GLY A 1 756 ? 76.561 15.763 -113.592 1.00 66.81 756 GLY A O 1
ATOM 5842 N N . VAL A 1 757 ? 78.421 16.997 -113.858 1.00 72.69 757 VAL A N 1
ATOM 5843 C CA . VAL A 1 757 ? 79.087 16.515 -112.634 1.00 72.69 757 VAL A CA 1
ATOM 5844 C C . VAL A 1 757 ? 78.466 17.157 -111.393 1.00 72.69 757 VAL A C 1
ATOM 5846 O O . VAL A 1 757 ? 78.186 16.460 -110.417 1.00 72.69 757 VAL A O 1
ATOM 5849 N N . ALA A 1 758 ? 78.186 18.463 -111.450 1.00 72.94 758 ALA A N 1
ATOM 5850 C CA . ALA A 1 758 ? 77.501 19.181 -110.378 1.00 72.94 758 ALA A CA 1
ATOM 5851 C C . ALA A 1 758 ? 76.096 18.608 -110.116 1.00 72.94 758 ALA A C 1
ATOM 5853 O O . ALA A 1 758 ? 75.710 18.416 -108.964 1.00 72.94 758 ALA A O 1
ATOM 5854 N N . LEU A 1 759 ? 75.359 18.251 -111.176 1.00 78.19 759 LEU A N 1
ATOM 5855 C CA . LEU A 1 759 ? 74.042 17.627 -111.059 1.00 78.19 759 LEU A CA 1
ATOM 5856 C C . LEU A 1 759 ? 74.092 16.286 -110.307 1.00 78.19 759 LEU A C 1
ATOM 5858 O O . LEU A 1 759 ? 73.285 16.068 -109.407 1.00 78.19 759 LEU A O 1
ATOM 5862 N N . GLN A 1 760 ? 75.051 15.405 -110.618 1.00 75.56 760 GLN A N 1
ATOM 5863 C CA . GLN A 1 760 ? 75.196 14.133 -109.893 1.00 75.56 760 GLN A CA 1
ATOM 5864 C C . GLN A 1 760 ? 75.525 14.338 -108.407 1.00 75.56 760 GLN A C 1
ATOM 5866 O O . GLN A 1 760 ? 75.018 13.602 -107.561 1.00 75.56 760 GLN A O 1
ATOM 5871 N N . GLN A 1 761 ? 76.328 15.352 -108.074 1.00 77.38 761 GLN A N 1
ATOM 5872 C CA . GLN A 1 761 ? 76.634 15.700 -106.683 1.00 77.38 761 GLN A CA 1
ATOM 5873 C C . GLN A 1 761 ? 75.394 16.230 -105.943 1.00 77.38 761 GLN A C 1
ATOM 5875 O O . GLN A 1 761 ? 75.136 15.813 -104.814 1.00 77.38 761 GLN A O 1
ATOM 5880 N N . ALA A 1 762 ? 74.578 17.068 -106.590 1.00 74.94 762 ALA A N 1
ATOM 5881 C CA . ALA A 1 762 ? 73.309 17.535 -106.030 1.00 74.94 762 ALA A CA 1
ATOM 5882 C C . ALA A 1 762 ? 72.296 16.386 -105.838 1.00 74.94 762 ALA A C 1
ATOM 5884 O O . ALA A 1 762 ? 71.628 16.325 -104.810 1.00 74.94 762 ALA A O 1
ATOM 5885 N N . GLN A 1 763 ? 72.205 15.440 -106.783 1.00 79.25 763 GLN A N 1
ATOM 5886 C CA . GLN A 1 763 ? 71.325 14.263 -106.672 1.00 79.25 763 GLN A CA 1
ATOM 5887 C C . GLN A 1 763 ? 71.740 13.332 -105.517 1.00 79.25 763 GLN A C 1
ATOM 5889 O O . GLN A 1 763 ? 70.885 12.858 -104.766 1.00 79.25 763 GLN A O 1
ATOM 5894 N N . ALA A 1 764 ? 73.045 13.118 -105.320 1.00 78.12 764 ALA A N 1
ATOM 5895 C CA . ALA A 1 764 ? 73.554 12.359 -104.177 1.00 78.12 764 ALA A CA 1
ATOM 5896 C C . ALA A 1 764 ? 73.220 13.043 -102.837 1.00 78.12 764 ALA A C 1
ATOM 5898 O O . ALA A 1 764 ? 72.722 12.387 -101.924 1.00 78.12 764 ALA A O 1
ATOM 5899 N N . ARG A 1 765 ? 73.408 14.368 -102.750 1.00 80.25 765 ARG A N 1
ATOM 5900 C CA . ARG A 1 765 ? 73.098 15.171 -101.554 1.00 80.25 765 ARG A CA 1
ATOM 5901 C C . ARG A 1 765 ? 71.607 15.154 -101.195 1.00 80.25 765 ARG A C 1
ATOM 5903 O O . ARG A 1 765 ? 71.277 15.075 -100.018 1.00 80.25 765 ARG A O 1
ATOM 5910 N N . ILE A 1 766 ? 70.713 15.186 -102.188 1.00 79.25 766 ILE A N 1
ATOM 5911 C CA . ILE A 1 766 ? 69.263 15.005 -101.980 1.00 79.25 766 ILE A CA 1
ATOM 5912 C C . ILE A 1 766 ? 68.975 13.638 -101.362 1.00 79.25 766 ILE A C 1
ATOM 5914 O O . ILE A 1 766 ? 68.286 13.568 -100.353 1.00 79.25 766 ILE A O 1
ATOM 5918 N N . THR A 1 767 ? 69.544 12.570 -101.927 1.00 77.69 767 THR A N 1
ATOM 5919 C CA . THR A 1 767 ? 69.303 11.194 -101.459 1.00 77.69 767 THR A CA 1
ATOM 5920 C C . THR A 1 767 ? 69.771 11.003 -100.007 1.00 77.69 767 THR A C 1
ATOM 5922 O O . THR A 1 767 ? 69.080 10.382 -99.202 1.00 77.69 767 THR A O 1
ATOM 5925 N N . GLU A 1 768 ? 70.922 11.583 -99.648 1.00 80.12 768 GLU A N 1
ATOM 5926 C CA . GLU A 1 768 ? 71.447 11.583 -98.275 1.00 80.12 768 GLU A CA 1
ATOM 5927 C C . GLU A 1 768 ? 70.525 12.343 -97.302 1.00 80.12 768 GLU A C 1
ATOM 5929 O O . GLU A 1 768 ? 70.207 11.840 -96.222 1.00 80.12 768 GLU A O 1
ATOM 5934 N N . LEU A 1 769 ? 70.060 13.536 -97.691 1.00 79.56 769 LEU A N 1
ATOM 5935 C CA . LEU A 1 769 ? 69.151 14.351 -96.880 1.00 79.56 769 LEU A CA 1
ATOM 5936 C C . LEU A 1 769 ? 67.764 13.706 -96.726 1.00 79.56 769 LEU A C 1
ATOM 5938 O O . LEU A 1 769 ? 67.192 13.777 -95.642 1.00 79.56 769 LEU A O 1
ATOM 5942 N N . GLU A 1 770 ? 67.242 13.035 -97.756 1.00 78.31 770 GLU A N 1
ATOM 5943 C CA . GLU A 1 770 ? 65.971 12.297 -97.685 1.00 78.31 770 GLU A CA 1
ATOM 5944 C C . GLU A 1 770 ? 66.051 11.102 -96.730 1.00 78.31 770 GLU A C 1
ATOM 5946 O O . GLU A 1 770 ? 65.136 10.913 -95.929 1.00 78.31 770 GLU A O 1
ATOM 5951 N N . SER A 1 771 ? 67.158 10.347 -96.744 1.00 77.25 771 SER A N 1
ATOM 5952 C CA . SER A 1 771 ? 67.374 9.250 -95.789 1.00 77.25 771 SER A CA 1
ATOM 5953 C C . SER A 1 771 ? 67.443 9.767 -94.351 1.00 77.25 771 SER A C 1
ATOM 5955 O O . SER A 1 771 ? 66.714 9.284 -93.487 1.00 77.25 771 SER A O 1
ATOM 5957 N N . ARG A 1 772 ? 68.261 10.799 -94.096 1.00 78.69 772 ARG A N 1
ATOM 5958 C CA . ARG A 1 772 ? 68.407 11.386 -92.752 1.00 78.69 772 ARG A CA 1
ATOM 5959 C C . ARG A 1 772 ? 67.098 11.972 -92.225 1.00 78.69 772 ARG A C 1
ATOM 5961 O O . ARG A 1 772 ? 66.792 11.817 -91.047 1.00 78.69 772 ARG A O 1
ATOM 5968 N N . LEU A 1 773 ? 66.313 12.612 -93.093 1.00 79.69 773 LEU A N 1
ATOM 5969 C CA . LEU A 1 773 ? 65.004 13.154 -92.736 1.00 79.69 773 LEU A CA 1
ATOM 5970 C C . LEU A 1 773 ? 63.988 12.051 -92.394 1.00 79.69 773 LEU A C 1
ATOM 5972 O O . LEU A 1 773 ? 63.133 12.261 -91.534 1.00 79.69 773 LEU A O 1
ATOM 5976 N N . ALA A 1 774 ? 64.057 10.892 -93.056 1.00 75.06 774 ALA A N 1
ATOM 5977 C CA . ALA A 1 774 ? 63.187 9.755 -92.766 1.00 75.06 774 ALA A CA 1
ATOM 5978 C C . ALA A 1 774 ? 63.522 9.096 -91.416 1.00 75.06 774 ALA A C 1
ATOM 5980 O O . ALA A 1 774 ? 62.609 8.816 -90.637 1.00 75.06 774 ALA A O 1
ATOM 5981 N N . ASP A 1 775 ? 64.811 8.902 -91.119 1.00 75.38 775 ASP A N 1
ATOM 5982 C CA . ASP A 1 775 ? 65.264 8.322 -89.849 1.00 75.38 775 ASP A CA 1
ATOM 5983 C C . ASP A 1 775 ? 64.911 9.210 -88.646 1.00 75.38 775 ASP A C 1
ATOM 5985 O O . ASP A 1 775 ? 64.350 8.718 -87.663 1.00 75.38 775 ASP A O 1
ATOM 5989 N N . GLU A 1 776 ? 65.168 10.519 -88.735 1.00 75.75 776 GLU A N 1
ATOM 5990 C CA . GLU A 1 776 ? 64.888 11.452 -87.636 1.00 75.75 776 GLU A CA 1
ATOM 5991 C C . GLU A 1 776 ? 63.375 11.639 -87.418 1.00 75.75 776 GLU A C 1
ATOM 5993 O O . GLU A 1 776 ? 62.912 11.705 -86.280 1.00 75.75 776 GLU A O 1
ATOM 5998 N N . LYS A 1 777 ? 62.561 11.611 -88.489 1.00 71.94 777 LYS A N 1
ATOM 5999 C CA . LYS A 1 777 ? 61.091 11.622 -88.358 1.00 71.94 777 LYS A CA 1
ATOM 6000 C C . LYS A 1 777 ? 60.567 10.409 -87.598 1.00 71.94 777 LYS A C 1
ATOM 6002 O O . LYS A 1 777 ? 59.619 10.545 -86.828 1.00 71.94 777 LYS A O 1
ATOM 6007 N N . ARG A 1 778 ? 61.153 9.232 -87.833 1.00 74.62 778 ARG A N 1
ATOM 6008 C CA . ARG A 1 778 ? 60.746 7.997 -87.157 1.00 74.62 778 ARG A CA 1
ATOM 6009 C C . ARG A 1 778 ? 61.112 8.036 -85.672 1.00 74.62 778 ARG A C 1
ATOM 6011 O O . ARG A 1 778 ? 60.259 7.744 -84.843 1.00 74.62 778 ARG A O 1
ATOM 6018 N N . LEU A 1 779 ? 62.331 8.469 -85.346 1.00 70.25 779 LEU A N 1
ATOM 6019 C CA . LEU A 1 779 ? 62.794 8.635 -83.962 1.00 70.25 779 LEU A CA 1
ATOM 6020 C C . LEU A 1 779 ? 61.971 9.665 -83.172 1.00 70.25 779 LEU A C 1
ATOM 6022 O O . LEU A 1 779 ? 61.695 9.442 -81.996 1.00 70.25 779 LEU A O 1
ATOM 6026 N N . ALA A 1 780 ? 61.559 10.768 -83.804 1.00 65.94 780 ALA A N 1
ATOM 6027 C CA . ALA A 1 780 ? 60.695 11.761 -83.169 1.00 65.94 780 ALA A CA 1
ATOM 6028 C C . ALA A 1 780 ? 59.281 11.214 -82.885 1.00 65.94 780 ALA A C 1
ATOM 6030 O O . ALA A 1 780 ? 58.752 11.446 -81.800 1.00 65.94 780 ALA A O 1
ATOM 6031 N N . GLY A 1 781 ? 58.693 10.452 -83.818 1.00 67.50 781 GLY A N 1
ATOM 6032 C CA . GLY A 1 781 ? 57.384 9.811 -83.627 1.00 67.50 781 GLY A CA 1
ATOM 6033 C C . GLY A 1 781 ? 57.395 8.749 -82.522 1.00 67.50 781 GLY A C 1
ATOM 6034 O O . GLY A 1 781 ? 56.613 8.832 -81.584 1.00 67.50 781 GLY A O 1
ATOM 6035 N N . GLU A 1 782 ? 58.358 7.820 -82.567 1.00 69.69 782 GLU A N 1
ATOM 6036 C CA . GLU A 1 782 ? 58.513 6.747 -81.564 1.00 69.69 782 GLU A CA 1
ATOM 6037 C C . GLU A 1 782 ? 58.746 7.276 -80.130 1.00 69.69 782 GLU A C 1
ATOM 6039 O O . GLU A 1 782 ? 58.500 6.554 -79.163 1.00 69.69 782 GLU A O 1
ATOM 6044 N N . ARG A 1 783 ? 59.217 8.524 -79.976 1.00 65.38 783 ARG A N 1
ATOM 6045 C CA . ARG A 1 783 ? 59.355 9.208 -78.676 1.00 65.38 783 ARG A CA 1
ATOM 6046 C C . ARG A 1 783 ? 58.059 9.870 -78.207 1.00 65.38 783 ARG A C 1
ATOM 6048 O O . ARG A 1 783 ? 57.740 9.755 -77.028 1.00 65.38 783 ARG A O 1
ATOM 6055 N N . GLY A 1 784 ? 57.323 10.534 -79.103 1.00 64.31 784 GLY A N 1
ATOM 6056 C CA . GLY A 1 784 ? 56.055 11.192 -78.767 1.00 64.31 784 GLY A CA 1
ATOM 6057 C C . GLY A 1 784 ? 55.000 10.205 -78.264 1.00 64.31 784 GLY A C 1
ATOM 6058 O O . GLY A 1 784 ? 54.465 10.383 -77.172 1.00 64.31 784 GLY A O 1
ATOM 6059 N N . ASP A 1 785 ? 54.791 9.113 -79.007 1.00 65.75 785 ASP A N 1
ATOM 6060 C CA . ASP A 1 785 ? 53.768 8.102 -78.696 1.00 65.75 785 ASP A CA 1
ATOM 6061 C C . ASP A 1 785 ? 53.996 7.425 -77.325 1.00 65.75 785 ASP A C 1
ATOM 6063 O O . ASP A 1 785 ? 53.046 7.040 -76.642 1.00 65.75 785 ASP A O 1
ATOM 6067 N N . ALA A 1 786 ? 55.258 7.277 -76.902 1.00 64.00 786 ALA A N 1
ATOM 6068 C CA . ALA A 1 786 ? 55.608 6.666 -75.618 1.00 64.00 786 ALA A CA 1
ATOM 6069 C C . ALA A 1 786 ? 55.291 7.584 -74.422 1.00 64.00 786 ALA A C 1
ATOM 6071 O O . ALA A 1 786 ? 54.750 7.117 -73.419 1.00 64.00 786 ALA A O 1
ATOM 6072 N N . LEU A 1 787 ? 55.589 8.883 -74.547 1.00 62.25 787 LEU A N 1
ATOM 6073 C CA . LEU A 1 787 ? 55.331 9.884 -73.506 1.00 62.25 787 LEU A CA 1
ATOM 6074 C C . LEU A 1 787 ? 53.835 10.138 -73.308 1.00 62.25 787 LEU A C 1
ATOM 6076 O O . LEU A 1 787 ? 53.384 10.215 -72.166 1.00 62.25 787 LEU A O 1
ATOM 6080 N N . GLU A 1 788 ? 53.049 10.221 -74.389 1.00 63.25 788 GLU A N 1
ATOM 6081 C CA . GLU A 1 788 ? 51.593 10.391 -74.273 1.00 63.25 788 GLU A CA 1
ATOM 6082 C C . GLU A 1 788 ? 50.936 9.223 -73.520 1.00 63.25 788 GLU A C 1
ATOM 6084 O O . GLU A 1 788 ? 50.036 9.444 -72.710 1.00 63.25 788 GLU A O 1
ATOM 6089 N N . HIS A 1 789 ? 51.407 7.988 -73.725 1.00 66.06 789 HIS A N 1
ATOM 6090 C CA . HIS A 1 789 ? 50.836 6.811 -73.069 1.00 66.06 789 HIS A CA 1
ATOM 6091 C C . HIS A 1 789 ? 51.136 6.762 -71.559 1.00 66.06 789 HIS A C 1
ATOM 6093 O O . HIS A 1 789 ? 50.223 6.554 -70.759 1.00 66.06 789 HIS A O 1
ATOM 6099 N N . GLU A 1 790 ? 52.387 7.006 -71.156 1.00 61.22 790 GLU A N 1
ATOM 6100 C CA . GLU A 1 790 ? 52.824 6.950 -69.749 1.00 61.22 790 GLU A CA 1
ATOM 6101 C C . GLU A 1 790 ? 52.238 8.107 -68.912 1.00 61.22 790 GLU A C 1
ATOM 6103 O O . GLU A 1 790 ? 51.846 7.931 -67.751 1.00 61.22 790 GLU A O 1
ATOM 6108 N N . LEU A 1 791 ? 52.080 9.286 -69.526 1.00 60.81 791 LEU A N 1
ATOM 6109 C CA . LEU A 1 791 ? 51.453 10.451 -68.899 1.00 60.81 791 LEU A CA 1
ATOM 6110 C C . LEU A 1 791 ? 49.921 10.297 -68.800 1.00 60.81 791 LEU A C 1
ATOM 6112 O O . LEU A 1 791 ? 49.320 10.781 -67.837 1.00 60.81 791 LEU A O 1
ATOM 6116 N N . ALA A 1 792 ? 49.289 9.572 -69.732 1.00 62.25 792 ALA A N 1
ATOM 6117 C CA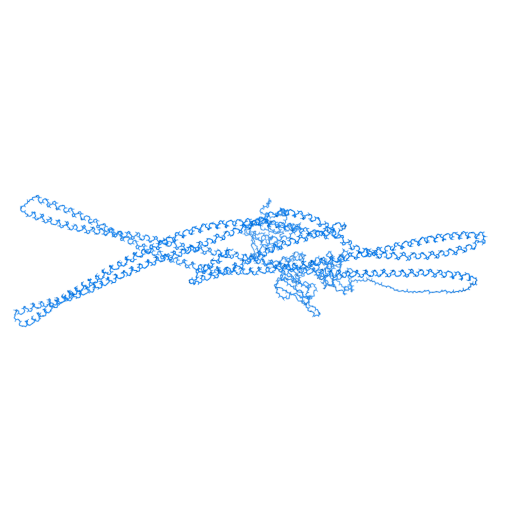 . ALA A 1 792 ? 47.869 9.226 -69.661 1.00 62.25 792 ALA A CA 1
ATOM 6118 C C . ALA A 1 792 ? 47.560 8.202 -68.551 1.00 62.25 792 ALA A C 1
ATOM 6120 O O . ALA A 1 792 ? 46.641 8.436 -67.764 1.00 62.25 792 ALA A O 1
ATOM 6121 N N . GLU A 1 793 ? 48.328 7.109 -68.435 1.00 61.03 793 GLU A N 1
ATOM 6122 C CA . GLU A 1 793 ? 48.102 6.093 -67.388 1.00 61.03 793 GLU A CA 1
ATOM 6123 C C . GLU A 1 793 ? 48.276 6.668 -65.974 1.00 61.03 793 GLU A C 1
ATOM 6125 O O . GLU A 1 793 ? 47.433 6.453 -65.099 1.00 61.03 793 GLU A O 1
ATOM 6130 N N . THR A 1 794 ? 49.335 7.453 -65.749 1.00 55.50 794 THR A N 1
ATOM 6131 C CA . THR A 1 794 ? 49.586 8.086 -64.442 1.00 55.50 794 THR A CA 1
ATOM 6132 C C . THR A 1 794 ? 48.553 9.165 -64.104 1.00 55.50 794 THR A C 1
ATOM 6134 O O . THR A 1 794 ? 48.120 9.259 -62.954 1.00 55.50 794 THR A O 1
ATOM 6137 N N . THR A 1 795 ? 48.088 9.937 -65.094 1.00 57.00 795 THR A N 1
ATOM 6138 C CA . THR A 1 795 ? 47.023 10.935 -64.887 1.00 57.00 795 THR A CA 1
ATOM 6139 C C . THR A 1 795 ? 45.682 10.278 -64.549 1.00 57.00 795 THR A C 1
ATOM 6141 O O . THR A 1 795 ? 45.011 10.750 -63.634 1.00 57.00 795 THR A O 1
ATOM 6144 N N . ALA A 1 796 ? 45.315 9.172 -65.206 1.00 58.34 796 ALA A N 1
ATOM 6145 C CA . ALA A 1 796 ? 44.075 8.446 -64.918 1.00 58.34 796 ALA A CA 1
ATOM 6146 C C . ALA A 1 796 ? 44.052 7.856 -63.493 1.00 58.34 796 ALA A C 1
ATOM 6148 O O . ALA A 1 796 ? 43.050 7.976 -62.784 1.00 58.34 796 ALA A O 1
ATOM 6149 N N . ALA A 1 797 ? 45.173 7.285 -63.034 1.00 53.03 797 ALA A N 1
ATOM 6150 C CA . ALA A 1 797 ? 45.295 6.770 -61.669 1.00 53.03 797 ALA A CA 1
ATOM 6151 C C . ALA A 1 797 ? 45.131 7.882 -60.613 1.00 53.03 797 ALA A C 1
ATOM 6153 O O . ALA A 1 797 ? 44.372 7.722 -59.658 1.00 53.03 797 ALA A O 1
ATOM 6154 N N . LEU A 1 798 ? 45.777 9.038 -60.810 1.00 54.88 798 LEU A N 1
ATOM 6155 C CA . LEU A 1 798 ? 45.658 10.176 -59.890 1.00 54.88 798 LEU A CA 1
ATOM 6156 C C . LEU A 1 798 ? 44.266 10.827 -59.931 1.00 54.88 798 LEU A C 1
ATOM 6158 O O . LEU A 1 798 ? 43.792 11.296 -58.903 1.00 54.88 798 LEU A O 1
ATOM 6162 N N . GLN A 1 799 ? 43.607 10.866 -61.093 1.00 54.06 799 GLN A N 1
ATOM 6163 C CA . GLN A 1 799 ? 42.230 11.360 -61.208 1.00 54.06 799 GLN A CA 1
ATOM 6164 C C . GLN A 1 799 ? 41.233 10.473 -60.460 1.00 54.06 799 GLN A C 1
ATOM 6166 O O . GLN A 1 799 ? 40.296 11.008 -59.883 1.00 54.06 799 GLN A O 1
ATOM 6171 N N . THR A 1 800 ? 41.456 9.157 -60.424 1.00 52.53 800 THR A N 1
ATOM 6172 C CA . THR A 1 800 ? 40.597 8.222 -59.677 1.00 52.53 800 THR A CA 1
ATOM 6173 C C . THR A 1 800 ? 40.734 8.455 -58.169 1.00 52.53 800 THR A C 1
ATOM 6175 O O . THR A 1 800 ? 39.758 8.800 -57.514 1.00 52.53 800 THR A O 1
ATOM 6178 N N . VAL A 1 801 ? 41.968 8.416 -57.644 1.00 48.94 801 VAL A N 1
ATOM 6179 C CA . VAL A 1 801 ? 42.243 8.627 -56.206 1.00 48.94 801 VAL A CA 1
ATOM 6180 C C . VAL A 1 801 ? 41.829 10.027 -55.734 1.00 48.94 801 VAL A C 1
ATOM 6182 O O . VAL A 1 801 ? 41.367 10.186 -54.608 1.00 48.94 801 VAL A O 1
ATOM 6185 N N . ARG A 1 802 ? 41.963 11.058 -56.581 1.00 50.62 802 ARG A N 1
ATOM 6186 C CA . ARG A 1 802 ? 41.482 12.407 -56.249 1.00 50.62 802 ARG A CA 1
ATOM 6187 C C . ARG A 1 802 ? 39.969 12.532 -56.298 1.00 50.62 802 ARG A C 1
ATOM 6189 O O . ARG A 1 802 ? 39.432 13.166 -55.412 1.00 50.62 802 ARG A O 1
ATOM 6196 N N . ALA A 1 803 ? 39.281 11.922 -57.262 1.00 50.94 803 ALA A N 1
ATOM 6197 C CA . ALA A 1 803 ? 37.820 11.952 -57.280 1.00 50.94 803 ALA A CA 1
ATOM 6198 C C . ALA A 1 803 ? 37.230 11.303 -56.016 1.00 50.94 803 ALA A C 1
ATOM 6200 O O . ALA A 1 803 ? 36.302 11.850 -55.433 1.00 50.94 803 ALA A O 1
ATOM 6201 N N . GLU A 1 804 ? 37.811 10.193 -55.554 1.00 46.28 804 GLU A N 1
ATOM 6202 C CA . GLU A 1 804 ? 37.406 9.516 -54.314 1.00 46.28 804 GLU A CA 1
ATOM 6203 C C . GLU A 1 804 ? 37.710 10.360 -53.058 1.00 46.28 804 GLU A C 1
ATOM 6205 O O . GLU A 1 804 ? 36.875 10.446 -52.159 1.00 46.28 804 GLU A O 1
ATOM 6210 N N . HIS A 1 805 ? 38.864 11.039 -53.015 1.00 45.00 805 HIS A N 1
ATOM 6211 C CA . HIS A 1 805 ? 39.243 11.952 -51.927 1.00 45.00 805 HIS A CA 1
ATOM 6212 C C . HIS A 1 805 ? 38.384 13.228 -51.898 1.00 45.00 805 HIS A C 1
ATOM 6214 O O . HIS A 1 805 ? 37.867 13.599 -50.847 1.00 45.00 805 HIS A O 1
ATOM 6220 N N . ASP A 1 806 ? 38.218 13.897 -53.040 1.00 43.84 806 ASP A N 1
ATOM 6221 C CA . ASP A 1 806 ? 37.448 15.135 -53.178 1.00 43.84 806 ASP A CA 1
ATOM 6222 C C . ASP A 1 806 ? 35.962 14.869 -52.853 1.00 43.84 806 ASP A C 1
ATOM 6224 O O . ASP A 1 806 ? 35.335 15.657 -52.147 1.00 43.84 806 ASP A O 1
ATOM 6228 N N . GLN A 1 807 ? 35.410 13.721 -53.274 1.00 43.28 807 GLN A N 1
ATOM 6229 C CA . GLN A 1 807 ? 34.039 13.307 -52.945 1.00 43.28 807 GLN A CA 1
ATOM 6230 C C . GLN A 1 807 ? 33.849 13.045 -51.441 1.00 43.28 807 GLN A C 1
ATOM 6232 O O . GLN A 1 807 ? 32.836 13.460 -50.878 1.00 43.28 807 GLN A O 1
ATOM 6237 N N . ALA A 1 808 ? 34.811 12.399 -50.771 1.00 41.00 808 ALA A N 1
ATOM 6238 C CA . ALA A 1 808 ? 34.757 12.189 -49.322 1.00 41.00 808 ALA A CA 1
ATOM 6239 C C . ALA A 1 808 ? 34.879 13.510 -48.537 1.00 41.00 808 ALA A C 1
ATOM 6241 O O . ALA A 1 808 ? 34.186 13.714 -47.541 1.00 41.00 808 ALA A O 1
ATOM 6242 N N . GLN A 1 809 ? 35.728 14.426 -49.008 1.00 40.31 809 GLN A N 1
ATOM 6243 C CA . GLN A 1 809 ? 35.977 15.706 -48.349 1.00 40.31 809 GLN A CA 1
ATOM 6244 C C . GLN A 1 809 ? 34.800 16.686 -48.514 1.00 40.31 809 GLN A C 1
ATOM 6246 O O . GLN A 1 809 ? 34.461 17.398 -47.573 1.00 40.31 809 GLN A O 1
ATOM 6251 N N . GLN A 1 810 ? 34.125 16.681 -49.666 1.00 41.03 810 GLN A N 1
ATOM 6252 C CA . GLN A 1 810 ? 32.992 17.568 -49.952 1.00 41.03 810 GLN A CA 1
ATOM 6253 C C . GLN A 1 810 ? 31.724 17.194 -49.155 1.00 41.03 810 GLN A C 1
ATOM 6255 O O . GLN A 1 810 ? 31.027 18.082 -48.667 1.00 41.03 810 GLN A O 1
ATOM 6260 N N . VAL A 1 811 ? 31.461 15.893 -48.956 1.00 40.25 811 VAL A N 1
ATOM 6261 C CA . VAL A 1 811 ? 30.356 15.395 -48.105 1.00 40.25 811 VAL A CA 1
ATOM 6262 C C . VAL A 1 811 ? 30.528 15.829 -46.648 1.00 40.25 811 VAL A C 1
ATOM 6264 O O . VAL A 1 811 ? 29.547 16.166 -45.985 1.00 40.25 811 VAL A O 1
ATOM 6267 N N . LEU A 1 812 ? 31.770 15.846 -46.156 1.00 37.56 812 LEU A N 1
ATOM 6268 C CA . LEU A 1 812 ? 32.066 16.198 -44.772 1.00 37.56 812 LEU A CA 1
ATOM 6269 C C . LEU A 1 812 ? 31.772 17.685 -44.494 1.00 37.56 812 LEU A C 1
ATOM 6271 O O . LEU A 1 812 ? 31.151 17.987 -43.477 1.00 37.56 812 LEU A O 1
ATOM 6275 N N . THR A 1 813 ? 32.118 18.608 -45.405 1.00 39.00 813 THR A N 1
ATOM 6276 C CA . THR A 1 813 ? 31.897 20.046 -45.154 1.00 39.00 813 THR A CA 1
ATOM 6277 C C . THR A 1 813 ? 30.435 20.481 -45.227 1.00 39.00 813 THR A C 1
ATOM 6279 O O . THR A 1 813 ? 29.993 21.279 -44.399 1.00 39.00 813 THR A O 1
ATOM 6282 N N . ASP A 1 814 ? 29.648 19.944 -46.166 1.00 38.62 814 ASP A N 1
ATOM 6283 C CA . ASP A 1 814 ? 28.230 20.317 -46.287 1.00 38.62 814 ASP A CA 1
ATOM 6284 C C . ASP A 1 814 ? 27.398 19.908 -45.052 1.00 38.62 814 ASP A C 1
ATOM 6286 O O . ASP A 1 814 ? 26.397 20.560 -44.736 1.00 38.62 814 ASP A O 1
ATOM 6290 N N . ALA A 1 815 ? 27.836 18.886 -44.305 1.00 37.75 815 ALA A N 1
ATOM 6291 C CA . ALA A 1 815 ? 27.256 18.521 -43.011 1.00 37.75 815 ALA A CA 1
ATOM 6292 C C . ALA A 1 815 ? 27.569 19.551 -41.905 1.00 37.75 815 ALA A C 1
ATOM 6294 O O . ALA A 1 815 ? 26.742 19.806 -41.030 1.00 37.75 815 ALA A O 1
ATOM 6295 N N . GLN A 1 816 ? 28.742 20.184 -41.958 1.00 37.09 816 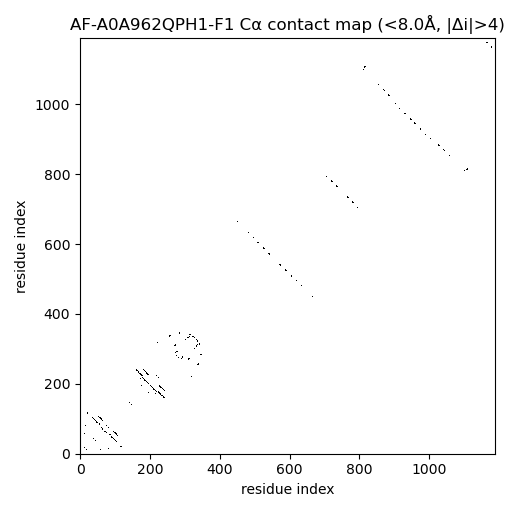GLN A N 1
ATOM 6296 C CA . GLN A 1 816 ? 29.257 21.050 -40.892 1.00 37.09 816 GLN A CA 1
ATOM 6297 C C . GLN A 1 816 ? 28.632 22.452 -40.929 1.00 37.09 816 GLN A C 1
ATOM 6299 O O . GLN A 1 816 ? 28.331 23.023 -39.883 1.00 37.09 816 GLN A O 1
ATOM 6304 N N . ARG A 1 817 ? 28.292 22.948 -42.125 1.00 40.94 817 ARG A N 1
ATOM 6305 C CA . ARG A 1 817 ? 27.508 24.181 -42.322 1.00 40.94 817 ARG A CA 1
ATOM 6306 C C . ARG A 1 817 ? 26.173 24.193 -41.574 1.00 40.94 817 ARG A C 1
ATOM 6308 O O . ARG A 1 817 ? 25.806 25.193 -40.966 1.00 40.94 817 ARG A O 1
ATOM 6315 N N . ARG A 1 818 ? 25.440 23.077 -41.632 1.00 37.81 818 ARG A N 1
ATOM 6316 C CA . ARG A 1 818 ? 24.103 22.934 -41.024 1.00 37.81 818 ARG A CA 1
ATOM 6317 C C . ARG A 1 818 ? 24.169 22.762 -39.506 1.00 37.81 818 ARG A C 1
ATOM 6319 O O . ARG A 1 818 ? 23.245 23.161 -38.803 1.00 37.81 818 ARG A O 1
ATOM 6326 N N . PHE A 1 819 ? 25.272 22.211 -39.005 1.00 38.53 819 PHE A N 1
ATOM 6327 C CA . PHE A 1 819 ? 25.525 22.054 -37.576 1.00 38.53 819 PHE A CA 1
ATOM 6328 C C . PHE A 1 819 ? 25.757 23.409 -36.880 1.00 38.53 819 PHE A C 1
ATOM 6330 O O . PHE A 1 819 ? 25.114 23.681 -35.866 1.00 38.53 819 PHE A O 1
ATOM 6337 N N . ASP A 1 820 ? 26.570 24.300 -37.469 1.00 38.59 820 ASP A N 1
ATOM 6338 C CA . ASP A 1 820 ? 26.802 25.670 -36.965 1.00 38.59 820 ASP A CA 1
ATOM 6339 C C . ASP A 1 820 ? 25.483 26.492 -36.874 1.00 38.59 820 ASP A C 1
ATOM 6341 O O . ASP A 1 820 ? 25.267 27.250 -35.920 1.00 38.59 820 ASP A O 1
ATOM 6345 N N . GLU A 1 821 ? 24.565 26.334 -37.842 1.00 40.75 821 GLU A N 1
ATOM 6346 C CA . GLU A 1 821 ? 23.254 27.014 -37.853 1.00 40.75 821 GLU A CA 1
ATOM 6347 C C . GLU A 1 821 ? 22.306 26.498 -36.747 1.00 40.75 821 GLU A C 1
ATOM 6349 O O . GLU A 1 821 ? 21.634 27.294 -36.078 1.00 40.75 821 GLU A O 1
ATOM 6354 N N . LEU A 1 822 ? 22.287 25.184 -36.496 1.00 39.06 822 LEU A N 1
ATOM 6355 C CA . LEU A 1 822 ? 21.490 24.570 -35.426 1.00 39.06 822 LEU A CA 1
ATOM 6356 C C . LEU A 1 822 ? 22.037 24.900 -34.031 1.00 39.06 822 LEU A C 1
ATOM 6358 O O . LEU A 1 822 ? 21.267 25.272 -33.142 1.00 39.06 822 LEU A O 1
ATOM 6362 N N . GLN A 1 823 ? 23.356 24.844 -33.835 1.00 36.59 823 GLN A N 1
ATOM 6363 C CA . GLN A 1 823 ? 23.971 25.140 -32.539 1.00 36.59 823 GLN A CA 1
ATOM 6364 C C . GLN A 1 823 ? 23.706 26.584 -32.089 1.00 36.59 823 GLN A C 1
ATOM 6366 O O . GLN A 1 823 ? 23.374 26.815 -30.927 1.00 36.59 823 GLN A O 1
ATOM 6371 N N . THR A 1 824 ? 23.750 27.545 -33.019 1.00 41.75 824 THR A N 1
ATOM 6372 C CA . THR A 1 824 ? 23.418 28.952 -32.733 1.00 41.75 824 THR A CA 1
ATOM 6373 C C . THR A 1 824 ? 21.990 29.106 -32.178 1.00 41.75 824 THR A C 1
ATOM 6375 O O . THR A 1 824 ? 21.723 30.017 -31.397 1.00 41.75 824 THR A O 1
ATOM 6378 N N . THR A 1 825 ? 21.077 28.200 -32.540 1.00 38.25 825 THR A N 1
ATOM 6379 C CA . THR A 1 825 ? 19.693 28.171 -32.040 1.00 38.25 825 THR A CA 1
ATOM 6380 C C . THR A 1 825 ? 19.599 27.491 -30.666 1.00 38.25 825 THR A C 1
ATOM 6382 O O . THR A 1 825 ? 18.912 27.990 -29.775 1.00 38.25 825 THR A O 1
ATOM 6385 N N . VAL A 1 826 ? 20.342 26.401 -30.452 1.00 40.53 826 VAL A N 1
ATOM 6386 C CA . VAL A 1 826 ? 20.396 25.676 -29.166 1.00 40.53 826 VAL A CA 1
ATOM 6387 C C . VAL A 1 826 ? 21.040 26.515 -28.056 1.00 40.53 826 VAL A C 1
ATOM 6389 O O . VAL A 1 826 ? 20.537 26.533 -26.934 1.00 40.53 826 VAL A O 1
ATOM 6392 N N . ASP A 1 827 ? 22.107 27.260 -28.348 1.00 40.78 827 ASP A N 1
ATOM 6393 C CA . ASP A 1 827 ? 22.758 28.125 -27.355 1.00 40.78 827 ASP A CA 1
ATOM 6394 C C . ASP A 1 827 ? 21.888 29.341 -26.978 1.00 40.78 827 ASP A C 1
ATOM 6396 O O . ASP A 1 827 ? 21.960 29.833 -25.849 1.00 40.78 827 ASP A O 1
ATOM 6400 N N . GLN A 1 828 ? 21.004 29.780 -27.883 1.00 42.16 828 GLN A N 1
ATOM 6401 C CA . GLN A 1 828 ? 19.984 30.792 -27.602 1.00 42.16 828 GLN A CA 1
ATOM 6402 C C . GLN A 1 828 ? 18.948 30.261 -26.588 1.00 42.16 828 GLN A C 1
ATOM 6404 O O . GLN A 1 828 ? 18.679 30.924 -25.588 1.00 42.16 828 GLN A O 1
ATOM 6409 N N . LEU A 1 829 ? 18.443 29.037 -26.793 1.00 38.75 829 LEU A N 1
ATOM 6410 C CA . LEU A 1 829 ? 17.479 28.377 -25.897 1.00 38.75 829 LEU A CA 1
ATOM 6411 C C . LEU A 1 829 ? 18.088 28.020 -24.529 1.00 38.75 829 LEU A C 1
ATOM 6413 O O . LEU A 1 829 ? 17.451 28.202 -23.494 1.00 38.75 829 LEU A O 1
ATOM 6417 N N . ARG A 1 830 ? 19.354 27.583 -24.491 1.00 38.88 830 ARG A N 1
ATOM 6418 C CA . ARG A 1 830 ? 20.086 27.327 -23.235 1.00 38.88 830 ARG A CA 1
ATOM 6419 C C . ARG A 1 830 ? 20.254 28.586 -22.384 1.00 38.88 830 ARG A C 1
ATOM 6421 O O . ARG A 1 830 ? 20.179 28.497 -21.160 1.00 38.88 830 ARG A O 1
ATOM 6428 N N . ALA A 1 831 ? 20.460 29.747 -23.008 1.00 40.75 831 ALA A N 1
ATOM 6429 C CA . ALA A 1 831 ? 20.538 31.021 -22.296 1.00 40.75 831 ALA A CA 1
ATOM 6430 C C . ALA A 1 831 ? 19.188 31.426 -21.673 1.00 40.75 831 ALA A C 1
ATOM 6432 O O . ALA A 1 831 ? 19.167 31.941 -20.553 1.00 40.75 831 ALA A O 1
ATOM 6433 N N . ASP A 1 832 ? 18.076 31.147 -22.359 1.00 40.25 832 ASP A N 1
ATOM 6434 C CA . ASP A 1 832 ? 16.722 31.403 -21.853 1.00 40.25 832 ASP A CA 1
ATOM 6435 C C . ASP A 1 832 ? 16.323 30.406 -20.735 1.00 40.25 832 ASP A C 1
ATOM 6437 O O . ASP A 1 832 ? 15.681 30.795 -19.753 1.00 40.25 832 ASP A O 1
ATOM 6441 N N . LEU A 1 833 ? 16.783 29.149 -20.810 1.00 37.44 833 LEU A N 1
ATOM 6442 C CA . LEU A 1 833 ? 16.559 28.121 -19.783 1.00 37.44 833 LEU A CA 1
ATOM 6443 C C . LEU A 1 833 ? 17.380 28.373 -18.502 1.00 37.44 833 LEU A C 1
ATOM 6445 O O . LEU A 1 833 ? 16.843 28.310 -17.394 1.00 37.44 833 LEU A O 1
ATOM 6449 N N . ALA A 1 834 ? 18.666 28.724 -18.633 1.00 36.81 834 ALA A N 1
ATOM 6450 C CA . ALA A 1 834 ? 19.545 29.020 -17.495 1.00 36.81 834 ALA A CA 1
ATOM 6451 C C . ALA A 1 834 ? 19.096 30.260 -16.697 1.00 36.81 834 ALA A C 1
ATOM 6453 O O . ALA A 1 834 ? 19.267 30.316 -15.480 1.00 36.81 834 ALA A O 1
ATOM 6454 N N . ALA A 1 835 ? 18.446 31.228 -17.353 1.00 43.50 835 ALA A N 1
ATOM 6455 C CA . ALA A 1 835 ? 17.847 32.386 -16.689 1.00 43.50 835 ALA A CA 1
ATOM 6456 C C . ALA A 1 835 ? 16.669 32.030 -15.752 1.00 43.50 835 ALA A C 1
ATOM 6458 O O . ALA A 1 835 ? 16.241 32.886 -14.973 1.00 43.50 835 ALA A O 1
ATOM 6459 N N . SER A 1 836 ? 16.154 30.794 -15.811 1.00 46.00 836 SER A N 1
ATOM 6460 C CA . SER A 1 836 ? 15.025 30.319 -14.998 1.00 46.00 836 SER A CA 1
ATOM 6461 C C . SER A 1 836 ? 15.416 29.373 -13.849 1.00 46.00 836 SER A C 1
ATOM 6463 O O . SER A 1 836 ? 14.599 29.173 -12.951 1.00 46.00 836 SER A O 1
ATOM 6465 N N . SER A 1 837 ? 16.630 28.802 -13.825 1.00 45.84 837 SER A N 1
ATOM 6466 C CA . SER A 1 837 ? 17.001 27.741 -12.866 1.00 45.84 837 SER A CA 1
ATOM 6467 C C . SER A 1 837 ? 17.743 28.212 -11.605 1.00 45.84 837 SER A C 1
ATOM 6469 O O . SER A 1 837 ? 17.471 27.687 -10.524 1.00 45.84 837 SER A O 1
ATOM 6471 N N . GLU A 1 838 ? 18.617 29.228 -11.685 1.00 44.41 838 GLU A N 1
ATOM 6472 C CA . GLU A 1 838 ? 19.487 29.644 -10.557 1.00 44.41 838 GLU A CA 1
ATOM 6473 C C . GLU A 1 838 ? 18.727 30.055 -9.275 1.00 44.41 838 GLU A C 1
ATOM 6475 O O . GLU A 1 838 ? 19.284 30.004 -8.180 1.00 44.41 838 GLU A O 1
ATOM 6480 N N . GLY A 1 839 ? 17.450 30.444 -9.372 1.00 49.53 839 GLY A N 1
ATOM 6481 C CA . GLY A 1 839 ? 16.639 30.843 -8.213 1.00 49.53 839 GLY A CA 1
ATOM 6482 C C . GLY A 1 839 ? 15.991 29.695 -7.424 1.00 49.53 839 GLY A C 1
ATOM 6483 O O . GLY A 1 839 ? 15.509 29.931 -6.314 1.00 49.53 839 GLY A O 1
ATOM 6484 N N . ALA A 1 840 ? 15.931 28.477 -7.974 1.00 51.62 840 ALA A N 1
ATOM 6485 C CA . ALA A 1 840 ? 15.128 27.386 -7.411 1.00 51.62 840 ALA A CA 1
ATOM 6486 C C . ALA A 1 840 ? 15.910 26.480 -6.440 1.00 51.62 840 ALA A C 1
ATOM 6488 O O . ALA A 1 840 ? 15.402 26.142 -5.367 1.00 51.62 840 ALA A O 1
ATOM 6489 N N . ASP A 1 841 ? 17.148 26.109 -6.781 1.00 50.41 841 ASP A N 1
ATOM 6490 C CA . ASP A 1 841 ? 17.941 25.141 -6.005 1.00 50.41 841 ASP A CA 1
ATOM 6491 C C . ASP A 1 841 ? 18.437 25.699 -4.658 1.00 50.41 841 ASP A C 1
ATOM 6493 O O . ASP A 1 841 ? 18.452 24.989 -3.645 1.00 50.41 841 ASP A O 1
ATOM 6497 N N . GLU A 1 842 ? 18.750 26.998 -4.592 1.00 51.31 842 GLU A N 1
ATOM 6498 C CA . GLU A 1 842 ? 19.149 27.653 -3.338 1.00 51.31 842 GLU A CA 1
ATOM 6499 C C . GLU A 1 842 ? 17.968 27.737 -2.343 1.00 51.31 842 GLU A C 1
ATOM 6501 O O . GLU A 1 842 ? 18.153 27.586 -1.133 1.00 51.31 842 GLU A O 1
ATOM 6506 N N . ALA A 1 843 ? 16.735 27.880 -2.846 1.00 52.44 843 ALA A N 1
ATOM 6507 C CA . ALA A 1 843 ? 15.516 27.889 -2.033 1.00 52.44 843 ALA A CA 1
ATOM 6508 C C . ALA A 1 843 ? 15.114 26.483 -1.546 1.00 52.44 843 ALA A C 1
ATOM 6510 O O . ALA A 1 843 ? 14.702 26.326 -0.396 1.00 52.44 843 ALA A O 1
ATOM 6511 N N . LEU A 1 844 ? 15.270 25.456 -2.390 1.00 54.28 844 LEU A N 1
ATOM 6512 C CA . LEU A 1 844 ? 15.050 24.047 -2.031 1.00 54.28 844 LEU A CA 1
ATOM 6513 C C . LEU A 1 844 ? 16.000 23.590 -0.911 1.00 54.28 844 LEU A C 1
ATOM 6515 O O . LEU A 1 844 ? 15.581 22.917 0.030 1.00 54.28 844 LEU A O 1
ATOM 6519 N N . THR A 1 845 ? 17.262 24.019 -0.970 1.00 57.50 845 THR A N 1
ATOM 6520 C CA . THR A 1 845 ? 18.282 23.697 0.042 1.00 57.50 845 THR A CA 1
ATOM 6521 C C . THR A 1 845 ? 17.988 24.355 1.400 1.00 57.50 845 THR A C 1
ATOM 6523 O O . THR A 1 845 ? 18.150 23.722 2.446 1.00 57.50 845 THR A O 1
ATOM 6526 N N . GLN A 1 846 ? 17.500 25.603 1.401 1.00 59.00 846 GLN A N 1
ATOM 6527 C CA . GLN A 1 846 ? 17.108 26.324 2.624 1.00 59.00 846 GLN A CA 1
ATOM 6528 C C . GLN A 1 846 ? 15.831 25.772 3.275 1.00 59.00 846 GLN A C 1
ATOM 6530 O O . GLN A 1 846 ? 15.688 25.854 4.491 1.00 59.00 846 GLN A O 1
ATOM 6535 N N . ALA A 1 847 ? 14.905 25.216 2.491 1.00 54.78 847 ALA A N 1
ATOM 6536 C CA . ALA A 1 847 ? 13.694 24.595 3.025 1.00 54.78 847 ALA A CA 1
ATOM 6537 C C . ALA A 1 847 ? 13.972 23.202 3.628 1.00 54.78 847 ALA A C 1
ATOM 6539 O O . ALA A 1 847 ? 13.436 22.876 4.681 1.00 54.78 847 ALA A O 1
ATOM 6540 N N . ARG A 1 848 ? 14.873 22.405 3.030 1.00 61.22 848 ARG A N 1
ATOM 6541 C CA . ARG A 1 848 ? 15.287 21.098 3.586 1.00 61.22 848 ARG A CA 1
ATOM 6542 C C . ARG A 1 848 ? 15.907 21.211 4.982 1.00 61.22 848 ARG A C 1
ATOM 6544 O O . ARG A 1 848 ? 15.457 20.538 5.898 1.00 61.22 848 ARG A O 1
ATOM 6551 N N . THR A 1 849 ? 16.868 22.118 5.159 1.00 67.38 849 THR A N 1
ATOM 6552 C CA . THR A 1 849 ? 17.512 22.357 6.470 1.00 67.38 849 THR A CA 1
ATOM 6553 C C . THR A 1 849 ? 16.525 22.829 7.541 1.00 67.38 849 THR A C 1
ATOM 6555 O O . THR A 1 849 ? 16.717 22.575 8.725 1.00 67.38 849 THR A O 1
ATOM 6558 N N . ARG A 1 850 ? 15.444 23.496 7.134 1.00 66.56 850 ARG A N 1
ATOM 6559 C CA . ARG A 1 850 ? 14.407 24.002 8.035 1.00 66.56 850 ARG A CA 1
ATOM 6560 C C . ARG A 1 850 ? 13.406 22.926 8.468 1.00 66.56 850 ARG A C 1
ATOM 6562 O O . ARG A 1 850 ? 12.931 22.977 9.599 1.00 66.56 850 ARG A O 1
ATOM 6569 N N . ILE A 1 851 ? 13.152 21.939 7.608 1.00 65.12 851 ILE A N 1
ATOM 6570 C CA . ILE A 1 851 ? 12.434 20.709 7.959 1.00 65.12 851 ILE A CA 1
ATOM 6571 C C . ILE A 1 851 ? 13.236 19.892 8.984 1.00 65.12 851 ILE A C 1
ATOM 6573 O O . ILE A 1 851 ? 12.689 19.579 10.037 1.00 65.12 851 ILE A O 1
ATOM 6577 N N . GLU A 1 852 ? 14.533 19.655 8.752 1.00 65.19 852 GLU A N 1
ATOM 6578 C CA . GLU A 1 852 ? 15.407 18.914 9.686 1.00 65.19 852 GLU A CA 1
ATOM 6579 C C . GLU A 1 852 ? 15.453 19.560 11.093 1.00 65.19 852 GLU A C 1
ATOM 6581 O O . GLU A 1 852 ? 15.368 18.869 12.116 1.00 65.19 852 GLU A O 1
ATOM 6586 N N . ASP A 1 853 ? 15.531 20.897 11.161 1.00 67.19 853 ASP A N 1
ATOM 6587 C CA . ASP A 1 853 ? 15.467 21.660 12.419 1.00 67.19 853 ASP A CA 1
ATOM 6588 C C . ASP A 1 853 ? 14.111 21.480 13.147 1.00 67.19 853 ASP A C 1
ATOM 6590 O O . ASP A 1 853 ? 14.071 21.388 14.379 1.00 67.19 853 ASP A O 1
ATOM 6594 N N . LEU A 1 854 ? 12.993 21.428 12.408 1.00 65.44 854 LEU A N 1
ATOM 6595 C CA . LEU A 1 854 ? 11.641 21.254 12.962 1.00 65.44 854 LEU A CA 1
ATOM 6596 C C . LEU A 1 854 ? 11.375 19.815 13.428 1.00 65.44 854 LEU A C 1
ATOM 6598 O O . LEU A 1 854 ? 10.771 19.624 14.483 1.00 65.44 854 LEU A O 1
ATOM 6602 N N . GLU A 1 855 ? 11.843 18.814 12.682 1.00 60.03 855 GLU A N 1
ATOM 6603 C CA . GLU A 1 855 ? 11.750 17.393 13.045 1.00 60.03 855 GLU A CA 1
ATOM 6604 C C . GLU A 1 855 ? 12.542 17.098 14.325 1.00 60.03 855 GLU A C 1
ATOM 6606 O O . GLU A 1 855 ? 12.030 16.453 15.244 1.00 60.03 855 GLU A O 1
ATOM 6611 N N . THR A 1 856 ? 13.748 17.664 14.444 1.00 66.69 856 THR A N 1
ATOM 6612 C CA . THR A 1 856 ? 14.573 17.551 15.657 1.00 66.69 856 THR A CA 1
ATOM 6613 C C . THR A 1 856 ? 13.865 18.151 16.879 1.00 66.69 856 THR A C 1
ATOM 6615 O O . THR A 1 856 ? 13.819 17.530 17.942 1.00 66.69 856 THR A O 1
ATOM 6618 N N . ALA A 1 857 ? 13.259 19.336 16.735 1.00 66.44 857 ALA A N 1
ATOM 6619 C CA . ALA A 1 857 ? 12.514 19.981 17.818 1.00 66.44 857 ALA A CA 1
ATOM 6620 C C . ALA A 1 857 ? 11.249 19.196 18.223 1.00 66.44 857 ALA A C 1
ATOM 6622 O O . ALA A 1 857 ? 10.925 19.115 19.410 1.00 66.44 857 ALA A O 1
ATOM 6623 N N . LEU A 1 858 ? 10.552 18.591 17.254 1.00 65.62 858 LEU A N 1
ATOM 6624 C CA . LEU A 1 858 ? 9.379 17.750 17.498 1.00 65.62 858 LEU A CA 1
ATOM 6625 C C . LEU A 1 858 ? 9.747 16.486 18.294 1.00 65.62 858 LEU A C 1
ATOM 6627 O O . LEU A 1 858 ? 9.042 16.135 19.242 1.00 65.62 858 LEU A O 1
ATOM 6631 N N . ALA A 1 859 ? 10.865 15.836 17.955 1.00 62.31 859 ALA A N 1
ATOM 6632 C CA . ALA A 1 859 ? 11.355 14.649 18.655 1.00 62.31 859 ALA A CA 1
ATOM 6633 C C . ALA A 1 859 ? 11.711 14.936 20.130 1.00 62.31 859 ALA A C 1
ATOM 6635 O O . ALA A 1 859 ? 11.322 14.170 21.019 1.00 62.31 859 ALA A O 1
ATOM 6636 N N . ASP A 1 860 ? 12.379 16.062 20.408 1.00 67.69 860 ASP A N 1
ATOM 6637 C CA . ASP A 1 860 ? 12.709 16.498 21.774 1.00 67.69 860 ASP A CA 1
ATOM 6638 C C . ASP A 1 860 ? 11.440 16.756 22.623 1.00 67.69 860 ASP A C 1
ATOM 6640 O O . ASP A 1 860 ? 11.350 16.309 23.773 1.00 67.69 860 ASP A O 1
ATOM 6644 N N . GLU A 1 861 ? 10.426 17.428 22.061 1.00 67.31 861 GLU A N 1
ATOM 6645 C CA . GLU A 1 861 ? 9.155 17.734 22.746 1.00 67.31 861 GLU A CA 1
ATOM 6646 C C . GLU A 1 861 ? 8.316 16.461 23.001 1.00 67.31 861 GLU A C 1
ATOM 6648 O O . GLU A 1 861 ? 7.749 16.269 24.087 1.00 67.31 861 GLU A O 1
ATOM 6653 N N . GLN A 1 862 ? 8.291 15.531 22.037 1.00 61.97 862 GLN A N 1
ATOM 6654 C CA . GLN A 1 862 ? 7.667 14.214 22.197 1.00 61.97 862 GLN A CA 1
ATOM 6655 C C . GLN A 1 862 ? 8.352 13.394 23.298 1.00 61.97 862 GLN A C 1
ATOM 6657 O O . GLN A 1 862 ? 7.666 12.835 24.162 1.00 61.97 862 GLN A O 1
ATOM 6662 N N . GLN A 1 863 ? 9.687 13.354 23.336 1.00 66.44 863 GLN A N 1
ATOM 6663 C CA . GLN A 1 863 ? 10.418 12.632 24.379 1.00 66.44 863 GLN A CA 1
ATOM 6664 C C . GLN A 1 863 ? 10.171 13.239 25.769 1.00 66.44 863 GLN A C 1
ATOM 6666 O O . GLN A 1 863 ? 9.848 12.515 26.714 1.00 66.44 863 GLN A O 1
ATOM 6671 N N . ALA A 1 864 ? 10.191 14.570 25.886 1.00 65.38 864 ALA A N 1
ATOM 6672 C CA . ALA A 1 864 ? 9.848 15.263 27.127 1.00 65.38 864 ALA A CA 1
ATOM 6673 C C . ALA A 1 864 ? 8.393 15.017 27.579 1.00 65.38 864 ALA A C 1
ATOM 6675 O O . ALA A 1 864 ? 8.075 15.177 28.766 1.00 65.38 864 ALA A O 1
ATOM 6676 N N . THR A 1 865 ? 7.495 14.650 26.662 1.00 66.56 865 THR A N 1
ATOM 6677 C CA . THR A 1 865 ? 6.103 14.275 26.952 1.00 66.56 865 THR A CA 1
ATOM 6678 C C . THR A 1 865 ? 5.998 12.822 27.428 1.00 66.56 865 THR A C 1
ATOM 6680 O O . THR A 1 865 ? 5.331 12.570 28.435 1.00 66.56 865 THR A O 1
ATOM 6683 N N . ARG A 1 866 ? 6.732 11.885 26.806 1.00 64.81 866 ARG A N 1
ATOM 6684 C CA . ARG A 1 866 ? 6.853 10.479 27.254 1.00 64.81 866 ARG A CA 1
ATOM 6685 C C . ARG A 1 866 ? 7.377 10.384 28.690 1.00 64.81 866 ARG A C 1
ATOM 6687 O O . ARG A 1 866 ? 6.751 9.735 29.528 1.00 64.81 866 ARG A O 1
ATOM 6694 N N . ASP A 1 867 ? 8.444 11.119 29.008 1.00 69.88 867 ASP A N 1
ATOM 6695 C CA . ASP A 1 867 ? 9.021 11.175 30.360 1.00 69.88 867 ASP A CA 1
ATOM 6696 C C . ASP A 1 867 ? 8.008 11.684 31.408 1.00 69.88 867 ASP A C 1
ATOM 6698 O O . ASP A 1 867 ? 7.995 11.229 32.554 1.00 69.88 867 ASP A O 1
ATOM 6702 N N . SER A 1 868 ? 7.123 12.610 31.013 1.00 68.81 868 SER A N 1
ATOM 6703 C CA . SER A 1 868 ? 6.065 13.149 31.885 1.00 68.81 868 SER A CA 1
ATOM 6704 C C . SER A 1 868 ? 4.929 12.138 32.099 1.00 68.81 868 SER A C 1
ATOM 6706 O O . SER A 1 868 ? 4.390 12.036 33.202 1.00 68.81 868 SER A O 1
ATOM 6708 N N . HIS A 1 869 ? 4.591 11.353 31.070 1.00 65.75 869 HIS A N 1
ATOM 6709 C CA . HIS A 1 869 ? 3.621 10.259 31.163 1.00 65.75 869 HIS A CA 1
ATOM 6710 C C . HIS A 1 869 ? 4.100 9.126 32.081 1.00 65.75 869 HIS A C 1
ATOM 6712 O O . HIS A 1 869 ? 3.330 8.675 32.926 1.00 65.75 869 HIS A O 1
ATOM 6718 N N . ALA A 1 870 ? 5.371 8.722 31.989 1.00 66.69 870 ALA A N 1
ATOM 6719 C CA . ALA A 1 870 ? 5.941 7.687 32.857 1.00 66.69 870 ALA A CA 1
ATOM 6720 C C . ALA A 1 870 ? 5.924 8.092 34.349 1.00 66.69 870 ALA A C 1
ATOM 6722 O O . ALA A 1 870 ? 5.652 7.272 35.231 1.00 66.69 870 ALA A O 1
ATOM 6723 N N . GLN A 1 871 ? 6.156 9.378 34.644 1.00 70.88 871 GLN A N 1
ATOM 6724 C CA . GLN A 1 871 ? 6.024 9.929 36.001 1.00 70.88 871 GLN A CA 1
ATOM 6725 C C . GLN A 1 871 ? 4.571 9.892 36.499 1.00 70.88 871 GLN A C 1
ATOM 6727 O O . GLN A 1 871 ? 4.324 9.504 37.643 1.00 70.88 871 GLN A O 1
ATOM 6732 N N . LEU A 1 872 ? 3.608 10.242 35.637 1.00 69.81 872 LEU A N 1
ATOM 6733 C CA . LEU A 1 872 ? 2.179 10.181 35.952 1.00 69.81 872 LEU A CA 1
ATOM 6734 C C . LEU A 1 872 ? 1.719 8.743 36.241 1.00 69.81 872 LEU A C 1
ATOM 6736 O O . LEU A 1 872 ? 1.036 8.518 37.235 1.00 69.81 872 LEU A O 1
ATOM 6740 N N . GLU A 1 873 ? 2.112 7.770 35.416 1.00 67.06 873 GLU A N 1
ATOM 6741 C CA . GLU A 1 873 ? 1.748 6.357 35.591 1.00 67.06 873 GLU A CA 1
ATOM 6742 C C . GLU A 1 873 ? 2.313 5.779 36.902 1.00 67.06 873 GLU A C 1
ATOM 6744 O O . GLU A 1 873 ? 1.595 5.130 37.666 1.00 67.06 873 GLU A O 1
ATOM 6749 N N . THR A 1 874 ? 3.571 6.104 37.225 1.00 70.88 874 THR A N 1
ATOM 6750 C CA . THR A 1 874 ? 4.212 5.708 38.491 1.00 70.88 874 THR A CA 1
ATOM 6751 C C . THR A 1 874 ? 3.427 6.237 39.700 1.00 70.88 874 THR A C 1
ATOM 6753 O O . THR A 1 874 ? 3.055 5.474 40.591 1.00 70.88 874 THR A O 1
ATOM 6756 N N . SER A 1 875 ? 3.098 7.531 39.702 1.00 71.88 875 SER A N 1
ATOM 6757 C CA . SER A 1 875 ? 2.340 8.179 40.783 1.00 71.88 875 SER A CA 1
ATOM 6758 C C . SER A 1 875 ? 0.875 7.707 40.862 1.00 71.88 875 SER A C 1
ATOM 6760 O O . SER A 1 875 ? 0.295 7.609 41.950 1.00 71.88 875 SER A O 1
ATOM 6762 N N . GLN A 1 876 ? 0.252 7.346 39.736 1.00 69.25 876 GLN A N 1
ATOM 6763 C CA . GLN A 1 876 ? -1.069 6.704 39.718 1.00 69.25 876 GLN A CA 1
ATOM 6764 C C . GLN A 1 876 ? -1.033 5.297 40.334 1.00 69.25 876 GLN A C 1
ATOM 6766 O O . GLN A 1 876 ? -1.925 4.961 41.115 1.00 69.25 876 GLN A O 1
ATOM 6771 N N . SER A 1 877 ? 0.012 4.509 40.061 1.00 69.31 877 SER A N 1
ATOM 6772 C CA . SER A 1 877 ? 0.227 3.195 40.684 1.00 69.31 877 SER A CA 1
ATOM 6773 C C . SER A 1 877 ? 0.401 3.306 42.205 1.00 69.31 877 SER A C 1
ATOM 6775 O O . SER A 1 877 ? -0.292 2.618 42.959 1.00 69.31 877 SER A O 1
ATOM 6777 N N . GLU A 1 878 ? 1.226 4.246 42.683 1.00 76.50 878 GLU A N 1
ATOM 6778 C CA . GLU A 1 878 ? 1.364 4.539 44.120 1.00 76.50 878 GLU A CA 1
ATOM 6779 C C . GLU A 1 878 ? 0.026 4.970 44.750 1.00 76.50 878 GLU A C 1
ATOM 6781 O O . GLU A 1 878 ? -0.349 4.497 45.826 1.00 76.50 878 GLU A O 1
ATOM 6786 N N . THR A 1 879 ? -0.752 5.804 44.049 1.00 74.00 879 THR A N 1
ATOM 6787 C CA . THR A 1 879 ? -2.087 6.230 44.499 1.00 74.00 879 THR A CA 1
ATOM 6788 C C . THR A 1 879 ? -3.046 5.039 44.641 1.00 74.00 879 THR A C 1
ATOM 6790 O O . THR A 1 879 ? -3.756 4.941 45.645 1.00 74.00 879 THR A O 1
ATOM 6793 N N . ALA A 1 880 ? -3.051 4.111 43.678 1.00 68.00 880 ALA A N 1
ATOM 6794 C CA . ALA A 1 880 ? -3.886 2.910 43.710 1.00 68.00 880 ALA A CA 1
ATOM 6795 C C . ALA A 1 880 ? -3.489 1.952 44.850 1.00 68.00 880 ALA A C 1
ATOM 6797 O O . ALA A 1 880 ? -4.360 1.425 45.546 1.00 68.00 880 ALA A O 1
ATOM 6798 N N . GLN A 1 881 ? -2.187 1.776 45.107 1.00 73.81 881 GLN A N 1
ATOM 6799 C CA . GLN A 1 881 ? -1.694 0.971 46.232 1.00 73.81 881 GLN A CA 1
ATOM 6800 C C . GLN A 1 881 ? -2.135 1.543 47.589 1.00 73.81 881 GLN A C 1
ATOM 6802 O O . GLN A 1 881 ? -2.599 0.796 48.453 1.00 73.81 881 GLN A O 1
ATOM 6807 N N . LEU A 1 882 ? -2.056 2.864 47.775 1.00 77.38 882 LEU A N 1
ATOM 6808 C CA . LEU A 1 882 ? -2.513 3.523 49.004 1.00 77.38 882 LEU A CA 1
ATOM 6809 C C . LEU A 1 882 ? -4.039 3.423 49.183 1.00 77.38 882 LEU A C 1
ATOM 6811 O O . LEU A 1 882 ? -4.518 3.209 50.298 1.00 77.38 882 LEU A O 1
ATOM 6815 N N . GLN A 1 883 ? -4.817 3.518 48.100 1.00 73.31 883 GLN A N 1
ATOM 6816 C CA . GLN A 1 883 ? -6.269 3.298 48.144 1.00 73.31 883 GLN A CA 1
ATOM 6817 C C . GLN A 1 883 ? -6.626 1.851 48.525 1.00 73.31 883 GLN A C 1
ATOM 6819 O O . GLN A 1 883 ? -7.521 1.644 49.347 1.00 73.31 883 GLN A O 1
ATOM 6824 N N . ALA A 1 884 ? -5.893 0.860 48.008 1.00 72.88 884 ALA A N 1
ATOM 6825 C CA . ALA A 1 884 ? -6.066 -0.542 48.388 1.00 72.88 884 ALA A CA 1
ATOM 6826 C C . ALA A 1 884 ? -5.777 -0.779 49.884 1.00 72.88 884 ALA A C 1
ATOM 6828 O O . ALA A 1 884 ? -6.553 -1.461 50.553 1.00 72.88 884 ALA A O 1
ATOM 6829 N N . GLN A 1 885 ? -4.735 -0.150 50.443 1.00 77.25 885 GLN A N 1
ATOM 6830 C CA . GLN A 1 885 ? -4.435 -0.218 51.883 1.00 77.25 885 GLN A CA 1
ATOM 6831 C C . GLN A 1 885 ? -5.558 0.383 52.749 1.00 77.25 885 GLN A C 1
ATOM 6833 O O . GLN A 1 885 ? -5.905 -0.176 53.791 1.00 77.25 885 GLN A O 1
ATOM 6838 N N . VAL A 1 886 ? -6.182 1.486 52.314 1.00 76.88 886 VAL A N 1
ATOM 6839 C CA . VAL A 1 886 ? -7.351 2.064 53.007 1.00 76.88 886 VAL A CA 1
ATOM 6840 C C . VAL A 1 886 ? -8.545 1.099 52.983 1.00 76.88 886 VAL A C 1
ATOM 6842 O O . VAL A 1 886 ? -9.202 0.928 54.012 1.00 76.88 886 VAL A O 1
ATOM 6845 N N . ALA A 1 887 ? -8.803 0.431 51.855 1.00 73.06 887 ALA A N 1
ATOM 6846 C CA . ALA A 1 887 ? -9.874 -0.562 51.742 1.00 73.06 887 ALA A CA 1
ATOM 6847 C C . ALA A 1 887 ? -9.611 -1.823 52.595 1.00 73.06 887 ALA A C 1
ATOM 6849 O O . ALA A 1 887 ? -10.534 -2.359 53.218 1.00 73.06 887 ALA A O 1
ATOM 6850 N N . GLU A 1 888 ? -8.356 -2.275 52.694 1.00 78.06 888 GLU A N 1
ATOM 6851 C CA . GLU A 1 888 ? -7.963 -3.392 53.563 1.00 78.06 888 GLU A CA 1
ATOM 6852 C C . GLU A 1 888 ? -8.199 -3.062 55.048 1.00 78.06 888 GLU A C 1
ATOM 6854 O O . GLU A 1 888 ? -8.769 -3.875 55.782 1.00 78.06 888 GLU A O 1
ATOM 6859 N N . LEU A 1 889 ? -7.841 -1.848 55.489 1.00 79.88 889 LEU A N 1
ATOM 6860 C CA . LEU A 1 889 ? -8.107 -1.379 56.855 1.00 79.88 889 LEU A CA 1
ATOM 6861 C C . LEU A 1 889 ? -9.609 -1.339 57.180 1.00 79.88 889 LEU A C 1
ATOM 6863 O O . LEU A 1 889 ? -10.002 -1.743 58.275 1.00 79.88 889 LEU A O 1
ATOM 6867 N N . GLN A 1 890 ? -10.453 -0.905 56.238 1.00 75.00 890 GLN A N 1
ATOM 6868 C CA . GLN A 1 890 ? -11.913 -0.931 56.408 1.00 75.00 890 GLN A CA 1
ATOM 6869 C C . GLN A 1 890 ? -12.447 -2.368 56.499 1.00 75.00 890 GLN A C 1
ATOM 6871 O O . GLN A 1 890 ? -13.212 -2.681 57.408 1.00 75.00 890 GLN A O 1
ATOM 6876 N N . THR A 1 891 ? -11.977 -3.264 55.629 1.00 77.25 891 THR A N 1
ATOM 6877 C CA . THR A 1 891 ? -12.398 -4.677 55.620 1.00 77.25 891 THR A CA 1
ATOM 6878 C C . THR A 1 891 ? -12.051 -5.380 56.937 1.00 77.25 891 THR A C 1
ATOM 6880 O O . THR A 1 891 ? -12.877 -6.096 57.503 1.00 77.25 891 THR A O 1
ATOM 6883 N N . ARG A 1 892 ? -10.849 -5.131 57.478 1.00 79.94 892 ARG A N 1
ATOM 6884 C CA . ARG A 1 892 ? -10.426 -5.665 58.783 1.00 79.94 892 ARG A CA 1
ATOM 6885 C C . ARG A 1 892 ? -11.305 -5.165 59.932 1.00 79.94 892 ARG A C 1
ATOM 6887 O O . ARG A 1 892 ? -11.617 -5.941 60.831 1.00 79.94 892 ARG A O 1
ATOM 6894 N N . LEU A 1 893 ? -11.726 -3.900 59.886 1.00 78.12 893 LEU A N 1
ATOM 6895 C CA . LEU A 1 893 ? -12.607 -3.304 60.890 1.00 78.12 893 LEU A CA 1
ATOM 6896 C C . LEU A 1 893 ? -14.004 -3.950 60.890 1.00 78.12 893 LEU A C 1
ATOM 6898 O O . LEU A 1 893 ? -14.544 -4.253 61.957 1.00 78.12 893 LEU A O 1
ATOM 6902 N N . ASP A 1 894 ? -14.562 -4.203 59.704 1.00 74.69 894 ASP A N 1
ATOM 6903 C CA . ASP A 1 894 ? -15.858 -4.871 59.544 1.00 74.69 894 ASP A CA 1
ATOM 6904 C C . ASP A 1 894 ? -15.815 -6.333 60.018 1.00 74.69 894 ASP A C 1
ATOM 6906 O O . ASP A 1 894 ? -16.761 -6.820 60.647 1.00 74.69 894 ASP A O 1
ATOM 6910 N N . ASP A 1 895 ? -14.712 -7.043 59.772 1.00 78.00 895 ASP A N 1
ATOM 6911 C CA . ASP A 1 895 ? -14.536 -8.417 60.246 1.00 78.00 895 ASP A CA 1
ATOM 6912 C C . ASP A 1 895 ? -14.351 -8.503 61.770 1.00 78.00 895 ASP A C 1
ATOM 6914 O O . ASP A 1 895 ? -14.954 -9.383 62.397 1.00 78.00 895 ASP A O 1
ATOM 6918 N N . ASP A 1 896 ? -13.627 -7.566 62.392 1.00 76.38 896 ASP A N 1
ATOM 6919 C CA . ASP A 1 896 ? -13.545 -7.460 63.855 1.00 76.38 896 ASP A CA 1
ATOM 6920 C C . ASP A 1 896 ? -14.925 -7.149 64.475 1.00 76.38 896 ASP A C 1
ATOM 6922 O O . ASP A 1 896 ? -15.321 -7.781 65.463 1.00 76.38 896 ASP A O 1
ATOM 6926 N N . ALA A 1 897 ? -15.719 -6.266 63.854 1.00 73.75 897 ALA A N 1
ATOM 6927 C CA . ALA A 1 897 ? -17.096 -5.978 64.269 1.00 73.75 897 ALA A CA 1
ATOM 6928 C C . ALA A 1 897 ? -18.011 -7.218 64.173 1.00 73.75 897 ALA A C 1
ATOM 6930 O O . ALA A 1 897 ? -18.740 -7.539 65.118 1.00 73.75 897 ALA A O 1
ATOM 6931 N N . ARG A 1 898 ? -17.931 -7.982 63.073 1.00 76.19 898 ARG A N 1
ATOM 6932 C CA . ARG A 1 898 ? -18.658 -9.259 62.893 1.00 76.19 898 ARG A CA 1
ATOM 6933 C C . ARG A 1 898 ? -18.244 -10.326 63.908 1.00 76.19 898 ARG A C 1
ATOM 6935 O O . ARG A 1 898 ? -19.053 -11.179 64.284 1.00 76.19 898 ARG A O 1
ATOM 6942 N N . LEU A 1 899 ? -16.978 -10.343 64.323 1.00 76.75 899 LEU A N 1
ATOM 6943 C CA . LEU A 1 899 ? -16.457 -11.310 65.291 1.00 76.75 899 LEU A CA 1
ATOM 6944 C C . LEU A 1 899 ? -16.882 -10.950 66.726 1.00 76.75 899 LEU A C 1
ATOM 6946 O O . LEU A 1 899 ? -17.212 -11.846 67.505 1.00 76.75 899 LEU A O 1
ATOM 6950 N N . ALA A 1 900 ? -16.972 -9.656 67.046 1.00 72.06 900 ALA A N 1
ATOM 6951 C CA . ALA A 1 900 ? -17.584 -9.161 68.278 1.00 72.06 900 ALA A CA 1
ATOM 6952 C C . ALA A 1 900 ? -19.092 -9.481 68.352 1.00 72.06 900 ALA A C 1
ATOM 6954 O O . ALA A 1 900 ? -19.550 -10.014 69.365 1.00 72.06 900 ALA A O 1
ATOM 6955 N N . GLY A 1 901 ? -19.842 -9.238 67.269 1.00 75.56 901 GLY A N 1
ATOM 6956 C CA . GLY A 1 901 ? -21.280 -9.527 67.190 1.00 75.56 901 GLY A CA 1
ATOM 6957 C C . GLY A 1 901 ? -21.619 -10.997 67.460 1.00 75.56 901 GLY A C 1
ATOM 6958 O O . GLY A 1 901 ? -22.439 -11.289 68.329 1.00 75.56 901 GLY A O 1
ATOM 6959 N N . ARG A 1 902 ? -20.910 -11.934 66.810 1.00 78.12 902 ARG A N 1
ATOM 6960 C CA . ARG A 1 902 ? -21.129 -13.382 67.003 1.00 78.12 902 ARG A CA 1
ATOM 6961 C C . ARG A 1 902 ? -20.958 -13.843 68.454 1.00 78.12 902 ARG A C 1
ATOM 6963 O O . ARG A 1 902 ? -21.741 -14.659 68.926 1.00 78.12 902 ARG A O 1
ATOM 6970 N N . ARG A 1 903 ? -19.986 -13.295 69.194 1.00 74.88 903 ARG A N 1
ATOM 6971 C CA . ARG A 1 903 ? -19.775 -13.640 70.616 1.00 74.88 903 ARG A CA 1
ATOM 6972 C C . ARG A 1 903 ? -20.921 -13.177 71.522 1.00 74.88 903 ARG A C 1
ATOM 6974 O O . ARG A 1 903 ? -21.190 -13.820 72.534 1.00 74.88 903 ARG A O 1
ATOM 6981 N N . LEU A 1 904 ? -21.583 -12.072 71.177 1.00 75.88 904 LEU A N 1
ATOM 6982 C CA . LEU A 1 904 ? -22.771 -11.591 71.890 1.00 75.88 904 LEU A CA 1
ATOM 6983 C C . LEU A 1 904 ? -24.008 -12.444 71.572 1.00 75.88 904 LEU A C 1
ATOM 6985 O O . LEU A 1 904 ? -24.803 -12.717 72.471 1.00 75.88 904 LEU A O 1
ATOM 6989 N N . GLU A 1 905 ? -24.148 -12.900 70.326 1.00 78.06 905 GLU A N 1
ATOM 6990 C CA . GLU A 1 905 ? -25.177 -13.864 69.910 1.00 78.06 905 GLU A CA 1
ATOM 6991 C C . GLU A 1 905 ? -25.048 -15.196 70.666 1.00 78.06 905 GLU A C 1
ATOM 6993 O O . GLU A 1 905 ? -25.990 -15.602 71.347 1.00 78.06 905 GLU A O 1
ATOM 6998 N N . GLU A 1 906 ? -23.862 -15.818 70.651 1.00 77.12 906 GLU A N 1
ATOM 6999 C CA . GLU A 1 906 ? -23.583 -17.093 71.338 1.00 77.12 906 GLU A CA 1
ATOM 7000 C C . GLU A 1 906 ? -23.943 -17.054 72.839 1.00 77.12 906 GLU A C 1
ATOM 7002 O O . GLU A 1 906 ? -24.475 -18.021 73.393 1.00 77.12 906 GLU A O 1
ATOM 7007 N N . ALA A 1 907 ? -23.685 -15.926 73.508 1.00 71.69 907 ALA A N 1
ATOM 7008 C CA . ALA A 1 907 ? -23.984 -15.745 74.927 1.00 71.69 907 ALA A CA 1
ATOM 7009 C C . ALA A 1 907 ? -25.481 -15.475 75.208 1.00 71.69 907 ALA A C 1
ATOM 7011 O O . ALA A 1 907 ? -26.010 -15.936 76.225 1.00 71.69 907 ALA A O 1
ATOM 7012 N N . ASN A 1 908 ? -26.186 -14.780 74.307 1.00 74.94 908 ASN A N 1
ATOM 7013 C CA . ASN A 1 908 ? -27.640 -14.601 74.391 1.00 74.94 908 ASN A CA 1
ATOM 7014 C C . ASN A 1 908 ? -28.394 -15.924 74.167 1.00 74.94 908 ASN A C 1
ATOM 7016 O O . ASN A 1 908 ? -29.336 -16.225 74.907 1.00 74.94 908 ASN A O 1
ATOM 7020 N N . ASP A 1 909 ? -27.942 -16.751 73.220 1.00 78.06 909 ASP A N 1
ATOM 7021 C CA . ASP A 1 909 ? -28.500 -18.087 72.973 1.00 78.06 909 ASP A CA 1
ATOM 7022 C C . ASP A 1 909 ? -28.373 -18.999 74.203 1.00 78.06 909 ASP A C 1
ATOM 7024 O O . ASP A 1 909 ? -29.317 -19.716 74.553 1.00 78.06 909 ASP A O 1
ATOM 7028 N N . GLY A 1 910 ? -27.245 -18.934 74.921 1.00 78.12 910 GLY A N 1
ATOM 7029 C CA . GLY A 1 910 ? -27.059 -19.656 76.185 1.00 78.12 910 GLY A CA 1
ATOM 7030 C C . GLY A 1 910 ? -28.084 -19.268 77.262 1.00 78.12 910 GLY A C 1
ATOM 7031 O O . GLY A 1 910 ? -28.626 -20.134 77.954 1.00 78.12 910 GLY A O 1
ATOM 7032 N N . LEU A 1 911 ? -28.414 -17.976 77.362 1.00 78.81 911 LEU A N 1
ATOM 7033 C CA . LEU A 1 911 ? -29.451 -17.455 78.262 1.00 78.81 911 LEU A CA 1
ATOM 7034 C C . LEU A 1 911 ? -30.862 -17.925 77.868 1.00 78.81 911 LEU A C 1
ATOM 7036 O O . LEU A 1 911 ? -31.646 -18.300 78.744 1.00 78.81 911 LEU A O 1
ATOM 7040 N N . ALA A 1 912 ? -31.176 -17.962 76.570 1.00 78.44 912 ALA A N 1
ATOM 7041 C CA . ALA A 1 912 ? -32.453 -18.471 76.067 1.00 78.44 912 ALA A CA 1
ATOM 7042 C C . ALA A 1 912 ? -32.628 -19.978 76.348 1.00 78.44 912 ALA A C 1
ATOM 7044 O O . ALA A 1 912 ? -33.681 -20.409 76.826 1.00 78.44 912 ALA A O 1
ATOM 7045 N N . GLN A 1 913 ? -31.578 -20.779 76.130 1.00 81.50 913 GLN A N 1
ATOM 7046 C CA . GLN A 1 913 ? -31.587 -22.219 76.416 1.00 81.50 913 GLN A CA 1
ATOM 7047 C C . GLN A 1 913 ? -31.744 -22.525 77.915 1.00 81.50 913 GLN A C 1
ATOM 7049 O O . GLN A 1 913 ? -32.429 -23.486 78.280 1.00 81.50 913 GLN A O 1
ATOM 7054 N N . LEU A 1 914 ? -31.145 -21.715 78.797 1.00 82.75 914 LEU A N 1
ATOM 7055 C CA . LEU A 1 914 ? -31.310 -21.848 80.248 1.00 82.75 914 LEU A CA 1
ATOM 7056 C C . LEU A 1 914 ? -32.774 -21.633 80.667 1.00 82.75 914 LEU A C 1
ATOM 7058 O O . LEU A 1 914 ? -33.356 -22.483 81.346 1.00 82.75 914 LEU A O 1
ATOM 7062 N N . GLN A 1 915 ? -33.375 -20.532 80.208 1.00 81.56 915 GLN A N 1
ATOM 7063 C CA . GLN A 1 915 ? -34.764 -20.171 80.498 1.00 81.56 915 GLN A CA 1
ATOM 7064 C C . GLN A 1 915 ? -35.736 -21.273 80.034 1.00 81.56 915 GLN A C 1
ATOM 7066 O O . GLN A 1 915 ? -36.604 -21.701 80.796 1.00 81.56 915 GLN A O 1
ATOM 7071 N N . GLN A 1 916 ? -35.534 -21.817 78.828 1.00 81.31 916 GLN A N 1
ATOM 7072 C CA . GLN A 1 916 ? -36.360 -22.902 78.287 1.00 81.31 916 GLN A CA 1
ATOM 7073 C C . GLN A 1 916 ? -36.268 -24.196 79.122 1.00 81.31 916 GLN A C 1
ATOM 7075 O O . GLN A 1 916 ? -37.273 -24.879 79.336 1.00 81.31 916 GLN A O 1
ATOM 7080 N N . ARG A 1 917 ? -35.074 -24.539 79.634 1.00 83.81 917 ARG A N 1
ATOM 7081 C CA . ARG A 1 917 ? -34.880 -25.696 80.531 1.00 83.81 917 ARG A CA 1
ATOM 7082 C C . ARG A 1 917 ? -35.582 -25.504 81.878 1.00 83.81 917 ARG A C 1
ATOM 7084 O O . ARG A 1 917 ? -36.114 -26.471 82.423 1.00 83.81 917 ARG A O 1
ATOM 7091 N N . PHE A 1 918 ? -35.599 -24.281 82.401 1.00 81.62 918 PHE A N 1
ATOM 7092 C CA . PHE A 1 918 ? -36.272 -23.952 83.657 1.00 81.62 918 PHE A CA 1
ATOM 7093 C C . PHE A 1 918 ? -37.799 -24.021 83.543 1.00 81.62 918 PHE A C 1
ATOM 7095 O O . PHE A 1 918 ? -38.448 -24.634 84.389 1.00 81.62 918 PHE A O 1
ATOM 7102 N N . GLU A 1 919 ? -38.372 -23.472 82.470 1.00 82.06 919 GLU A N 1
ATOM 7103 C CA . GLU A 1 919 ? -39.816 -23.532 82.201 1.00 82.06 919 GLU A CA 1
ATOM 7104 C C . GLU A 1 919 ? -40.314 -24.981 82.057 1.00 82.06 919 GLU A C 1
ATOM 7106 O O . GLU A 1 919 ? -41.354 -25.343 82.615 1.00 82.06 919 GLU A O 1
ATOM 7111 N N . ALA A 1 920 ? -39.531 -25.847 81.401 1.00 80.94 920 ALA A N 1
ATOM 7112 C CA . ALA A 1 920 ? -39.813 -27.280 81.335 1.00 80.94 920 ALA A CA 1
ATOM 7113 C C . ALA A 1 920 ? -39.821 -27.938 82.732 1.00 80.94 920 ALA A C 1
ATOM 7115 O O . ALA A 1 920 ? -40.782 -28.627 83.082 1.00 80.94 920 ALA A O 1
ATOM 7116 N N . ALA A 1 921 ? -38.800 -27.678 83.558 1.00 80.62 921 ALA A N 1
ATOM 7117 C CA . ALA A 1 921 ? -38.698 -28.234 84.910 1.00 80.62 921 ALA A CA 1
ATOM 7118 C C . ALA A 1 921 ? -39.819 -27.742 85.851 1.00 80.62 921 ALA A C 1
ATOM 7120 O O . ALA A 1 921 ? -40.362 -28.526 86.635 1.00 80.62 921 ALA A O 1
ATOM 7121 N N . GLN A 1 922 ? -40.219 -26.467 85.751 1.00 79.44 922 GLN A N 1
ATOM 7122 C CA . GLN A 1 922 ? -41.379 -25.944 86.479 1.00 79.44 922 GLN A CA 1
ATOM 7123 C C . GLN A 1 922 ? -42.676 -26.642 86.057 1.00 79.44 922 GLN A C 1
ATOM 7125 O O . GLN A 1 922 ? -43.473 -27.018 86.920 1.00 79.44 922 GLN A O 1
ATOM 7130 N N . SER A 1 923 ? -42.882 -26.857 84.752 1.00 80.75 923 SER A N 1
ATOM 7131 C CA . SER A 1 923 ? -44.077 -27.537 84.248 1.00 80.75 923 SER A CA 1
ATOM 7132 C C . SER A 1 923 ? -44.162 -28.995 84.713 1.00 80.75 923 SER A C 1
ATOM 7134 O O . SER A 1 923 ? -45.250 -29.450 85.065 1.00 80.75 923 SER A O 1
ATOM 7136 N N . GLU A 1 924 ? -43.048 -29.735 84.738 1.00 83.31 924 GLU A N 1
ATOM 7137 C CA . GLU A 1 924 ? -43.023 -31.112 85.256 1.00 83.31 924 GLU A CA 1
ATOM 7138 C C . GLU A 1 924 ? -43.330 -31.163 86.760 1.00 83.31 924 GLU A C 1
ATOM 7140 O O . GLU A 1 924 ? -44.149 -31.976 87.199 1.00 83.31 924 GLU A O 1
ATOM 7145 N N . SER A 1 925 ? -42.734 -30.258 87.545 1.00 81.31 925 SER A N 1
ATOM 7146 C CA . SER A 1 925 ? -42.962 -30.171 88.992 1.00 81.31 925 SER A CA 1
ATOM 7147 C C . SER A 1 925 ? -44.422 -29.839 89.331 1.00 81.31 925 SER A C 1
ATOM 7149 O O . SER A 1 925 ? -45.047 -30.529 90.141 1.00 81.31 925 SER A O 1
ATOM 7151 N N . ALA A 1 926 ? -45.015 -28.856 88.642 1.00 79.88 926 ALA A N 1
ATOM 7152 C CA . ALA A 1 926 ? -46.411 -28.463 88.841 1.00 79.88 926 ALA A CA 1
ATOM 7153 C C . ALA A 1 926 ? -47.401 -29.603 88.529 1.00 79.88 926 ALA A C 1
ATOM 7155 O O . ALA A 1 926 ? -48.375 -29.802 89.260 1.00 79.88 926 ALA A O 1
ATOM 7156 N N . LEU A 1 927 ? -47.140 -30.392 87.479 1.00 83.56 927 LEU A N 1
ATOM 7157 C CA . LEU A 1 927 ? -47.945 -31.573 87.141 1.00 83.56 927 LEU A CA 1
ATOM 7158 C C . LEU A 1 927 ? -47.837 -32.671 88.214 1.00 83.56 927 LEU A C 1
ATOM 7160 O O . LEU A 1 927 ? -48.845 -33.292 88.563 1.00 83.56 927 LEU A O 1
ATOM 7164 N N . ALA A 1 928 ? -46.639 -32.896 88.764 1.00 82.25 928 ALA A N 1
ATOM 7165 C CA . ALA A 1 928 ? -46.419 -33.862 89.840 1.00 82.25 928 ALA A CA 1
ATOM 7166 C C . ALA A 1 928 ? -47.118 -33.444 91.148 1.00 82.25 928 ALA A C 1
ATOM 7168 O O . ALA A 1 928 ? -47.805 -34.257 91.773 1.00 82.25 928 ALA A O 1
ATOM 7169 N N . GLU A 1 929 ? -47.010 -32.171 91.537 1.00 84.38 929 GLU A N 1
ATOM 7170 C CA . GLU A 1 929 ? -47.681 -31.625 92.722 1.00 84.38 929 GLU A CA 1
ATOM 7171 C C . GLU A 1 929 ? -49.212 -31.711 92.600 1.00 84.38 929 GLU A C 1
ATOM 7173 O O . GLU A 1 929 ? -49.889 -32.166 93.530 1.00 84.38 929 GLU A O 1
ATOM 7178 N N . GLN A 1 930 ? -49.765 -31.364 91.430 1.00 84.19 930 GLN A N 1
ATOM 7179 C CA . GLN A 1 930 ? -51.202 -31.448 91.160 1.00 84.19 930 GLN A CA 1
ATOM 7180 C C . GLN A 1 930 ? -51.733 -32.889 91.281 1.00 84.19 930 GLN A C 1
ATOM 7182 O O . GLN A 1 930 ? -52.814 -33.102 91.841 1.00 84.19 930 GLN A O 1
ATOM 7187 N N . ALA A 1 931 ? -50.971 -33.883 90.814 1.00 84.00 931 ALA A N 1
ATOM 7188 C CA . ALA A 1 931 ? -51.330 -35.295 90.937 1.00 84.00 931 ALA A CA 1
ATOM 7189 C C . ALA A 1 931 ? -51.362 -35.765 92.405 1.00 84.00 931 ALA A C 1
ATOM 7191 O O . ALA A 1 931 ? -52.329 -36.403 92.832 1.00 84.00 931 ALA A O 1
ATOM 7192 N N . LEU A 1 932 ? -50.353 -35.403 93.206 1.00 86.31 932 LEU A N 1
ATOM 7193 C CA . LEU A 1 932 ? -50.292 -35.772 94.626 1.00 86.31 932 LEU A CA 1
ATOM 7194 C C . LEU A 1 932 ? -51.351 -35.047 95.467 1.00 86.31 932 LEU A C 1
ATOM 7196 O O . LEU A 1 932 ? -51.912 -35.635 96.393 1.00 86.31 932 LEU A O 1
ATOM 7200 N N . HIS A 1 933 ? -51.677 -33.792 95.145 1.00 85.12 933 HIS A N 1
ATOM 7201 C CA . HIS A 1 933 ? -52.800 -33.085 95.766 1.00 85.12 933 HIS A CA 1
ATOM 7202 C C . HIS A 1 933 ? -54.139 -33.796 95.521 1.00 85.12 933 HIS A C 1
ATOM 7204 O O . HIS A 1 933 ? -54.924 -33.942 96.460 1.00 85.12 933 HIS A O 1
ATOM 7210 N N . ALA A 1 934 ? -54.378 -34.298 94.305 1.00 84.31 934 ALA A N 1
ATOM 7211 C CA . ALA A 1 934 ? -55.580 -35.069 93.994 1.00 84.31 934 ALA A CA 1
ATOM 7212 C C . ALA A 1 934 ? -55.653 -36.392 94.788 1.00 84.31 934 ALA A C 1
ATOM 7214 O O . ALA A 1 934 ? -56.698 -36.689 95.373 1.00 84.31 934 ALA A O 1
ATOM 7215 N N . GLU A 1 935 ? -54.552 -37.156 94.887 1.00 86.62 935 GLU A N 1
ATOM 7216 C CA . GLU A 1 935 ? -54.511 -38.396 95.691 1.00 86.62 935 GLU A CA 1
ATOM 7217 C C . GLU A 1 935 ? -54.700 -38.103 97.193 1.00 86.62 935 GLU A C 1
ATOM 7219 O O . GLU A 1 935 ? -55.482 -38.776 97.870 1.00 86.62 935 GLU A O 1
ATOM 7224 N N . ARG A 1 936 ? -54.063 -37.045 97.718 1.00 87.25 936 ARG A N 1
ATOM 7225 C CA . ARG A 1 936 ? -54.234 -36.580 99.106 1.00 87.25 936 ARG A CA 1
ATOM 7226 C C . ARG A 1 936 ? -55.692 -36.246 99.419 1.00 87.25 936 ARG A C 1
ATOM 7228 O O . ARG A 1 936 ? -56.194 -36.634 100.474 1.00 87.25 936 ARG A O 1
ATOM 7235 N N . ASP A 1 937 ? -56.375 -35.520 98.540 1.00 84.50 937 ASP A N 1
ATOM 7236 C CA . ASP A 1 937 ? -57.748 -35.078 98.795 1.00 84.50 937 ASP A CA 1
ATOM 7237 C C . ASP A 1 937 ? -58.756 -36.238 98.675 1.00 84.50 937 ASP A C 1
ATOM 7239 O O . ASP A 1 937 ? -59.708 -36.304 99.460 1.00 84.50 937 ASP A O 1
ATOM 7243 N N . GLN A 1 938 ? -58.482 -37.229 97.816 1.00 85.62 938 GLN A N 1
ATOM 7244 C CA . GLN A 1 938 ? -59.190 -38.514 97.813 1.00 85.62 938 GLN A CA 1
ATOM 7245 C C . GLN A 1 938 ? -59.006 -39.273 99.143 1.00 85.62 938 GLN A C 1
ATOM 7247 O O . GLN A 1 938 ? -59.997 -39.675 99.759 1.00 85.62 938 GLN A O 1
ATOM 7252 N N . LEU A 1 939 ? -57.767 -39.423 99.630 1.00 86.25 939 LEU A N 1
ATOM 7253 C CA . LEU A 1 939 ? -57.497 -40.096 100.908 1.00 86.25 939 LEU A CA 1
ATOM 7254 C C . LEU A 1 939 ? -58.108 -39.351 102.101 1.00 86.25 939 LEU A C 1
ATOM 7256 O O . LEU A 1 939 ? -58.601 -39.989 103.028 1.00 86.25 939 LEU A O 1
ATOM 7260 N N . ARG A 1 940 ? -58.146 -38.012 102.090 1.00 84.44 940 ARG A N 1
ATOM 7261 C CA . ARG A 1 940 ? -58.821 -37.212 103.130 1.00 84.44 940 ARG A CA 1
ATOM 7262 C C . ARG A 1 940 ? -60.332 -37.459 103.161 1.00 84.44 940 ARG A C 1
ATOM 7264 O O . ARG A 1 940 ? -60.899 -37.559 104.252 1.00 84.44 940 ARG A O 1
ATOM 7271 N N . ALA A 1 941 ? -60.978 -37.605 102.003 1.00 82.81 941 ALA A N 1
ATOM 7272 C CA . ALA A 1 941 ? -62.394 -37.968 101.926 1.00 82.81 941 ALA A CA 1
ATOM 7273 C C . ALA A 1 941 ? -62.655 -39.388 102.471 1.00 82.81 941 ALA A C 1
ATOM 7275 O O . ALA A 1 941 ? -63.597 -39.594 103.241 1.00 82.81 941 ALA A O 1
ATOM 7276 N N . GLU A 1 942 ? -61.790 -40.352 102.142 1.00 85.56 942 GLU A N 1
ATOM 7277 C CA . GLU A 1 942 ? -61.855 -41.722 102.668 1.00 85.56 942 GLU A CA 1
ATOM 7278 C C . GLU A 1 942 ? -61.622 -41.773 104.190 1.00 85.56 942 GLU A C 1
ATOM 7280 O O . GLU A 1 942 ? -62.377 -42.414 104.923 1.00 85.56 942 GLU A O 1
ATOM 7285 N N . ASN A 1 943 ? -60.647 -41.011 104.692 1.00 84.06 943 ASN A N 1
ATOM 7286 C CA . ASN A 1 943 ? -60.346 -40.847 106.115 1.00 84.06 943 ASN A CA 1
ATOM 7287 C C . ASN A 1 943 ? -61.566 -40.315 106.887 1.00 84.06 943 ASN A C 1
ATOM 7289 O O . ASN A 1 943 ? -61.959 -40.891 107.901 1.00 84.06 943 ASN A O 1
ATOM 7293 N N . ALA A 1 944 ? -62.230 -39.274 106.370 1.00 82.69 944 ALA A N 1
ATOM 7294 C CA . ALA A 1 944 ? -63.451 -38.728 106.966 1.00 82.69 944 ALA A CA 1
ATOM 7295 C C . ALA A 1 944 ? -64.605 -39.751 107.002 1.00 82.69 944 ALA A C 1
ATOM 7297 O O . ALA A 1 944 ? -65.323 -39.838 108.002 1.00 82.69 944 ALA A O 1
ATOM 7298 N N . ALA A 1 945 ? -64.764 -40.567 105.953 1.00 83.25 945 ALA A N 1
ATOM 7299 C CA . ALA A 1 945 ? -65.758 -41.641 105.919 1.00 83.25 945 ALA A CA 1
ATOM 7300 C C . ALA A 1 945 ? -65.442 -42.772 106.922 1.00 83.25 945 ALA A C 1
ATOM 7302 O O . ALA A 1 945 ? -66.344 -43.282 107.593 1.00 83.25 945 ALA A O 1
ATOM 7303 N N . LEU A 1 946 ? -64.167 -43.141 107.077 1.00 84.06 946 LEU A N 1
ATOM 7304 C CA . LEU A 1 946 ? -63.723 -44.150 108.045 1.00 84.06 946 LEU A CA 1
ATOM 7305 C C . LEU A 1 946 ? -63.872 -43.668 109.498 1.00 84.06 946 LEU A C 1
ATOM 7307 O O . LEU A 1 946 ? -64.361 -44.428 110.333 1.00 84.06 946 LEU A O 1
ATOM 7311 N N . GLN A 1 947 ? -63.573 -42.398 109.798 1.00 81.94 947 GLN A N 1
ATOM 7312 C CA . GLN A 1 947 ? -63.803 -41.807 111.128 1.00 81.94 947 GLN A CA 1
ATOM 7313 C C . GLN A 1 947 ? -65.274 -41.907 111.565 1.00 81.94 947 GLN A C 1
ATOM 7315 O O . GLN A 1 947 ? -65.557 -42.253 112.714 1.00 81.94 947 GLN A O 1
ATOM 7320 N N . GLN A 1 948 ? -66.221 -41.668 110.649 1.00 80.94 948 GLN A N 1
ATOM 7321 C CA . GLN A 1 948 ? -67.654 -41.821 110.933 1.00 80.94 948 GLN A CA 1
ATOM 7322 C C . GLN A 1 948 ? -68.040 -43.278 111.245 1.00 80.94 948 GLN A C 1
ATOM 7324 O O . GLN A 1 948 ? -68.879 -43.515 112.115 1.00 80.94 948 GLN A O 1
ATOM 7329 N N . ARG A 1 949 ? -67.410 -44.262 110.585 1.00 80.12 949 ARG A N 1
ATOM 7330 C CA . ARG A 1 949 ? -67.634 -45.695 110.853 1.00 80.12 949 ARG A CA 1
ATOM 7331 C C . ARG A 1 949 ? -67.067 -46.137 112.203 1.00 80.12 949 ARG A C 1
ATOM 7333 O O . ARG A 1 949 ? -67.762 -46.834 112.942 1.00 80.12 949 ARG A O 1
ATOM 7340 N N . VAL A 1 950 ? -65.862 -45.688 112.563 1.00 79.75 950 VAL A N 1
ATOM 7341 C CA . VAL A 1 950 ? -65.269 -45.954 113.888 1.00 79.75 950 VAL A CA 1
ATOM 7342 C C . VAL A 1 950 ? -66.141 -45.356 114.999 1.00 79.75 950 VAL A C 1
ATOM 7344 O O . VAL A 1 950 ? -66.456 -46.042 115.970 1.00 79.75 950 VAL A O 1
ATOM 7347 N N . ALA A 1 951 ? -66.639 -44.126 114.822 1.00 76.56 951 ALA A N 1
ATOM 7348 C CA . ALA A 1 951 ? -67.562 -43.488 115.766 1.00 76.56 951 ALA A CA 1
ATOM 7349 C C . ALA A 1 951 ? -68.907 -44.234 115.934 1.00 76.56 951 ALA A C 1
ATOM 7351 O O . ALA A 1 951 ? -69.562 -44.090 116.966 1.00 76.56 951 ALA A O 1
ATOM 7352 N N . ALA A 1 952 ? -69.306 -45.054 114.954 1.00 79.81 952 ALA A N 1
ATOM 7353 C CA . ALA A 1 952 ? -70.486 -45.919 115.019 1.00 79.81 952 ALA A CA 1
ATOM 7354 C C . ALA A 1 952 ? -70.226 -47.296 115.677 1.00 79.81 952 ALA A C 1
ATOM 7356 O O . ALA A 1 952 ? -71.164 -48.080 115.829 1.00 79.81 952 ALA A O 1
ATOM 7357 N N . GLY A 1 953 ? -68.987 -47.592 116.093 1.00 68.12 953 GLY A N 1
ATOM 7358 C CA . GLY A 1 953 ? -68.616 -48.826 116.800 1.00 68.12 953 GLY A CA 1
ATOM 7359 C C . GLY A 1 953 ? -68.131 -49.981 115.913 1.00 68.12 953 GLY A C 1
ATOM 7360 O O . GLY A 1 953 ? -68.070 -51.118 116.382 1.00 68.12 953 GLY A O 1
ATOM 7361 N N . ASP A 1 954 ? -67.790 -49.722 114.648 1.00 77.00 954 ASP A N 1
ATOM 7362 C CA . ASP A 1 954 ? -67.220 -50.723 113.738 1.00 77.00 954 ASP A CA 1
ATOM 7363 C C . ASP A 1 954 ? -65.721 -50.940 114.011 1.00 77.00 954 ASP A C 1
ATOM 7365 O O . ASP A 1 954 ? -64.870 -50.180 113.549 1.00 77.00 954 ASP A O 1
ATOM 7369 N N . ALA A 1 955 ? -65.394 -52.012 114.738 1.00 67.12 955 ALA A N 1
ATOM 7370 C CA . ALA A 1 955 ? -64.013 -52.368 115.073 1.00 67.12 955 ALA A CA 1
ATOM 7371 C C . ALA A 1 955 ? -63.132 -52.698 113.848 1.00 67.12 955 ALA A C 1
ATOM 7373 O O . ALA A 1 955 ? -61.912 -52.650 113.963 1.00 67.12 955 ALA A O 1
ATOM 7374 N N . SER A 1 956 ? -63.716 -53.010 112.681 1.00 73.00 956 SER A N 1
ATOM 7375 C CA . SER A 1 956 ? -62.946 -53.257 111.449 1.00 73.00 956 SER A CA 1
ATOM 7376 C C . SER A 1 956 ? -62.513 -51.972 110.735 1.00 73.00 956 SER A C 1
ATOM 7378 O O . SER A 1 956 ? -61.623 -52.004 109.889 1.00 73.00 956 SER A O 1
ATOM 7380 N N . ALA A 1 957 ? -63.124 -50.831 111.072 1.00 74.12 957 ALA A N 1
ATOM 7381 C CA . ALA A 1 957 ? -62.797 -49.545 110.467 1.00 74.12 957 ALA A CA 1
ATOM 7382 C C . ALA A 1 957 ? -61.563 -48.872 111.101 1.00 74.12 957 ALA A C 1
ATOM 7384 O O . ALA A 1 957 ? -61.001 -47.971 110.486 1.00 74.12 957 ALA A O 1
ATOM 7385 N N . ASP A 1 958 ? -61.132 -49.298 112.295 1.00 75.50 958 ASP A N 1
ATOM 7386 C CA . ASP A 1 958 ? -60.050 -48.646 113.052 1.00 75.50 958 ASP A CA 1
ATOM 7387 C C . ASP A 1 958 ? -58.654 -48.968 112.477 1.00 75.50 958 ASP A C 1
ATOM 7389 O O . ASP A 1 958 ? -57.830 -48.070 112.310 1.00 75.50 958 ASP A O 1
ATOM 7393 N N . GLU A 1 959 ? -58.407 -50.217 112.056 1.00 77.50 959 GLU A N 1
ATOM 7394 C CA . GLU A 1 959 ? -57.168 -50.594 111.348 1.00 77.50 959 GLU A CA 1
ATOM 7395 C C . GLU A 1 959 ? -57.056 -49.880 109.987 1.00 77.50 959 GLU A C 1
ATOM 7397 O O . GLU A 1 959 ? -56.032 -49.263 109.690 1.00 77.50 959 GLU A O 1
ATOM 7402 N N . ALA A 1 960 ? -58.136 -49.871 109.195 1.00 80.69 960 ALA A N 1
ATOM 7403 C CA . ALA A 1 960 ? -58.179 -49.175 107.905 1.00 80.69 960 ALA A CA 1
ATOM 7404 C C . ALA A 1 960 ? -58.005 -47.650 108.052 1.00 80.69 960 ALA A C 1
ATOM 7406 O O . ALA A 1 960 ? -57.343 -47.010 107.234 1.00 80.69 960 ALA A O 1
ATOM 7407 N N . LEU A 1 961 ? -58.559 -47.056 109.115 1.00 83.31 961 LEU A N 1
ATOM 7408 C CA . LEU A 1 961 ? -58.377 -45.639 109.424 1.00 83.31 961 LEU A CA 1
ATOM 7409 C C . LEU A 1 961 ? -56.908 -45.312 109.732 1.00 83.31 961 LEU A C 1
ATOM 7411 O O . LEU A 1 961 ? -56.406 -44.287 109.269 1.00 83.31 961 LEU A O 1
ATOM 7415 N N . GLN A 1 962 ? -56.207 -46.174 110.474 1.00 81.69 962 GLN A N 1
ATOM 7416 C CA . GLN A 1 962 ? -54.778 -46.001 110.754 1.00 81.69 962 GLN A CA 1
ATOM 7417 C C . GLN A 1 962 ? -53.924 -46.125 109.482 1.00 81.69 962 GLN A C 1
ATOM 7419 O O . GLN A 1 962 ? -53.002 -45.328 109.300 1.00 81.69 962 GLN A O 1
ATOM 7424 N N . GLU A 1 963 ? -54.256 -47.050 108.576 1.00 85.00 963 GLU A N 1
ATOM 7425 C CA . GLU A 1 963 ? -53.570 -47.208 107.286 1.00 85.00 963 GLU A CA 1
ATOM 7426 C C . GLU A 1 963 ? -53.754 -45.976 106.379 1.00 85.00 963 GLU A C 1
ATOM 7428 O O . GLU A 1 963 ? -52.769 -45.398 105.910 1.00 85.00 963 GLU A O 1
ATOM 7433 N N . VAL A 1 964 ? -54.990 -45.492 106.206 1.00 86.25 964 VAL A N 1
ATOM 7434 C CA . VAL A 1 964 ? -55.279 -44.276 105.420 1.00 86.25 964 VAL A CA 1
ATOM 7435 C C . VAL A 1 964 ? -54.636 -43.034 106.050 1.00 86.25 964 VAL A C 1
ATOM 7437 O O . VAL A 1 964 ? -54.096 -42.187 105.334 1.00 86.25 964 VAL A O 1
ATOM 7440 N N . GLN A 1 965 ? -54.615 -42.920 107.384 1.00 84.12 965 GLN A N 1
ATOM 7441 C CA . GLN A 1 965 ? -53.900 -41.840 108.078 1.00 84.12 965 GLN A CA 1
ATOM 7442 C C . GLN A 1 965 ? -52.384 -41.902 107.865 1.00 84.12 965 GLN A C 1
ATOM 7444 O O . GLN A 1 965 ? -51.766 -40.857 107.660 1.00 84.12 965 GLN A O 1
ATOM 7449 N N . ALA A 1 966 ? -51.776 -43.090 107.895 1.00 84.19 966 ALA A N 1
ATOM 7450 C CA . ALA A 1 966 ? -50.352 -43.256 107.613 1.00 84.19 966 ALA A CA 1
ATOM 7451 C C . ALA A 1 966 ? -50.024 -42.868 106.162 1.00 84.19 966 ALA A C 1
ATOM 7453 O O . ALA A 1 966 ? -49.093 -42.096 105.930 1.00 84.19 966 ALA A O 1
ATOM 7454 N N . ARG A 1 967 ? -50.840 -43.317 105.201 1.00 87.25 967 ARG A N 1
ATOM 7455 C CA . ARG A 1 967 ? -50.663 -43.014 103.776 1.00 87.25 967 ARG A CA 1
ATOM 7456 C C . ARG A 1 967 ? -50.894 -41.537 103.444 1.00 87.25 967 ARG A C 1
ATOM 7458 O O . ARG A 1 967 ? -50.141 -40.977 102.656 1.00 87.25 967 ARG A O 1
ATOM 7465 N N . THR A 1 968 ? -51.851 -40.878 104.105 1.00 85.62 968 THR A N 1
ATOM 7466 C CA . THR A 1 968 ? -52.059 -39.420 103.975 1.00 85.62 968 THR A CA 1
ATOM 7467 C C . THR A 1 968 ? -50.825 -38.645 104.446 1.00 85.62 968 THR A C 1
ATOM 7469 O O . THR A 1 968 ? -50.354 -37.773 103.726 1.00 85.62 968 THR A O 1
ATOM 7472 N N . ARG A 1 969 ? -50.240 -39.005 105.602 1.00 84.69 969 ARG A N 1
ATOM 7473 C CA . ARG A 1 969 ? -49.002 -38.371 106.103 1.00 84.69 969 ARG A CA 1
ATOM 7474 C C . ARG A 1 969 ? -47.805 -38.608 105.182 1.00 84.69 969 ARG A C 1
ATOM 7476 O O . ARG A 1 969 ? -46.955 -37.734 105.062 1.00 84.69 969 ARG A O 1
ATOM 7483 N N . GLN A 1 970 ? -47.725 -39.780 104.549 1.00 86.75 970 GLN A N 1
ATOM 7484 C CA . GLN A 1 970 ? -46.678 -40.086 103.574 1.00 86.75 970 GLN A CA 1
ATOM 7485 C C . GLN A 1 970 ? -46.809 -39.214 102.314 1.00 86.75 970 GLN A C 1
ATOM 7487 O O . GLN A 1 970 ? -45.811 -38.667 101.859 1.00 86.75 970 GLN A O 1
ATOM 7492 N N . LEU A 1 971 ? -48.029 -39.025 101.802 1.00 87.69 971 LEU A N 1
ATOM 7493 C CA . LEU A 1 971 ? -48.315 -38.123 100.679 1.00 87.69 971 LEU A CA 1
ATOM 7494 C C . LEU A 1 971 ? -48.055 -36.651 101.019 1.00 87.69 971 LEU A C 1
ATOM 7496 O O . LEU A 1 971 ? -47.475 -35.932 100.213 1.00 87.69 971 LEU A O 1
ATOM 7500 N N . GLU A 1 972 ? -48.434 -36.204 102.218 1.00 85.06 972 GLU A N 1
ATOM 7501 C CA . GLU A 1 972 ? -48.127 -34.851 102.699 1.00 85.06 972 GLU A CA 1
ATOM 7502 C C . GLU A 1 972 ? -46.606 -34.625 102.793 1.00 85.06 972 GLU A C 1
ATOM 7504 O O . GLU A 1 972 ? -46.122 -33.591 102.344 1.00 85.06 972 GLU A O 1
ATOM 7509 N N . ALA A 1 973 ? -45.831 -35.620 103.243 1.00 85.56 973 ALA A N 1
ATOM 7510 C CA . ALA A 1 973 ? -44.368 -35.548 103.232 1.00 85.56 973 ALA A CA 1
ATOM 7511 C C . ALA A 1 973 ? -43.759 -35.522 101.813 1.00 85.56 973 ALA A C 1
ATOM 7513 O O . ALA A 1 973 ? -42.768 -34.829 101.601 1.00 85.56 973 ALA A O 1
ATOM 7514 N N . GLN A 1 974 ? -44.342 -36.236 100.842 1.00 87.44 974 GLN A N 1
ATOM 7515 C CA . GLN A 1 974 ? -43.892 -36.216 99.439 1.00 87.44 974 GLN A CA 1
ATOM 7516 C C . GLN A 1 974 ? -44.192 -34.882 98.740 1.00 87.44 974 GLN A C 1
ATOM 7518 O O . GLN A 1 974 ? -43.392 -34.419 97.930 1.00 87.44 974 GLN A O 1
ATOM 7523 N N . ILE A 1 975 ? -45.320 -34.248 99.071 1.00 85.88 975 ILE A N 1
ATOM 7524 C CA . ILE A 1 975 ? -45.652 -32.890 98.620 1.00 85.88 975 ILE A CA 1
ATOM 7525 C C . ILE A 1 975 ? -44.642 -31.888 99.197 1.00 85.88 975 ILE A C 1
ATOM 7527 O O . ILE A 1 975 ? -44.054 -31.126 98.435 1.00 85.88 975 ILE A O 1
ATOM 7531 N N . ASP A 1 976 ? -44.377 -31.932 100.508 1.00 84.25 976 ASP A N 1
ATOM 7532 C CA . ASP A 1 976 ? -43.367 -31.082 101.160 1.00 84.25 976 ASP A CA 1
ATOM 7533 C C . ASP A 1 976 ? -41.958 -31.273 100.554 1.00 84.25 976 ASP A C 1
ATOM 7535 O O . ASP A 1 976 ? -41.168 -30.329 100.497 1.00 84.25 976 ASP A O 1
ATOM 7539 N N . GLU A 1 977 ? -41.615 -32.492 100.124 1.00 86.50 977 GLU A N 1
ATOM 7540 C CA . GLU A 1 977 ? -40.331 -32.822 99.490 1.00 86.50 977 GLU A CA 1
ATOM 7541 C C . GLU A 1 977 ? -40.230 -32.259 98.061 1.00 86.50 977 GLU A C 1
ATOM 7543 O O . GLU A 1 977 ? -39.221 -31.639 97.723 1.00 86.50 977 GLU A O 1
ATOM 7548 N N . LEU A 1 978 ? -41.290 -32.371 97.251 1.00 86.50 978 LEU A N 1
ATOM 7549 C CA . LEU A 1 978 ? -41.350 -31.767 95.912 1.00 86.50 978 LEU A CA 1
ATOM 7550 C C . LEU A 1 978 ? -41.389 -30.236 95.948 1.00 86.50 978 LEU A C 1
ATOM 7552 O O . LEU A 1 978 ? -40.700 -29.597 95.157 1.00 86.50 978 LEU A O 1
ATOM 7556 N N . GLN A 1 979 ? -42.122 -29.637 96.891 1.00 84.44 979 GLN A N 1
ATOM 7557 C CA . GLN A 1 979 ? -42.130 -28.183 97.077 1.00 84.44 979 GLN A CA 1
ATOM 7558 C C . GLN A 1 979 ? -40.735 -27.650 97.439 1.00 84.44 979 GLN A C 1
ATOM 7560 O O . GLN A 1 979 ? -40.343 -26.587 96.960 1.00 84.44 979 GLN A O 1
ATOM 7565 N N . ARG A 1 980 ? -39.947 -28.393 98.231 1.00 84.69 980 ARG A N 1
ATOM 7566 C CA . ARG A 1 980 ? -38.537 -28.048 98.495 1.00 84.69 980 ARG A CA 1
ATOM 7567 C C . ARG A 1 980 ? -37.674 -28.195 97.248 1.00 84.69 980 ARG A C 1
ATOM 7569 O O . ARG A 1 980 ? -36.967 -27.253 96.914 1.00 84.69 980 ARG A O 1
ATOM 7576 N N . ALA A 1 981 ? -37.795 -29.307 96.522 1.00 84.31 981 ALA A N 1
ATOM 7577 C CA . ALA A 1 981 ? -37.059 -29.510 95.275 1.00 84.31 981 ALA A CA 1
ATOM 7578 C C . ALA A 1 981 ? -37.356 -28.413 94.231 1.00 84.31 981 ALA A C 1
ATOM 7580 O O . ALA A 1 981 ? -36.446 -27.960 93.544 1.00 84.31 981 ALA A O 1
ATOM 7581 N N . ALA A 1 982 ? -38.599 -27.927 94.146 1.00 82.62 982 ALA A N 1
ATOM 7582 C CA . ALA A 1 982 ? -38.972 -26.813 93.273 1.00 82.62 982 ALA A CA 1
ATOM 7583 C C . ALA A 1 982 ? -38.311 -25.479 93.682 1.00 82.62 982 ALA A C 1
ATOM 7585 O O . ALA A 1 982 ? -37.895 -24.710 92.816 1.00 82.62 982 ALA A O 1
ATOM 7586 N N . VAL A 1 983 ? -38.182 -25.216 94.989 1.00 84.12 983 VAL A N 1
ATOM 7587 C CA . VAL A 1 983 ? -37.454 -24.047 95.517 1.00 84.12 983 VAL A CA 1
ATOM 7588 C C . VAL A 1 983 ? -35.953 -24.159 95.241 1.00 84.12 983 VAL A C 1
ATOM 7590 O O . VAL A 1 983 ? -35.347 -23.172 94.828 1.00 84.12 983 VAL A O 1
ATOM 7593 N N . ASP A 1 984 ? -35.367 -25.347 95.401 1.00 84.25 984 ASP A N 1
ATOM 7594 C CA . ASP A 1 984 ? -33.952 -25.591 95.104 1.00 84.25 984 ASP A CA 1
ATOM 7595 C C . ASP A 1 984 ? -33.661 -25.413 93.596 1.00 84.25 984 ASP A C 1
ATOM 7597 O O . ASP A 1 984 ? -32.720 -24.708 93.235 1.00 84.25 984 ASP A O 1
ATOM 7601 N N . ILE A 1 985 ? -34.523 -25.931 92.707 1.00 83.94 985 ILE A N 1
ATOM 7602 C CA . ILE A 1 985 ? -34.429 -25.732 91.244 1.00 83.94 985 ILE A CA 1
ATOM 7603 C C . ILE A 1 985 ? -34.518 -24.244 90.864 1.00 83.94 985 ILE A C 1
ATOM 7605 O O . ILE A 1 985 ? -33.782 -23.788 89.990 1.00 83.94 985 ILE A O 1
ATOM 7609 N N . ALA A 1 986 ? -35.393 -23.468 91.515 1.00 81.69 986 ALA A N 1
ATOM 7610 C CA . ALA A 1 986 ? -35.485 -22.024 91.290 1.00 81.69 986 ALA A CA 1
ATOM 7611 C C . ALA A 1 986 ? -34.230 -21.275 91.767 1.00 81.69 986 ALA A C 1
ATOM 7613 O O . ALA A 1 986 ? -33.739 -20.396 91.061 1.00 81.69 986 ALA A O 1
ATOM 7614 N N . ALA A 1 987 ? -33.679 -21.653 92.924 1.00 83.12 987 ALA A N 1
ATOM 7615 C CA . ALA A 1 987 ? -32.457 -21.058 93.458 1.00 83.12 987 ALA A CA 1
ATOM 7616 C C . ALA A 1 987 ? -31.220 -21.367 92.593 1.00 83.12 987 ALA A C 1
ATOM 7618 O O . ALA A 1 987 ? -30.393 -20.479 92.375 1.00 83.12 987 ALA A O 1
ATOM 7619 N N . ASP A 1 988 ? -31.102 -22.594 92.075 1.00 82.94 988 ASP A N 1
ATOM 7620 C CA . ASP A 1 988 ? -30.024 -22.969 91.156 1.00 82.94 988 ASP A CA 1
ATOM 7621 C C . ASP A 1 988 ? -30.175 -22.276 89.790 1.00 82.94 988 ASP A C 1
ATOM 7623 O O . ASP A 1 988 ? -29.188 -21.742 89.282 1.00 82.94 988 ASP A O 1
ATOM 7627 N N . HIS A 1 989 ? -31.393 -22.172 89.239 1.00 86.06 989 HIS A N 1
ATOM 7628 C CA . HIS A 1 989 ? -31.644 -21.406 88.011 1.00 86.06 989 HIS A CA 1
ATOM 7629 C C . HIS A 1 989 ? -31.280 -19.925 88.161 1.00 86.06 989 HIS A C 1
ATOM 7631 O O . HIS A 1 989 ? -30.548 -19.393 87.329 1.00 86.06 989 HIS A O 1
ATOM 7637 N N . ASP A 1 990 ? -31.742 -19.249 89.218 1.00 81.69 990 ASP A N 1
ATOM 7638 C CA . ASP A 1 990 ? -31.440 -17.827 89.422 1.00 81.69 990 ASP A CA 1
ATOM 7639 C C . ASP A 1 990 ? -29.937 -17.581 89.617 1.00 81.69 990 ASP A C 1
ATOM 7641 O O . ASP A 1 990 ? -29.412 -16.558 89.174 1.00 81.69 990 ASP A O 1
ATOM 7645 N N . LYS A 1 991 ? -29.218 -18.536 90.217 1.00 84.00 991 LYS A N 1
ATOM 7646 C CA . LYS A 1 991 ? -27.760 -18.500 90.357 1.00 84.00 991 LYS A CA 1
ATOM 7647 C C . LYS A 1 991 ? -27.040 -18.695 89.018 1.00 84.00 991 LYS A C 1
ATOM 7649 O O . LYS A 1 991 ? -26.166 -17.894 88.694 1.00 84.00 991 LYS A O 1
ATOM 7654 N N . GLU A 1 992 ? -27.411 -19.707 88.235 1.00 84.19 992 GLU A N 1
ATOM 7655 C CA . GLU A 1 992 ? -26.809 -20.005 86.924 1.00 84.19 992 GLU A CA 1
ATOM 7656 C C . GLU A 1 992 ? -27.102 -18.872 85.915 1.00 84.19 992 GLU A C 1
ATOM 7658 O O . GLU A 1 992 ? -26.210 -18.401 85.208 1.00 84.19 992 GLU A O 1
ATOM 7663 N N . ARG A 1 993 ? -28.317 -18.310 85.964 1.00 84.75 993 ARG A N 1
ATOM 7664 C CA . ARG A 1 993 ? -28.739 -17.110 85.224 1.00 84.75 993 ARG A CA 1
ATOM 7665 C C . ARG A 1 993 ? -27.965 -15.856 85.632 1.00 84.75 993 ARG A C 1
ATOM 7667 O O . ARG A 1 993 ? -27.623 -15.051 84.768 1.00 84.75 993 ARG A O 1
ATOM 7674 N N . LEU A 1 994 ? -27.697 -15.659 86.927 1.00 83.56 994 LEU A N 1
ATOM 7675 C CA . LEU A 1 994 ? -26.898 -14.528 87.408 1.00 83.56 994 LEU A CA 1
ATOM 7676 C C . LEU A 1 994 ? -25.443 -14.637 86.930 1.00 83.56 994 LEU A C 1
ATOM 7678 O O . LEU A 1 994 ? -24.870 -13.625 86.530 1.00 83.56 994 LEU A O 1
ATOM 7682 N N . GLN A 1 995 ? -24.869 -15.845 86.923 1.00 83.00 995 GLN A N 1
ATOM 7683 C CA . GLN A 1 995 ? -23.524 -16.094 86.393 1.00 83.00 995 GLN A CA 1
ATOM 7684 C C . GLN A 1 995 ? -23.453 -15.772 84.895 1.00 83.00 995 GLN A C 1
ATOM 7686 O O . GLN A 1 995 ? -22.712 -14.866 84.521 1.00 83.00 995 GLN A O 1
ATOM 7691 N N . LEU A 1 996 ? -24.307 -16.387 84.068 1.00 81.44 996 LEU A N 1
ATOM 7692 C CA . LEU A 1 996 ? -24.343 -16.139 82.618 1.00 81.44 996 LEU A CA 1
ATOM 7693 C C . LEU A 1 996 ? -24.614 -14.667 82.268 1.00 81.44 996 LEU A C 1
ATOM 7695 O O . LEU A 1 996 ? -24.021 -14.127 81.340 1.00 81.44 996 LEU A O 1
ATOM 7699 N N . ARG A 1 997 ? -25.463 -13.971 83.035 1.00 81.69 997 ARG A N 1
ATOM 7700 C CA . ARG A 1 997 ? -25.717 -12.533 82.836 1.00 81.69 997 ARG A CA 1
ATOM 7701 C C . ARG A 1 997 ? -24.532 -11.649 83.243 1.00 81.69 997 ARG A C 1
ATOM 7703 O O . ARG A 1 997 ? -24.383 -10.558 82.696 1.00 81.69 997 ARG A O 1
ATOM 7710 N N . THR A 1 998 ? -23.706 -12.098 84.187 1.00 81.75 998 THR A N 1
ATOM 7711 C CA . THR A 1 998 ? -22.462 -11.406 84.563 1.00 81.75 998 THR A CA 1
ATOM 7712 C C . THR A 1 998 ? -21.406 -11.610 83.478 1.00 81.75 998 THR A C 1
ATOM 7714 O O . THR A 1 998 ? -20.835 -10.634 83.005 1.00 81.75 998 THR A O 1
ATOM 7717 N N . GLU A 1 999 ? -21.242 -12.845 82.998 1.00 78.62 999 GLU A N 1
ATOM 7718 C CA . GLU A 1 999 ? -20.353 -13.189 81.880 1.00 78.62 999 GLU A CA 1
ATOM 7719 C C . GLU A 1 999 ? -20.739 -12.440 80.590 1.00 78.62 999 GLU A C 1
ATOM 7721 O O . GLU A 1 999 ? -19.872 -11.861 79.940 1.00 78.62 999 GLU A O 1
ATOM 7726 N N . LEU A 1 1000 ? -22.038 -12.339 80.269 1.00 81.25 1000 LEU A N 1
ATOM 7727 C CA . LEU A 1 1000 ? -22.552 -11.518 79.163 1.00 81.25 1000 LEU A CA 1
ATOM 7728 C C . LEU A 1 1000 ? -22.187 -10.032 79.333 1.00 81.25 1000 LEU A C 1
ATOM 7730 O O . LEU A 1 1000 ? -21.780 -9.382 78.373 1.00 81.25 1000 LEU A O 1
ATOM 7734 N N . SER A 1 1001 ? -22.316 -9.487 80.548 1.00 78.94 1001 SER A N 1
ATOM 7735 C CA . SER A 1 1001 ? -21.981 -8.086 80.836 1.00 78.94 1001 SER A CA 1
ATOM 7736 C C . SER A 1 1001 ? -20.482 -7.807 80.707 1.00 78.94 1001 SER A C 1
ATOM 7738 O O . SER A 1 1001 ? -20.105 -6.747 80.212 1.00 78.94 1001 SER A O 1
ATOM 7740 N N . GLU A 1 1002 ? -19.626 -8.727 81.153 1.00 81.00 1002 GLU A N 1
ATOM 7741 C CA . GLU A 1 1002 ? -18.169 -8.605 81.034 1.00 81.00 1002 GLU A CA 1
ATOM 7742 C C . GLU A 1 1002 ? -17.715 -8.770 79.574 1.00 81.00 1002 GLU A C 1
ATOM 7744 O O . GLU A 1 1002 ? -16.888 -7.993 79.092 1.00 81.00 1002 GLU A O 1
ATOM 7749 N N . ALA A 1 1003 ? -18.315 -9.712 78.836 1.00 75.81 1003 ALA A N 1
ATOM 7750 C CA . ALA A 1 1003 ? -18.069 -9.909 77.409 1.00 75.81 1003 ALA A CA 1
ATOM 7751 C C . ALA A 1 1003 ? -18.499 -8.696 76.567 1.00 75.81 1003 ALA A C 1
ATOM 7753 O O . ALA A 1 1003 ? -17.746 -8.279 75.687 1.00 75.81 1003 ALA A O 1
ATOM 7754 N N . ALA A 1 1004 ? -19.659 -8.095 76.857 1.00 76.88 1004 ALA A N 1
ATOM 7755 C CA . ALA A 1 1004 ? -20.146 -6.901 76.167 1.00 76.88 1004 ALA A CA 1
ATOM 7756 C C . ALA A 1 1004 ? -19.213 -5.698 76.362 1.00 76.88 1004 ALA A C 1
ATOM 7758 O O . ALA A 1 1004 ? -18.790 -5.091 75.381 1.00 76.88 1004 ALA A O 1
ATOM 7759 N N . VAL A 1 1005 ? -18.817 -5.408 77.608 1.00 80.19 1005 VAL A N 1
ATOM 7760 C CA . VAL A 1 1005 ? -17.893 -4.302 77.913 1.00 80.19 1005 VAL A CA 1
ATOM 7761 C C . VAL A 1 1005 ? -16.530 -4.514 77.246 1.00 80.19 1005 VAL A C 1
ATOM 7763 O O . VAL A 1 1005 ? -15.959 -3.567 76.708 1.00 80.19 1005 VAL A O 1
ATOM 7766 N N . HIS A 1 1006 ? -16.006 -5.744 77.227 1.00 77.44 1006 HIS A N 1
ATOM 7767 C CA . HIS A 1 1006 ? -14.751 -6.030 76.529 1.00 77.44 1006 HIS A CA 1
ATOM 7768 C C . HIS A 1 1006 ? -14.868 -5.953 75.002 1.00 77.44 1006 HIS A C 1
ATOM 7770 O O . HIS A 1 1006 ? -13.930 -5.481 74.362 1.00 77.44 1006 HIS A O 1
ATOM 7776 N N . ALA A 1 1007 ? -15.990 -6.376 74.415 1.00 74.12 1007 ALA A N 1
ATOM 7777 C CA . ALA A 1 1007 ? -16.236 -6.259 72.979 1.00 74.12 1007 ALA A CA 1
ATOM 7778 C C . ALA A 1 1007 ? -16.346 -4.788 72.539 1.00 74.12 1007 ALA A C 1
ATOM 7780 O O . ALA A 1 1007 ? -15.694 -4.388 71.578 1.00 74.12 1007 ALA A O 1
ATOM 7781 N N . GLU A 1 1008 ? -17.099 -3.974 73.281 1.00 78.75 1008 GLU A N 1
ATOM 7782 C CA . GLU A 1 1008 ? -17.283 -2.542 73.022 1.00 78.75 1008 GLU A CA 1
ATOM 7783 C C . GLU A 1 1008 ? -15.960 -1.766 73.157 1.00 78.75 1008 GLU A C 1
ATOM 7785 O O . GLU A 1 1008 ? -15.602 -0.979 72.279 1.00 78.75 1008 GLU A O 1
ATOM 7790 N N . GLN A 1 1009 ? -15.169 -2.047 74.201 1.00 79.56 1009 GLN A N 1
ATOM 7791 C CA . GLN A 1 1009 ? -13.840 -1.448 74.385 1.00 79.56 1009 GLN A CA 1
ATOM 7792 C C . GLN A 1 1009 ? -12.842 -1.853 73.292 1.00 79.56 1009 GLN A C 1
ATOM 7794 O O . GLN A 1 1009 ? -12.088 -1.004 72.816 1.00 79.56 1009 GLN A O 1
ATOM 7799 N N . ALA A 1 1010 ? -12.826 -3.127 72.888 1.00 76.25 1010 ALA A N 1
ATOM 7800 C CA . ALA A 1 1010 ? -11.941 -3.608 71.828 1.00 76.25 1010 ALA A CA 1
ATOM 7801 C C . ALA A 1 1010 ? -12.307 -3.005 70.464 1.00 76.25 1010 ALA A C 1
ATOM 7803 O O . ALA A 1 1010 ? -11.418 -2.548 69.747 1.00 76.25 1010 ALA A O 1
ATOM 7804 N N . LEU A 1 1011 ? -13.604 -2.944 70.138 1.00 80.00 1011 LEU A N 1
ATOM 7805 C CA . LEU A 1 1011 ? -14.090 -2.350 68.893 1.00 80.00 1011 LEU A CA 1
ATOM 7806 C C . LEU A 1 1011 ? -13.796 -0.846 68.835 1.00 80.00 1011 LEU A C 1
ATOM 7808 O O . LEU A 1 1011 ? -13.306 -0.370 67.817 1.00 80.00 1011 LEU A O 1
ATOM 7812 N N . THR A 1 1012 ? -14.013 -0.114 69.934 1.00 79.56 1012 THR A N 1
ATOM 7813 C CA . THR A 1 1012 ? -13.717 1.329 70.002 1.00 79.56 1012 THR A CA 1
ATOM 7814 C C . THR A 1 1012 ? -12.223 1.600 69.797 1.00 79.56 1012 THR A C 1
ATOM 7816 O O . THR A 1 1012 ? -11.857 2.452 68.993 1.00 79.56 1012 THR A O 1
ATOM 7819 N N . ALA A 1 1013 ? -11.343 0.837 70.457 1.00 79.62 1013 ALA A N 1
ATOM 7820 C CA . ALA A 1 1013 ? -9.896 0.992 70.296 1.00 79.62 1013 ALA A CA 1
ATOM 7821 C C . ALA A 1 1013 ? -9.413 0.642 68.873 1.00 79.62 1013 ALA A C 1
ATOM 7823 O O . ALA A 1 1013 ? -8.546 1.329 68.331 1.00 79.62 1013 ALA A O 1
ATOM 7824 N N . ALA A 1 1014 ? -9.991 -0.393 68.250 1.00 76.62 1014 ALA A N 1
ATOM 7825 C CA . ALA A 1 1014 ? -9.709 -0.747 66.859 1.00 76.62 1014 ALA A CA 1
ATOM 7826 C C . ALA A 1 1014 ? -10.203 0.333 65.878 1.00 76.62 1014 ALA A C 1
ATOM 7828 O O . ALA A 1 1014 ? -9.481 0.687 64.947 1.00 76.62 1014 ALA A O 1
ATOM 7829 N N . GLN A 1 1015 ? -11.389 0.907 66.117 1.00 78.56 1015 GLN A N 1
ATOM 7830 C CA . GLN A 1 1015 ? -11.934 2.022 65.337 1.00 78.56 1015 GLN A CA 1
ATOM 7831 C C . GLN A 1 1015 ? -11.054 3.272 65.426 1.00 78.56 1015 GLN A C 1
ATOM 7833 O O . GLN A 1 1015 ? -10.724 3.840 64.388 1.00 78.56 1015 GLN A O 1
ATOM 7838 N N . GLU A 1 1016 ? -10.633 3.685 66.625 1.00 82.25 1016 GLU A N 1
ATOM 7839 C CA . GLU A 1 1016 ? -9.761 4.855 66.803 1.00 82.25 1016 GLU A CA 1
ATOM 7840 C C . GLU A 1 1016 ? -8.406 4.677 66.094 1.00 82.25 1016 GLU A C 1
ATOM 7842 O O . GLU A 1 1016 ? -7.944 5.596 65.413 1.00 82.25 1016 GLU A O 1
ATOM 7847 N N . GLN A 1 1017 ? -7.789 3.491 66.188 1.00 80.50 1017 GLN A N 1
ATOM 7848 C CA . GLN A 1 1017 ? -6.520 3.215 65.507 1.00 80.50 1017 GLN A CA 1
ATOM 7849 C C . GLN A 1 1017 ? -6.684 3.179 63.976 1.00 80.50 1017 GLN A C 1
ATOM 7851 O O . GLN A 1 1017 ? -5.937 3.855 63.266 1.00 80.50 1017 GLN A O 1
ATOM 7856 N N . ALA A 1 1018 ? -7.679 2.449 63.460 1.00 76.69 1018 ALA A N 1
ATOM 7857 C CA . ALA A 1 1018 ? -7.918 2.344 62.021 1.00 76.69 1018 ALA A CA 1
ATOM 7858 C C . ALA A 1 1018 ? -8.308 3.694 61.392 1.00 76.69 1018 ALA A C 1
ATOM 7860 O O . ALA A 1 1018 ? -7.901 3.991 60.270 1.00 76.69 1018 ALA A O 1
ATOM 7861 N N . GLN A 1 1019 ? -9.051 4.546 62.110 1.00 78.25 1019 GLN A N 1
ATOM 7862 C CA . GLN A 1 1019 ? -9.377 5.901 61.653 1.00 78.25 1019 GLN A CA 1
ATOM 7863 C C . GLN A 1 1019 ? -8.142 6.808 61.580 1.00 78.25 1019 GLN A C 1
ATOM 7865 O O . GLN A 1 1019 ? -8.055 7.619 60.657 1.00 78.25 1019 GLN A O 1
ATOM 7870 N N . ALA A 1 1020 ? -7.188 6.672 62.507 1.00 80.62 1020 ALA A N 1
ATOM 7871 C CA . ALA A 1 1020 ? -5.937 7.429 62.473 1.00 80.62 1020 ALA A CA 1
ATOM 7872 C C . ALA A 1 1020 ? -5.046 7.011 61.287 1.00 80.62 1020 ALA A C 1
ATOM 7874 O O . ALA A 1 1020 ? -4.614 7.870 60.519 1.00 80.62 1020 ALA A O 1
ATOM 7875 N N . GLU A 1 1021 ? -4.840 5.704 61.090 1.00 82.62 1021 GLU A N 1
ATOM 7876 C CA . GLU A 1 1021 ? -4.050 5.162 59.971 1.00 82.62 1021 GLU A CA 1
ATOM 7877 C C . GLU A 1 1021 ? -4.697 5.502 58.610 1.00 82.62 1021 GLU A C 1
ATOM 7879 O O . GLU A 1 1021 ? -4.028 5.994 57.699 1.00 82.62 1021 GLU A O 1
ATOM 7884 N N . ALA A 1 1022 ? -6.023 5.363 58.484 1.00 76.38 1022 ALA A N 1
ATOM 7885 C CA . ALA A 1 1022 ? -6.747 5.735 57.267 1.00 76.38 1022 ALA A CA 1
ATOM 7886 C C . ALA A 1 1022 ? -6.739 7.250 56.984 1.00 76.38 1022 ALA A C 1
ATOM 7888 O O . ALA A 1 1022 ? -6.838 7.650 55.824 1.00 76.38 1022 ALA A O 1
ATOM 7889 N N . ALA A 1 1023 ? -6.635 8.110 58.004 1.00 79.12 1023 ALA A N 1
ATOM 7890 C CA . ALA A 1 1023 ? -6.520 9.556 57.807 1.00 79.12 1023 ALA A CA 1
ATOM 7891 C C . ALA A 1 1023 ? -5.151 9.953 57.226 1.00 79.12 1023 ALA A C 1
ATOM 7893 O O . ALA A 1 1023 ? -5.097 10.795 56.331 1.00 79.12 1023 ALA A O 1
ATOM 7894 N N . GLU A 1 1024 ? -4.063 9.323 57.683 1.00 82.44 1024 GLU A N 1
ATOM 7895 C CA . GLU A 1 1024 ? -2.711 9.573 57.166 1.00 82.44 1024 GLU A CA 1
ATOM 7896 C C . GLU A 1 1024 ? -2.562 9.100 55.709 1.00 82.44 1024 GLU A C 1
ATOM 7898 O O . GLU A 1 1024 ? -2.075 9.852 54.863 1.00 82.44 1024 GLU A O 1
ATOM 7903 N N . LEU A 1 1025 ? -3.079 7.909 55.382 1.00 80.75 1025 LEU A N 1
ATOM 7904 C CA . LEU A 1 1025 ? -3.098 7.390 54.007 1.00 80.75 1025 LEU A CA 1
ATOM 7905 C C . LEU A 1 1025 ? -3.937 8.267 53.058 1.00 80.75 1025 LEU A C 1
ATOM 7907 O O . LEU A 1 1025 ? -3.531 8.520 51.924 1.00 80.75 1025 LEU A O 1
ATOM 7911 N N . ARG A 1 1026 ? -5.084 8.794 53.514 1.00 80.12 1026 ARG A N 1
ATOM 7912 C CA . ARG A 1 1026 ? -5.919 9.711 52.711 1.00 80.12 1026 ARG A CA 1
ATOM 7913 C C . ARG A 1 1026 ? -5.230 11.046 52.422 1.00 80.12 1026 ARG A C 1
ATOM 7915 O O . ARG A 1 1026 ? -5.403 11.570 51.325 1.00 80.12 1026 ARG A O 1
ATOM 7922 N N . ASP A 1 1027 ? -4.446 11.583 53.357 1.00 83.06 1027 ASP A N 1
ATOM 7923 C CA . ASP A 1 1027 ? -3.664 12.807 53.127 1.00 83.06 1027 ASP A CA 1
ATOM 7924 C C . ASP A 1 1027 ? -2.538 12.572 52.101 1.00 83.06 1027 ASP A C 1
ATOM 7926 O O . ASP A 1 1027 ? -2.307 13.413 51.233 1.00 83.06 1027 ASP A O 1
ATOM 7930 N N . GLN A 1 1028 ? -1.894 11.397 52.118 1.00 78.88 1028 GLN A N 1
ATOM 7931 C CA . GLN A 1 1028 ? -0.919 11.005 51.089 1.00 78.88 1028 GLN A CA 1
ATOM 7932 C C . GLN A 1 1028 ? -1.572 10.868 49.702 1.00 78.88 1028 GLN A C 1
ATOM 7934 O O . GLN A 1 1028 ? -1.086 11.465 48.741 1.00 78.88 1028 GLN A O 1
ATOM 7939 N N . VAL A 1 1029 ? -2.721 10.186 49.611 1.00 76.12 1029 VAL A N 1
ATOM 7940 C CA . VAL A 1 1029 ? -3.521 10.080 48.374 1.00 76.12 1029 VAL A CA 1
ATOM 7941 C C . VAL A 1 1029 ? -3.925 11.459 47.839 1.00 76.12 1029 VAL A C 1
ATOM 7943 O O . VAL A 1 1029 ? -3.845 11.688 46.636 1.00 76.12 1029 VAL A O 1
ATOM 7946 N N . GLN A 1 1030 ? -4.312 12.410 48.699 1.00 78.38 1030 GLN A N 1
ATOM 7947 C CA . GLN A 1 1030 ? -4.650 13.771 48.259 1.00 78.38 1030 GLN A CA 1
ATOM 7948 C C . GLN A 1 1030 ? -3.447 14.551 47.710 1.00 78.38 1030 GLN A C 1
ATOM 7950 O O . GLN A 1 1030 ? -3.615 15.335 46.774 1.00 78.38 1030 GLN A O 1
ATOM 7955 N N . ARG A 1 1031 ? -2.238 14.340 48.247 1.00 80.56 1031 ARG A N 1
ATOM 7956 C CA . ARG A 1 1031 ? -1.013 14.975 47.729 1.00 80.56 1031 ARG A CA 1
ATOM 7957 C C . ARG A 1 1031 ? -0.630 14.423 46.357 1.00 80.56 1031 ARG A C 1
ATOM 7959 O O . ARG A 1 1031 ? -0.443 15.216 45.439 1.00 80.56 1031 ARG A O 1
ATOM 7966 N N . LEU A 1 1032 ? -0.605 13.098 46.201 1.00 75.31 1032 LEU A N 1
ATOM 7967 C CA . LEU A 1 1032 ? -0.324 12.451 44.913 1.00 75.31 1032 LEU A CA 1
ATOM 7968 C C . LEU A 1 1032 ? -1.396 12.785 43.864 1.00 75.31 1032 LEU A C 1
ATOM 7970 O O . LEU A 1 1032 ? -1.071 13.055 42.714 1.00 75.31 1032 LEU A O 1
ATOM 7974 N N . ALA A 1 1033 ? -2.672 12.880 44.254 1.00 72.56 1033 ALA A N 1
ATOM 7975 C CA . ALA A 1 1033 ? -3.737 13.339 43.360 1.00 72.56 1033 ALA A CA 1
ATOM 7976 C C . ALA A 1 1033 ? -3.529 14.788 42.872 1.00 72.56 1033 ALA A C 1
ATOM 7978 O O . ALA A 1 1033 ? -3.803 15.086 41.709 1.00 72.56 1033 ALA A O 1
ATOM 7979 N N . ALA A 1 1034 ? -3.021 15.684 43.726 1.00 75.81 1034 ALA A N 1
ATOM 7980 C CA . ALA A 1 1034 ? -2.673 17.046 43.323 1.00 75.81 1034 ALA A CA 1
ATOM 7981 C C . ALA A 1 1034 ? -1.455 17.075 42.380 1.00 75.81 1034 ALA A C 1
ATOM 7983 O O . ALA A 1 1034 ? -1.471 17.806 41.392 1.00 75.81 1034 ALA A O 1
ATOM 7984 N N . GLU A 1 1035 ? -0.439 16.252 42.649 1.00 76.56 1035 GLU A N 1
ATOM 7985 C CA . GLU A 1 1035 ? 0.762 16.113 41.815 1.00 76.56 1035 GLU A CA 1
ATOM 7986 C C . GLU A 1 1035 ? 0.422 15.542 40.423 1.00 76.56 1035 GLU A C 1
ATOM 7988 O O . GLU A 1 1035 ? 0.817 16.111 39.400 1.00 76.56 1035 GLU A O 1
ATOM 7993 N N . ASN A 1 1036 ? -0.444 14.524 40.375 1.00 73.19 1036 ASN A N 1
ATOM 7994 C CA . ASN A 1 1036 ? -1.014 13.955 39.150 1.00 73.19 1036 ASN A CA 1
ATOM 7995 C C . ASN A 1 1036 ? -1.797 14.987 38.329 1.00 73.19 1036 ASN A C 1
ATOM 7997 O O . ASN A 1 1036 ? -1.643 15.032 37.110 1.00 73.19 1036 ASN A O 1
ATOM 8001 N N . ALA A 1 1037 ? -2.588 15.852 38.972 1.00 71.38 1037 ALA A N 1
ATOM 8002 C CA . ALA A 1 1037 ? -3.305 16.921 38.276 1.00 71.38 1037 ALA A CA 1
ATOM 8003 C C . ALA A 1 1037 ? -2.346 17.945 37.632 1.00 71.38 1037 ALA A C 1
ATOM 8005 O O . ALA A 1 1037 ? -2.600 18.407 36.519 1.00 71.38 1037 ALA A O 1
ATOM 8006 N N . THR A 1 1038 ? -1.220 18.274 38.281 1.00 75.12 1038 THR A N 1
ATOM 8007 C CA . THR A 1 1038 ? -0.172 19.110 37.664 1.00 75.12 1038 THR A CA 1
ATOM 8008 C C . THR A 1 1038 ? 0.552 18.418 36.510 1.00 75.12 1038 THR A C 1
ATOM 8010 O O . THR A 1 1038 ? 0.802 19.067 35.496 1.00 75.12 1038 THR A O 1
ATOM 8013 N N . LEU A 1 1039 ? 0.852 17.119 36.619 1.00 73.38 1039 LEU A N 1
ATOM 8014 C CA . LEU A 1 1039 ? 1.470 16.351 35.530 1.00 73.38 1039 LEU A CA 1
ATOM 8015 C C . LEU A 1 1039 ? 0.537 16.256 34.313 1.00 73.38 1039 LEU A C 1
ATOM 8017 O O . LEU A 1 1039 ? 0.968 16.521 33.194 1.00 73.38 1039 LEU A O 1
ATOM 8021 N N . GLN A 1 1040 ? -0.754 15.980 34.525 1.00 70.69 1040 GLN A N 1
ATOM 8022 C CA . GLN A 1 1040 ? -1.770 15.969 33.465 1.00 70.69 1040 GLN A CA 1
ATOM 8023 C C . GLN A 1 1040 ? -1.906 17.329 32.764 1.00 70.69 1040 GLN A C 1
ATOM 8025 O O . GLN A 1 1040 ? -2.000 17.375 31.539 1.00 70.69 1040 GLN A O 1
ATOM 8030 N N . ALA A 1 1041 ? -1.872 18.436 33.513 1.00 70.88 1041 ALA A N 1
ATOM 8031 C CA . ALA A 1 1041 ? -1.898 19.776 32.929 1.00 70.88 1041 ALA A CA 1
ATOM 8032 C C . ALA A 1 1041 ? -0.652 20.062 32.068 1.00 70.88 1041 ALA A C 1
ATOM 8034 O O . ALA A 1 1041 ? -0.785 20.580 30.962 1.00 70.88 1041 ALA A O 1
ATOM 8035 N N . GLY A 1 1042 ? 0.542 19.676 32.538 1.00 68.50 1042 GLY A N 1
ATOM 8036 C CA . GLY A 1 1042 ? 1.789 19.838 31.781 1.00 68.50 1042 GLY A CA 1
ATOM 8037 C C . GLY A 1 1042 ? 1.867 18.960 30.526 1.00 68.50 1042 GLY A C 1
ATOM 8038 O O . GLY A 1 1042 ? 2.395 19.396 29.509 1.00 68.50 1042 GLY A O 1
ATOM 8039 N N . ILE A 1 1043 ? 1.302 17.750 30.565 1.00 69.44 1043 ILE A N 1
ATOM 8040 C CA . ILE A 1 1043 ? 1.164 16.876 29.388 1.00 69.44 1043 ILE A CA 1
ATOM 8041 C C . ILE A 1 1043 ? 0.227 17.513 28.350 1.00 69.44 1043 ILE A C 1
ATOM 8043 O O . ILE A 1 1043 ? 0.562 17.543 27.169 1.00 69.44 1043 ILE A O 1
ATOM 8047 N N . ALA A 1 1044 ? -0.913 18.067 28.777 1.00 63.94 1044 ALA A N 1
ATOM 8048 C CA . ALA A 1 1044 ? -1.860 18.723 27.872 1.00 63.94 1044 ALA A CA 1
ATOM 8049 C C . ALA A 1 1044 ? -1.282 19.992 27.212 1.00 63.94 1044 ALA A C 1
ATOM 8051 O O . ALA A 1 1044 ? -1.562 20.257 26.044 1.00 63.94 1044 ALA A O 1
ATOM 8052 N N . GLU A 1 1045 ? -0.456 20.759 27.933 1.00 71.56 1045 GLU A N 1
ATOM 8053 C CA . GLU A 1 1045 ? 0.251 21.926 27.386 1.00 71.56 1045 GLU A CA 1
ATOM 8054 C C . GLU A 1 1045 ? 1.275 21.514 26.310 1.00 71.56 1045 GLU A C 1
ATOM 8056 O O . GLU A 1 1045 ? 1.276 22.084 25.220 1.00 71.56 1045 GLU A O 1
ATOM 8061 N N . LYS A 1 1046 ? 2.071 20.463 26.562 1.00 71.50 1046 LYS A N 1
ATOM 8062 C CA . LYS A 1 1046 ? 3.034 19.920 25.585 1.00 71.50 1046 LYS A CA 1
ATOM 8063 C C . LYS A 1 1046 ? 2.367 19.297 24.358 1.00 71.50 1046 LYS A C 1
ATOM 8065 O O . LYS A 1 1046 ? 2.827 19.519 23.243 1.00 71.50 1046 LYS A O 1
ATOM 8070 N N . ALA A 1 1047 ? 1.257 18.579 24.538 1.00 61.47 1047 ALA A N 1
ATOM 8071 C CA . ALA A 1 1047 ? 0.481 18.022 23.427 1.00 61.47 1047 ALA A CA 1
ATOM 8072 C C . ALA A 1 1047 ? 0.006 19.120 22.455 1.00 61.47 1047 ALA A C 1
ATOM 8074 O O . ALA A 1 1047 ? 0.117 18.959 21.244 1.00 61.47 1047 ALA A O 1
ATOM 8075 N N . SER A 1 1048 ? -0.414 20.280 22.976 1.00 65.44 1048 SER A N 1
ATOM 8076 C CA . SER A 1 1048 ? -0.749 21.441 22.140 1.00 65.44 1048 SER A CA 1
ATOM 8077 C C . SER A 1 1048 ? 0.462 22.021 21.395 1.00 65.44 1048 SER A C 1
ATOM 8079 O O . SER A 1 1048 ? 0.287 22.575 20.313 1.00 65.44 1048 SER A O 1
ATOM 8081 N N . GLY A 1 1049 ? 1.673 21.922 21.955 1.00 65.94 1049 GLY A N 1
ATOM 8082 C CA . GLY A 1 1049 ? 2.914 22.323 21.282 1.00 65.94 1049 GLY A CA 1
ATOM 8083 C C . GLY A 1 1049 ? 3.304 21.374 20.144 1.00 65.94 1049 GLY A C 1
ATOM 8084 O O . GLY A 1 1049 ? 3.707 21.829 19.076 1.00 65.94 1049 GLY A O 1
ATOM 8085 N N . ILE A 1 1050 ? 3.102 20.068 20.345 1.00 63.06 1050 ILE A N 1
ATOM 8086 C CA . ILE A 1 1050 ? 3.284 19.023 19.323 1.00 63.06 1050 ILE A CA 1
ATOM 8087 C C . ILE A 1 1050 ? 2.321 19.253 18.145 1.00 63.06 1050 ILE A C 1
ATOM 8089 O O . ILE A 1 1050 ? 2.771 19.290 17.000 1.00 63.06 1050 ILE A O 1
ATOM 8093 N N . ASP A 1 1051 ? 1.035 19.516 18.409 1.00 58.62 1051 ASP A N 1
ATOM 8094 C CA . ASP A 1 1051 ? 0.042 19.841 17.369 1.00 58.62 1051 ASP A CA 1
ATOM 8095 C C . ASP A 1 1051 ? 0.418 21.105 16.559 1.00 58.62 1051 ASP A C 1
ATOM 8097 O O . ASP A 1 1051 ? 0.250 21.145 15.334 1.00 58.62 1051 ASP A O 1
ATOM 8101 N N . GLU A 1 1052 ? 0.949 22.151 17.210 1.00 68.50 1052 GLU A N 1
ATOM 8102 C CA . GLU A 1 1052 ? 1.417 23.366 16.521 1.00 68.50 1052 GLU A CA 1
ATOM 8103 C C . GLU A 1 1052 ? 2.683 23.125 15.681 1.00 68.50 1052 GLU A C 1
ATOM 8105 O O . GLU A 1 1052 ? 2.808 23.697 14.591 1.00 68.50 1052 GLU A O 1
ATOM 8110 N N . ALA A 1 1053 ? 3.608 22.285 16.154 1.00 63.28 1053 ALA A N 1
ATOM 8111 C CA . ALA A 1 1053 ? 4.830 21.921 15.437 1.00 63.28 1053 ALA A CA 1
ATOM 8112 C C . ALA A 1 1053 ? 4.535 21.026 14.219 1.00 63.28 1053 ALA A C 1
ATOM 8114 O O . ALA A 1 1053 ? 4.987 21.330 13.112 1.00 63.28 1053 ALA A O 1
ATOM 8115 N N . GLU A 1 1054 ? 3.686 20.003 14.366 1.00 56.62 1054 GLU A N 1
ATOM 8116 C CA . GLU A 1 1054 ? 3.182 19.217 13.232 1.00 56.62 1054 GLU A CA 1
ATOM 8117 C C . GLU A 1 1054 ? 2.433 20.091 12.217 1.00 56.62 1054 GLU A C 1
ATOM 8119 O O . GLU A 1 1054 ? 2.579 19.915 11.006 1.00 56.62 1054 GLU A O 1
ATOM 8124 N N . GLY A 1 1055 ? 1.646 21.064 12.687 1.00 61.53 1055 GLY A N 1
ATOM 8125 C CA . GLY A 1 1055 ? 0.956 22.023 11.826 1.00 61.53 1055 GLY A CA 1
ATOM 8126 C C . GLY A 1 1055 ? 1.909 22.850 10.954 1.00 61.53 1055 GLY A C 1
ATOM 8127 O O . GLY A 1 1055 ? 1.599 23.102 9.785 1.00 61.53 1055 GLY A O 1
ATOM 8128 N N . GLN A 1 1056 ? 3.071 23.230 11.496 1.00 66.12 1056 GLN A N 1
ATOM 8129 C CA . GLN A 1 1056 ? 4.130 23.949 10.778 1.00 66.12 1056 GLN A CA 1
ATOM 8130 C C . GLN A 1 1056 ? 4.875 23.037 9.795 1.00 66.12 1056 GLN A C 1
ATOM 8132 O O . GLN A 1 1056 ? 5.017 23.398 8.626 1.00 66.12 1056 GLN A O 1
ATOM 8137 N N . LEU A 1 1057 ? 5.253 21.826 10.215 1.00 61.81 1057 LEU A N 1
ATOM 8138 C CA . LEU A 1 1057 ? 5.918 20.839 9.357 1.00 61.81 1057 LEU A CA 1
ATOM 8139 C C . LEU A 1 1057 ? 5.043 20.473 8.142 1.00 61.81 1057 LEU A C 1
ATOM 8141 O O . LEU A 1 1057 ? 5.470 20.569 6.991 1.00 61.81 1057 LEU A O 1
ATOM 8145 N N . ARG A 1 1058 ? 3.753 20.190 8.375 1.00 60.78 1058 ARG A N 1
ATOM 8146 C CA . ARG A 1 1058 ? 2.753 19.940 7.318 1.00 60.78 1058 ARG A CA 1
ATOM 8147 C C . ARG A 1 1058 ? 2.486 21.161 6.430 1.00 60.78 1058 ARG A C 1
ATOM 8149 O O . ARG A 1 1058 ? 1.777 21.015 5.430 1.00 60.78 1058 ARG A O 1
ATOM 8156 N N . ALA A 1 1059 ? 2.929 22.365 6.794 1.00 65.62 1059 ALA A N 1
ATOM 8157 C CA . ALA A 1 1059 ? 2.842 23.552 5.946 1.00 65.62 1059 ALA A CA 1
ATOM 8158 C C . ALA A 1 1059 ? 4.078 23.673 5.039 1.00 65.62 1059 ALA A C 1
ATOM 8160 O O . ALA A 1 1059 ? 3.900 23.795 3.828 1.00 65.62 1059 ALA A O 1
ATOM 8161 N N . GLU A 1 1060 ? 5.295 23.540 5.582 1.00 67.56 1060 GLU A N 1
ATOM 8162 C CA . GLU A 1 1060 ? 6.527 23.574 4.772 1.00 67.56 1060 GLU A CA 1
ATOM 8163 C C . GLU A 1 1060 ? 6.607 22.404 3.782 1.00 67.56 1060 GLU A C 1
ATOM 8165 O O . GLU A 1 1060 ? 6.908 22.627 2.610 1.00 67.56 1060 GLU A O 1
ATOM 8170 N N . VAL A 1 1061 ? 6.218 21.185 4.182 1.00 61.00 1061 VAL A N 1
ATOM 8171 C CA . VAL A 1 1061 ? 6.155 20.025 3.269 1.00 61.00 1061 VAL A CA 1
ATOM 8172 C C . VAL A 1 1061 ? 5.190 20.270 2.100 1.00 61.00 1061 V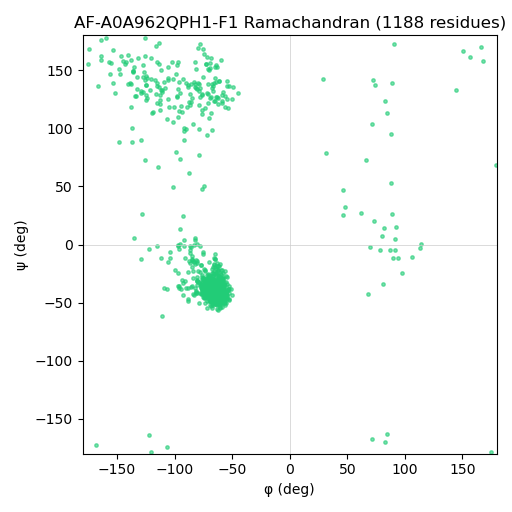AL A C 1
ATOM 8174 O O . VAL A 1 1061 ? 5.480 19.878 0.970 1.00 61.00 1061 VAL A O 1
ATOM 8177 N N . ARG A 1 1062 ? 4.064 20.967 2.324 1.00 63.69 1062 ARG A N 1
ATOM 8178 C CA . ARG A 1 1062 ? 3.128 21.338 1.244 1.00 63.69 1062 ARG A CA 1
ATOM 8179 C C . ARG A 1 1062 ? 3.696 22.413 0.323 1.00 63.69 1062 ARG A C 1
ATOM 8181 O O . ARG A 1 1062 ? 3.527 22.298 -0.886 1.00 63.69 1062 ARG A O 1
ATOM 8188 N N . GLU A 1 1063 ? 4.374 23.423 0.866 1.00 65.00 1063 GLU A N 1
ATOM 8189 C CA . GLU A 1 1063 ? 5.030 24.456 0.054 1.00 65.00 1063 GLU A CA 1
ATOM 8190 C C . GLU A 1 1063 ? 6.163 23.863 -0.803 1.00 65.00 1063 GLU A C 1
ATOM 8192 O O . GLU A 1 1063 ? 6.293 24.208 -1.977 1.00 65.00 1063 GLU A O 1
ATOM 8197 N N . LEU A 1 1064 ? 6.934 22.918 -0.257 1.00 61.41 1064 LEU A N 1
ATOM 8198 C CA . LEU A 1 1064 ? 7.952 22.173 -1.000 1.00 61.41 1064 LEU A CA 1
ATOM 8199 C C . LEU A 1 1064 ? 7.357 21.250 -2.067 1.00 61.41 1064 LEU A C 1
ATOM 8201 O O . LEU A 1 1064 ? 7.869 21.226 -3.183 1.00 61.41 1064 LEU A O 1
ATOM 8205 N N . SER A 1 1065 ? 6.272 20.536 -1.753 1.00 58.62 1065 SER A N 1
ATOM 8206 C CA . SER A 1 1065 ? 5.578 19.668 -2.717 1.00 58.62 1065 SER A CA 1
ATOM 8207 C C . SER A 1 1065 ? 5.051 20.475 -3.905 1.00 58.62 1065 SER A C 1
ATOM 8209 O O . SER A 1 1065 ? 5.298 20.105 -5.046 1.00 58.62 1065 SER A O 1
ATOM 8211 N N . GLN A 1 1066 ? 4.419 21.627 -3.651 1.00 63.81 1066 GLN A N 1
ATOM 8212 C CA . GLN A 1 1066 ? 3.932 22.509 -4.713 1.00 63.81 1066 GLN A CA 1
ATOM 8213 C C . GLN A 1 1066 ? 5.081 23.046 -5.588 1.00 63.81 1066 GLN A C 1
ATOM 8215 O O . GLN A 1 1066 ? 4.959 23.091 -6.807 1.00 63.81 1066 GLN A O 1
ATOM 8220 N N . ARG A 1 1067 ? 6.224 23.417 -4.993 1.00 61.03 1067 ARG A N 1
ATOM 8221 C CA . ARG A 1 1067 ? 7.406 23.871 -5.754 1.00 61.03 1067 ARG A CA 1
ATOM 8222 C C . ARG A 1 1067 ? 8.085 22.751 -6.547 1.00 61.03 1067 ARG A C 1
ATOM 8224 O O . ARG A 1 1067 ? 8.698 23.031 -7.574 1.00 61.03 1067 ARG A O 1
ATOM 8231 N N . LEU A 1 1068 ? 8.000 21.504 -6.080 1.00 55.94 1068 LEU A N 1
ATOM 8232 C CA . LEU A 1 1068 ? 8.436 20.328 -6.836 1.00 55.94 1068 LEU A CA 1
ATOM 8233 C C . LEU A 1 1068 ? 7.501 20.060 -8.018 1.00 55.94 1068 LEU A C 1
ATOM 8235 O O . LEU A 1 1068 ? 7.995 19.892 -9.123 1.00 55.94 1068 LEU A O 1
ATOM 8239 N N . GLU A 1 1069 ? 6.186 20.127 -7.820 1.00 61.59 1069 GLU A N 1
ATOM 8240 C CA . GLU A 1 1069 ? 5.179 19.981 -8.882 1.00 61.59 1069 GLU A CA 1
ATOM 8241 C C . GLU A 1 1069 ? 5.326 21.082 -9.955 1.00 61.59 1069 GLU A C 1
ATOM 8243 O O . GLU A 1 1069 ? 5.374 20.795 -11.150 1.00 61.59 1069 GLU A O 1
ATOM 8248 N N . GLU A 1 1070 ? 5.536 22.341 -9.549 1.00 61.03 1070 GLU A N 1
ATOM 8249 C CA . GLU A 1 1070 ? 5.860 23.456 -10.457 1.00 61.03 1070 GLU A CA 1
ATOM 8250 C C . GLU A 1 1070 ? 7.175 23.219 -11.239 1.00 61.03 1070 GLU A C 1
ATOM 8252 O O . GLU A 1 1070 ? 7.270 23.585 -12.415 1.00 61.03 1070 GLU A O 1
ATOM 8257 N N . ARG A 1 1071 ? 8.177 22.560 -10.633 1.00 58.81 1071 ARG A N 1
ATOM 8258 C CA . ARG A 1 1071 ? 9.440 22.173 -11.296 1.00 58.81 1071 ARG A CA 1
ATOM 8259 C C . ARG A 1 1071 ? 9.273 20.970 -12.225 1.00 58.81 1071 ARG A C 1
ATOM 8261 O O . ARG A 1 1071 ? 9.899 20.948 -13.281 1.00 58.81 1071 ARG A O 1
ATOM 8268 N N . GLU A 1 1072 ? 8.455 19.985 -11.866 1.00 55.59 1072 GLU A N 1
ATOM 8269 C CA . GLU A 1 1072 ? 8.152 18.826 -12.711 1.00 55.59 1072 GLU A CA 1
ATOM 8270 C C . GLU A 1 1072 ? 7.371 19.239 -13.958 1.00 55.59 1072 GLU A C 1
ATOM 8272 O O . GLU A 1 1072 ? 7.700 18.779 -15.047 1.00 55.59 1072 GLU A O 1
ATOM 8277 N N . ILE A 1 1073 ? 6.431 20.182 -13.837 1.00 59.62 1073 ILE A N 1
ATOM 8278 C CA . ILE A 1 1073 ? 5.741 20.790 -14.985 1.00 59.62 1073 ILE A CA 1
ATOM 8279 C C . ILE A 1 1073 ? 6.743 21.515 -15.901 1.00 59.62 1073 ILE A C 1
ATOM 8281 O O . ILE A 1 1073 ? 6.685 21.356 -17.119 1.00 59.62 1073 ILE A O 1
ATOM 8285 N N . ALA A 1 1074 ? 7.699 22.264 -15.339 1.00 52.50 1074 ALA A N 1
ATOM 8286 C CA . ALA A 1 1074 ? 8.748 22.921 -16.125 1.00 52.50 1074 ALA A CA 1
ATOM 8287 C C . ALA A 1 1074 ? 9.707 21.918 -16.804 1.00 52.50 1074 ALA A C 1
ATOM 8289 O O . ALA A 1 1074 ? 10.101 22.122 -17.950 1.00 52.50 1074 ALA A O 1
ATOM 8290 N N . LEU A 1 1075 ? 10.053 20.815 -16.131 1.00 50.84 1075 LEU A N 1
ATOM 8291 C CA . LEU A 1 1075 ? 10.854 19.720 -16.694 1.00 50.84 1075 LEU A CA 1
ATOM 8292 C C . LEU A 1 1075 ? 10.100 18.929 -17.768 1.00 50.84 1075 LEU A C 1
ATOM 8294 O O . LEU A 1 1075 ? 10.717 18.497 -18.738 1.00 50.84 1075 LEU A O 1
ATOM 8298 N N . ALA A 1 1076 ? 8.789 18.739 -17.616 1.00 51.25 1076 ALA A N 1
ATOM 8299 C CA . ALA A 1 1076 ? 7.942 18.112 -18.623 1.00 51.25 1076 ALA A CA 1
ATOM 8300 C C . ALA A 1 1076 ? 7.861 18.983 -19.883 1.00 51.25 1076 ALA A C 1
ATOM 8302 O O . ALA A 1 1076 ? 8.128 18.477 -20.967 1.00 51.25 1076 ALA A O 1
ATOM 8303 N N . ALA A 1 1077 ? 7.626 20.292 -19.737 1.00 55.22 1077 ALA A N 1
ATOM 8304 C CA . ALA A 1 1077 ? 7.646 21.237 -20.855 1.00 55.22 1077 ALA A CA 1
ATOM 8305 C C . ALA A 1 1077 ? 9.017 21.278 -21.559 1.00 55.22 1077 ALA A C 1
ATOM 8307 O O . ALA A 1 1077 ? 9.083 21.223 -22.782 1.00 55.22 1077 ALA A O 1
ATOM 8308 N N . ALA A 1 1078 ? 10.123 21.281 -20.805 1.00 48.34 1078 ALA A N 1
ATOM 8309 C CA . ALA A 1 1078 ? 11.468 21.222 -21.384 1.00 48.34 1078 ALA A CA 1
ATOM 8310 C C . ALA A 1 1078 ? 11.756 19.889 -22.108 1.00 48.34 1078 ALA A C 1
ATOM 8312 O O . ALA A 1 1078 ? 12.488 19.872 -23.095 1.00 48.34 1078 ALA A O 1
ATOM 8313 N N . ARG A 1 1079 ? 11.180 18.769 -21.646 1.00 51.81 1079 ARG A N 1
ATOM 8314 C CA . ARG A 1 1079 ? 11.254 17.462 -22.327 1.00 51.81 1079 ARG A CA 1
ATOM 8315 C C . ARG A 1 1079 ? 10.361 17.392 -23.566 1.00 51.81 1079 ARG A C 1
ATOM 8317 O O . ARG A 1 1079 ? 10.731 16.722 -24.521 1.00 51.81 1079 ARG A O 1
ATOM 8324 N N . GLU A 1 1080 ? 9.223 18.078 -23.562 1.00 54.00 1080 GLU A N 1
ATOM 8325 C CA . GLU A 1 1080 ? 8.337 18.224 -24.720 1.00 54.00 1080 GLU A CA 1
ATOM 8326 C C . GLU A 1 1080 ? 9.030 19.058 -25.810 1.00 54.00 1080 GLU A C 1
ATOM 8328 O O . GLU A 1 1080 ? 9.195 18.566 -26.924 1.00 54.00 1080 GLU A O 1
ATOM 8333 N N . GLU A 1 1081 ? 9.602 20.220 -25.464 1.00 52.25 1081 GLU A N 1
ATOM 8334 C CA . GLU A 1 1081 ? 10.464 21.005 -26.367 1.00 52.25 1081 GLU A CA 1
ATOM 8335 C C . GLU A 1 1081 ? 11.690 20.204 -26.847 1.00 52.25 1081 GLU A C 1
ATOM 8337 O O . GLU A 1 1081 ? 12.073 20.295 -28.013 1.00 52.25 1081 GLU A O 1
ATOM 8342 N N . GLN A 1 1082 ? 12.300 19.376 -25.987 1.00 45.12 1082 GLN A N 1
ATOM 8343 C CA . GLN A 1 1082 ? 13.387 18.472 -26.383 1.00 45.12 1082 GLN A CA 1
ATOM 8344 C C . GLN A 1 1082 ? 12.908 17.383 -27.360 1.00 45.12 1082 GLN A C 1
ATOM 8346 O O . GLN A 1 1082 ? 13.647 17.036 -28.280 1.00 45.12 1082 GLN A O 1
ATOM 8351 N N . SER A 1 1083 ? 11.692 16.857 -27.192 1.00 48.88 1083 SER A N 1
ATOM 8352 C CA . SER A 1 1083 ? 11.084 15.879 -28.102 1.00 48.88 1083 SER A CA 1
ATOM 8353 C C . SER A 1 1083 ? 10.771 16.509 -29.458 1.00 48.88 1083 SER A C 1
ATOM 8355 O O . SER A 1 1083 ? 11.132 15.930 -30.479 1.00 48.88 1083 SER A O 1
ATOM 8357 N N . GLU A 1 1084 ? 10.204 17.720 -29.487 1.00 54.16 1084 GLU A N 1
ATOM 8358 C CA . GLU A 1 1084 ? 10.023 18.494 -30.724 1.00 54.16 1084 GLU A CA 1
ATOM 8359 C C . GLU A 1 1084 ? 11.371 18.767 -31.414 1.00 54.16 1084 GLU A C 1
ATOM 8361 O O . GLU A 1 1084 ? 11.479 18.667 -32.635 1.00 54.16 1084 GLU A O 1
ATOM 8366 N N . LEU A 1 1085 ? 12.432 19.044 -30.645 1.00 47.06 1085 LEU A N 1
ATOM 8367 C CA . LEU A 1 1085 ? 13.800 19.185 -31.156 1.00 47.06 1085 LEU A CA 1
ATOM 8368 C C . LEU A 1 1085 ? 14.372 17.874 -31.712 1.00 47.06 1085 LEU A C 1
ATOM 8370 O O . LEU A 1 1085 ? 15.076 17.920 -32.716 1.00 47.06 1085 LEU A O 1
ATOM 8374 N N . ILE A 1 1086 ? 14.078 16.720 -31.107 1.00 48.09 1086 ILE A N 1
ATOM 8375 C CA . ILE A 1 1086 ? 14.499 15.398 -31.604 1.00 48.09 1086 ILE A CA 1
ATOM 8376 C C . ILE A 1 1086 ? 13.716 15.018 -32.867 1.00 48.09 1086 ILE A C 1
ATOM 8378 O O . ILE A 1 1086 ? 14.316 14.533 -33.825 1.00 48.09 1086 ILE A O 1
ATOM 8382 N N . GLU A 1 1087 ? 12.411 15.289 -32.931 1.00 49.38 1087 GLU A N 1
ATOM 8383 C CA . GLU A 1 1087 ? 11.624 15.122 -34.157 1.00 49.38 1087 GLU A CA 1
ATOM 8384 C C . GLU A 1 1087 ? 12.101 16.064 -35.265 1.00 49.38 1087 GLU A C 1
ATOM 8386 O O . GLU A 1 1087 ? 12.272 15.626 -36.402 1.00 49.38 1087 GLU A O 1
ATOM 8391 N N . ALA A 1 1088 ? 12.411 17.324 -34.945 1.00 48.00 1088 ALA A N 1
ATOM 8392 C CA . ALA A 1 1088 ? 13.012 18.265 -35.885 1.00 48.00 1088 ALA A CA 1
ATOM 8393 C C . ALA A 1 1088 ? 14.414 17.822 -36.334 1.00 48.00 1088 ALA A C 1
ATOM 8395 O O . ALA A 1 1088 ? 14.749 17.987 -37.505 1.00 48.00 1088 ALA A O 1
ATOM 8396 N N . LEU A 1 1089 ? 15.220 17.218 -35.451 1.00 44.34 1089 LEU A N 1
ATOM 8397 C CA . LEU A 1 1089 ? 16.536 16.667 -35.786 1.00 44.34 1089 LEU A CA 1
ATOM 8398 C C . LEU A 1 1089 ? 16.414 15.435 -36.695 1.00 44.34 1089 LEU A C 1
ATOM 8400 O O . LEU A 1 1089 ? 17.162 15.313 -37.660 1.00 44.34 1089 LEU A O 1
ATOM 8404 N N . ASN A 1 1090 ? 15.444 14.556 -36.437 1.00 46.78 1090 ASN A N 1
ATOM 8405 C CA . ASN A 1 1090 ? 15.161 13.385 -37.267 1.00 46.78 1090 ASN A CA 1
ATOM 8406 C C . ASN A 1 1090 ? 14.582 13.790 -38.632 1.00 46.78 1090 ASN A C 1
ATOM 8408 O O . ASN A 1 1090 ? 15.029 13.286 -39.660 1.00 46.78 1090 ASN A O 1
ATOM 8412 N N . ALA A 1 1091 ? 13.664 14.759 -38.672 1.00 48.91 1091 ALA A N 1
ATOM 8413 C CA . ALA A 1 1091 ? 13.160 15.348 -39.911 1.00 48.91 1091 ALA A CA 1
ATOM 8414 C C . ALA A 1 1091 ? 14.279 16.046 -40.702 1.00 48.91 1091 ALA A C 1
ATOM 8416 O O . ALA A 1 1091 ? 14.380 15.856 -41.912 1.00 48.91 1091 ALA A O 1
ATOM 8417 N N . ALA A 1 1092 ? 15.170 16.779 -40.025 1.00 43.72 1092 ALA A N 1
ATOM 8418 C CA . ALA A 1 1092 ? 16.354 17.379 -40.635 1.00 43.72 1092 ALA A CA 1
ATOM 8419 C C . ALA A 1 1092 ? 17.367 16.326 -41.109 1.00 43.72 1092 ALA A C 1
ATOM 8421 O O . ALA A 1 1092 ? 18.025 16.555 -42.116 1.00 43.72 1092 ALA A O 1
ATOM 8422 N N . SER A 1 1093 ? 17.477 15.174 -40.440 1.00 43.44 1093 SER A N 1
ATOM 8423 C CA . SER A 1 1093 ? 18.307 14.035 -40.861 1.00 43.44 1093 SER A CA 1
ATOM 8424 C C . SER A 1 1093 ? 17.752 13.373 -42.130 1.00 43.44 1093 SER A C 1
ATOM 8426 O O . SER A 1 1093 ? 18.497 13.107 -43.070 1.00 43.44 1093 SER A O 1
ATOM 8428 N N . ILE A 1 1094 ? 16.426 13.227 -42.227 1.00 47.59 1094 ILE A N 1
ATOM 8429 C CA . ILE A 1 1094 ? 15.726 12.746 -43.431 1.00 47.59 1094 ILE A CA 1
ATOM 8430 C C . ILE A 1 1094 ? 15.821 13.778 -44.579 1.00 47.59 1094 ILE A C 1
ATOM 8432 O O . ILE A 1 1094 ? 16.039 13.412 -45.739 1.00 47.59 1094 ILE A O 1
ATOM 8436 N N . GLU A 1 1095 ? 15.740 15.083 -44.289 1.00 43.53 1095 GLU A N 1
ATOM 8437 C CA . GLU A 1 1095 ? 16.079 16.132 -45.266 1.00 43.53 1095 GLU A CA 1
ATOM 8438 C C . GLU A 1 1095 ? 17.575 16.121 -45.635 1.00 43.53 1095 GLU A C 1
ATOM 8440 O O . GLU A 1 1095 ? 17.925 16.415 -46.777 1.00 43.53 1095 GLU A O 1
ATOM 8445 N N . LEU A 1 1096 ? 18.476 15.736 -44.725 1.00 40.59 1096 LEU A N 1
ATOM 8446 C CA . LEU A 1 1096 ? 19.907 15.601 -45.004 1.00 40.59 1096 LEU A CA 1
ATOM 8447 C C . LEU A 1 1096 ? 20.170 14.451 -45.982 1.00 40.59 1096 LEU A C 1
ATOM 8449 O O . LEU A 1 1096 ? 20.886 14.648 -46.961 1.00 40.59 1096 LEU A O 1
ATOM 8453 N N . GLU A 1 1097 ? 19.562 13.288 -45.747 1.00 43.94 1097 GLU A N 1
ATOM 8454 C CA . GLU A 1 1097 ? 19.681 12.081 -46.573 1.00 43.94 1097 GLU A CA 1
ATOM 8455 C C . GLU A 1 1097 ? 19.063 12.289 -47.970 1.00 43.94 1097 GLU A C 1
ATOM 8457 O O . GLU A 1 1097 ? 19.632 11.892 -48.988 1.00 43.94 1097 GLU A O 1
ATOM 8462 N N . THR A 1 1098 ? 17.955 13.035 -48.059 1.00 42.09 1098 THR A N 1
ATOM 8463 C CA . THR A 1 1098 ? 17.366 13.429 -49.353 1.00 42.09 1098 THR A CA 1
ATOM 8464 C C . THR A 1 1098 ? 18.130 14.556 -50.063 1.00 42.09 1098 THR A C 1
ATOM 8466 O O . THR A 1 1098 ? 18.127 14.604 -51.295 1.00 42.09 1098 THR A O 1
ATOM 8469 N N . LEU A 1 1099 ? 18.849 15.426 -49.342 1.00 40.22 1099 LEU A N 1
ATOM 8470 C CA . LEU A 1 1099 ? 19.733 16.447 -49.930 1.00 40.22 1099 LEU A CA 1
ATOM 8471 C C . LEU A 1 1099 ? 21.143 15.922 -50.255 1.00 40.22 1099 LEU A C 1
ATOM 8473 O O . LEU A 1 1099 ? 21.803 16.493 -51.122 1.00 40.22 1099 LEU A O 1
ATOM 8477 N N . GLN A 1 1100 ? 21.588 14.806 -49.668 1.00 39.56 1100 GLN A N 1
ATOM 8478 C CA . GLN A 1 1100 ? 22.805 14.082 -50.079 1.00 39.56 1100 GLN A CA 1
ATOM 8479 C C . GLN A 1 1100 ? 22.725 13.556 -51.524 1.00 39.56 1100 GLN A C 1
ATOM 8481 O O . GLN A 1 1100 ? 23.752 13.322 -52.160 1.00 39.56 1100 GLN A O 1
ATOM 8486 N N . LEU A 1 1101 ? 21.519 13.457 -52.092 1.00 44.53 1101 LEU A N 1
ATOM 8487 C CA . LEU A 1 1101 ? 21.295 13.187 -53.515 1.00 44.53 1101 LEU A CA 1
ATOM 8488 C C . LEU A 1 1101 ? 21.493 14.426 -54.425 1.00 44.53 1101 LEU A C 1
ATOM 8490 O O . LEU A 1 1101 ? 21.347 14.298 -55.644 1.00 44.53 1101 LEU A O 1
ATOM 8494 N N . ALA A 1 1102 ? 21.820 15.618 -53.890 1.00 37.91 1102 ALA A N 1
ATOM 8495 C CA . ALA A 1 1102 ? 21.822 16.873 -54.656 1.00 37.91 1102 ALA A CA 1
ATOM 8496 C C . ALA A 1 1102 ? 22.856 17.968 -54.240 1.00 37.91 1102 ALA A C 1
ATOM 8498 O O . ALA A 1 1102 ? 22.481 18.955 -53.615 1.00 37.91 1102 ALA A O 1
ATOM 8499 N N . VAL A 1 1103 ? 24.082 17.904 -54.809 1.00 39.00 1103 VAL A N 1
ATOM 8500 C CA . VAL A 1 1103 ? 24.972 19.063 -55.170 1.00 39.00 1103 VAL A CA 1
ATOM 8501 C C . VAL A 1 1103 ? 25.638 19.840 -53.991 1.00 39.00 1103 VAL A C 1
ATOM 8503 O O . VAL A 1 1103 ? 24.957 20.569 -53.286 1.00 39.00 1103 VAL A O 1
ATOM 8506 N N . SER A 1 1104 ? 26.939 19.682 -53.673 1.00 39.56 1104 SER A N 1
ATOM 8507 C CA . SER A 1 1104 ? 28.205 20.221 -54.266 1.00 39.56 1104 SER A CA 1
ATOM 8508 C C . SER A 1 1104 ? 28.679 21.649 -53.854 1.00 39.56 1104 SER A C 1
ATOM 8510 O O . SER A 1 1104 ? 28.029 22.634 -54.207 1.00 39.56 1104 SER A O 1
ATOM 8512 N N . ASP A 1 1105 ? 29.926 21.722 -53.339 1.00 44.56 1105 ASP A N 1
ATOM 8513 C CA . ASP A 1 1105 ? 30.881 22.860 -53.148 1.00 44.56 1105 ASP A CA 1
ATOM 8514 C C . ASP A 1 1105 ? 30.854 23.735 -51.852 1.00 44.56 1105 ASP A C 1
ATOM 8516 O O . ASP A 1 1105 ? 30.244 24.812 -51.880 1.00 44.56 1105 ASP A O 1
ATOM 8520 N N . LYS A 1 1106 ? 31.708 23.427 -50.832 1.00 46.31 1106 LYS A N 1
ATOM 8521 C CA . LYS A 1 1106 ? 32.846 24.266 -50.289 1.00 46.31 1106 LYS A CA 1
ATOM 8522 C C . LYS A 1 1106 ? 33.428 23.826 -48.922 1.00 46.31 1106 LYS A C 1
ATOM 8524 O O . LYS A 1 1106 ? 32.843 22.978 -48.281 1.00 46.31 1106 LYS A O 1
ATOM 8529 N N . ASP A 1 1107 ? 34.567 24.421 -48.500 1.00 45.34 1107 ASP A N 1
ATOM 8530 C CA . ASP A 1 1107 ? 35.528 23.858 -47.511 1.00 45.34 1107 ASP A CA 1
ATOM 8531 C C . ASP A 1 1107 ? 35.728 24.589 -46.146 1.00 45.34 1107 ASP A C 1
ATOM 8533 O O . ASP A 1 1107 ? 36.539 24.135 -45.340 1.00 45.34 1107 ASP A O 1
ATOM 8537 N N . GLU A 1 1108 ? 35.084 25.728 -45.843 1.00 43.31 1108 GLU A N 1
ATOM 8538 C CA . GLU A 1 1108 ? 35.451 26.531 -44.641 1.00 43.31 1108 GLU A CA 1
ATOM 8539 C C . GLU A 1 1108 ? 34.854 26.043 -43.298 1.00 43.31 1108 GLU A C 1
ATOM 8541 O O . GLU A 1 1108 ? 35.330 26.465 -42.241 1.00 43.31 1108 GLU A O 1
ATOM 8546 N N . GLU A 1 1109 ? 33.870 25.136 -43.302 1.00 42.41 1109 GLU A N 1
ATOM 8547 C CA . GLU A 1 1109 ? 33.200 24.660 -42.076 1.00 42.41 1109 GLU A CA 1
ATOM 8548 C C . GLU A 1 1109 ? 33.905 23.472 -41.376 1.00 42.41 1109 GLU A C 1
ATOM 8550 O O . GLU A 1 1109 ? 33.711 23.260 -40.176 1.00 42.41 1109 GLU A O 1
ATOM 8555 N N . GLN A 1 1110 ? 34.832 22.777 -42.054 1.00 43.91 1110 GLN A N 1
ATOM 8556 C CA . GLN A 1 1110 ? 35.574 21.623 -41.501 1.00 43.91 1110 GLN A CA 1
ATOM 8557 C C . GLN A 1 1110 ? 36.373 21.918 -40.231 1.00 43.91 1110 GLN A C 1
ATOM 8559 O O . GLN A 1 1110 ? 36.507 21.057 -39.362 1.00 43.91 1110 GLN A O 1
ATOM 8564 N N . ALA A 1 1111 ? 36.900 23.134 -40.096 1.00 43.50 1111 ALA A N 1
ATOM 8565 C CA . ALA A 1 1111 ? 37.763 23.490 -38.974 1.00 43.50 1111 ALA A CA 1
ATOM 8566 C C . ALA A 1 1111 ? 37.003 23.826 -37.678 1.00 43.50 1111 ALA A C 1
ATOM 8568 O O . ALA A 1 1111 ? 37.635 23.910 -36.627 1.00 43.50 1111 ALA A O 1
ATOM 8569 N N . ARG A 1 1112 ? 35.681 24.055 -37.733 1.00 40.78 1112 ARG A N 1
ATOM 8570 C CA . ARG A 1 1112 ? 34.885 24.439 -36.553 1.00 40.78 1112 ARG A CA 1
ATOM 8571 C C . ARG A 1 1112 ? 34.236 23.261 -35.858 1.00 40.78 1112 ARG A C 1
ATOM 8573 O O . ARG A 1 1112 ? 34.260 23.225 -34.630 1.00 40.78 1112 ARG A O 1
ATOM 8580 N N . LEU A 1 1113 ? 33.749 22.282 -36.624 1.00 41.94 1113 LEU A N 1
ATOM 8581 C CA . LEU A 1 1113 ? 33.093 21.103 -36.059 1.00 41.94 1113 LEU A CA 1
ATOM 8582 C C . LEU A 1 1113 ? 34.005 20.354 -35.069 1.00 41.94 1113 LEU A C 1
ATOM 8584 O O . LEU A 1 1113 ? 33.531 19.892 -34.044 1.00 41.94 1113 LEU A O 1
ATOM 8588 N N . VAL A 1 1114 ? 35.321 20.319 -35.307 1.00 46.47 1114 VAL A N 1
ATOM 8589 C CA . VAL A 1 1114 ? 36.281 19.630 -34.423 1.00 46.47 1114 VAL A CA 1
ATOM 8590 C C . VAL A 1 1114 ? 36.428 20.307 -33.048 1.00 46.47 1114 VAL A C 1
ATOM 8592 O O . VAL A 1 1114 ? 36.554 19.615 -32.040 1.00 46.47 1114 VAL A O 1
ATOM 8595 N N . ASP A 1 1115 ? 36.389 21.641 -32.954 1.00 42.62 1115 ASP A N 1
ATOM 8596 C CA . ASP A 1 1115 ? 36.383 22.331 -31.645 1.00 42.62 1115 ASP A CA 1
ATOM 8597 C C . ASP A 1 1115 ? 35.017 22.181 -30.944 1.00 42.62 1115 ASP A C 1
ATOM 8599 O O . ASP A 1 1115 ? 34.945 22.102 -29.716 1.00 42.62 1115 ASP A O 1
ATOM 8603 N N . LEU A 1 1116 ? 33.943 22.084 -31.731 1.00 40.56 1116 LEU A N 1
ATOM 8604 C CA . LEU A 1 1116 ? 32.561 21.857 -31.303 1.00 40.56 1116 LEU A CA 1
ATOM 8605 C C . LEU A 1 1116 ? 32.342 20.460 -30.719 1.00 40.56 1116 LEU A C 1
ATOM 8607 O O . LEU A 1 1116 ? 31.804 20.345 -29.625 1.00 40.56 1116 LEU A O 1
ATOM 8611 N N . GLU A 1 1117 ? 32.795 19.407 -31.399 1.00 44.62 1117 GLU A N 1
ATOM 8612 C CA . GLU A 1 1117 ? 32.737 18.022 -30.919 1.00 44.62 1117 GLU A CA 1
ATOM 8613 C C . GLU A 1 1117 ? 33.478 17.875 -29.588 1.00 44.62 1117 GLU A C 1
ATOM 8615 O O . GLU A 1 1117 ? 32.985 17.214 -28.676 1.00 44.62 1117 GLU A O 1
ATOM 8620 N N . ASN A 1 1118 ? 34.621 18.552 -29.427 1.00 48.06 1118 ASN A N 1
ATOM 8621 C CA . ASN A 1 1118 ? 35.349 18.561 -28.159 1.00 48.06 1118 ASN A CA 1
ATOM 8622 C C . ASN A 1 1118 ? 34.583 19.301 -27.045 1.00 48.06 1118 ASN A C 1
ATOM 8624 O O . ASN A 1 1118 ? 34.534 18.801 -25.922 1.00 48.06 1118 ASN A O 1
ATOM 8628 N N . GLN A 1 1119 ? 33.943 20.439 -27.337 1.00 42.53 1119 GLN A N 1
ATOM 8629 C CA . GLN A 1 1119 ? 33.136 21.178 -26.352 1.00 42.53 1119 GLN A CA 1
ATOM 8630 C C . GLN A 1 1119 ? 31.824 20.461 -25.999 1.00 42.53 1119 GLN A C 1
ATOM 8632 O O . GLN A 1 1119 ? 31.428 20.454 -24.836 1.00 42.53 1119 GLN A O 1
ATOM 8637 N N . VAL A 1 1120 ? 31.177 19.802 -26.964 1.00 43.56 1120 VAL A N 1
ATOM 8638 C CA . VAL A 1 1120 ? 29.995 18.958 -26.737 1.00 43.56 1120 VAL A CA 1
ATOM 8639 C C . VAL A 1 1120 ? 30.373 17.713 -25.935 1.00 43.56 1120 VAL A C 1
ATOM 8641 O O . VAL A 1 1120 ? 29.665 17.383 -24.992 1.00 43.56 1120 VAL A O 1
ATOM 8644 N N . ALA A 1 1121 ? 31.507 17.066 -26.218 1.00 47.84 1121 ALA A N 1
ATOM 8645 C CA . ALA A 1 1121 ? 31.991 15.933 -25.428 1.00 47.84 1121 ALA A CA 1
ATOM 8646 C C . ALA A 1 1121 ? 32.403 16.327 -23.995 1.00 47.84 1121 ALA A C 1
ATOM 8648 O O . ALA A 1 1121 ? 32.236 15.534 -23.070 1.00 47.84 1121 ALA A O 1
ATOM 8649 N N . GLU A 1 1122 ? 32.934 17.534 -23.783 1.00 49.34 1122 GLU A N 1
ATOM 8650 C CA . GLU A 1 1122 ? 33.265 18.045 -22.444 1.00 49.34 1122 GLU A CA 1
ATOM 8651 C C . GLU A 1 1122 ? 32.000 18.456 -21.664 1.00 49.34 1122 GLU A C 1
ATOM 8653 O O . GLU A 1 1122 ? 31.873 18.124 -20.483 1.00 49.34 1122 GLU A O 1
ATOM 8658 N N . ALA A 1 1123 ? 31.014 19.069 -22.328 1.00 44.38 1123 ALA A N 1
ATOM 8659 C CA . ALA A 1 1123 ? 29.703 19.365 -21.747 1.00 44.38 1123 ALA A CA 1
ATOM 8660 C C . ALA A 1 1123 ? 28.906 18.092 -21.415 1.00 44.38 1123 ALA A C 1
ATOM 8662 O O . ALA A 1 1123 ? 28.360 17.998 -20.318 1.00 44.38 1123 ALA A O 1
ATOM 8663 N N . LEU A 1 1124 ? 28.892 17.096 -22.311 1.00 46.81 1124 LEU A N 1
ATOM 8664 C CA . LEU A 1 1124 ? 28.268 15.794 -22.063 1.00 46.81 1124 LEU A CA 1
ATOM 8665 C C . LEU A 1 1124 ? 28.924 15.097 -20.874 1.00 46.81 1124 LEU A C 1
ATOM 8667 O O . LEU A 1 1124 ? 28.206 14.747 -19.954 1.00 46.81 1124 LEU A O 1
ATOM 8671 N N . ARG A 1 1125 ? 30.260 14.997 -20.807 1.00 52.84 1125 ARG A N 1
ATOM 8672 C CA . ARG A 1 1125 ? 30.946 14.407 -19.637 1.00 52.84 1125 ARG A CA 1
ATOM 8673 C C . ARG A 1 1125 ? 30.661 15.138 -18.329 1.00 52.84 1125 ARG A C 1
ATOM 8675 O O . ARG A 1 1125 ? 30.583 14.499 -17.287 1.00 52.84 1125 ARG A O 1
ATOM 8682 N N . THR A 1 1126 ? 30.539 16.464 -18.363 1.00 51.09 1126 THR A N 1
ATOM 8683 C CA . THR A 1 1126 ? 30.234 17.247 -17.156 1.00 51.09 1126 THR A CA 1
ATOM 8684 C C . THR A 1 1126 ? 28.798 16.982 -16.706 1.00 51.09 1126 THR A C 1
ATOM 8686 O O . THR A 1 1126 ? 28.572 16.686 -15.538 1.00 51.09 1126 THR A O 1
ATOM 8689 N N . HIS A 1 1127 ? 27.846 16.987 -17.641 1.00 46.22 1127 HIS A N 1
ATOM 8690 C CA . HIS A 1 1127 ? 26.444 16.697 -17.351 1.00 46.22 1127 HIS A CA 1
ATOM 8691 C C . HIS A 1 1127 ? 26.213 15.230 -16.958 1.00 46.22 1127 HIS A C 1
ATOM 8693 O O . HIS A 1 1127 ? 25.401 14.948 -16.091 1.00 46.22 1127 HIS A O 1
ATOM 8699 N N . GLU A 1 1128 ? 26.964 14.301 -17.543 1.00 49.47 1128 GLU A N 1
ATOM 8700 C CA . GLU A 1 1128 ? 26.991 12.873 -17.220 1.00 49.47 1128 GLU A CA 1
ATOM 8701 C C . GLU A 1 1128 ? 27.604 12.634 -15.833 1.00 49.47 1128 GLU A C 1
ATOM 8703 O O . GLU A 1 1128 ? 27.073 11.830 -15.077 1.00 49.47 1128 GLU A O 1
ATOM 8708 N N . GLN A 1 1129 ? 28.639 13.387 -15.431 1.00 50.69 1129 GLN A N 1
ATOM 8709 C CA . GLN A 1 1129 ? 29.112 13.395 -14.040 1.00 50.69 1129 GLN A CA 1
ATOM 8710 C C . GLN A 1 1129 ? 28.069 13.962 -13.070 1.00 50.69 1129 GLN A C 1
ATOM 8712 O O . GLN A 1 1129 ? 27.871 13.374 -12.013 1.00 50.69 1129 GLN A O 1
ATOM 8717 N N . GLU A 1 1130 ? 27.390 15.060 -13.411 1.00 48.31 1130 GLU A N 1
ATOM 8718 C CA . GLU A 1 1130 ? 26.308 15.622 -12.589 1.00 48.31 1130 GLU A CA 1
ATOM 8719 C C . GLU A 1 1130 ? 25.117 14.658 -12.482 1.00 48.31 1130 GLU A C 1
ATOM 8721 O O . GLU A 1 1130 ? 24.568 14.486 -11.394 1.00 48.31 1130 GLU A O 1
ATOM 8726 N N . LEU A 1 1131 ? 24.752 13.971 -13.573 1.00 48.19 1131 LEU A N 1
ATOM 8727 C CA . LEU A 1 1131 ? 23.729 12.926 -13.565 1.00 48.19 1131 LEU A CA 1
ATOM 8728 C C . LEU A 1 1131 ? 24.168 11.752 -12.692 1.00 48.19 1131 LEU A C 1
ATOM 8730 O O . LEU A 1 1131 ? 23.380 11.298 -11.873 1.00 48.19 1131 LEU A O 1
ATOM 8734 N N . LEU A 1 1132 ? 25.420 11.296 -12.811 1.00 54.50 1132 LEU A N 1
ATOM 8735 C CA . LEU A 1 1132 ? 25.958 10.193 -12.016 1.00 54.50 1132 LEU A CA 1
ATOM 8736 C C . LEU A 1 1132 ? 26.062 10.559 -10.528 1.00 54.50 1132 LEU A C 1
ATOM 8738 O O . LEU A 1 1132 ? 25.829 9.706 -9.678 1.00 54.50 1132 LEU A O 1
ATOM 8742 N N . GLU A 1 1133 ? 26.381 11.811 -10.187 1.00 54.47 1133 GLU A N 1
ATOM 8743 C CA . GLU A 1 1133 ? 26.329 12.312 -8.808 1.00 54.47 1133 GLU A CA 1
ATOM 8744 C C . GLU A 1 1133 ? 24.881 12.381 -8.303 1.00 54.47 1133 GLU A C 1
ATOM 8746 O O . GLU A 1 1133 ? 24.605 11.949 -7.185 1.00 54.47 1133 GLU A O 1
ATOM 8751 N N . HIS A 1 1134 ? 23.930 12.831 -9.125 1.00 50.31 1134 HIS A N 1
ATOM 8752 C CA . HIS A 1 1134 ? 22.511 12.882 -8.764 1.00 50.31 1134 HIS A CA 1
ATOM 8753 C C . HIS A 1 1134 ? 21.881 11.479 -8.645 1.00 50.31 1134 HIS A C 1
ATOM 8755 O O . HIS A 1 1134 ? 21.052 11.243 -7.766 1.00 50.31 1134 HIS A O 1
ATOM 8761 N N . GLU A 1 1135 ? 22.306 10.528 -9.477 1.00 52.28 1135 GLU A N 1
ATOM 8762 C CA . GLU A 1 1135 ? 21.902 9.120 -9.462 1.00 52.28 1135 GLU A CA 1
ATOM 8763 C C . GLU A 1 1135 ? 22.573 8.366 -8.301 1.00 52.28 1135 GLU A C 1
ATOM 8765 O O . GLU A 1 1135 ? 21.923 7.560 -7.642 1.00 52.28 1135 GLU A O 1
ATOM 8770 N N . GLN A 1 1136 ? 23.823 8.693 -7.944 1.00 56.97 1136 GLN A N 1
ATOM 8771 C CA . GLN A 1 1136 ? 24.464 8.215 -6.711 1.00 56.97 1136 GLN A CA 1
ATOM 8772 C C . GLN A 1 1136 ? 23.802 8.787 -5.455 1.00 56.97 1136 GLN A C 1
ATOM 8774 O O . GLN A 1 1136 ? 23.632 8.052 -4.485 1.00 56.97 1136 GLN A O 1
ATOM 8779 N N . VAL A 1 1137 ? 23.378 10.054 -5.461 1.00 55.53 1137 VAL A N 1
ATOM 8780 C CA . VAL A 1 1137 ? 22.592 10.644 -4.366 1.00 55.53 1137 VAL A CA 1
ATOM 8781 C C . VAL A 1 1137 ? 21.213 9.988 -4.282 1.00 55.53 1137 VAL A C 1
ATOM 8783 O O . VAL A 1 1137 ? 20.797 9.627 -3.186 1.00 55.53 1137 VAL A O 1
ATOM 8786 N N . GLN A 1 1138 ? 20.523 9.744 -5.402 1.00 50.50 1138 GLN A N 1
ATOM 8787 C CA . GLN A 1 1138 ? 19.259 8.996 -5.404 1.00 50.50 1138 GLN A CA 1
ATOM 8788 C C . GLN A 1 1138 ? 19.433 7.533 -4.982 1.00 50.50 1138 GLN A C 1
ATOM 8790 O O . GLN A 1 1138 ? 18.576 7.012 -4.272 1.00 50.50 1138 GLN A O 1
ATOM 8795 N N . LYS A 1 1139 ? 20.532 6.872 -5.363 1.00 56.06 1139 LYS A N 1
ATOM 8796 C CA . LYS A 1 1139 ? 20.849 5.505 -4.933 1.00 56.06 1139 LYS A CA 1
ATOM 8797 C C . LYS A 1 1139 ? 21.184 5.454 -3.447 1.00 56.06 1139 LYS A C 1
ATOM 8799 O O . LYS A 1 1139 ? 20.642 4.601 -2.761 1.00 56.06 1139 LYS A O 1
ATOM 8804 N N . ALA A 1 1140 ? 21.973 6.393 -2.928 1.00 55.25 1140 ALA A N 1
ATOM 8805 C CA . ALA A 1 1140 ? 22.226 6.519 -1.494 1.00 55.25 1140 ALA A CA 1
ATOM 8806 C C . ALA A 1 1140 ? 20.933 6.811 -0.715 1.00 55.25 1140 ALA A C 1
ATOM 8808 O O . ALA A 1 1140 ? 20.707 6.214 0.331 1.00 55.25 1140 ALA A O 1
ATOM 8809 N N . LEU A 1 1141 ? 20.047 7.660 -1.249 1.00 46.88 1141 LEU A N 1
ATOM 8810 C CA . LEU A 1 1141 ? 18.745 7.947 -0.644 1.00 46.88 1141 LEU A CA 1
ATOM 8811 C C . LEU A 1 1141 ? 17.811 6.724 -0.686 1.00 46.88 1141 LEU A C 1
ATOM 8813 O O . LEU A 1 1141 ? 17.113 6.469 0.289 1.00 46.88 1141 LEU A O 1
ATOM 8817 N N . ARG A 1 1142 ? 17.826 5.935 -1.772 1.00 53.28 1142 ARG A N 1
ATOM 8818 C CA . ARG A 1 1142 ? 17.120 4.643 -1.864 1.00 53.28 1142 ARG A CA 1
ATOM 8819 C C . ARG A 1 1142 ? 17.694 3.617 -0.889 1.00 53.28 1142 ARG A C 1
ATOM 8821 O O . ARG A 1 1142 ? 16.919 3.034 -0.152 1.00 53.28 1142 ARG A O 1
ATOM 8828 N N . GLU A 1 1143 ? 19.013 3.444 -0.820 1.00 60.06 1143 GLU A N 1
ATOM 8829 C CA . GLU A 1 1143 ? 19.676 2.535 0.130 1.00 60.06 1143 GLU A CA 1
ATOM 8830 C C . GLU A 1 1143 ? 19.427 2.957 1.590 1.00 60.06 1143 GLU A C 1
ATOM 8832 O O . GLU A 1 1143 ? 19.258 2.099 2.452 1.00 60.06 1143 GLU A O 1
ATOM 8837 N N . GLN A 1 1144 ? 19.337 4.261 1.884 1.00 52.94 1144 GLN A N 1
ATOM 8838 C CA . GLN A 1 1144 ? 18.911 4.751 3.199 1.00 52.94 1144 GLN A CA 1
ATOM 8839 C C . GLN A 1 1144 ? 17.425 4.481 3.461 1.00 52.94 1144 GLN A C 1
ATOM 8841 O O . GLN A 1 1144 ? 17.101 3.961 4.522 1.00 52.94 1144 GLN A O 1
ATOM 8846 N N . LEU A 1 1145 ? 16.522 4.771 2.518 1.00 50.06 1145 LEU A N 1
ATOM 8847 C CA . LEU A 1 1145 ? 15.090 4.461 2.650 1.00 50.06 1145 LEU A CA 1
ATOM 8848 C C . LEU A 1 1145 ? 14.833 2.952 2.785 1.00 50.06 1145 LEU A C 1
ATOM 8850 O O . LEU A 1 1145 ? 13.939 2.549 3.521 1.00 50.06 1145 LEU A O 1
ATOM 8854 N N . GLU A 1 1146 ? 15.633 2.119 2.123 1.00 57.41 1146 GLU A N 1
ATOM 8855 C CA . GLU A 1 1146 ? 15.573 0.662 2.205 1.00 57.41 1146 GLU A CA 1
ATOM 8856 C C . GLU A 1 1146 ? 16.138 0.163 3.545 1.00 57.41 1146 GLU A C 1
ATOM 8858 O O . GLU A 1 1146 ? 15.495 -0.655 4.191 1.00 57.41 1146 GLU A O 1
ATOM 8863 N N . GLN A 1 1147 ? 17.237 0.736 4.059 1.00 60.97 1147 GLN A N 1
ATOM 8864 C CA . GLN A 1 1147 ? 17.724 0.456 5.421 1.00 60.97 1147 GLN A CA 1
ATOM 8865 C C . GLN A 1 1147 ? 16.748 0.915 6.513 1.00 60.97 1147 GLN A C 1
ATOM 8867 O O . GLN A 1 1147 ? 16.525 0.177 7.473 1.00 60.97 1147 GLN A O 1
ATOM 8872 N N . HIS A 1 1148 ? 16.138 2.095 6.377 1.00 59.28 1148 HIS A N 1
ATOM 8873 C CA . HIS A 1 1148 ? 15.085 2.563 7.281 1.00 59.28 1148 HIS A CA 1
ATOM 8874 C C . HIS A 1 1148 ? 13.826 1.690 7.162 1.00 59.28 1148 HIS A C 1
ATOM 8876 O O . HIS A 1 1148 ? 13.220 1.363 8.177 1.00 59.28 1148 HIS A O 1
ATOM 8882 N N . GLY A 1 1149 ? 13.479 1.221 5.959 1.00 60.09 1149 GLY A N 1
ATOM 8883 C CA . GLY A 1 1149 ? 12.401 0.259 5.724 1.00 60.09 1149 GLY A CA 1
ATOM 8884 C C . GLY A 1 1149 ? 12.669 -1.119 6.341 1.00 60.09 1149 GLY A C 1
ATOM 8885 O O . GLY A 1 1149 ? 11.786 -1.683 6.983 1.00 60.09 1149 GLY A O 1
ATOM 8886 N N . GLU A 1 1150 ? 13.886 -1.654 6.222 1.00 67.50 1150 GLU A N 1
ATOM 8887 C CA . GLU A 1 1150 ? 14.300 -2.909 6.865 1.00 67.50 1150 GLU A CA 1
ATOM 8888 C C . GLU A 1 1150 ? 14.331 -2.784 8.396 1.00 67.50 1150 GLU A C 1
ATOM 8890 O O . GLU A 1 1150 ? 13.879 -3.693 9.100 1.00 67.50 1150 GLU A O 1
ATOM 8895 N N . GLN A 1 1151 ? 14.821 -1.659 8.929 1.00 63.69 1151 GLN A N 1
ATOM 8896 C CA . GLN A 1 1151 ? 14.786 -1.365 10.365 1.00 63.69 1151 GLN A CA 1
ATOM 8897 C C . GLN A 1 1151 ? 13.343 -1.244 10.864 1.00 63.69 1151 GLN A C 1
ATOM 8899 O O . GLN A 1 1151 ? 12.985 -1.925 11.823 1.00 63.69 1151 GLN A O 1
ATOM 8904 N N . SER A 1 1152 ? 12.498 -0.486 10.163 1.00 63.16 1152 SER A N 1
ATOM 8905 C CA . SER A 1 1152 ? 11.066 -0.339 10.440 1.00 63.16 1152 SER A CA 1
ATOM 8906 C C . SER A 1 1152 ? 10.348 -1.695 10.429 1.00 63.16 1152 SER A C 1
ATOM 8908 O O . SER A 1 1152 ? 9.740 -2.071 11.426 1.00 63.16 1152 SER A O 1
ATOM 8910 N N . GLN A 1 1153 ? 10.527 -2.528 9.398 1.00 66.38 1153 GLN A N 1
ATOM 8911 C CA . GLN A 1 1153 ? 9.954 -3.883 9.362 1.00 66.38 1153 GLN A CA 1
ATOM 8912 C C . GLN A 1 1153 ? 10.487 -4.809 10.467 1.00 66.38 1153 GLN A C 1
ATOM 8914 O O . GLN A 1 1153 ? 9.789 -5.730 10.904 1.00 66.38 1153 GLN A O 1
ATOM 8919 N N . THR A 1 1154 ? 11.735 -4.622 10.903 1.00 71.94 1154 THR A N 1
ATOM 8920 C CA . THR A 1 1154 ? 12.321 -5.399 12.005 1.00 71.94 1154 THR A CA 1
ATOM 8921 C C . THR A 1 1154 ? 11.721 -4.971 13.346 1.00 71.94 1154 THR A C 1
ATOM 8923 O O . THR A 1 1154 ? 11.358 -5.832 14.151 1.00 71.94 1154 THR A O 1
ATOM 8926 N N . LEU A 1 1155 ? 11.536 -3.664 13.550 1.00 67.06 1155 LEU A N 1
ATOM 8927 C CA . LEU A 1 1155 ? 10.835 -3.085 14.694 1.00 67.06 1155 LEU A CA 1
ATOM 8928 C C . LEU A 1 1155 ? 9.354 -3.504 14.708 1.00 67.06 1155 LEU A C 1
ATOM 8930 O O . LEU A 1 1155 ? 8.889 -3.983 15.736 1.00 67.06 1155 LEU A O 1
ATOM 8934 N N . GLU A 1 1156 ? 8.636 -3.452 13.580 1.00 70.56 1156 GLU A N 1
ATOM 8935 C CA . GLU A 1 1156 ? 7.254 -3.949 13.449 1.00 70.56 1156 GLU A CA 1
ATOM 8936 C C . GLU A 1 1156 ? 7.127 -5.421 13.850 1.00 70.56 1156 GLU A C 1
ATOM 8938 O O . GLU A 1 1156 ? 6.230 -5.782 14.615 1.00 70.56 1156 GLU A O 1
ATOM 8943 N N . LYS A 1 1157 ? 8.033 -6.283 13.369 1.00 74.94 1157 LYS A N 1
ATOM 8944 C CA . LYS A 1 1157 ? 8.027 -7.718 13.698 1.00 74.94 1157 LYS A CA 1
ATOM 8945 C C . LYS A 1 1157 ? 8.274 -7.964 15.184 1.00 74.94 1157 LYS A C 1
ATOM 8947 O O . LYS A 1 1157 ? 7.609 -8.822 15.767 1.00 74.94 1157 LYS A O 1
ATOM 8952 N N . GLU A 1 1158 ? 9.179 -7.218 15.814 1.00 73.44 1158 GLU A N 1
ATOM 8953 C CA . GLU A 1 1158 ? 9.465 -7.383 17.243 1.00 73.44 1158 GLU A CA 1
ATOM 8954 C C . GLU A 1 1158 ? 8.366 -6.745 18.125 1.00 73.44 1158 GLU A C 1
ATOM 8956 O O . GLU A 1 1158 ? 7.969 -7.345 19.123 1.00 73.44 1158 GLU A O 1
ATOM 8961 N N . VAL A 1 1159 ? 7.759 -5.625 17.704 1.00 75.12 1159 VAL A N 1
ATOM 8962 C CA . VAL A 1 1159 ? 6.535 -5.046 18.297 1.00 75.12 1159 VAL A CA 1
ATOM 8963 C C . VAL A 1 1159 ? 5.371 -6.034 18.230 1.00 75.12 1159 VAL A C 1
ATOM 8965 O O . VAL A 1 1159 ? 4.721 -6.275 19.246 1.00 75.12 1159 VAL A O 1
ATOM 8968 N N . ALA A 1 1160 ? 5.111 -6.641 17.068 1.00 72.50 1160 ALA A N 1
ATOM 8969 C CA . ALA A 1 1160 ? 4.041 -7.624 16.889 1.00 72.50 1160 ALA A CA 1
ATOM 8970 C C . ALA A 1 1160 ? 4.287 -8.894 17.720 1.00 72.50 1160 ALA A C 1
ATOM 8972 O O . ALA A 1 1160 ? 3.363 -9.454 18.310 1.00 72.50 1160 ALA A O 1
ATOM 8973 N N . ARG A 1 1161 ? 5.548 -9.324 17.835 1.00 80.81 1161 ARG A N 1
ATOM 8974 C CA . ARG A 1 1161 ? 5.952 -10.441 18.695 1.00 80.81 1161 ARG A CA 1
ATOM 8975 C C . ARG A 1 1161 ? 5.753 -10.134 20.181 1.00 80.81 1161 ARG A C 1
ATOM 8977 O O . ARG A 1 1161 ? 5.278 -11.004 20.909 1.00 80.81 1161 ARG A O 1
ATOM 8984 N N . LEU A 1 1162 ? 6.103 -8.932 20.639 1.00 75.25 1162 LEU A N 1
ATOM 8985 C CA . LEU A 1 1162 ? 5.877 -8.507 22.024 1.00 75.25 1162 LEU A CA 1
ATOM 8986 C C . LEU A 1 1162 ? 4.385 -8.321 22.316 1.00 75.25 1162 LEU A C 1
ATOM 8988 O O . LEU A 1 1162 ? 3.923 -8.770 23.359 1.00 75.25 1162 LEU A O 1
ATOM 8992 N N . GLN A 1 1163 ? 3.614 -7.769 21.375 1.00 76.31 1163 GLN A N 1
ATOM 8993 C CA . GLN A 1 1163 ? 2.152 -7.707 21.443 1.00 76.31 1163 GLN A CA 1
ATOM 8994 C C . GLN A 1 1163 ? 1.549 -9.110 21.631 1.00 76.31 1163 GLN A C 1
ATOM 8996 O O . GLN A 1 1163 ? 0.834 -9.338 22.601 1.00 76.31 1163 GLN A O 1
ATOM 9001 N N . ALA A 1 1164 ? 1.936 -10.086 20.804 1.00 74.44 1164 ALA A N 1
ATOM 9002 C CA . ALA A 1 1164 ? 1.469 -11.467 20.936 1.0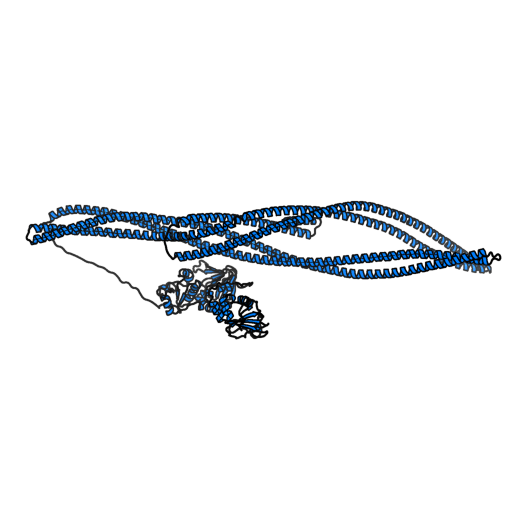0 74.44 1164 ALA A CA 1
ATOM 9003 C C . ALA A 1 1164 ? 1.875 -12.138 22.268 1.00 74.44 1164 ALA A C 1
ATOM 9005 O O . ALA A 1 1164 ? 1.161 -13.010 22.759 1.00 74.44 1164 ALA A O 1
ATOM 9006 N N . LEU A 1 1165 ? 3.004 -11.745 22.874 1.00 73.50 1165 LEU A N 1
ATOM 9007 C CA . LEU A 1 1165 ? 3.419 -12.216 24.204 1.00 73.50 1165 LEU A CA 1
ATOM 9008 C C . LEU A 1 1165 ? 2.622 -11.550 25.339 1.00 73.50 1165 LEU A C 1
ATOM 9010 O O . LEU A 1 1165 ? 2.291 -12.221 26.316 1.00 73.50 1165 LEU A O 1
ATOM 9014 N N . VAL A 1 1166 ? 2.281 -10.267 25.196 1.00 70.44 1166 VAL A N 1
ATOM 9015 C CA . VAL A 1 1166 ? 1.390 -9.530 26.106 1.00 70.44 1166 VAL A CA 1
ATOM 9016 C C . VAL A 1 1166 ? -0.020 -10.123 26.073 1.00 70.44 1166 VAL A C 1
ATOM 9018 O O . VAL A 1 1166 ? -0.609 -10.346 27.130 1.00 70.44 1166 VAL A O 1
ATOM 9021 N N . ASP A 1 1167 ? -0.532 -10.445 24.885 1.00 70.00 1167 ASP A N 1
ATOM 9022 C CA . ASP A 1 1167 ? -1.876 -11.004 24.692 1.00 70.00 1167 ASP A CA 1
ATOM 9023 C C . ASP A 1 1167 ? -1.975 -12.481 25.130 1.00 70.00 1167 ASP A C 1
ATOM 9025 O O . ASP A 1 1167 ? -3.051 -12.961 25.487 1.00 70.00 1167 ASP A O 1
ATOM 9029 N N . ALA A 1 1168 ? -0.849 -13.207 25.179 1.00 73.50 1168 ALA A N 1
ATOM 9030 C CA . ALA A 1 1168 ? -0.786 -14.602 25.630 1.00 73.50 1168 ALA A CA 1
ATOM 9031 C C . ALA A 1 1168 ? -0.900 -14.798 27.160 1.00 73.50 1168 ALA A C 1
ATOM 9033 O O . ALA A 1 1168 ? -1.023 -15.939 27.612 1.00 73.50 1168 ALA A O 1
ATOM 9034 N N . GLY A 1 1169 ? -0.873 -13.721 27.956 1.00 60.22 1169 GLY A N 1
ATOM 9035 C CA . GLY A 1 1169 ? -1.239 -13.733 29.378 1.00 60.22 1169 GLY A CA 1
ATOM 9036 C C . GLY A 1 1169 ? -0.315 -14.538 30.304 1.00 60.22 1169 GLY A C 1
ATOM 9037 O O . GLY A 1 1169 ? -0.712 -15.576 30.839 1.00 60.22 1169 GLY A O 1
ATOM 9038 N N . ALA A 1 1170 ? 0.890 -14.024 30.571 1.00 44.56 1170 ALA A N 1
ATOM 9039 C CA . ALA A 1 1170 ? 1.782 -14.517 31.626 1.00 44.56 1170 ALA A CA 1
ATOM 9040 C C . ALA A 1 1170 ? 2.005 -13.442 32.709 1.00 44.56 1170 ALA A C 1
ATOM 9042 O O . ALA A 1 1170 ? 2.321 -12.298 32.404 1.00 44.56 1170 ALA A O 1
ATOM 9043 N N . THR A 1 1171 ? 1.825 -13.810 33.980 1.00 58.03 1171 THR A N 1
ATOM 9044 C CA . THR A 1 1171 ? 1.869 -12.890 35.133 1.00 58.03 1171 THR A CA 1
ATOM 9045 C C . THR A 1 1171 ? 3.278 -12.392 35.484 1.00 58.03 1171 THR A C 1
ATOM 9047 O O . THR A 1 1171 ? 4.256 -13.095 35.255 1.00 58.03 1171 THR A O 1
ATOM 9050 N N . GLU A 1 1172 ? 3.338 -11.220 36.128 1.00 51.75 1172 GLU A N 1
ATOM 9051 C CA . GLU A 1 1172 ? 4.530 -10.452 36.554 1.00 51.75 1172 GLU A CA 1
ATOM 9052 C C . GLU A 1 1172 ? 5.390 -9.849 35.419 1.00 51.75 1172 GLU A C 1
ATOM 9054 O O . GLU A 1 1172 ? 5.696 -8.666 35.508 1.00 51.75 1172 GLU A O 1
ATOM 9059 N N . ASP A 1 1173 ? 5.669 -10.552 34.313 1.00 56.84 1173 ASP A N 1
ATOM 9060 C CA . ASP A 1 1173 ? 6.483 -9.998 33.199 1.00 56.84 1173 ASP A CA 1
ATOM 9061 C C . ASP A 1 1173 ? 5.680 -9.155 32.172 1.00 56.84 1173 ASP A C 1
ATOM 9063 O O . ASP A 1 1173 ? 6.255 -8.499 31.301 1.00 56.84 1173 ASP A O 1
ATOM 9067 N N . GLN A 1 1174 ? 4.341 -9.152 32.237 1.00 62.75 1174 GLN A N 1
ATOM 9068 C CA . GLN A 1 1174 ? 3.477 -8.525 31.217 1.00 62.75 1174 GLN A CA 1
ATOM 9069 C C . GLN A 1 1174 ? 3.680 -7.003 31.086 1.00 62.75 1174 GLN A C 1
ATOM 9071 O O . GLN A 1 1174 ? 3.571 -6.464 29.985 1.00 62.75 1174 GLN A O 1
ATOM 9076 N N . GLN A 1 1175 ? 4.006 -6.325 32.192 1.00 64.81 1175 GLN A N 1
ATOM 9077 C CA . GLN A 1 1175 ? 4.173 -4.870 32.238 1.00 64.81 1175 GLN A CA 1
ATOM 9078 C C . GLN A 1 1175 ? 5.514 -4.428 31.618 1.00 64.81 1175 GLN A C 1
ATOM 9080 O O . GLN A 1 1175 ? 5.542 -3.465 30.854 1.00 64.81 1175 GLN A O 1
ATOM 9085 N N . ASP A 1 1176 ? 6.592 -5.192 31.837 1.00 71.88 1176 ASP A N 1
ATOM 9086 C CA . ASP A 1 1176 ? 7.889 -4.998 31.166 1.00 71.88 1176 ASP A CA 1
ATOM 9087 C C . ASP A 1 1176 ? 7.784 -5.282 29.656 1.00 71.88 1176 ASP A C 1
ATOM 9089 O O . ASP A 1 1176 ? 8.339 -4.544 28.841 1.00 71.88 1176 ASP A O 1
ATOM 9093 N N . LEU A 1 1177 ? 7.024 -6.312 29.257 1.00 74.00 1177 LEU A N 1
ATOM 9094 C CA . LEU A 1 1177 ? 6.754 -6.613 27.843 1.00 74.00 1177 LEU A CA 1
ATOM 9095 C C . LEU A 1 1177 ? 5.924 -5.509 27.163 1.00 74.00 1177 LEU A C 1
ATOM 9097 O O . LEU A 1 1177 ? 6.192 -5.174 26.008 1.00 74.00 1177 LEU A O 1
ATOM 9101 N N . GLN A 1 1178 ? 4.959 -4.909 27.870 1.00 72.44 1178 GLN A N 1
ATOM 9102 C CA . GLN A 1 1178 ? 4.222 -3.727 27.403 1.00 72.44 1178 GLN A CA 1
ATOM 9103 C C . GLN A 1 1178 ? 5.136 -2.505 27.260 1.00 72.44 1178 GLN A C 1
ATOM 9105 O O . GLN A 1 1178 ? 5.124 -1.879 26.202 1.00 72.44 1178 GLN A O 1
ATOM 9110 N N . GLN A 1 1179 ? 5.991 -2.209 28.246 1.00 75.38 1179 GLN A N 1
ATOM 9111 C CA . GLN A 1 1179 ? 6.949 -1.102 28.144 1.00 75.38 1179 GLN A CA 1
ATOM 9112 C C . GLN A 1 1179 ? 7.966 -1.303 27.011 1.00 75.38 1179 GLN A C 1
ATOM 9114 O O . GLN A 1 1179 ? 8.241 -0.359 26.273 1.00 75.38 1179 GLN A O 1
ATOM 9119 N N . GLN A 1 1180 ? 8.487 -2.519 26.808 1.00 75.50 1180 GLN A N 1
ATOM 9120 C CA . GLN A 1 1180 ? 9.371 -2.816 25.672 1.00 75.50 1180 GLN A CA 1
ATOM 9121 C C . GLN A 1 1180 ? 8.652 -2.679 24.325 1.00 75.50 1180 GLN A C 1
ATOM 9123 O O . GLN A 1 1180 ? 9.209 -2.096 23.396 1.00 75.50 1180 GLN A O 1
ATOM 9128 N N . ARG A 1 1181 ? 7.408 -3.164 24.217 1.00 83.00 1181 ARG A N 1
ATOM 9129 C CA . ARG A 1 1181 ? 6.579 -2.997 23.014 1.00 83.00 1181 ARG A CA 1
ATOM 9130 C C . ARG A 1 1181 ? 6.343 -1.520 22.707 1.00 83.00 1181 ARG A C 1
ATOM 9132 O O . ARG A 1 1181 ? 6.451 -1.119 21.553 1.00 83.00 1181 ARG A O 1
ATOM 9139 N N . ASP A 1 1182 ? 6.007 -0.723 23.715 1.00 70.06 1182 ASP A N 1
ATOM 9140 C CA . ASP A 1 1182 ? 5.649 0.683 23.523 1.00 70.06 1182 ASP A CA 1
ATOM 9141 C C . ASP A 1 1182 ? 6.880 1.566 23.278 1.00 70.06 1182 ASP A C 1
ATOM 9143 O O . ASP A 1 1182 ? 6.799 2.503 22.486 1.00 70.06 1182 ASP A O 1
ATOM 9147 N N . ALA A 1 1183 ? 8.044 1.202 23.827 1.00 68.19 1183 ALA A N 1
ATOM 9148 C CA . ALA A 1 1183 ? 9.330 1.776 23.436 1.00 68.19 1183 ALA A CA 1
ATOM 9149 C C . ALA A 1 1183 ? 9.675 1.470 21.966 1.00 68.19 1183 ALA A C 1
ATOM 9151 O O . ALA A 1 1183 ? 10.010 2.384 21.220 1.00 68.19 1183 ALA A O 1
ATOM 9152 N N . LEU A 1 1184 ? 9.516 0.220 21.515 1.00 70.94 1184 LEU A N 1
ATOM 9153 C CA . LEU A 1 1184 ? 9.778 -0.157 20.119 1.00 70.94 1184 LEU A CA 1
ATOM 9154 C C . LEU A 1 1184 ? 8.731 0.416 19.145 1.00 70.94 1184 LEU A C 1
ATOM 9156 O O . LEU A 1 1184 ? 9.068 0.723 18.009 1.00 70.94 1184 LEU A O 1
ATOM 9160 N N . ARG A 1 1185 ? 7.479 0.642 19.576 1.00 67.44 1185 ARG A N 1
ATOM 9161 C CA . ARG A 1 1185 ? 6.490 1.432 18.811 1.00 67.44 1185 ARG A CA 1
ATOM 9162 C C . ARG A 1 1185 ? 6.872 2.904 18.710 1.00 67.44 1185 ARG A C 1
ATOM 9164 O O . ARG A 1 1185 ? 6.635 3.517 17.677 1.00 67.44 1185 ARG A O 1
ATOM 9171 N N . ALA A 1 1186 ? 7.428 3.472 19.775 1.00 61.12 1186 ALA A N 1
ATOM 9172 C CA . ALA A 1 1186 ? 7.910 4.846 19.790 1.00 61.12 1186 ALA A CA 1
ATOM 9173 C C . ALA A 1 1186 ? 9.167 5.036 18.923 1.00 61.12 1186 ALA A C 1
ATOM 9175 O O . ALA A 1 1186 ? 9.331 6.112 18.360 1.00 61.12 1186 ALA A O 1
ATOM 9176 N N . GLU A 1 1187 ? 10.011 4.007 18.809 1.00 62.72 1187 GLU A N 1
ATOM 9177 C CA . GLU A 1 1187 ? 11.186 3.941 17.924 1.00 62.72 1187 GLU A CA 1
ATOM 9178 C C . GLU A 1 1187 ? 10.814 3.610 16.465 1.00 62.72 1187 GLU A C 1
ATOM 9180 O O . GLU A 1 1187 ? 11.553 3.960 15.560 1.00 62.72 1187 GLU A O 1
ATOM 9185 N N . LEU A 1 1188 ? 9.656 2.980 16.230 1.00 62.34 1188 LEU A N 1
ATOM 9186 C CA . LEU A 1 1188 ? 9.076 2.724 14.903 1.00 62.34 1188 LEU A CA 1
ATOM 9187 C C . LEU A 1 1188 ? 8.342 3.942 14.307 1.00 62.34 1188 LEU A C 1
ATOM 9189 O O . LEU A 1 1188 ? 8.180 4.035 13.093 1.00 62.34 1188 LEU A O 1
ATOM 9193 N N . ALA A 1 1189 ? 7.818 4.821 15.164 1.00 59.12 1189 ALA A N 1
ATOM 9194 C CA . ALA A 1 1189 ? 7.091 6.030 14.769 1.00 59.12 1189 ALA A CA 1
ATOM 9195 C C . ALA A 1 1189 ? 8.007 7.246 14.519 1.00 59.12 1189 ALA A C 1
ATOM 9197 O O . ALA A 1 1189 ? 7.506 8.307 14.142 1.00 59.12 1189 ALA A O 1
ATOM 9198 N N . VAL A 1 1190 ? 9.309 7.083 14.780 1.00 51.62 1190 VAL A N 1
ATOM 9199 C CA . VAL A 1 1190 ? 10.415 7.994 14.446 1.00 51.62 1190 VAL A CA 1
ATOM 9200 C C . VAL A 1 1190 ? 11.076 7.491 13.165 1.00 51.62 1190 VAL A C 1
ATOM 9202 O O . VAL A 1 1190 ? 11.393 8.350 12.320 1.00 51.62 1190 VAL A O 1
#

Foldseek 3Di:
DDDDDDPVLVVLQCLAPPLVQFDPVLSNVQSVVKDKDWAAAFDWPFAQQDDQQKFKAWQAAKKFKAAPNDTPDIDGHPDPCRSYGPQNDPVRRIIIGGHHTTMMMITRNVSVVVRNVVPPPDPPPPPDPDDDDDDPVLVLLCPQLLNVLFPPVLNVVCVVFKDKDWDAAFDWPFAFQAAQWKKKAFQWAKKWWWAQDPVRPGIDTDDMDGHSDIDSLLRLQQVGTDRTIIGTRHTGMMIIGTSVSCVPRGQVRNAAEDEPVVLVVVVVVPAAEEEQDDVVLVVQDDDPRYDYDHLVRCLPCVVVDDQAHEYEYAYQAQSSSSSSCSSNSSVNRHYHYHPGGDHRPPDDDDDDDDDDDDDDDDDDDDDDDDDDCVVVVVVVCVVVVVVVVVVVVVVVVVVVVVVVVVVVVVVVVVVLVVVVVVLVVVVVVLVVVVVVLVVVVVVLVVVLVVLVVVLVVLVVVLVVLVVVLVVLVVVLVVLVVVLVVLVVVLVVLVVVLVVVVVVLVVVLVVLVVVLVVLVVVLVVLVVVLVVLVVVLVVLVVVLVVLVVVLVVQVPDPDHDPVVNVVSVVVNVVSVVVNVVSVVVSVVSVVVSVVSVVVSVVSVVVSVVSVVVCVVVSVVSVVVSVVSVVVSVVSVVVSVVVSVVSVVVSVVSVVVSVVSVVVSVVSVVVSVVSVVVSVVVVVVSVVVVVVSVVVLVVSLVVLVVVLVVLVVVLVVLVVVLVVLVVVLVVLVVVLVVLVVQLVVLVVVVVVPDPVSVVVNVVSVVVNVVSVVVSVVSVVVSVVSVVVSVVVNVVSVVVSVVSVVVVVLVQFLLQVVLVVVVVVVVVVVVVVVVVVVPPPPQVVVLVVLVVVLVVLVVVLLVLVVVLVVLVVVLVVLVVVLVVLVVVLVVLVVVLVVLVVVLVVVLVVLVVVLVVLVVVLVVVVVVLVVVLVVLVVVLVVLVVVLVVLVVVVVVVPPVSPVVNVVSVVVSVVSVVVSVVSVVVNVVSVVVSVVVSVVSVVVSVVSNVVSVVVSVVSVVVSVVSSVVSVVVSVVSVVVSVVSVVVSVVSVVVSVVSVVVSVVSVVVSVVSVVVVVVVVVVVVVVVVVVVVVVVVVVVVSVVCSVDDDDDRDSNVPVVVVVVVVVVVCVVVVVVVVVVVVVVVVVVVVVVVLVVLLVVLVVLLVVLVVVLVVDDPPCNVVSVVVSVVSVSVSVD

Solvent-accessible surface area (backbone atoms only — not comparable to full-atom values): 64164 Å² total; per-residue (Å²): 132,84,82,72,79,48,80,68,51,52,56,56,49,49,64,22,58,74,50,50,80,43,58,70,71,62,40,48,66,48,56,77,71,39,47,77,46,77,45,56,55,71,40,71,81,49,51,58,60,44,70,73,68,53,34,37,32,48,71,36,45,31,35,33,34,26,46,101,84,42,79,75,47,71,51,35,41,89,39,78,78,27,30,36,46,57,70,66,56,74,56,14,78,41,20,36,30,25,68,34,53,26,33,33,39,39,35,51,47,63,64,51,51,60,50,56,70,69,51,84,76,73,76,84,79,85,84,80,86,73,93,71,87,86,68,69,57,61,56,51,55,58,67,33,69,66,48,67,66,33,58,72,85,31,51,61,50,48,72,74,57,52,43,80,42,82,44,51,53,69,42,67,83,39,51,55,67,39,80,43,60,48,34,38,33,29,64,34,44,36,33,37,35,31,32,76,46,95,85,72,82,52,73,42,80,76,52,74,44,44,57,71,41,71,49,53,55,65,20,56,40,50,81,39,52,25,86,38,26,34,30,26,70,33,57,30,32,31,39,34,28,44,46,68,54,42,42,68,46,48,52,60,75,64,55,51,71,32,48,72,71,58,47,49,56,44,38,78,72,70,32,42,41,35,35,38,44,52,68,69,55,44,75,74,58,70,66,92,79,46,45,82,46,29,58,94,49,32,90,78,50,53,85,77,53,65,62,91,45,43,34,40,24,27,20,71,66,19,41,59,14,52,40,50,42,53,66,35,46,65,73,66,33,48,60,33,28,36,58,70,32,53,63,97,81,82,75,83,90,88,90,88,85,90,82,90,89,90,86,88,86,87,91,85,87,90,89,91,90,78,94,79,64,52,76,71,44,51,62,51,44,55,61,47,49,56,51,48,55,52,52,52,46,57,49,48,55,55,49,52,53,50,51,54,52,56,51,51,53,48,54,53,53,54,51,51,54,50,53,50,51,56,48,55,52,49,52,50,54,51,50,55,52,49,54,51,49,52,57,53,46,54,53,48,50,57,54,43,56,51,50,52,52,52,41,51,53,54,52,52,53,44,54,52,49,53,52,50,45,57,52,49,53,54,52,48,63,47,51,54,53,52,51,53,60,50,50,55,54,51,54,53,53,52,52,58,48,52,59,51,51,53,54,52,50,55,56,49,53,60,50,50,52,53,51,51,49,55,52,49,56,49,46,54,41,49,50,52,33,53,51,36,49,51,54,34,53,50,36,50,49,54,39,50,52,44,52,51,50,50,54,57,53,73,71,43,93,80,73,61,63,71,64,51,52,53,49,50,53,53,36,56,52,32,52,54,50,33,55,49,36,48,50,54,31,54,50,36,49,51,51,45,55,49,54,50,52,52,48,53,54,48,53,56,47,48,59,50,50,52,55,50,48,56,51,54,49,53,56,48,50,60,49,48,57,52,46,53,56,47,47,56,56,48,51,52,53,49,48,58,50,46,56,53,50,50,54,54,47,50,51,49,51,54,52,45,52,60,49,51,56,51,45,54,56,49,53,56,57,46,54,57,48,54,56,52,48,54,58,52,52,60,52,51,62,50,56,54,54,60,51,54,59,54,51,56,51,52,56,52,55,52,54,56,52,53,50,54,54,49,60,49,50,53,55,50,49,54,52,48,53,50,54,52,51,53,50,51,52,46,49,52,53,35,52,50,33,47,54,52,32,55,54,28,51,56,43,36,77,72,71,43,76,73,31,57,62,55,32,54,55,31,52,51,52,34,55,53,41,52,53,54,49,52,54,53,52,50,56,51,49,66,50,52,62,51,52,56,50,58,56,47,56,55,47,54,56,52,51,49,59,43,52,58,48,54,54,56,53,44,58,55,14,63,55,31,54,56,47,60,59,51,48,61,53,53,58,52,52,50,55,61,52,55,75,66,48,77,74,51,61,65,52,53,55,58,50,52,60,52,48,56,56,49,53,54,53,49,52,54,54,52,50,60,42,52,59,47,49,56,52,39,54,53,49,48,52,54,40,51,54,48,52,50,52,45,52,51,51,51,53,52,50,54,52,52,52,54,54,45,51,50,57,53,50,58,50,51,52,53,53,53,55,51,52,55,54,50,54,52,52,52,52,55,51,52,52,52,51,53,53,52,52,51,53,43,53,53,42,51,54,53,40,55,56,28,52,57,41,37,76,72,68,40,77,76,3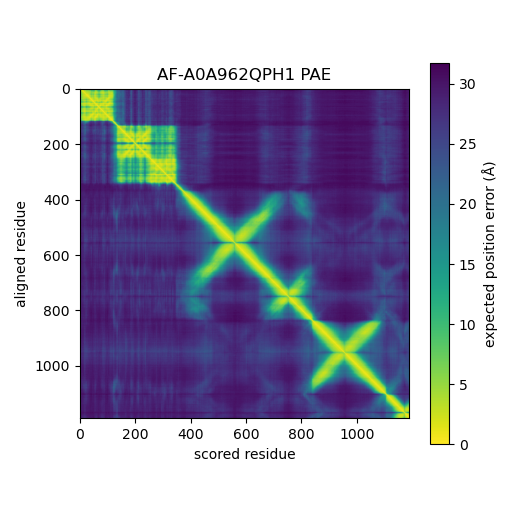1,50,62,56,36,52,51,45,51,52,50,43,54,52,48,53,50,52,47,57,50,50,57,47,50,54,51,51,52,50,54,51,47,55,49,54,51,50,49,54,53,47,53,45,53,54,52,48,54,52,42,54,53,52,50,51,53,50,48,58,51,48,54,53,55,42,49,56,47,49,55,51,42,53,51,48,53,52,52,43,54,52,44,53,52,54,45,55,55,49,52,54,50,51,55,54,49,52,55,49,52,62,45,54,54,48,56,51,50,52,55,48,52,57,47,50,53,52,50,49,52,53,48,49,55,48,47,55,48,48,51,49,49,50,51,48,47,54,51,44,62,63,45,72,79,55,88,91,89,63,74,83,36,58,76,52,50,61,60,46,55,52,51,50,53,52,50,48,52,51,51,50,49,52,48,50,51,51,49,49,51,50,48,51,50,46,54,47,52,48,50,50,48,54,49,38,54,50,35,50,54,52,28,52,51,30,47,54,54,47,74,66,68,56,86,90,56,40,62,60,37,47,52,51,26,52,51,37,48,57,62,55,76,103

Sequence (1190 aa):
MSDSASSEEMAHLRALVPLHALPDDALGELLEKARFESIAKGRMLFEQGDTDHEHVYLLDGSIVLLSDRAVVDKVSAGSDTARFPLAHQLPRKQSARAKTDVRIARIDSRLLSDALARTQTVDYQVSDLGDASEDDWMSMLLQSRVLQQVPASNIQRVMMSVEQVEVASGDDLIRQGDPGDYYYMLTKGRAVVRRDAADGKGPCELATLGPGDAFGEEALLSDSPRNSTVSMLQDGEVLRLSKEDFLDLIHNPLLDRIDMQAAQAKVDQGAIWLDLRSSEQYDESHLPGAINFPFESLRYQAASLAPDGHYVLYSNTGGRAMAGAFLLIERGIDVSVLEGGIRDGETGSTAAAPTQSAAAAPSVPDDHLAHARIREAEQRAEELEERLKAVERVKQDAEEERQQHLQQVRAAVDQARRKLVETEEQKREALAAQEKAYADMERLTSSLEQAESERASLQGRMAEIEGLDKQLQTRLAKAERELIGERERAESATSSLEDLSARLSEILEQREEERDQHARERGELKEEMTALQMDLELAQADMQELQQSLNARKASEDTDNAALDELQQRLEAAEAASEALRSARDEAQAGLEALTTERDSLAQRMAQLEAQAATDLGHAEERAVKLDAALQEAENRASETMDALQLELQRLRDEHAELNTKISAQEEQAQQRVTELESRLTAMTRDGAEELQAQEKIAADLQVQLSAVREQAERDQETITSSTAELAELQHALEQAKAENDALQSQLVAGSEDAGVALQQAQARITELESRLADEKRLAGERGDALEHELAETTAALQTVRAEHDQAQQVLTDAQRRFDELQTTVDQLRADLAASSEGADEALTQARTRIEDLETALADEQQATRDSHAQLETSQSETAQLQAQVAELQTRLDDDARLAGRRLEEANDGLAQLQQRFEAAQSESALAEQALHAERDQLRAENAALQQRVAAGDASADEALQEVQARTRQLEAQIDELQRAAVDIAADHDKERLQLRTELSEAAVHAEQALTAAQEQAQAEAAELRDQVQRLAAENATLQAGIAEKASGIDEAEGQLRAEVRELSQRLEEREIALAAAREEQSELIEALNAASIELETLQLAVSDKDEEQARLVDLENQVAEALRTHEQELLEHEQVQKALREQLEQHGEQSQTLEKEVARLQALVDAGATEDQQDLQQQRDALRAELAV

Nearest PDB structures (foldseek):
  4z07-assembly1_C  TM=4.579E-01  e=1.974E-17  Homo sapiens
  6rsx-assembly1_A  TM=4.480E-01  e=5.725E-17  Euglena gracilis
  8to0-assembly1_AK  TM=3.347E-01  e=1.334E+00  Mus musculus
  8iyj-assembly1_D1  TM=2.904E-01  e=3.669E+00  Mus musculus

Radius of gyration: 71.2 Å; Cα contacts (8 Å, |Δi|>4): 944; chains: 1; bounding box: 167×86×240 Å

Mean predicted aligned error: 24.92 Å

Secondary structure (DSSP, 8-state):
---PPPHHHHHHHHTSTTGGGS-HHHHHHHHTT-EEEEE-TT-EEE-TT---SEEEEEEESBEEEEETTEEEE--BTTSHHHHSPTT-STTTSSEEEESS-EEEEEEEHHHHHHHHTT------------S--S-THHHHHHH-HHHHTS-HHHHHHHHTT-EEEEE-TT-EEE-TTS---EEEEEEES-EEEEEE-TTSS-EEEEEEE-TT-EE-HHHHHSSS--SSEEEESSSEEEEEEEHHHIIIIIIHHH--EE-HHHHHHHHTTT-EEEE-S-HHHHHH---TT-EE--HHHHHHHGGGS-TT--EEEE-SSSHHHHHHHHHHHTTT--EEEETT---TTS-------------------------SSHHHHHHHHHHHHHHHHHHHHHHHHHHHHHHHHHHHHHHHHHHHHHHHHHHHHHHHHHHHHHHHHHHHHHHHHHHHHHHHHHHHHHHHHHHHHHHHHHHHHHHHHHHHHHHHHHHHHHHHHHHHHHHHHHHHHHHHHHHHHHHHHHHHHHHHHHHHHHHHHHHHHHHHHHHHHHHHHHHHHHT-SS--HHHHHHHHHHHHHHHHHHHHHHHHHHHHHHHHHHHHHHHHHHHHHHHHHHHHHHHHHHHHHHHHHHHHHHHHHHHHHHHHHHHHHHHHHHHHHHHHHHHHHHHHHHHHHHHHHHHHHHHHHHHHHHHHHHHHHHHHHHHHHHHHHHHHHHHHHHHHHHHHHHHHHHHHHHHHHHHHHHHHHHHHHHHHHTT-STHHHHHHHHHHHHHHHHHHHHHHHHHHHHHHHHHHHHHHHHHHHHHHHHHHHHHHHHHHHHHHHHHHHHHHHHHHHHHHHHHHHTTTHHHHHHHHHHHHHHHHHHHHHHHHHHHHHHHHHHHHHHHHHHHHHHHHHHHHHHHHHHHHHHHHHHHHHHHHHHHHHHHHHHHHHHHHHHHHHHHHHHHHHHHHHHHHHHHTT-THHHHHHHHHHHHHHHHHHHHHHHHHHHHHHHHHHHHHHHHHHHHHHHHHHHHHHHHHHHHHHHHHHHHHHHHHHHHHHHHHHHHHHHHHHHHHHHHHHHHHHHHHHHHHHHHHHHHHHHHHHHHHHHHHHHHHHHHHHHHHHHHTTS-----TTHHHHHHHHHHHHHHHHHHHHHHHHHHHHHHHHHHHHHHHHHHHHHHHHHHHHHHHHHHT--TTTHHHHHHHHHHHHHHH--